Protein AF-A0A9W7B785-F1 (afdb_monomer_lite)

Secondary structure (DSSP, 8-state):
--THHHHHHHHHHHHHHTS---S-SHHHHHHHHHHHHHHHH-SS-S-SSS-EEEEEEEE-SS-SHHHHHHHHHHHHHHT-TTEEEEEEEEPPSSTTPPP--HHHHH-HHHHHHHHSSEEE-TT----S-BSEEEEESS--PPPSS-BS-EEEE---TTSS--GGG--STT--S-TT--S-EEEESSHHHHHHHHHTT--GGGEEE-PPPPPTTSSPPPHHHHHHHHHHHT-TTSEEEEEES---GGG-HHHHHHHHHHHHTT-TTEEEEEE--HHHH-HHHHHHTSTTHHHHHHHHHTTSEEEE-S---HHHHHHHHHH-SEEEE--S--S--HHHHHHHHTT--EEEESSSGGGGT--TTTEEEEPPPTHHHHTTGGGGGSPP--S---S----PPPS--SS----GGGTTTSPPPP-S-EEEEEEEEEEETTEEEEEEEE--SSSPPEEEEEEE--TT--HHHHHHHHHHHHHHHHHHHHHHHTT-TTT-TTBPPEEEEEEETTEEEEEEE--TT-EETT-TTGGGTS-HHHHHHHHHHHHHHHHTTTEE-S---GGGEEEETTTTEEEE---TT-EE--S-SSSS---PPPSS-------GGG--S-SS--TTS-TTHHHHHHHHHHHHHHHTT-TT-HHHHHHHHHHHHHTTT-HHHHHHHHTTSSS--HHHHHHHHT--HHHHHHHHHHT-SSGGGSPPHHHHHHHHHHHHSS---S----TTSSSSSSSS--------GGGGGG-SS---TT----EEEEE-TTS-EEEEEE-TTSS-SSS----TTEEEEEETTEE--SHHHHHHHHHH-TTS---EEEEES------------------------------EEEEEE-TTSSS---EEEEEEEE-SS-EEEEEEEE-EESSTHHHHHHHHHHHHHHHHHHTSS---HHHHHHHHHHHHHHHHHHHHHSSS--B---TTTS---B---TTTTT-EE-EEEEEEETTEEEEEEESS-EEEEE-TTS-EEEE-----TTSHHHHHHHHHTTPPPPEEPTTS-EEEEEE-SSSEEEES-SB-EES-HHHHHTT-B---EEEEEE---TT-EEEEE-HHHHTT--HHHHHHHHHHHHHH-SS-HHHHHHHHHHHHHHHT--S-EEEEEE--------------

Radius of gyration: 38.82 Å; chains: 1; bounding box: 73×105×116 Å

InterPro domains:
  IPR000719 Protein kinase domain [PF00069] (427-709)
  IPR000719 Protein kinase domain [PS50011] (423-715)
  IPR000719 Protein kinase domain [SM00220] (423-716)
  IPR001296 Glycosyl transferase, family 1 [PF00534] (226-369)
  IPR001478 PDZ domain [PF00595] (756-822)
  IPR001478 PDZ domain [PS50106] (750-821)
  IPR001478 PDZ domain [SM00228] (759-830)
  IPR001932 PPM-type phosphatase-like domain [PF00481] (861-1136)
  IPR001932 PPM-type phosphatase-like domain [PS51746] (859-1144)
  IPR001932 PPM-type phosphatase-like domain [SM00332] (852-1142)
  IPR001932 PPM-type phosphatase-like domain [cd00143] (860-1142)
  IPR008271 Serine/threonine-protein kinase, active site [PS00108] (551-563)
  IPR011009 Protein kinase-like domain superfamily [SSF56112] (427-709)
  IPR015655 Protein phosphatase 2C [PTHR47992] (834-1142)
  IPR017441 Protein kinase, ATP binding site [PS00107] (429-455)
  IPR036034 PDZ superfamily [G3DSA:2.30.42.10] (742-828)
  IPR036034 PDZ superfamily [SSF50156] (741-830)
  IPR036457 PPM-type phosphatase-like domain superfamily [G3DSA:3.60.40.10] (853-1145)
  IPR036457 PPM-type phosphatase-like domain superfamily [SSF81606] (857-1142)

Sequence (1156 aa):
MRPSFQATALLVIRLLLSLLPSPSSPLSSFLFLFQFLYLVSSSEPFCETRPLIVILETPLLTSNSYALVGGNLALALNRRSDVDLIIHKLDNYDSSWKDQPNELLWGAEDGSALEGIDRIYADDVITGTADLTIRVTIDFGPPLFPSHNLLILATTEHGYLSHLAITGPETPLSTSWVSKDLVAPSQWAADGFLQSGVPLSSLHVVPHGVSSSFFPLSPEARSSSRDQLGWSSSFVFLHVSSLTSNKNPEILIHAFSKLTSRFSNVKLIIKGNEDLYSSSSRLESSSVSSLYLSLLESNHLHYIGLQTSQAVIALYHQSSDCYLSPYSYEGFNLPVLESMSTGTPVITSSGGSTDDFVTSEYGYKIKTDESRTLKYSKVKSGGVNIPGYPEDEFYEEVEVRELLVDEDDLYEKMSLSSPTGVTLTSDILGSGSYGTVYRGLMGGERGDPREVAVKIIPQEMEGEKVIKARHYMKIERKVNEVLFREGRGGSSPHLVKYWGSIKDGQIEGLVFDVVPSAIPLTDPDILSHLDPPDLLKQLLSLLLPLHDSSLVHRDIKPSNILYSPSTKTLKVIDLGSAASTSISLNPFKPKPLKPHSSKVAISPTFCAPETFIDLRTSPQTFDIFSTSLLYLCIIFKLNSDPSSMSSFRAQLEANSFDLNMWLQEQLKSTVLKREIIEGLETMNSETWKLNCQMLNSSPSKRPTTEDCLLTLSKLTGSNFGGEEVDMLGRGFIRGAGKCRLPVNPKEYRKVVSHFDSSKPLGLVLEEDENGSVMVTKITSKSQADKTGRVKVGDELTRVGGRGVEGYDTAVEFIRECPSRILSLEFVREGGEGGGTTKEEEGGGGGGLGTGKFRSSNQLIGSHSTRGRRQYNEDTVVRKKVRTPSSDFVVGGVFDGHGGSAASQFCEAEFIKRLEEALMEDDKDPVKKLEGTWGDIVETYMETCEGEGCKAEYDSIFGIVKGYLTSSTMSSGTTATIGIFSNDKCHLLNCGDSRACLYSSNGDLKSRTIDHRPDSITEMERLTVGGFPPPVCTAGGNARINVPLKDGTWQYAISRSLEGAPECLKSGIISSPTIHTHVGVQKSDFLVVATDGIWDVFDNETAGLFVANMLSEKILTVDEICERLCGEAKRLGSQDNCSAVILLPDFSVRFNFVANF

Organism: NCBI:txid1606541

pLDDT: mean 71.23, std 23.43, range [22.28, 98.44]

Structure (mmCIF, N/CA/C/O backbone):
data_AF-A0A9W7B785-F1
#
_entry.id   AF-A0A9W7B785-F1
#
loop_
_atom_site.group_PDB
_atom_site.id
_atom_site.type_symbol
_atom_site.label_atom_id
_atom_site.label_alt_id
_atom_site.label_comp_id
_atom_site.label_asym_id
_atom_site.label_entity_id
_atom_site.label_seq_id
_atom_site.pdbx_PDB_ins_code
_atom_site.Cartn_x
_atom_site.Cartn_y
_atom_site.Cartn_z
_atom_site.occupancy
_atom_site.B_iso_or_equiv
_atom_site.auth_seq_id
_atom_site.auth_comp_id
_atom_site.auth_asym_id
_atom_site.auth_atom_id
_atom_site.pdbx_PDB_model_num
ATOM 1 N N . MET A 1 1 ? -3.409 1.363 -38.861 1.00 29.81 1 MET A N 1
ATOM 2 C CA . MET A 1 1 ? -3.587 2.739 -39.407 1.00 29.81 1 MET A CA 1
ATOM 3 C C . MET A 1 1 ? -3.607 2.683 -40.940 1.00 29.81 1 MET A C 1
ATOM 5 O O . MET A 1 1 ? -3.507 1.584 -41.469 1.00 29.81 1 MET A O 1
ATOM 9 N N . ARG A 1 2 ? -3.788 3.797 -41.674 1.00 24.09 2 ARG A N 1
ATOM 10 C CA . ARG A 1 2 ? -3.825 3.775 -43.158 1.00 24.09 2 ARG A CA 1
ATOM 11 C C . ARG A 1 2 ? -2.403 3.753 -43.770 1.00 24.09 2 ARG A C 1
ATOM 13 O O . ARG A 1 2 ? -1.582 4.552 -43.321 1.00 24.09 2 ARG A O 1
ATOM 20 N N . PRO A 1 3 ? -2.124 2.955 -44.826 1.00 32.19 3 PRO A N 1
ATOM 21 C CA . PRO A 1 3 ? -0.770 2.808 -45.393 1.00 32.19 3 PRO A CA 1
ATOM 22 C C . PRO A 1 3 ? -0.114 4.104 -45.896 1.00 32.19 3 PRO A C 1
ATOM 24 O O . PRO A 1 3 ? 1.103 4.257 -45.832 1.00 32.19 3 PRO A O 1
ATOM 27 N N . SER A 1 4 ? -0.908 5.078 -46.357 1.00 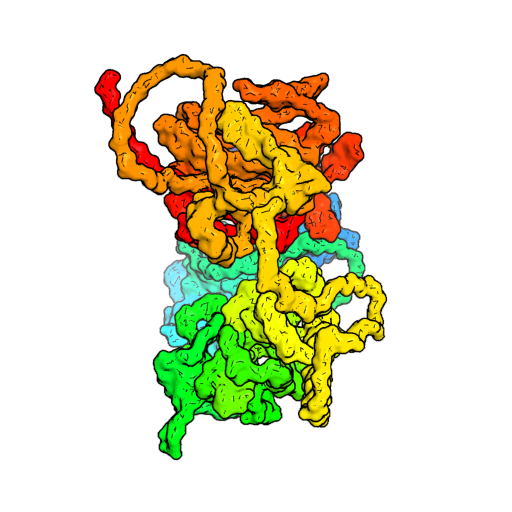32.25 4 SER A N 1
ATOM 28 C CA . SER A 1 4 ? -0.417 6.340 -46.937 1.00 32.25 4 SER A CA 1
ATOM 29 C C . SER A 1 4 ? 0.391 7.226 -45.974 1.00 32.25 4 SER A C 1
ATOM 31 O O . SER A 1 4 ? 1.033 8.179 -46.414 1.00 32.25 4 SER A O 1
ATOM 33 N N . PHE A 1 5 ? 0.366 6.940 -44.668 1.00 30.00 5 PHE A N 1
ATOM 34 C CA . PHE A 1 5 ? 1.146 7.680 -43.673 1.00 30.00 5 PHE A CA 1
ATOM 35 C C . PHE A 1 5 ? 2.593 7.164 -43.551 1.00 30.00 5 PHE A C 1
ATOM 37 O O . PHE A 1 5 ? 3.507 7.958 -43.339 1.00 30.00 5 PHE A O 1
ATOM 44 N N . GLN A 1 6 ? 2.824 5.858 -43.753 1.00 42.03 6 GLN A N 1
ATOM 45 C CA . GLN A 1 6 ? 4.142 5.230 -43.575 1.00 42.03 6 GLN A CA 1
ATOM 46 C C . GLN A 1 6 ? 5.150 5.692 -44.636 1.00 42.03 6 GLN A C 1
ATOM 48 O O . GLN A 1 6 ? 6.244 6.127 -44.287 1.00 42.03 6 GLN A O 1
ATOM 53 N N . ALA A 1 7 ? 4.769 5.684 -45.918 1.00 37.06 7 ALA A N 1
ATOM 54 C CA . ALA A 1 7 ? 5.654 6.105 -47.011 1.00 37.06 7 ALA A CA 1
ATOM 55 C C . ALA A 1 7 ? 6.128 7.567 -46.868 1.00 37.06 7 ALA A C 1
ATOM 57 O O . ALA A 1 7 ? 7.296 7.876 -47.099 1.00 37.06 7 ALA A O 1
ATOM 58 N N . THR A 1 8 ? 5.233 8.460 -46.431 1.00 34.88 8 THR A N 1
ATOM 59 C CA . THR A 1 8 ? 5.546 9.883 -46.226 1.00 34.88 8 THR A CA 1
ATOM 60 C C . THR A 1 8 ? 6.503 10.083 -45.046 1.00 34.88 8 THR A C 1
ATOM 62 O O . THR A 1 8 ? 7.466 10.839 -45.163 1.00 34.88 8 THR A O 1
ATOM 65 N N . ALA A 1 9 ? 6.289 9.368 -43.934 1.00 40.69 9 ALA A N 1
ATOM 66 C CA . ALA A 1 9 ? 7.191 9.401 -42.783 1.00 40.69 9 ALA A CA 1
ATOM 67 C C . ALA A 1 9 ? 8.593 8.871 -43.138 1.00 40.69 9 ALA A C 1
ATOM 69 O O . ALA A 1 9 ? 9.591 9.523 -42.840 1.00 40.69 9 ALA A O 1
ATOM 70 N N . LEU A 1 10 ? 8.675 7.739 -43.846 1.00 46.09 10 LEU A N 1
ATOM 71 C CA . LEU A 1 10 ? 9.944 7.137 -44.271 1.00 46.09 10 LEU A CA 1
ATOM 72 C C . LEU A 1 10 ? 10.777 8.065 -45.167 1.00 46.09 10 LEU A C 1
ATOM 74 O O . LEU A 1 10 ? 11.995 8.136 -45.003 1.00 46.09 10 LEU A O 1
ATOM 78 N N . LEU A 1 11 ? 10.139 8.813 -46.074 1.00 42.31 11 LEU A N 1
ATOM 79 C CA . LEU A 1 11 ? 10.840 9.760 -46.946 1.00 42.31 11 LEU A CA 1
ATOM 80 C C . LEU A 1 11 ? 11.429 10.946 -46.161 1.00 42.31 11 LEU A C 1
ATOM 82 O O . LEU A 1 11 ? 12.573 11.334 -46.398 1.00 42.31 11 LEU A O 1
ATOM 86 N N . VAL A 1 12 ? 10.679 11.489 -45.194 1.00 41.00 12 VAL A N 1
ATOM 87 C CA . VAL A 1 12 ? 11.154 12.560 -44.297 1.00 41.00 12 VAL A CA 1
ATOM 88 C C . VAL A 1 12 ? 12.301 12.066 -43.408 1.00 41.00 12 VAL A C 1
ATOM 90 O O . VAL A 1 12 ? 13.280 12.784 -43.209 1.00 41.00 12 VAL A O 1
ATOM 93 N N . ILE A 1 13 ? 12.230 10.825 -42.921 1.00 45.97 13 ILE A N 1
ATOM 94 C CA . ILE A 1 13 ? 13.248 10.247 -42.035 1.00 45.97 13 ILE A CA 1
ATOM 95 C C . ILE A 1 13 ? 14.543 9.909 -42.792 1.00 45.97 13 ILE A C 1
ATOM 97 O O . ILE A 1 13 ? 15.618 10.228 -42.286 1.00 45.97 13 ILE A O 1
ATOM 101 N N . ARG A 1 14 ? 14.477 9.381 -44.029 1.00 44.62 14 ARG A N 1
ATOM 102 C CA . ARG A 1 14 ? 15.668 9.229 -44.901 1.00 44.62 14 ARG A CA 1
ATOM 103 C C . ARG A 1 14 ? 16.373 10.578 -45.146 1.00 44.62 14 ARG A C 1
ATOM 105 O O . ARG A 1 14 ? 17.598 10.617 -45.208 1.00 44.62 14 ARG A O 1
ATOM 112 N N . LEU A 1 15 ? 15.623 11.682 -45.224 1.00 42.75 15 LEU A N 1
ATOM 113 C CA . LEU A 1 15 ? 16.167 13.044 -45.322 1.00 42.75 15 LEU A CA 1
ATOM 114 C C . LEU A 1 15 ? 16.857 13.498 -44.023 1.00 42.75 15 LEU A C 1
ATOM 116 O O . LEU A 1 15 ? 18.002 13.945 -44.072 1.00 42.75 15 LEU A O 1
ATOM 120 N N . LEU A 1 16 ? 16.209 13.340 -42.864 1.00 43.00 16 LEU A N 1
ATOM 121 C CA . LEU A 1 16 ? 16.767 13.730 -41.558 1.00 43.00 16 LEU A CA 1
ATOM 122 C C . LEU A 1 16 ? 18.037 12.941 -41.190 1.00 43.00 16 LEU A C 1
ATOM 124 O O . LEU A 1 16 ? 19.001 13.532 -40.705 1.00 43.00 16 LEU A O 1
ATOM 128 N N . LEU A 1 17 ? 18.074 11.638 -41.491 1.00 42.53 17 LEU A N 1
ATOM 129 C CA . LEU A 1 17 ? 19.247 10.771 -41.301 1.00 42.53 17 LEU A CA 1
ATOM 130 C C . LEU A 1 17 ? 20.491 11.243 -42.076 1.00 42.53 17 LEU A C 1
ATOM 132 O O . LEU A 1 17 ? 21.609 10.938 -41.675 1.00 42.53 17 LEU A O 1
ATOM 136 N N . SER A 1 18 ? 20.318 11.989 -43.173 1.00 43.16 18 SER A N 1
ATOM 137 C CA . SER A 1 18 ? 21.422 12.401 -44.054 1.00 43.16 18 SER A CA 1
ATOM 138 C C . SER A 1 18 ? 22.154 13.688 -43.634 1.00 43.16 18 SER A C 1
ATOM 140 O O . SER A 1 18 ? 23.103 14.089 -44.306 1.00 43.16 18 SER A O 1
ATOM 142 N N . LEU A 1 19 ? 21.723 14.355 -42.551 1.00 39.59 19 LEU A N 1
ATOM 143 C CA . LEU A 1 19 ? 22.080 15.756 -42.264 1.00 39.59 19 LEU A CA 1
ATOM 144 C C . LEU A 1 19 ? 22.797 16.018 -40.923 1.00 39.59 19 LEU A C 1
ATOM 146 O O . LEU A 1 19 ? 23.091 17.178 -40.632 1.00 39.59 19 LEU A O 1
ATOM 150 N N . LEU A 1 20 ? 23.085 15.000 -40.100 1.00 34.59 20 LEU A N 1
ATOM 151 C CA . LEU A 1 20 ? 23.550 15.194 -38.714 1.00 34.59 20 LEU A CA 1
ATOM 152 C C . LEU A 1 20 ? 24.882 14.478 -38.386 1.00 34.59 20 LEU A C 1
ATOM 154 O O . LEU A 1 20 ? 24.995 13.275 -38.617 1.00 34.59 20 LEU A O 1
ATOM 158 N N . PRO A 1 21 ? 25.879 15.181 -37.804 1.00 37.91 21 PRO A N 1
ATOM 159 C CA . PRO A 1 21 ? 27.121 14.585 -37.306 1.00 37.91 21 PRO A CA 1
ATOM 160 C C . PRO A 1 21 ? 27.155 14.391 -35.772 1.00 37.91 21 PRO A C 1
ATOM 162 O O . PRO A 1 21 ? 26.513 15.123 -35.023 1.00 37.91 21 PRO A O 1
ATOM 165 N N . SER A 1 22 ? 28.060 13.507 -35.327 1.00 37.81 22 SER A N 1
ATOM 166 C CA . SER A 1 22 ? 28.440 13.180 -33.932 1.00 37.81 22 SER A CA 1
ATOM 167 C C . SER A 1 22 ? 27.544 12.170 -33.172 1.00 37.81 22 SER A C 1
ATOM 169 O O . SER A 1 22 ? 26.323 12.310 -33.195 1.00 37.81 22 SER A O 1
ATOM 171 N N . PRO A 1 23 ? 28.109 11.176 -32.440 1.00 41.47 23 PRO A N 1
ATOM 172 C CA . PRO A 1 23 ? 27.319 10.123 -31.777 1.00 41.47 23 PRO A CA 1
ATOM 173 C C . PRO A 1 23 ? 26.703 10.517 -30.422 1.00 41.47 23 PRO A C 1
ATOM 175 O O . PRO A 1 23 ? 25.880 9.782 -29.885 1.00 41.47 23 PRO A O 1
ATOM 178 N N . SER A 1 24 ? 27.130 11.634 -29.828 1.00 39.78 24 SER A N 1
ATOM 179 C CA . SER A 1 24 ? 26.965 11.931 -28.396 1.00 39.78 24 SER A CA 1
ATOM 180 C C . SER A 1 24 ? 25.787 12.866 -28.074 1.00 39.78 24 SER A C 1
ATOM 182 O O . SER A 1 24 ? 25.961 13.851 -27.355 1.00 39.78 24 SER A O 1
ATOM 184 N N . SER A 1 25 ? 24.604 12.621 -28.642 1.00 43.78 25 SER A N 1
ATOM 185 C CA . SER A 1 25 ? 23.401 13.434 -28.386 1.00 43.78 25 SER A CA 1
ATOM 186 C C . SER A 1 25 ? 22.159 12.553 -28.211 1.00 43.78 25 SER A C 1
ATOM 188 O O . SER A 1 25 ? 22.123 11.486 -28.812 1.00 43.78 25 SER A O 1
ATOM 190 N N . PRO A 1 26 ? 21.106 12.983 -27.486 1.00 44.72 26 PRO A N 1
ATOM 191 C CA . PRO A 1 26 ? 19.881 12.186 -27.321 1.00 44.72 26 PRO A CA 1
ATOM 192 C C . PRO A 1 26 ? 19.182 11.786 -28.634 1.00 44.72 26 PRO A C 1
ATOM 194 O O . PRO A 1 26 ? 18.391 10.845 -28.652 1.00 44.72 26 PRO A O 1
ATOM 197 N N . LEU A 1 27 ? 19.487 12.462 -29.751 1.00 45.66 27 LEU A N 1
ATOM 198 C CA . LEU A 1 27 ? 19.012 12.051 -31.072 1.00 45.66 27 LEU A CA 1
ATOM 199 C C . LEU A 1 27 ? 19.604 10.708 -31.527 1.00 45.66 27 LEU A C 1
ATOM 201 O O . LEU A 1 27 ? 18.927 10.017 -32.281 1.00 45.66 27 LEU A O 1
ATOM 205 N N . SER A 1 28 ? 20.820 10.320 -31.119 1.00 52.06 28 SER A N 1
ATOM 206 C CA . SER A 1 28 ? 21.437 9.075 -31.605 1.00 52.06 28 SER A CA 1
ATOM 207 C C . SER A 1 28 ? 20.698 7.840 -31.091 1.00 52.06 28 SER A C 1
ATOM 209 O O . SER A 1 28 ? 20.307 7.015 -31.911 1.00 52.06 28 SER A O 1
ATOM 211 N N . SER A 1 29 ? 20.386 7.766 -29.794 1.00 52.41 29 SER A N 1
ATOM 212 C CA . SER A 1 29 ? 19.544 6.706 -29.214 1.00 52.41 29 SER A CA 1
ATOM 213 C C . SER A 1 29 ? 18.134 6.667 -29.816 1.00 52.41 29 SER A C 1
ATOM 215 O O . SER A 1 29 ? 17.633 5.592 -30.136 1.00 52.41 29 SER A O 1
ATOM 217 N N . PHE A 1 30 ? 17.498 7.820 -30.062 1.00 54.62 30 PHE A N 1
ATOM 218 C CA . PHE A 1 30 ? 16.180 7.864 -30.718 1.00 54.62 30 PHE A CA 1
ATOM 219 C C . PHE A 1 30 ? 16.231 7.381 -32.181 1.00 54.62 30 PHE A C 1
ATOM 221 O O . PHE A 1 30 ? 15.358 6.637 -32.634 1.00 54.62 30 PHE A O 1
ATOM 228 N N . LEU A 1 31 ? 17.271 7.767 -32.927 1.00 56.22 31 LEU A N 1
ATOM 229 C CA . LEU A 1 31 ? 17.509 7.288 -34.290 1.00 56.22 31 LEU A CA 1
ATOM 230 C C . LEU A 1 31 ? 17.837 5.788 -34.304 1.00 56.22 31 LEU A C 1
ATOM 232 O O . LEU A 1 31 ? 17.342 5.082 -35.176 1.00 56.22 31 LEU A O 1
ATOM 236 N N . PHE A 1 32 ? 18.606 5.290 -33.337 1.00 60.19 32 PHE A N 1
ATOM 237 C CA . PHE A 1 32 ? 18.962 3.877 -33.198 1.00 60.19 32 PHE A CA 1
ATOM 238 C C . PHE A 1 32 ? 17.748 3.003 -32.848 1.00 60.19 32 PHE A C 1
ATOM 240 O O . PHE A 1 32 ? 17.526 1.980 -33.497 1.00 60.19 32 PHE A O 1
ATOM 247 N N . LEU A 1 33 ? 16.882 3.457 -31.933 1.00 62.56 33 LEU A N 1
ATOM 248 C CA . LEU A 1 33 ? 15.581 2.832 -31.684 1.00 62.56 33 LEU A CA 1
ATOM 249 C C . LEU A 1 33 ? 14.750 2.756 -32.973 1.00 62.56 33 LEU A C 1
ATOM 251 O O . LEU A 1 33 ? 14.185 1.709 -33.286 1.00 62.56 33 LEU A O 1
ATOM 255 N N . PHE A 1 34 ? 14.700 3.841 -33.754 1.00 64.38 34 PHE A N 1
ATOM 256 C CA . PHE A 1 34 ? 13.980 3.847 -35.027 1.00 64.38 34 PHE A CA 1
ATOM 257 C C . PHE A 1 34 ? 14.591 2.877 -36.056 1.00 64.38 34 PHE A C 1
ATOM 259 O O . PHE A 1 34 ? 13.850 2.222 -36.789 1.00 64.38 34 PHE A O 1
ATOM 266 N N . GLN A 1 35 ? 15.920 2.740 -36.101 1.00 64.38 35 GLN A N 1
ATOM 267 C CA . GLN A 1 35 ? 16.604 1.755 -36.948 1.00 64.38 35 GLN A CA 1
ATOM 268 C C . GLN A 1 35 ? 16.230 0.322 -36.548 1.00 64.38 35 GLN A C 1
ATOM 270 O O . GLN A 1 35 ? 15.837 -0.457 -37.414 1.00 64.38 35 GLN A O 1
ATOM 275 N N . PHE A 1 36 ? 16.261 -0.009 -35.253 1.00 69.06 36 PHE A N 1
ATOM 276 C CA . PHE A 1 36 ? 15.811 -1.311 -34.750 1.00 69.06 36 PHE A CA 1
ATOM 277 C C . PHE A 1 36 ? 14.342 -1.582 -35.101 1.00 69.06 36 PHE A C 1
ATOM 279 O O . PHE A 1 36 ? 14.036 -2.611 -35.702 1.00 69.06 36 PHE A O 1
ATOM 286 N N . LEU A 1 37 ? 13.442 -0.635 -34.810 1.00 67.12 37 LEU A N 1
ATOM 287 C CA . LEU A 1 37 ? 12.017 -0.744 -35.135 1.00 67.12 37 LEU A CA 1
ATOM 288 C C . LEU A 1 37 ? 11.783 -0.953 -36.637 1.00 67.12 37 LEU A C 1
ATOM 290 O O . LEU A 1 37 ? 10.944 -1.770 -37.012 1.00 67.12 37 LEU A O 1
ATOM 294 N N . TYR A 1 38 ? 12.528 -0.268 -37.508 1.00 69.69 38 TYR A N 1
ATOM 295 C CA . TYR A 1 38 ? 12.451 -0.479 -38.954 1.00 69.69 38 TYR A CA 1
ATOM 296 C C . TYR A 1 38 ? 12.929 -1.881 -39.356 1.00 69.69 38 TYR A C 1
ATOM 298 O O . TYR A 1 38 ? 12.230 -2.561 -40.109 1.00 69.69 38 TYR A O 1
ATOM 306 N N . LEU A 1 39 ? 14.071 -2.338 -38.829 1.00 70.19 39 LEU A N 1
ATOM 307 C CA . LEU A 1 39 ? 14.634 -3.659 -39.130 1.00 70.19 39 LEU A CA 1
ATOM 308 C C . LEU A 1 39 ? 13.669 -4.799 -38.773 1.00 70.19 39 LEU A C 1
ATOM 310 O O . LEU A 1 39 ? 13.554 -5.749 -39.547 1.00 70.19 39 LEU A O 1
ATOM 314 N N . VAL A 1 40 ? 12.933 -4.690 -37.660 1.00 66.31 40 VAL A N 1
ATOM 315 C CA . VAL A 1 40 ? 11.991 -5.737 -37.214 1.00 66.31 40 VAL A CA 1
ATOM 316 C C . VAL A 1 40 ? 10.560 -5.602 -37.756 1.00 66.31 40 VAL A C 1
ATOM 318 O O . VAL A 1 40 ? 9.778 -6.533 -37.589 1.00 66.31 40 VAL A O 1
ATOM 321 N N . SER A 1 41 ? 10.185 -4.482 -38.397 1.00 61.47 41 SER A N 1
ATOM 322 C CA . SER A 1 41 ? 8.791 -4.238 -38.838 1.00 61.47 41 SER A CA 1
ATOM 323 C C . SER A 1 41 ? 8.590 -3.878 -40.317 1.00 61.47 41 SER A C 1
ATOM 325 O O . SER A 1 41 ? 7.447 -3.826 -40.776 1.00 61.47 41 SER A O 1
ATOM 327 N N . SER A 1 42 ? 9.659 -3.637 -41.081 1.00 65.81 42 SER A N 1
ATOM 328 C CA . SER A 1 42 ? 9.590 -3.192 -42.480 1.00 65.81 42 SER A CA 1
ATOM 329 C C . SER A 1 42 ? 10.126 -4.246 -43.454 1.00 65.81 42 SER A C 1
ATOM 331 O O . SER A 1 42 ? 11.248 -4.712 -43.283 1.00 65.81 42 SER A O 1
ATOM 333 N N . SER A 1 43 ? 9.385 -4.560 -44.524 1.00 65.88 43 SER A N 1
ATOM 334 C CA . SER A 1 43 ? 9.904 -5.321 -45.683 1.00 65.88 43 SER A CA 1
ATOM 335 C C . SER A 1 43 ? 10.858 -4.499 -46.569 1.00 65.88 43 SER A C 1
ATOM 337 O O . SER A 1 43 ? 11.659 -5.059 -47.306 1.00 65.88 43 SER A O 1
ATOM 339 N N . GLU A 1 44 ? 10.782 -3.173 -46.437 1.00 70.38 44 GLU A N 1
ATOM 340 C CA . GLU A 1 44 ? 11.808 -2.169 -46.741 1.00 70.38 44 GLU A CA 1
ATOM 341 C C . GLU A 1 44 ? 13.284 -2.587 -46.568 1.00 70.38 44 GLU A C 1
ATOM 343 O O . GLU A 1 44 ? 13.686 -2.670 -45.402 1.00 70.38 44 GLU A O 1
ATOM 348 N N . PRO A 1 45 ? 14.134 -2.779 -47.600 1.00 64.69 45 PRO A N 1
ATOM 349 C CA . PRO A 1 45 ? 15.582 -2.757 -47.394 1.00 64.69 45 PRO A CA 1
ATOM 350 C C . PRO A 1 45 ? 16.058 -1.437 -46.760 1.00 64.69 45 PRO A C 1
ATOM 352 O O . PRO A 1 45 ? 15.699 -0.332 -47.184 1.00 64.69 45 PRO A O 1
ATOM 355 N N . PHE A 1 46 ? 16.903 -1.566 -45.740 1.00 63.47 46 PHE A N 1
ATOM 356 C CA . PHE A 1 46 ? 17.501 -0.478 -44.975 1.00 63.47 46 PHE A CA 1
ATOM 357 C C . PHE A 1 46 ? 18.671 0.171 -45.723 1.00 63.47 46 PHE A C 1
ATOM 359 O O . PHE A 1 46 ? 18.786 1.397 -45.745 1.00 63.47 46 PHE A O 1
ATOM 366 N N . CYS A 1 47 ? 19.512 -0.641 -46.372 1.00 59.88 47 CYS A N 1
ATOM 367 C CA . CYS A 1 47 ? 20.652 -0.187 -47.164 1.00 59.88 47 CYS A CA 1
ATOM 368 C C . CYS A 1 47 ? 20.698 -0.894 -48.525 1.00 59.88 47 CYS A C 1
ATOM 370 O O . CYS A 1 47 ? 20.573 -2.109 -48.611 1.00 59.88 47 CYS A O 1
ATOM 372 N N . GLU A 1 48 ? 20.919 -0.127 -49.594 1.00 56.44 48 GLU A N 1
ATOM 373 C CA . GLU A 1 48 ? 20.971 -0.637 -50.976 1.00 56.44 48 GLU A CA 1
ATOM 374 C C . GLU A 1 48 ? 22.405 -0.994 -51.435 1.00 56.44 48 GLU A C 1
ATOM 376 O O . GLU A 1 48 ? 22.592 -1.453 -52.558 1.00 56.44 48 GLU A O 1
ATOM 381 N N . THR A 1 49 ? 23.435 -0.766 -50.601 1.00 66.38 49 THR A N 1
ATOM 382 C CA . THR A 1 49 ? 24.856 -0.892 -51.010 1.00 66.38 49 THR A CA 1
ATOM 383 C C . THR A 1 49 ? 25.587 -2.116 -50.454 1.00 66.38 49 THR A C 1
ATOM 385 O O . THR A 1 49 ? 26.498 -2.618 -51.112 1.00 66.38 49 THR A O 1
ATOM 388 N N . ARG A 1 50 ? 25.196 -2.608 -49.272 1.00 80.56 50 ARG A N 1
ATOM 389 C CA . ARG A 1 50 ? 25.593 -3.904 -48.694 1.00 80.56 50 ARG A CA 1
ATOM 390 C C . ARG A 1 50 ? 24.590 -4.328 -47.609 1.00 80.56 50 ARG A C 1
ATOM 392 O O . ARG A 1 50 ? 23.967 -3.433 -47.030 1.00 80.56 50 ARG A O 1
ATOM 399 N N . PRO A 1 51 ? 24.467 -5.629 -47.293 1.00 80.62 51 PRO A N 1
ATOM 400 C CA . PRO A 1 51 ? 23.766 -6.078 -46.093 1.00 80.62 51 PRO A CA 1
ATOM 401 C C . PRO A 1 51 ? 24.430 -5.564 -44.803 1.00 80.62 51 PRO A C 1
ATOM 403 O O . PRO A 1 51 ? 25.618 -5.214 -44.783 1.00 80.62 51 PRO A O 1
ATOM 406 N N . LEU A 1 52 ? 23.642 -5.510 -43.728 1.00 84.56 52 LEU A N 1
ATOM 407 C CA . LEU A 1 52 ? 24.087 -5.245 -42.358 1.00 84.56 52 LEU A CA 1
ATOM 408 C C . LEU A 1 52 ? 24.510 -6.545 -41.673 1.00 84.56 52 LEU A C 1
ATOM 410 O O . LEU A 1 52 ? 23.736 -7.498 -41.657 1.00 84.56 52 LEU A O 1
ATOM 414 N N . ILE A 1 53 ? 25.680 -6.562 -41.039 1.00 87.25 53 ILE A N 1
ATOM 415 C CA . ILE A 1 53 ? 26.142 -7.704 -40.244 1.00 87.25 53 ILE A CA 1
ATOM 416 C C . ILE A 1 53 ? 25.537 -7.587 -38.844 1.00 87.25 53 ILE A C 1
ATOM 418 O O . ILE A 1 53 ? 25.902 -6.681 -38.084 1.00 87.25 53 ILE A O 1
ATOM 422 N N . VAL A 1 54 ? 24.621 -8.495 -38.503 1.00 88.38 54 VAL A N 1
ATOM 423 C CA . VAL A 1 54 ? 23.899 -8.502 -37.222 1.00 88.38 54 VAL A CA 1
ATOM 424 C C . VAL A 1 54 ? 24.240 -9.761 -36.434 1.00 88.38 54 VAL A C 1
ATOM 426 O O . VAL A 1 54 ? 23.953 -10.870 -36.876 1.00 88.38 54 VAL A O 1
ATOM 429 N N . ILE A 1 55 ? 24.802 -9.592 -35.235 1.00 89.62 55 ILE A N 1
ATOM 430 C CA . ILE A 1 55 ? 24.982 -10.689 -34.275 1.00 89.62 55 ILE A CA 1
ATOM 431 C C . ILE A 1 55 ? 23.779 -10.726 -33.330 1.00 89.62 55 ILE A C 1
ATOM 433 O O . ILE A 1 55 ? 23.450 -9.719 -32.706 1.00 89.62 55 ILE A O 1
ATOM 437 N N . LEU A 1 56 ? 23.150 -11.889 -33.180 1.00 91.06 56 LEU A N 1
ATOM 438 C CA . LEU A 1 56 ? 22.090 -12.131 -32.203 1.00 91.06 56 LEU A CA 1
ATOM 439 C C . LEU A 1 56 ? 22.615 -13.019 -31.065 1.00 91.06 56 LEU A C 1
ATOM 441 O O . LEU A 1 56 ? 22.829 -14.214 -31.254 1.00 91.06 56 LEU A O 1
ATOM 445 N N . GLU A 1 57 ? 22.821 -12.427 -29.887 1.00 89.19 57 GLU A N 1
ATOM 446 C CA . GLU A 1 57 ? 23.227 -13.105 -28.649 1.00 89.19 57 GLU A CA 1
ATOM 447 C C . GLU A 1 57 ? 21.975 -13.520 -27.856 1.00 89.19 57 GLU A C 1
ATOM 449 O O . GLU A 1 57 ? 21.337 -12.693 -27.198 1.00 89.19 57 GLU A O 1
ATOM 454 N N . THR A 1 58 ? 21.580 -14.794 -27.919 1.00 88.62 58 THR A N 1
ATOM 455 C CA . THR A 1 58 ? 20.361 -15.277 -27.242 1.00 88.62 58 THR A CA 1
ATOM 456 C C . THR A 1 58 ? 20.434 -16.766 -26.875 1.00 88.62 58 THR A C 1
ATOM 458 O O . THR A 1 58 ? 21.075 -17.539 -27.595 1.00 88.62 58 THR A O 1
ATOM 461 N N . PRO A 1 59 ? 19.797 -17.215 -25.775 1.00 86.00 59 PRO A N 1
ATOM 462 C CA . PRO A 1 59 ? 19.554 -18.635 -25.546 1.00 86.00 59 PRO A CA 1
ATOM 463 C C . PRO A 1 59 ? 18.693 -19.213 -26.676 1.00 86.00 59 PRO A C 1
ATOM 465 O O . PRO A 1 59 ? 17.779 -18.560 -27.167 1.00 86.00 59 PRO A O 1
ATOM 468 N N . LEU A 1 60 ? 18.947 -20.455 -27.077 1.00 84.00 60 LEU A N 1
ATOM 469 C CA . LEU A 1 60 ? 18.164 -21.163 -28.097 1.00 84.00 60 LEU A CA 1
ATOM 470 C C . LEU A 1 60 ? 17.981 -22.627 -27.706 1.00 84.00 60 LEU A C 1
ATOM 472 O O . LEU A 1 60 ? 18.558 -23.089 -26.726 1.00 84.00 60 LEU A O 1
ATOM 476 N N . LEU A 1 61 ? 17.196 -23.360 -28.498 1.00 84.06 61 LEU A N 1
ATOM 477 C CA . LEU A 1 61 ? 16.905 -24.787 -28.308 1.00 84.06 61 LEU A CA 1
ATOM 478 C C . LEU A 1 61 ? 16.151 -25.108 -27.002 1.00 84.06 61 LEU A C 1
ATOM 480 O O . LEU A 1 61 ? 15.917 -26.271 -26.702 1.00 84.06 61 LEU A O 1
ATOM 484 N N . THR A 1 62 ? 15.694 -24.108 -26.248 1.00 83.94 62 THR A N 1
ATOM 485 C CA . THR A 1 62 ? 14.816 -24.288 -25.085 1.00 83.94 62 THR A CA 1
ATOM 486 C C . THR A 1 62 ? 13.557 -23.434 -25.213 1.00 83.94 62 THR A C 1
ATOM 488 O O . THR A 1 62 ? 13.494 -22.475 -25.977 1.00 83.94 62 THR A O 1
ATOM 491 N N . SER A 1 63 ? 12.514 -23.800 -24.474 1.00 80.38 63 SER A N 1
ATOM 492 C CA . SER A 1 63 ? 11.182 -23.183 -24.506 1.00 80.38 63 SER A CA 1
ATOM 493 C C . SER A 1 63 ? 10.986 -22.076 -23.459 1.00 80.38 63 SER A C 1
ATOM 495 O O . SER A 1 63 ? 9.864 -21.846 -23.007 1.00 80.38 6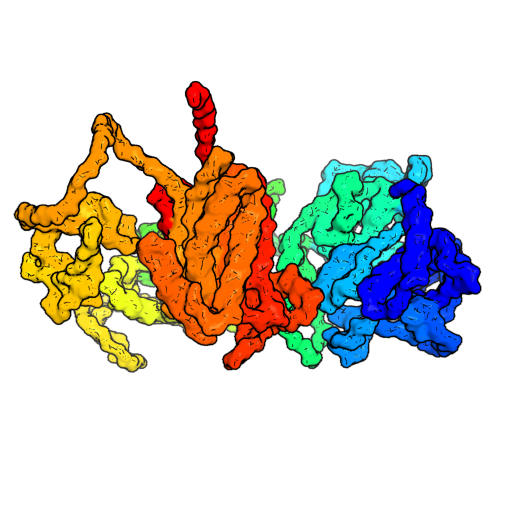3 SER A O 1
ATOM 497 N N . ASN A 1 64 ? 12.070 -21.432 -23.015 1.00 84.81 64 ASN A N 1
ATOM 498 C CA . ASN A 1 64 ? 12.007 -20.314 -22.070 1.00 84.81 64 ASN A CA 1
ATOM 499 C C . ASN A 1 64 ? 11.670 -18.993 -22.797 1.00 84.81 64 ASN A C 1
ATOM 501 O O . ASN A 1 64 ? 11.828 -18.888 -24.013 1.00 84.81 64 ASN A O 1
ATOM 505 N N . SER A 1 65 ? 11.221 -17.974 -22.061 1.00 84.06 65 SER A N 1
ATOM 506 C CA . SER A 1 65 ? 10.778 -16.687 -22.624 1.00 84.06 65 SER A CA 1
ATOM 507 C C . SER A 1 65 ? 11.841 -15.987 -23.480 1.00 84.06 65 SER A C 1
ATOM 509 O O . SER A 1 65 ? 11.531 -15.563 -24.593 1.00 84.06 65 SER A O 1
ATOM 511 N N . TYR A 1 66 ? 13.094 -15.917 -23.020 1.00 86.94 66 TYR A N 1
ATOM 512 C CA . TYR A 1 66 ? 14.193 -15.309 -23.779 1.00 86.94 66 TYR A CA 1
ATOM 513 C C . TYR A 1 66 ? 14.481 -16.072 -25.077 1.00 86.94 66 TYR A C 1
ATOM 515 O O . TYR A 1 66 ? 14.636 -15.444 -26.121 1.00 86.94 66 TYR A O 1
ATOM 523 N N . ALA A 1 67 ? 14.474 -17.408 -25.040 1.00 87.69 67 ALA A N 1
ATOM 524 C CA . ALA A 1 67 ? 14.701 -18.235 -26.227 1.00 87.69 67 ALA A CA 1
ATOM 525 C C . ALA A 1 67 ? 13.557 -18.158 -27.253 1.00 87.69 67 ALA A C 1
ATOM 527 O O . ALA A 1 67 ? 13.800 -18.207 -28.460 1.00 87.69 67 ALA A O 1
ATOM 528 N N . LEU A 1 68 ? 12.312 -17.983 -26.799 1.00 87.44 68 LEU A N 1
ATOM 529 C CA . LEU A 1 68 ? 11.171 -17.759 -27.689 1.00 87.44 68 LEU A CA 1
ATOM 530 C C . LEU A 1 68 ? 11.196 -16.359 -28.321 1.00 87.44 68 LEU A C 1
ATOM 532 O O . LEU A 1 68 ? 10.910 -16.232 -29.511 1.00 87.44 68 LEU A O 1
ATOM 536 N N . VAL A 1 69 ? 11.584 -15.315 -27.581 1.00 88.56 69 VAL A N 1
ATOM 537 C CA . VAL A 1 69 ? 11.787 -13.968 -28.149 1.00 88.56 69 VAL A CA 1
ATOM 538 C C . VAL A 1 69 ? 12.966 -13.970 -29.131 1.00 88.56 69 VAL A C 1
ATOM 540 O O . VAL A 1 69 ? 12.828 -13.486 -30.254 1.00 88.56 69 VAL A O 1
ATOM 543 N N . GLY A 1 70 ? 14.093 -14.578 -28.750 1.00 90.25 70 GLY A N 1
ATOM 544 C CA . GLY A 1 70 ? 15.292 -14.709 -29.578 1.00 90.25 70 GLY A CA 1
ATOM 545 C C . GLY A 1 70 ? 15.049 -15.479 -30.875 1.00 90.25 70 GLY A C 1
ATOM 546 O O . GLY A 1 70 ? 15.405 -14.995 -31.945 1.00 90.25 70 GLY A O 1
ATOM 547 N N . GLY A 1 71 ? 14.381 -16.634 -30.816 1.00 90.50 71 GLY A N 1
ATOM 548 C CA . GLY A 1 71 ? 14.061 -17.430 -32.004 1.00 90.50 71 GLY A CA 1
ATOM 549 C C . GLY A 1 71 ? 13.079 -16.742 -32.959 1.00 90.50 71 GLY A C 1
ATOM 550 O O . GLY A 1 71 ? 13.303 -16.756 -34.167 1.00 90.50 71 GLY A O 1
ATOM 551 N N . ASN A 1 72 ? 12.047 -16.054 -32.450 1.00 88.75 72 ASN A N 1
ATOM 552 C CA . ASN A 1 72 ? 11.160 -15.249 -33.303 1.00 88.75 72 ASN A CA 1
ATOM 553 C C . ASN A 1 72 ? 11.911 -14.074 -33.958 1.00 88.75 72 ASN A C 1
ATOM 555 O O . ASN A 1 72 ? 11.696 -13.790 -35.136 1.00 88.75 72 ASN A O 1
ATOM 559 N N . LEU A 1 73 ? 12.822 -13.417 -33.231 1.00 89.31 73 LEU A N 1
ATOM 560 C CA . LEU A 1 73 ? 13.661 -12.347 -33.777 1.00 89.31 73 LEU A CA 1
ATOM 561 C C . LEU A 1 73 ? 14.643 -12.872 -34.839 1.00 89.31 73 LEU A C 1
ATOM 563 O O . LEU A 1 73 ? 14.790 -12.250 -35.889 1.00 89.31 73 LEU A O 1
ATOM 567 N N . ALA A 1 74 ? 15.256 -14.037 -34.614 1.00 91.38 74 ALA A N 1
ATOM 568 C CA . ALA A 1 74 ? 16.100 -14.716 -35.593 1.00 91.38 74 ALA A CA 1
ATOM 569 C C . ALA A 1 74 ? 15.327 -15.042 -36.881 1.00 91.38 74 ALA A C 1
ATOM 571 O O . ALA A 1 74 ? 15.797 -14.739 -37.974 1.00 91.38 74 ALA A O 1
ATOM 572 N N . LEU A 1 75 ? 14.113 -15.591 -36.762 1.00 89.19 75 LEU A N 1
ATOM 573 C CA . LEU A 1 75 ? 13.232 -15.874 -37.899 1.00 89.19 75 LEU A CA 1
ATOM 574 C C . LEU A 1 75 ? 12.810 -14.606 -38.651 1.00 89.19 75 LEU A C 1
ATOM 576 O O . LEU A 1 75 ? 12.746 -14.625 -39.879 1.00 89.19 75 LEU A O 1
ATOM 580 N N . ALA A 1 76 ? 12.542 -13.505 -37.946 1.00 86.69 76 ALA A N 1
ATOM 581 C CA . ALA A 1 76 ? 12.204 -12.225 -38.564 1.00 86.69 76 ALA A CA 1
ATOM 582 C C . ALA A 1 76 ? 13.394 -11.617 -39.328 1.00 86.69 76 ALA A C 1
ATOM 584 O O . ALA A 1 76 ? 13.226 -11.156 -40.457 1.00 86.69 76 ALA A O 1
ATOM 585 N N . LEU A 1 77 ? 14.597 -11.654 -38.746 1.00 88.19 77 LEU A N 1
ATOM 586 C CA . LEU A 1 77 ? 15.818 -11.125 -39.361 1.00 88.19 77 LEU A CA 1
ATOM 587 C C . LEU A 1 77 ? 16.307 -11.997 -40.531 1.00 88.19 77 LEU A C 1
ATOM 589 O O . LEU A 1 77 ? 16.641 -11.453 -41.575 1.00 88.19 77 LEU A O 1
ATOM 593 N N . ASN A 1 78 ? 16.261 -13.328 -40.419 1.00 89.88 78 ASN A N 1
ATOM 594 C CA . ASN A 1 78 ? 16.668 -14.261 -41.484 1.00 89.88 78 ASN A CA 1
ATOM 595 C C . ASN A 1 78 ? 15.765 -14.202 -42.737 1.00 89.88 78 ASN A C 1
ATOM 597 O O . ASN A 1 78 ? 16.135 -14.662 -43.813 1.00 89.88 78 ASN A O 1
ATOM 601 N N . ARG A 1 79 ? 14.562 -13.623 -42.624 1.00 86.62 79 ARG A N 1
ATOM 602 C CA . ARG A 1 79 ? 13.663 -13.371 -43.766 1.00 86.62 79 ARG A CA 1
ATOM 603 C C . ARG A 1 79 ? 14.034 -12.100 -44.552 1.00 86.62 79 ARG A C 1
ATOM 605 O O . ARG A 1 79 ? 13.362 -11.788 -45.536 1.00 86.62 79 ARG A O 1
ATOM 612 N N . ARG A 1 80 ? 15.078 -11.364 -44.146 1.00 85.00 80 ARG A N 1
ATOM 613 C CA . ARG A 1 80 ? 15.560 -10.137 -44.798 1.00 85.00 80 ARG A CA 1
ATOM 614 C C . ARG A 1 80 ? 16.742 -10.409 -45.728 1.00 85.00 80 ARG A C 1
ATOM 616 O O . ARG A 1 80 ? 17.723 -11.015 -45.326 1.00 85.00 80 ARG A O 1
ATOM 623 N N . SER A 1 81 ? 16.705 -9.870 -46.947 1.00 82.81 81 SER A N 1
ATOM 624 C CA . SER A 1 81 ? 17.821 -9.963 -47.907 1.00 82.81 81 SER A CA 1
ATOM 625 C C . SER A 1 81 ? 18.902 -8.882 -47.737 1.00 82.81 81 SER A C 1
ATOM 627 O O . SER A 1 81 ? 19.817 -8.803 -48.552 1.00 82.81 81 SER A O 1
ATOM 629 N N . ASP A 1 82 ? 18.766 -8.002 -46.743 1.00 82.56 82 ASP A N 1
ATOM 630 C CA . ASP A 1 82 ? 19.689 -6.905 -46.422 1.00 82.56 82 ASP A CA 1
ATOM 631 C C . ASP A 1 82 ? 20.323 -7.042 -45.023 1.00 82.56 82 ASP A C 1
ATOM 633 O O . ASP A 1 82 ? 20.908 -6.085 -44.511 1.00 82.56 82 ASP A O 1
ATOM 637 N N . VAL A 1 83 ? 20.221 -8.224 -44.408 1.00 86.94 83 VAL A N 1
ATOM 638 C CA . VAL A 1 83 ? 20.829 -8.555 -43.113 1.00 86.94 83 VAL A CA 1
ATOM 639 C C . VAL A 1 83 ? 21.583 -9.878 -43.226 1.00 86.94 83 VAL A C 1
ATOM 641 O O . VAL A 1 83 ? 20.978 -10.920 -43.458 1.00 86.94 83 VAL A O 1
ATOM 644 N N . ASP A 1 84 ? 22.891 -9.831 -42.990 1.00 88.44 84 ASP A N 1
ATOM 645 C CA . ASP A 1 84 ? 23.724 -11.008 -42.761 1.00 88.44 84 ASP A CA 1
ATOM 646 C C . ASP A 1 84 ? 23.627 -11.345 -41.262 1.00 88.44 84 ASP A C 1
ATOM 648 O O . ASP A 1 84 ? 24.290 -10.727 -40.420 1.00 88.44 84 ASP A O 1
ATOM 652 N N . LEU A 1 85 ? 22.726 -12.268 -40.914 1.00 90.94 85 LEU A N 1
ATOM 653 C CA . LEU A 1 85 ? 22.456 -12.668 -39.531 1.00 90.94 85 LEU A CA 1
ATOM 654 C C . LEU A 1 85 ? 23.413 -13.774 -39.071 1.00 90.94 85 LEU A C 1
ATOM 656 O O . LEU A 1 85 ? 23.485 -14.834 -39.688 1.00 90.94 85 LEU A O 1
ATOM 660 N N . ILE A 1 86 ? 24.057 -13.564 -37.923 1.00 90.19 86 ILE A N 1
ATOM 661 C CA . ILE A 1 86 ? 24.884 -14.560 -37.236 1.00 90.19 86 ILE A CA 1
ATOM 662 C C . ILE A 1 86 ? 24.327 -14.774 -35.823 1.00 90.19 86 ILE A C 1
ATOM 664 O O . ILE A 1 86 ? 24.062 -13.815 -35.096 1.00 90.19 86 ILE A O 1
ATOM 668 N N . ILE A 1 87 ? 24.157 -16.027 -35.406 1.00 90.50 87 ILE A N 1
ATOM 669 C CA . ILE A 1 87 ? 23.626 -16.383 -34.084 1.00 90.50 87 ILE A CA 1
ATOM 670 C C . ILE A 1 87 ? 24.755 -16.795 -33.139 1.00 90.50 87 ILE A C 1
ATOM 672 O O . ILE A 1 87 ? 25.437 -17.793 -33.369 1.00 90.50 87 ILE A O 1
ATOM 676 N N . HIS A 1 88 ? 24.874 -16.091 -32.014 1.00 87.50 88 HIS A N 1
ATOM 677 C CA . HIS A 1 88 ? 25.601 -16.576 -30.847 1.00 87.50 88 HIS A CA 1
ATOM 678 C C . HIS A 1 88 ? 24.603 -17.239 -29.890 1.00 87.50 88 HIS A C 1
ATOM 680 O O . HIS A 1 88 ? 23.814 -16.552 -29.232 1.00 87.50 88 HIS A O 1
ATOM 686 N N . LYS A 1 89 ? 24.621 -18.579 -29.813 1.00 86.38 89 LYS A N 1
ATOM 687 C CA . LYS A 1 89 ? 23.829 -19.296 -28.803 1.00 86.38 89 LYS A CA 1
ATOM 688 C C . LYS A 1 89 ? 24.465 -19.064 -27.437 1.00 86.38 89 LYS A C 1
ATOM 690 O O . LYS A 1 89 ? 25.564 -19.547 -27.187 1.00 86.38 89 LYS A O 1
ATOM 695 N N . LEU A 1 90 ? 23.744 -18.376 -26.560 1.00 82.81 90 LEU A N 1
ATOM 696 C CA . LEU A 1 90 ? 24.104 -18.280 -25.148 1.00 82.81 90 LEU A CA 1
ATOM 697 C C . LEU A 1 90 ? 23.724 -19.572 -24.409 1.00 82.81 90 LEU A C 1
ATOM 699 O O . LEU A 1 90 ? 22.789 -20.279 -24.806 1.00 82.81 90 LEU A O 1
ATOM 703 N N . ASP A 1 91 ? 24.435 -19.858 -23.321 1.00 79.00 91 ASP A N 1
ATOM 704 C CA . ASP A 1 91 ? 24.122 -20.978 -22.434 1.00 79.00 91 ASP A CA 1
ATOM 705 C C . ASP A 1 91 ? 22.741 -20.833 -21.773 1.00 79.00 91 ASP A C 1
ATOM 707 O O . ASP A 1 91 ? 22.204 -19.734 -21.599 1.00 79.00 91 ASP A O 1
ATOM 711 N N . ASN A 1 92 ? 22.149 -21.970 -21.397 1.00 74.31 92 ASN A N 1
ATOM 712 C CA . ASN A 1 92 ? 20.885 -21.983 -20.665 1.00 74.31 92 ASN A CA 1
ATOM 713 C C . ASN A 1 92 ? 21.109 -21.487 -19.226 1.00 74.31 92 ASN A C 1
ATOM 715 O O . ASN A 1 92 ? 22.039 -21.925 -18.554 1.00 74.31 92 ASN A O 1
ATOM 719 N N . TYR A 1 93 ? 20.221 -20.608 -18.746 1.00 69.50 93 TYR A N 1
ATOM 720 C CA . TYR A 1 93 ? 20.308 -19.988 -17.413 1.00 69.50 93 TYR A CA 1
ATOM 721 C C . TYR A 1 93 ? 20.371 -21.009 -16.262 1.00 69.50 93 TYR A C 1
ATOM 723 O O . TYR A 1 93 ? 21.065 -20.790 -15.273 1.00 69.50 93 TYR A O 1
ATOM 731 N N . ASP A 1 94 ? 19.672 -22.137 -16.406 1.00 69.62 94 ASP A N 1
ATOM 732 C CA . ASP A 1 94 ? 19.765 -23.283 -15.504 1.00 69.62 94 ASP A CA 1
ATOM 733 C C . ASP A 1 94 ? 20.431 -24.459 -16.238 1.00 69.62 94 ASP A C 1
ATOM 735 O O . ASP A 1 94 ? 19.961 -24.905 -17.285 1.00 69.62 94 ASP A O 1
ATOM 739 N N . SER A 1 95 ? 21.517 -24.989 -15.667 1.00 73.62 95 SER A N 1
ATOM 740 C CA . SER A 1 95 ? 22.273 -26.129 -16.215 1.00 73.62 95 SER A CA 1
ATOM 741 C C . SER A 1 95 ? 21.475 -27.440 -16.341 1.00 73.62 95 SER A C 1
ATOM 743 O O . SER A 1 95 ? 21.913 -28.368 -17.023 1.00 73.62 95 SER A O 1
ATOM 745 N N . SER A 1 96 ? 20.311 -27.542 -15.692 1.00 75.06 96 SER A N 1
ATOM 746 C CA . SER A 1 96 ? 19.388 -28.671 -15.838 1.00 75.06 96 SER A CA 1
ATOM 747 C C . SER A 1 96 ? 18.543 -28.603 -17.116 1.00 75.06 96 SER A C 1
ATOM 749 O O . SER A 1 96 ? 18.057 -29.645 -17.571 1.00 75.06 96 SER A O 1
ATOM 751 N N . TRP A 1 97 ? 18.399 -27.418 -17.723 1.00 81.25 97 TRP A N 1
ATOM 752 C CA . TRP A 1 97 ? 17.624 -27.201 -18.944 1.00 81.25 97 TRP A CA 1
ATOM 753 C C . TRP A 1 97 ? 18.357 -27.755 -20.166 1.00 81.25 97 TRP A C 1
ATOM 755 O O . TRP A 1 97 ? 19.450 -27.313 -20.527 1.00 81.25 97 TRP A O 1
ATOM 765 N N . LYS A 1 98 ? 17.727 -28.725 -20.830 1.00 80.00 98 LYS A N 1
ATOM 766 C CA . LYS A 1 98 ? 18.311 -29.446 -21.965 1.00 80.00 98 LYS A CA 1
ATOM 767 C C . LYS A 1 98 ? 17.807 -28.898 -23.288 1.00 80.00 98 LYS A C 1
ATOM 769 O O . LYS A 1 98 ? 16.597 -28.817 -23.501 1.00 80.00 98 LYS A O 1
ATOM 774 N N . ASP A 1 99 ? 18.751 -28.625 -24.181 1.00 84.50 99 ASP A N 1
ATOM 775 C CA . ASP A 1 99 ? 18.490 -28.299 -25.580 1.00 84.50 99 ASP A CA 1
ATOM 776 C C . ASP A 1 99 ? 17.600 -29.366 -26.250 1.00 84.50 99 ASP A C 1
ATOM 778 O O . ASP A 1 99 ? 17.797 -30.572 -26.082 1.00 84.50 99 ASP A O 1
ATOM 782 N N . GLN A 1 100 ? 16.626 -28.898 -27.027 1.00 81.56 100 GLN A N 1
ATOM 783 C CA . GLN A 1 100 ? 15.649 -29.667 -27.792 1.00 81.56 100 GLN A CA 1
ATOM 784 C C . GLN A 1 100 ? 15.855 -29.445 -29.300 1.00 81.56 100 GLN A C 1
ATOM 786 O O . GLN A 1 100 ? 16.340 -28.384 -29.701 1.00 81.56 100 GLN A O 1
ATOM 791 N N . PRO A 1 101 ? 15.449 -30.393 -30.167 1.00 84.19 101 PRO A N 1
ATOM 792 C CA . PRO A 1 101 ? 15.460 -30.187 -31.614 1.00 84.19 101 PRO A CA 1
ATOM 793 C C . PRO A 1 101 ? 14.622 -28.968 -32.019 1.00 84.19 101 PRO A C 1
ATOM 795 O O . PRO A 1 101 ? 13.510 -28.783 -31.517 1.00 84.19 101 PRO A O 1
ATOM 798 N N . ASN A 1 102 ? 15.110 -28.168 -32.971 1.00 83.44 102 ASN A N 1
ATOM 799 C CA . ASN A 1 102 ? 14.394 -26.975 -33.433 1.00 83.44 102 ASN A CA 1
ATOM 800 C C . ASN A 1 102 ? 13.010 -27.327 -34.011 1.00 83.44 102 ASN A C 1
ATOM 802 O O . ASN A 1 102 ? 12.042 -26.616 -33.747 1.00 83.44 102 ASN A O 1
ATOM 806 N N . GLU A 1 103 ? 12.886 -28.459 -34.712 1.00 82.31 103 GLU A N 1
ATOM 807 C CA . GLU A 1 103 ? 11.608 -28.978 -35.224 1.00 82.31 103 GLU A CA 1
ATOM 808 C C . GLU A 1 103 ? 10.540 -29.167 -34.123 1.00 82.31 103 GLU A C 1
ATOM 810 O O . GLU A 1 103 ? 9.360 -28.908 -34.361 1.00 82.31 103 GLU A O 1
ATOM 815 N N . LEU A 1 104 ? 10.928 -29.545 -32.897 1.00 82.88 104 LEU A N 1
ATOM 816 C CA . LEU A 1 104 ? 9.989 -29.756 -31.786 1.00 82.88 104 LEU A CA 1
ATOM 817 C C . LEU A 1 104 ? 9.413 -28.436 -31.240 1.00 82.88 104 LEU A C 1
ATOM 819 O O . LEU A 1 104 ? 8.273 -28.399 -30.777 1.00 82.88 104 LEU A O 1
ATOM 823 N N . LEU A 1 105 ? 10.194 -27.354 -31.297 1.00 82.81 105 LEU A N 1
ATOM 824 C CA . LEU A 1 105 ? 9.813 -26.029 -30.796 1.00 82.81 105 LEU A CA 1
ATOM 825 C C . LEU A 1 105 ? 9.110 -25.184 -31.870 1.00 82.81 105 LEU A C 1
ATOM 827 O O . LEU A 1 105 ? 8.096 -24.540 -31.595 1.00 82.81 105 LEU A O 1
ATOM 831 N N . TRP A 1 106 ? 9.619 -25.220 -33.101 1.00 84.31 106 TRP A N 1
ATOM 832 C CA . TRP A 1 106 ? 9.246 -24.310 -34.190 1.00 84.31 106 TRP A CA 1
ATOM 833 C C . TRP A 1 106 ? 8.467 -24.994 -35.324 1.00 84.31 106 TRP A C 1
ATOM 835 O O . TRP A 1 106 ? 7.865 -24.316 -36.150 1.00 84.31 106 TRP A O 1
ATOM 845 N N . GLY A 1 107 ? 8.416 -26.330 -35.353 1.00 85.00 107 GLY A N 1
ATOM 846 C CA . GLY A 1 107 ? 7.953 -27.091 -36.516 1.00 85.00 107 GLY A CA 1
ATOM 847 C C . GLY A 1 107 ? 9.034 -27.207 -37.596 1.00 85.00 107 GLY A C 1
ATOM 848 O O . GLY A 1 107 ? 10.090 -26.586 -37.505 1.00 85.00 107 GLY A O 1
ATOM 849 N N . ALA A 1 108 ? 8.786 -28.021 -38.624 1.00 83.75 108 ALA A N 1
ATOM 850 C CA . ALA A 1 108 ? 9.809 -28.372 -39.615 1.00 83.75 108 ALA A CA 1
ATOM 851 C C . ALA A 1 108 ? 10.322 -27.179 -40.451 1.00 83.75 108 ALA A C 1
ATOM 853 O O . ALA A 1 108 ? 11.512 -27.114 -40.745 1.00 83.75 108 ALA A O 1
ATOM 854 N N . GLU A 1 109 ? 9.453 -26.230 -40.819 1.00 86.50 109 GLU A N 1
ATOM 855 C CA . GLU A 1 109 ? 9.813 -25.091 -41.683 1.00 86.50 109 GLU A CA 1
ATOM 856 C C . GLU A 1 109 ? 10.686 -24.063 -40.945 1.00 86.50 109 GLU A C 1
ATOM 858 O O . GLU A 1 109 ? 11.869 -23.920 -41.255 1.00 86.50 109 GLU A O 1
ATOM 863 N N . ASP A 1 110 ? 10.141 -23.405 -39.916 1.00 88.50 110 ASP A N 1
ATOM 864 C CA . ASP A 1 110 ? 10.890 -22.440 -39.101 1.00 88.50 110 ASP A CA 1
ATOM 865 C C . ASP A 1 110 ? 12.045 -23.107 -38.327 1.00 88.50 110 ASP A C 1
ATOM 867 O O . ASP A 1 110 ? 13.098 -22.501 -38.127 1.00 88.50 110 ASP A O 1
ATOM 871 N N . GLY A 1 111 ? 11.906 -24.383 -37.949 1.00 88.50 111 GLY A N 1
ATOM 872 C CA . GLY A 1 111 ? 12.980 -25.150 -37.322 1.00 88.50 111 GLY A CA 1
ATOM 873 C C . GLY A 1 111 ? 14.174 -25.363 -38.254 1.00 88.50 111 GLY A C 1
ATOM 874 O O . GLY A 1 111 ? 15.308 -25.086 -37.858 1.00 88.50 111 GLY A O 1
ATOM 875 N N . SER A 1 112 ? 13.929 -25.762 -39.509 1.00 88.88 112 SER A N 1
ATOM 876 C CA . SER A 1 112 ? 14.977 -25.860 -40.532 1.00 88.88 112 SER A CA 1
ATOM 877 C C . SER A 1 112 ? 15.555 -24.490 -40.893 1.00 88.88 112 SER A C 1
ATOM 879 O O . SER A 1 112 ? 16.754 -24.397 -41.153 1.00 88.88 112 SER A O 1
ATOM 881 N N . ALA A 1 113 ? 14.748 -23.424 -40.884 1.00 89.69 113 ALA A N 1
ATOM 882 C CA . ALA A 1 113 ? 15.235 -22.064 -41.106 1.00 89.69 113 ALA A CA 1
ATOM 883 C C . ALA A 1 113 ? 16.203 -21.617 -39.996 1.00 89.69 113 ALA A C 1
ATOM 885 O O . ALA A 1 113 ? 17.235 -21.027 -40.297 1.00 89.69 113 ALA A O 1
ATOM 886 N N . LEU A 1 114 ? 15.923 -21.950 -38.730 1.00 89.19 114 LEU A N 1
ATOM 887 C CA . LEU A 1 114 ? 16.812 -21.681 -37.591 1.00 89.19 114 LEU A CA 1
ATOM 888 C C . LEU A 1 114 ? 18.065 -22.571 -37.555 1.00 89.19 114 LEU A C 1
ATOM 890 O O . LEU A 1 114 ? 19.046 -22.218 -36.898 1.00 89.19 114 LEU A O 1
ATOM 894 N N . GLU A 1 115 ? 18.053 -23.733 -38.208 1.00 87.50 115 GLU A N 1
ATOM 895 C CA . GLU A 1 115 ? 19.240 -24.587 -38.393 1.00 87.50 115 GLU A CA 1
ATOM 896 C C . GLU A 1 115 ? 20.133 -24.127 -39.556 1.00 87.50 115 GLU A C 1
ATOM 898 O O . GLU A 1 115 ? 21.330 -24.397 -39.530 1.00 87.50 115 GLU A O 1
ATOM 903 N N . GLY A 1 116 ? 19.582 -23.391 -40.528 1.00 86.12 116 GLY A N 1
ATOM 904 C CA . GLY A 1 116 ? 20.310 -22.846 -41.679 1.00 86.12 116 GLY A CA 1
ATOM 905 C C . GLY A 1 116 ? 20.978 -21.478 -41.476 1.00 86.12 116 GLY A C 1
ATOM 906 O O . GLY A 1 116 ? 21.572 -20.975 -42.424 1.00 86.12 116 GLY A O 1
ATOM 907 N N . ILE A 1 117 ? 20.873 -20.867 -40.290 1.00 89.12 117 ILE A N 1
ATOM 908 C CA . ILE A 1 117 ? 21.545 -19.597 -39.951 1.00 89.12 117 ILE A CA 1
ATOM 909 C C . ILE A 1 117 ? 22.943 -19.893 -39.400 1.00 89.12 117 ILE A C 1
ATOM 911 O O . ILE A 1 117 ? 23.086 -20.775 -38.549 1.00 89.12 117 ILE A O 1
ATOM 915 N N . ASP A 1 118 ? 23.950 -19.129 -39.834 1.00 83.44 118 ASP A N 1
ATOM 916 C CA . ASP A 1 118 ? 25.329 -19.259 -39.355 1.00 83.44 118 ASP A CA 1
ATOM 917 C C . ASP A 1 118 ? 25.427 -19.061 -37.834 1.00 83.44 118 ASP A C 1
ATOM 919 O O . ASP A 1 118 ? 24.817 -18.158 -37.249 1.00 83.44 118 ASP A O 1
ATOM 923 N N . ARG A 1 119 ? 26.214 -19.923 -37.179 1.00 80.62 119 ARG A N 1
ATOM 924 C CA . ARG A 1 119 ? 26.375 -19.945 -35.720 1.00 80.62 119 ARG A CA 1
ATOM 925 C C . ARG A 1 119 ? 27.825 -19.776 -35.309 1.00 80.62 119 ARG A C 1
ATOM 927 O O . ARG A 1 119 ? 28.726 -20.311 -35.948 1.00 80.62 119 ARG A O 1
ATOM 934 N N . ILE A 1 120 ? 27.997 -19.080 -34.195 1.00 74.06 120 ILE A N 1
ATOM 935 C CA . ILE A 1 120 ? 29.265 -18.829 -33.512 1.00 74.06 120 ILE A CA 1
ATOM 936 C C . ILE A 1 120 ? 29.132 -19.266 -32.052 1.00 74.06 120 ILE A C 1
ATOM 938 O O . ILE A 1 120 ? 28.073 -19.103 -31.438 1.00 74.06 120 ILE A O 1
ATOM 942 N N . TYR A 1 121 ? 30.199 -19.839 -31.513 1.00 68.81 121 TYR A N 1
ATOM 943 C CA . TYR A 1 121 ? 30.323 -20.306 -30.136 1.00 68.81 121 TYR A CA 1
ATOM 944 C C . TYR A 1 121 ? 31.372 -19.467 -29.390 1.00 68.81 121 TYR A C 1
ATOM 946 O O . TYR A 1 121 ? 32.168 -18.759 -30.004 1.00 68.81 121 TYR A O 1
ATOM 954 N N . ALA A 1 122 ? 31.395 -19.546 -28.057 1.00 58.75 122 ALA A N 1
ATOM 955 C CA . ALA A 1 122 ? 32.239 -18.687 -27.218 1.00 58.75 122 ALA A CA 1
ATOM 956 C C . ALA A 1 122 ? 33.761 -18.798 -27.485 1.00 58.75 122 ALA A C 1
ATOM 958 O O . ALA A 1 122 ? 34.496 -17.858 -27.190 1.00 58.75 122 ALA A O 1
ATOM 959 N N . ASP A 1 123 ? 34.226 -19.914 -28.060 1.00 60.06 123 ASP A N 1
ATOM 960 C CA . ASP A 1 123 ? 35.633 -20.149 -28.424 1.00 60.06 123 ASP A CA 1
ATOM 961 C C . ASP A 1 123 ? 36.001 -19.683 -29.859 1.00 60.06 123 ASP A C 1
ATOM 963 O O . ASP A 1 123 ? 37.173 -19.745 -30.245 1.00 60.06 123 ASP A O 1
ATOM 967 N N . ASP A 1 124 ? 35.038 -19.229 -30.676 1.00 63.56 124 ASP A N 1
ATOM 968 C CA . ASP A 1 124 ? 35.270 -18.905 -32.092 1.00 63.56 124 ASP A CA 1
ATOM 969 C C . ASP A 1 124 ? 35.951 -17.538 -32.298 1.00 63.56 124 ASP A C 1
ATOM 971 O O . ASP A 1 124 ? 35.464 -16.480 -31.894 1.00 63.56 124 ASP A O 1
ATOM 975 N N . VAL A 1 125 ? 37.081 -17.533 -33.013 1.00 58.41 125 VAL A N 1
ATOM 976 C CA . VAL A 1 125 ? 37.871 -16.316 -33.276 1.00 58.41 125 VAL A CA 1
ATOM 977 C C . VAL A 1 125 ? 37.330 -15.559 -34.495 1.00 58.41 125 VAL A C 1
ATOM 979 O O . VAL A 1 125 ? 37.778 -15.757 -35.626 1.00 58.41 125 VAL A O 1
ATOM 982 N N . ILE A 1 126 ? 36.381 -14.650 -34.264 1.00 60.97 126 ILE A N 1
ATOM 983 C CA . ILE A 1 126 ? 35.772 -13.825 -35.320 1.00 60.97 126 ILE A CA 1
ATOM 984 C C . ILE A 1 126 ? 36.699 -12.678 -35.744 1.00 60.97 126 ILE A C 1
ATOM 986 O O . ILE A 1 126 ? 37.025 -11.786 -34.961 1.00 60.97 126 ILE A O 1
ATOM 990 N N . THR A 1 127 ? 37.074 -12.649 -37.025 1.00 56.75 127 THR A N 1
ATOM 991 C CA . THR A 1 127 ? 37.861 -11.561 -37.626 1.00 56.75 127 THR A CA 1
ATOM 992 C C . THR A 1 127 ? 36.961 -10.532 -38.318 1.00 56.75 127 THR A C 1
ATOM 994 O O . THR A 1 127 ? 36.835 -10.532 -39.543 1.00 56.75 127 THR A O 1
ATOM 997 N N . GLY A 1 128 ? 36.336 -9.645 -37.545 1.00 67.12 128 GLY A N 1
ATOM 998 C CA . GLY A 1 128 ? 35.480 -8.576 -38.067 1.00 67.12 128 GLY A CA 1
ATOM 999 C C . GLY A 1 128 ? 34.906 -7.680 -36.968 1.00 67.12 128 GLY A C 1
ATOM 1000 O O . GLY A 1 128 ? 35.242 -7.841 -35.797 1.00 67.12 128 GLY A O 1
ATOM 1001 N N . THR A 1 129 ? 34.025 -6.759 -37.362 1.00 79.19 129 THR A N 1
ATOM 1002 C CA . THR A 1 129 ? 33.197 -5.954 -36.452 1.00 79.19 129 THR A CA 1
ATOM 1003 C C . THR A 1 129 ? 31.771 -5.957 -36.990 1.00 79.19 129 THR A C 1
ATOM 1005 O O . THR A 1 129 ? 31.570 -5.628 -38.158 1.00 79.19 129 THR A O 1
ATOM 1008 N N . ALA A 1 130 ? 30.792 -6.333 -36.167 1.00 83.12 130 ALA A N 1
ATOM 1009 C CA . ALA A 1 130 ? 29.382 -6.291 -36.552 1.00 83.12 130 ALA A CA 1
ATOM 1010 C C . ALA A 1 130 ? 28.855 -4.845 -36.608 1.00 83.12 130 ALA A C 1
ATOM 1012 O O . ALA A 1 130 ? 29.310 -3.975 -35.860 1.00 83.12 130 ALA A O 1
ATOM 1013 N N . ASP A 1 131 ? 27.867 -4.585 -37.466 1.00 82.25 131 ASP A N 1
ATOM 1014 C CA . ASP A 1 131 ? 27.164 -3.296 -37.496 1.00 82.25 131 ASP A CA 1
ATOM 1015 C C . ASP A 1 131 ? 26.265 -3.135 -36.260 1.00 82.25 131 ASP A C 1
ATOM 1017 O O . ASP A 1 131 ? 26.112 -2.035 -35.720 1.00 82.25 131 ASP A O 1
ATOM 1021 N N . LEU A 1 132 ? 25.697 -4.250 -35.796 1.00 84.00 132 LEU A N 1
ATOM 1022 C CA . LEU A 1 132 ? 24.803 -4.327 -34.651 1.00 84.00 132 LEU A CA 1
ATOM 1023 C C . LEU A 1 132 ? 24.949 -5.679 -33.942 1.00 84.00 132 LEU A C 1
ATOM 1025 O O . LEU A 1 132 ? 24.962 -6.730 -34.579 1.00 84.00 132 LEU A O 1
ATOM 1029 N N . THR A 1 133 ? 24.966 -5.658 -32.613 1.00 86.12 133 THR A N 1
ATOM 1030 C CA . THR A 1 133 ? 24.623 -6.820 -31.787 1.00 86.12 133 THR A CA 1
ATOM 1031 C C . THR A 1 133 ? 23.260 -6.589 -31.146 1.00 86.12 133 THR A C 1
ATOM 1033 O O . THR A 1 133 ? 23.011 -5.519 -30.594 1.00 86.12 133 THR A O 1
ATOM 1036 N N . ILE A 1 134 ? 22.380 -7.584 -31.185 1.00 88.00 134 ILE A N 1
ATOM 1037 C CA . ILE A 1 134 ? 21.149 -7.608 -30.394 1.00 88.00 134 ILE A CA 1
ATOM 1038 C C . ILE A 1 134 ? 21.292 -8.728 -29.371 1.00 88.00 134 ILE A C 1
ATOM 1040 O O . ILE A 1 134 ? 21.621 -9.856 -29.730 1.00 88.00 134 ILE A O 1
ATOM 1044 N N . ARG A 1 135 ? 21.047 -8.423 -28.101 1.00 87.88 135 ARG A N 1
ATOM 1045 C CA . ARG A 1 135 ? 21.148 -9.370 -26.995 1.00 87.88 135 ARG A CA 1
ATOM 1046 C C . ARG A 1 135 ? 19.783 -9.587 -26.355 1.00 87.88 135 ARG A C 1
ATOM 1048 O O . ARG A 1 135 ? 19.074 -8.623 -26.086 1.00 87.88 135 ARG A O 1
ATOM 1055 N N . VAL A 1 136 ? 19.426 -10.843 -26.099 1.00 88.25 136 VAL A N 1
ATOM 1056 C CA . VAL A 1 136 ? 18.144 -11.250 -25.500 1.00 88.25 136 VAL A CA 1
ATOM 1057 C C . VAL A 1 136 ? 18.430 -12.218 -24.347 1.00 88.25 136 VAL A C 1
ATOM 1059 O O . VAL A 1 136 ? 18.368 -13.435 -24.513 1.00 88.25 136 VAL A O 1
ATOM 1062 N N . THR A 1 137 ? 18.827 -11.678 -23.192 1.00 74.44 137 THR A N 1
ATOM 1063 C CA . THR A 1 137 ? 19.163 -12.430 -21.965 1.00 74.44 137 THR A CA 1
ATOM 1064 C C . THR A 1 137 ? 19.151 -11.498 -20.739 1.00 74.44 137 THR A C 1
ATOM 1066 O O . THR A 1 137 ? 18.838 -10.314 -20.854 1.00 74.44 137 THR A O 1
ATOM 1069 N N . ILE A 1 138 ? 19.486 -12.035 -19.565 1.00 66.25 138 ILE A N 1
ATOM 1070 C CA . ILE A 1 138 ? 19.649 -11.315 -18.295 1.00 66.25 138 ILE A CA 1
ATOM 1071 C C . ILE A 1 138 ? 21.088 -10.798 -18.060 1.00 66.25 138 ILE A C 1
ATOM 1073 O O . ILE A 1 138 ? 21.306 -10.017 -17.141 1.00 66.25 138 ILE A O 1
ATOM 1077 N N . ASP A 1 139 ? 22.068 -11.198 -18.883 1.00 69.31 139 ASP A N 1
ATOM 1078 C CA . ASP A 1 139 ? 23.429 -10.639 -18.843 1.00 69.31 139 ASP A CA 1
ATOM 1079 C C . ASP A 1 139 ? 23.507 -9.288 -19.576 1.00 69.31 139 ASP A C 1
ATOM 1081 O O . ASP A 1 139 ? 23.456 -9.220 -20.806 1.00 69.31 139 ASP A O 1
ATOM 1085 N N . PHE A 1 140 ? 23.704 -8.209 -18.819 1.00 71.62 140 PHE A N 1
ATOM 1086 C CA . PHE A 1 140 ? 23.856 -6.849 -19.346 1.00 71.62 140 PHE A CA 1
ATOM 1087 C C . PHE A 1 140 ? 25.258 -6.523 -19.887 1.00 71.62 140 PHE A C 1
ATOM 1089 O O . PHE A 1 140 ? 25.482 -5.399 -20.327 1.00 71.62 140 PHE A O 1
ATOM 1096 N N . GLY A 1 141 ? 26.197 -7.474 -19.845 1.00 67.44 141 GLY A N 1
ATOM 1097 C CA . GLY A 1 141 ? 27.600 -7.320 -20.223 1.00 67.44 141 GLY A CA 1
ATOM 1098 C C . GLY A 1 141 ? 27.886 -6.691 -21.600 1.00 67.44 141 GLY A C 1
ATOM 1099 O O . GLY A 1 141 ? 27.018 -6.599 -22.474 1.00 67.44 141 GLY A O 1
ATOM 1100 N N . PRO A 1 142 ? 29.145 -6.271 -21.838 1.00 68.44 142 PRO A N 1
ATOM 1101 C CA . PRO A 1 142 ? 29.594 -5.912 -23.181 1.00 68.44 142 PRO A CA 1
ATOM 1102 C C . PRO A 1 142 ? 29.385 -7.086 -24.163 1.00 68.44 142 PRO A C 1
ATOM 1104 O O . PRO A 1 142 ? 29.377 -8.247 -23.741 1.00 68.44 142 PRO A O 1
ATOM 1107 N N . PRO A 1 143 ? 29.234 -6.809 -25.475 1.00 68.25 143 PRO A N 1
ATOM 1108 C CA . PRO A 1 143 ? 29.089 -7.867 -26.469 1.00 68.25 143 PRO A CA 1
ATOM 1109 C C . PRO A 1 143 ? 30.360 -8.719 -26.478 1.00 68.25 143 PRO A C 1
ATOM 1111 O O . PRO A 1 143 ? 31.465 -8.180 -26.361 1.00 68.25 143 PRO A O 1
ATOM 1114 N N . LEU A 1 144 ? 30.215 -10.037 -26.621 1.00 67.94 144 LEU A N 1
ATOM 1115 C CA . LEU A 1 144 ? 31.356 -10.957 -26.549 1.00 67.94 144 LEU A CA 1
ATOM 1116 C C . LEU A 1 144 ? 32.240 -10.882 -27.808 1.00 67.94 144 LEU A C 1
ATOM 1118 O O . LEU A 1 144 ? 33.404 -11.275 -27.777 1.00 67.94 144 LEU A O 1
ATOM 1122 N N . PHE A 1 145 ? 31.719 -10.277 -28.879 1.00 74.81 145 PHE A N 1
ATOM 1123 C CA . PHE A 1 145 ? 32.419 -10.022 -30.136 1.00 74.81 145 PHE A CA 1
ATOM 1124 C C . PHE A 1 145 ? 32.458 -8.521 -30.480 1.00 74.81 145 PHE A C 1
ATOM 1126 O O . PHE A 1 145 ? 31.589 -7.762 -30.034 1.00 74.81 145 PHE A O 1
ATOM 1133 N N . PRO A 1 146 ? 33.432 -8.054 -31.289 1.00 79.12 146 PRO A N 1
ATOM 1134 C CA . PRO A 1 146 ? 33.507 -6.654 -31.694 1.00 79.12 146 PRO A CA 1
ATOM 1135 C C . PRO A 1 146 ? 32.256 -6.225 -32.468 1.00 79.12 146 PRO A C 1
ATOM 1137 O O . PRO A 1 146 ? 31.899 -6.814 -33.488 1.00 79.12 146 PRO A O 1
ATOM 1140 N N . SER A 1 147 ? 31.604 -5.163 -32.004 1.00 79.25 147 SER A N 1
ATOM 1141 C CA . SER A 1 147 ? 30.390 -4.634 -32.622 1.00 79.25 147 SER A CA 1
ATOM 1142 C C . SER A 1 147 ? 30.297 -3.126 -32.445 1.00 79.25 147 SER A C 1
ATOM 1144 O O . SER A 1 147 ? 30.625 -2.598 -31.376 1.00 79.25 147 SER A O 1
ATOM 1146 N N . HIS A 1 148 ? 29.856 -2.431 -33.493 1.00 76.88 148 HIS A N 1
ATOM 1147 C CA . HIS A 1 148 ? 29.677 -0.983 -33.488 1.00 76.88 148 HIS A CA 1
ATOM 1148 C C . HIS A 1 148 ? 28.571 -0.540 -32.522 1.00 76.88 148 HIS A C 1
ATOM 1150 O O . HIS A 1 148 ? 28.724 0.485 -31.861 1.00 76.88 148 HIS A O 1
ATOM 1156 N N . ASN A 1 149 ? 27.502 -1.331 -32.389 1.00 76.12 149 ASN A N 1
ATOM 1157 C CA . ASN A 1 149 ? 26.356 -1.038 -31.528 1.00 76.12 149 ASN A CA 1
ATOM 1158 C C . ASN A 1 149 ? 25.920 -2.293 -30.754 1.00 76.12 149 ASN A C 1
ATOM 1160 O O . ASN A 1 149 ? 26.098 -3.412 -31.226 1.00 76.12 149 ASN A O 1
ATOM 1164 N N . LEU A 1 150 ? 25.305 -2.122 -29.585 1.00 79.62 150 LEU A N 1
ATOM 1165 C CA . LEU A 1 150 ? 24.605 -3.198 -28.871 1.00 79.62 150 LEU A CA 1
ATOM 1166 C C . LEU A 1 150 ? 23.224 -2.685 -28.464 1.00 79.62 150 LEU A C 1
ATOM 1168 O O . LEU A 1 150 ? 23.099 -1.548 -28.014 1.00 79.62 150 LEU A O 1
ATOM 1172 N N . LEU A 1 151 ? 22.223 -3.544 -28.604 1.00 82.31 151 LEU A N 1
ATOM 1173 C CA . LEU A 1 151 ? 20.862 -3.356 -28.124 1.00 82.31 151 LEU A CA 1
ATOM 1174 C C . LEU A 1 151 ? 20.528 -4.517 -27.181 1.00 82.31 151 LEU A C 1
ATOM 1176 O O . LEU A 1 151 ? 20.709 -5.671 -27.572 1.00 82.31 151 LEU A O 1
ATOM 1180 N N . ILE A 1 152 ? 20.052 -4.248 -25.964 1.00 84.44 152 ILE A N 1
ATOM 1181 C CA . ILE A 1 152 ? 19.754 -5.298 -24.973 1.00 84.44 152 ILE A CA 1
ATOM 1182 C C . ILE A 1 152 ? 18.245 -5.366 -24.732 1.00 84.44 152 ILE A C 1
ATOM 1184 O O . ILE A 1 152 ? 17.683 -4.496 -24.076 1.00 84.44 152 ILE A O 1
ATOM 1188 N N . LEU A 1 153 ? 17.583 -6.407 -25.238 1.00 86.94 153 LEU A N 1
ATOM 1189 C CA . LEU A 1 153 ? 16.185 -6.712 -24.930 1.00 86.94 153 LEU A CA 1
ATOM 1190 C C . LEU A 1 153 ? 16.136 -7.456 -23.595 1.00 86.94 153 LEU A C 1
ATOM 1192 O O . LEU A 1 153 ? 16.556 -8.612 -23.501 1.00 86.94 153 LEU A O 1
ATOM 1196 N N . ALA A 1 154 ? 15.608 -6.797 -22.569 1.00 82.19 154 ALA A N 1
ATOM 1197 C CA . ALA A 1 154 ? 15.565 -7.326 -21.213 1.00 82.19 154 ALA A CA 1
ATOM 1198 C C . ALA A 1 154 ? 14.294 -6.885 -20.478 1.00 82.19 154 ALA A C 1
ATOM 1200 O O . ALA A 1 154 ? 13.563 -6.002 -20.916 1.00 82.19 154 ALA A O 1
ATOM 1201 N N . THR A 1 155 ? 14.007 -7.518 -19.342 1.00 85.56 155 THR A N 1
ATOM 1202 C CA . THR A 1 155 ? 12.768 -7.293 -18.593 1.00 85.56 155 THR A CA 1
ATOM 1203 C C . THR A 1 155 ? 12.993 -7.388 -17.088 1.00 85.56 155 THR A C 1
ATOM 1205 O O . THR A 1 155 ? 13.826 -8.167 -16.630 1.00 85.56 155 THR A O 1
ATOM 1208 N N . THR A 1 156 ? 12.208 -6.640 -16.311 1.00 80.94 156 THR A N 1
ATOM 1209 C CA . THR A 1 156 ? 12.135 -6.769 -14.852 1.00 80.94 156 THR A CA 1
ATOM 1210 C C . THR A 1 156 ? 10.795 -7.403 -14.463 1.00 80.94 156 THR A C 1
ATOM 1212 O O . THR A 1 156 ? 9.811 -6.714 -14.215 1.00 80.94 156 THR A O 1
ATOM 1215 N N . GLU A 1 157 ? 10.713 -8.743 -14.424 1.00 75.50 157 GLU A N 1
ATOM 1216 C CA . GLU A 1 157 ? 9.430 -9.431 -14.153 1.00 75.50 157 GLU A CA 1
ATOM 1217 C C . GLU A 1 157 ? 8.761 -8.956 -12.854 1.00 75.50 157 GLU A C 1
ATOM 1219 O O . GLU A 1 157 ? 7.546 -8.788 -12.815 1.00 75.50 157 GLU A O 1
ATOM 1224 N N . HIS A 1 158 ? 9.560 -8.684 -11.820 1.00 70.62 158 HIS A N 1
ATOM 1225 C CA . HIS A 1 158 ? 9.111 -8.242 -10.498 1.00 70.62 158 HIS A CA 1
ATOM 1226 C C . HIS A 1 158 ? 8.873 -6.723 -10.380 1.00 70.62 158 HIS A C 1
ATOM 1228 O O . HIS A 1 158 ? 8.534 -6.257 -9.295 1.00 70.62 158 HIS A O 1
ATOM 1234 N N . GLY A 1 159 ? 9.098 -5.938 -11.441 1.00 68.69 159 GLY A N 1
ATOM 1235 C CA . GLY A 1 159 ? 9.151 -4.473 -11.354 1.00 68.69 159 GLY A CA 1
ATOM 1236 C C . GLY A 1 159 ? 10.433 -3.937 -10.696 1.00 68.69 159 GLY A C 1
ATOM 1237 O O . GLY A 1 159 ? 10.452 -2.801 -10.236 1.00 68.69 159 GLY A O 1
ATOM 1238 N N . TYR A 1 160 ? 11.497 -4.748 -10.628 1.00 68.19 160 TYR A N 1
ATOM 1239 C CA . TYR A 1 160 ? 12.871 -4.356 -10.274 1.00 68.19 160 TYR A CA 1
ATOM 1240 C C . TYR A 1 160 ? 13.886 -5.412 -10.765 1.00 68.19 160 TYR A C 1
ATOM 1242 O O . TYR A 1 160 ? 13.508 -6.542 -11.091 1.00 68.19 160 TYR A O 1
ATOM 1250 N N . LEU A 1 161 ? 15.177 -5.063 -10.817 1.00 65.75 161 LEU A N 1
ATOM 1251 C CA . LEU A 1 161 ? 16.279 -5.994 -11.091 1.00 65.75 161 LEU A CA 1
ATOM 1252 C C . LEU A 1 161 ? 16.650 -6.794 -9.837 1.00 65.75 161 LEU A C 1
ATOM 1254 O O . LEU A 1 161 ? 17.032 -6.229 -8.813 1.00 65.75 161 LEU A O 1
ATOM 1258 N N . SER A 1 162 ? 16.591 -8.125 -9.923 1.00 50.56 162 SER A N 1
ATOM 1259 C CA . SER A 1 162 ? 17.121 -8.993 -8.864 1.00 50.56 162 SER A CA 1
ATOM 1260 C C . SER A 1 162 ? 18.656 -9.024 -8.888 1.00 50.56 162 SER A C 1
ATOM 1262 O O . SER A 1 162 ? 19.269 -8.871 -9.941 1.00 50.56 162 SER A O 1
ATOM 1264 N N . HIS A 1 163 ? 19.299 -9.283 -7.745 1.00 41.72 163 HIS A N 1
ATOM 1265 C CA . HIS A 1 163 ? 20.769 -9.325 -7.659 1.00 41.72 163 HIS A CA 1
ATOM 1266 C C . HIS A 1 163 ? 21.396 -10.472 -8.492 1.00 41.72 163 HIS A C 1
ATOM 1268 O O . HIS A 1 163 ? 22.560 -10.392 -8.881 1.00 41.72 163 HIS A O 1
ATOM 1274 N N . LEU A 1 164 ? 20.611 -11.503 -8.832 1.00 38.34 164 LEU A N 1
ATOM 1275 C CA . LEU A 1 164 ? 20.981 -12.581 -9.763 1.00 38.34 164 LEU A CA 1
ATOM 1276 C C . LEU A 1 164 ? 21.122 -12.112 -11.223 1.00 38.34 164 LEU A C 1
ATOM 1278 O O . LEU A 1 164 ? 21.640 -12.854 -12.048 1.00 38.34 164 LEU A O 1
ATOM 1282 N N . ALA A 1 165 ? 20.689 -10.891 -11.543 1.00 43.56 165 ALA A N 1
ATOM 1283 C CA . ALA A 1 165 ? 20.880 -10.258 -12.847 1.00 43.56 165 ALA A CA 1
ATOM 1284 C C . ALA A 1 165 ? 22.228 -9.511 -12.973 1.00 43.56 165 ALA A C 1
ATOM 1286 O O . ALA A 1 165 ? 22.476 -8.841 -13.971 1.00 43.56 165 ALA A O 1
ATOM 1287 N N . ILE A 1 166 ? 23.086 -9.582 -11.947 1.00 43.28 166 ILE A N 1
ATOM 1288 C CA . ILE A 1 166 ? 24.375 -8.874 -11.866 1.00 43.28 166 ILE A CA 1
ATOM 1289 C C . ILE A 1 166 ? 25.524 -9.894 -11.766 1.00 43.28 166 ILE A C 1
ATOM 1291 O O . ILE A 1 166 ? 26.408 -9.796 -10.918 1.00 43.28 166 ILE A O 1
ATOM 1295 N N . THR A 1 167 ? 25.513 -10.915 -12.627 1.00 35.47 167 THR A N 1
ATOM 1296 C CA . THR A 1 167 ? 26.561 -11.951 -12.706 1.00 35.47 167 THR A CA 1
ATOM 1297 C C . THR A 1 167 ? 27.696 -11.554 -13.657 1.00 35.47 167 THR A C 1
ATOM 1299 O O . THR A 1 167 ? 28.077 -12.315 -14.543 1.00 35.47 167 THR A O 1
ATOM 1302 N N . GLY A 1 168 ? 28.239 -10.349 -13.464 1.00 34.34 168 GLY A N 1
ATOM 1303 C CA . GLY A 1 168 ? 29.499 -9.891 -14.059 1.00 34.34 168 GLY A CA 1
ATOM 1304 C C . GLY A 1 168 ? 30.599 -9.794 -12.986 1.00 34.34 168 GLY A C 1
ATOM 1305 O O . GLY A 1 168 ? 30.273 -9.522 -11.828 1.00 34.34 168 GLY A O 1
ATOM 1306 N N . PRO A 1 169 ? 31.893 -10.006 -13.304 1.00 27.72 169 PRO A N 1
ATOM 1307 C CA . PRO A 1 169 ? 32.947 -10.012 -12.286 1.00 27.72 169 PRO A CA 1
ATOM 1308 C C . PRO A 1 169 ? 33.131 -8.656 -11.585 1.00 27.72 169 PRO A C 1
ATOM 1310 O O . PRO A 1 169 ? 33.392 -7.644 -12.232 1.00 27.72 169 PRO A O 1
ATOM 1313 N N . GLU A 1 170 ? 33.030 -8.666 -10.251 1.00 30.31 170 GLU A N 1
ATOM 1314 C CA . GLU A 1 170 ? 33.452 -7.613 -9.306 1.00 30.31 170 GLU A CA 1
ATOM 1315 C C . GLU A 1 170 ? 33.290 -6.150 -9.769 1.00 30.31 170 GLU A C 1
ATOM 1317 O O . GLU A 1 170 ? 34.178 -5.315 -9.595 1.00 30.31 170 GLU A O 1
ATOM 1322 N N . THR A 1 171 ? 32.118 -5.796 -10.299 1.00 31.98 171 THR A N 1
ATOM 1323 C CA . THR A 1 171 ? 31.724 -4.389 -10.453 1.00 31.98 171 THR A CA 1
ATOM 1324 C C . THR A 1 171 ? 30.369 -4.139 -9.792 1.00 31.98 171 THR A C 1
ATOM 1326 O O . THR A 1 171 ? 29.393 -4.802 -10.138 1.00 31.98 171 THR A O 1
ATOM 1329 N N . PRO A 1 172 ? 30.257 -3.168 -8.863 1.00 35.28 172 PRO A N 1
ATOM 1330 C CA . PRO A 1 172 ? 28.961 -2.626 -8.466 1.00 35.28 172 PRO A CA 1
ATOM 1331 C C . PRO A 1 172 ? 28.225 -2.016 -9.669 1.00 35.28 172 PRO A C 1
ATOM 1333 O O . PRO A 1 172 ? 28.828 -1.791 -10.725 1.00 35.28 172 PRO A O 1
ATOM 1336 N N . LEU A 1 173 ? 26.959 -1.627 -9.466 1.00 41.59 173 LEU A N 1
ATOM 1337 C CA . LEU A 1 173 ? 26.254 -0.661 -10.323 1.00 41.59 173 LEU A CA 1
ATOM 1338 C C . LEU A 1 173 ? 26.991 0.689 -10.276 1.00 41.59 173 LEU A C 1
ATOM 13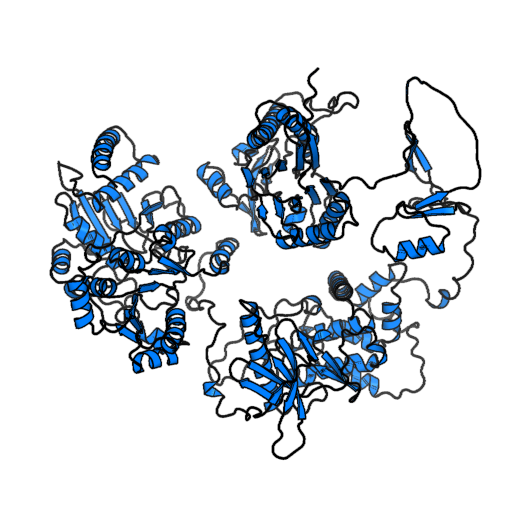40 O O . LEU A 1 173 ? 26.677 1.590 -9.502 1.00 41.59 173 LEU A O 1
ATOM 1344 N N . SER A 1 174 ? 28.056 0.767 -11.065 1.00 35.53 174 SER A N 1
ATOM 1345 C CA . SER A 1 174 ? 29.034 1.843 -11.107 1.00 35.53 174 SER A CA 1
ATOM 1346 C C . SER A 1 174 ? 28.898 2.616 -12.412 1.00 35.53 174 SER A C 1
ATOM 1348 O O . SER A 1 174 ? 28.369 2.125 -13.408 1.00 35.53 174 SER A O 1
ATOM 1350 N N . THR A 1 175 ? 29.385 3.852 -12.417 1.00 35.03 175 THR A N 1
ATOM 1351 C CA . THR A 1 175 ? 29.213 4.823 -13.508 1.00 35.03 175 THR A CA 1
ATOM 1352 C C . THR A 1 175 ? 30.040 4.518 -14.771 1.00 35.03 175 THR A C 1
ATOM 1354 O O . THR A 1 175 ? 30.283 5.407 -15.581 1.00 35.03 175 THR A O 1
ATOM 1357 N N . SER A 1 176 ? 30.469 3.266 -14.958 1.00 39.97 176 SER A N 1
ATOM 1358 C CA . SER A 1 176 ? 31.139 2.749 -16.158 1.00 39.97 176 SER A CA 1
ATOM 1359 C C . SER A 1 176 ? 30.167 2.301 -17.260 1.00 39.97 176 SER A C 1
ATOM 1361 O O . SER A 1 176 ? 30.587 2.166 -18.409 1.00 39.97 176 SER A O 1
ATOM 1363 N N . TRP A 1 177 ? 28.874 2.135 -16.951 1.00 43.84 177 TRP A N 1
ATOM 1364 C CA . TRP A 1 177 ? 27.796 1.809 -17.901 1.00 43.84 177 TRP A CA 1
ATOM 1365 C C . TRP A 1 177 ? 27.419 2.991 -18.820 1.00 43.84 177 TRP A C 1
ATOM 1367 O O . TRP A 1 177 ? 26.266 3.408 -18.902 1.00 43.84 177 TRP A O 1
ATOM 1377 N N . VAL A 1 178 ? 28.406 3.547 -19.528 1.00 39.97 178 VAL A N 1
ATOM 1378 C CA . VAL A 1 178 ? 28.257 4.676 -20.464 1.00 39.97 178 VAL A CA 1
ATOM 1379 C C . VAL A 1 178 ? 28.401 4.194 -21.911 1.00 39.97 178 VAL A C 1
ATOM 1381 O O . VAL A 1 178 ? 29.262 4.639 -22.664 1.00 39.97 178 VAL A O 1
ATOM 1384 N N . SER A 1 179 ? 27.563 3.233 -22.297 1.00 43.75 179 SER A N 1
ATOM 1385 C CA . SER A 1 179 ? 27.029 3.093 -23.661 1.00 43.75 179 SER A CA 1
ATOM 1386 C C . SER A 1 179 ? 25.992 1.970 -23.722 1.00 43.75 179 SER A C 1
ATOM 1388 O O . SER A 1 179 ? 26.126 0.989 -22.993 1.00 43.75 179 SER A O 1
ATOM 1390 N N . LYS A 1 180 ? 25.073 2.101 -24.692 1.00 60.69 180 LYS A N 1
ATOM 1391 C CA . LYS A 1 180 ? 24.143 1.092 -25.238 1.00 60.69 180 LYS A CA 1
ATOM 1392 C C . LYS A 1 180 ? 22.742 1.051 -24.632 1.00 60.69 180 LYS A C 1
ATOM 1394 O O . LYS A 1 180 ? 22.526 1.294 -23.449 1.00 60.69 180 LYS A O 1
ATOM 1399 N N . ASP A 1 181 ? 21.802 0.791 -25.531 1.00 72.81 181 ASP A N 1
ATOM 1400 C CA . ASP A 1 181 ? 20.377 1.033 -25.364 1.00 72.81 181 ASP A CA 1
ATOM 1401 C C . ASP A 1 181 ? 19.657 -0.247 -24.922 1.00 72.81 181 ASP A C 1
ATOM 1403 O O . ASP A 1 181 ? 19.759 -1.304 -25.556 1.00 72.81 181 ASP A O 1
ATOM 1407 N N . LEU A 1 182 ? 18.919 -0.146 -23.819 1.00 81.00 182 LEU A N 1
ATOM 1408 C CA . LEU A 1 182 ? 18.124 -1.219 -23.239 1.00 81.00 182 LEU A CA 1
ATOM 1409 C C . LEU A 1 182 ? 16.674 -1.090 -23.714 1.00 81.00 182 LEU A C 1
ATOM 1411 O O . LEU A 1 182 ? 16.066 -0.023 -23.629 1.00 81.00 182 LEU A O 1
ATOM 1415 N N . VAL A 1 183 ? 16.114 -2.193 -24.199 1.00 85.12 183 VAL A N 1
ATOM 1416 C CA . VAL A 1 183 ? 14.736 -2.296 -24.677 1.00 85.12 183 VAL A CA 1
ATOM 1417 C C . VAL A 1 183 ? 13.916 -3.105 -23.680 1.00 85.12 183 VAL A C 1
ATOM 1419 O O . VAL A 1 183 ? 14.103 -4.315 -23.542 1.00 85.12 183 VAL A O 1
ATOM 1422 N N . ALA A 1 184 ? 12.995 -2.427 -23.001 1.00 88.31 184 ALA A N 1
ATOM 1423 C CA . ALA A 1 184 ? 12.009 -3.030 -22.117 1.00 88.31 184 ALA A CA 1
ATOM 1424 C C . ALA A 1 184 ? 10.719 -3.354 -22.898 1.00 88.31 184 ALA A C 1
ATOM 1426 O O . ALA A 1 184 ? 10.260 -2.522 -23.687 1.00 88.31 184 ALA A O 1
ATOM 1427 N N . PRO A 1 185 ? 10.090 -4.524 -22.684 1.00 89.25 185 PRO A N 1
ATOM 1428 C CA . PRO A 1 185 ? 8.901 -4.918 -23.438 1.00 89.25 185 PRO A CA 1
ATOM 1429 C C . PRO A 1 185 ? 7.603 -4.251 -22.960 1.00 89.25 185 PRO A C 1
ATOM 1431 O O . PRO A 1 185 ? 6.608 -4.288 -23.671 1.00 89.25 185 PRO A O 1
ATOM 1434 N N . SER A 1 186 ? 7.581 -3.655 -21.768 1.00 89.38 186 SER A N 1
ATOM 1435 C CA . SER A 1 186 ? 6.414 -2.962 -21.208 1.00 89.38 186 SER A CA 1
ATOM 1436 C C . SER A 1 186 ? 6.841 -1.750 -20.386 1.00 89.38 186 SER A C 1
ATOM 1438 O O . SER A 1 186 ? 7.990 -1.678 -19.936 1.00 89.38 186 SER A O 1
ATOM 1440 N N . GLN A 1 187 ? 5.910 -0.829 -20.134 1.00 86.75 187 GLN A N 1
ATOM 1441 C CA . GLN A 1 187 ? 6.110 0.276 -19.201 1.00 86.75 187 GLN A CA 1
ATOM 1442 C C . GLN A 1 187 ? 6.424 -0.257 -17.797 1.00 86.75 187 GLN A C 1
ATOM 1444 O O . GLN A 1 187 ? 7.372 0.205 -17.180 1.00 86.75 187 GLN A O 1
ATOM 1449 N N . TRP A 1 188 ? 5.738 -1.313 -17.345 1.00 86.69 188 TRP A N 1
ATOM 1450 C CA . TRP A 1 188 ? 6.055 -2.015 -16.090 1.00 86.69 188 TRP A CA 1
ATOM 1451 C C . TRP A 1 188 ? 7.520 -2.480 -16.017 1.00 86.69 188 TRP A C 1
ATOM 1453 O O . TRP A 1 188 ? 8.202 -2.262 -15.014 1.00 86.69 188 TRP A O 1
ATOM 1463 N N . ALA A 1 189 ? 8.027 -3.104 -17.087 1.00 85.44 189 ALA A N 1
ATOM 1464 C CA . ALA A 1 189 ? 9.415 -3.552 -17.139 1.00 85.44 189 ALA A CA 1
ATOM 1465 C C . ALA A 1 189 ? 10.401 -2.368 -17.168 1.00 85.44 189 ALA A C 1
ATOM 1467 O O . ALA A 1 189 ? 11.469 -2.452 -16.558 1.00 85.44 189 ALA A O 1
ATOM 1468 N N . ALA A 1 190 ? 10.045 -1.268 -17.839 1.00 83.31 190 ALA A N 1
ATOM 1469 C CA . ALA A 1 190 ? 10.834 -0.039 -17.885 1.00 83.31 190 ALA A CA 1
ATOM 1470 C C . ALA A 1 190 ? 10.881 0.666 -16.520 1.00 83.31 190 ALA A C 1
ATOM 1472 O O . ALA A 1 190 ? 11.965 0.966 -16.024 1.00 83.31 190 ALA A O 1
ATOM 1473 N N . ASP A 1 191 ? 9.736 0.835 -15.861 1.00 80.69 191 ASP A N 1
ATOM 1474 C CA . ASP A 1 191 ? 9.617 1.397 -14.514 1.00 80.69 191 ASP A CA 1
ATOM 1475 C C . ASP A 1 191 ? 10.476 0.617 -13.513 1.00 80.69 191 ASP A C 1
ATOM 1477 O O . ASP A 1 191 ? 11.077 1.205 -12.613 1.00 80.69 191 ASP A O 1
ATOM 1481 N N . GLY A 1 192 ? 10.587 -0.706 -13.670 1.00 77.12 192 GLY A N 1
ATOM 1482 C CA . GLY A 1 192 ? 11.478 -1.524 -12.853 1.00 77.12 192 GLY A CA 1
ATOM 1483 C C . GLY A 1 192 ? 12.968 -1.342 -13.156 1.00 77.12 192 GLY A C 1
ATOM 1484 O O . GLY A 1 192 ? 13.782 -1.392 -12.232 1.00 77.12 192 GLY A O 1
ATOM 1485 N N . PHE A 1 193 ? 13.354 -1.059 -14.403 1.00 76.19 193 PHE A N 1
ATOM 1486 C CA . PHE A 1 193 ? 14.728 -0.657 -14.734 1.00 76.19 193 PHE A CA 1
ATOM 1487 C C . PHE A 1 193 ? 15.068 0.728 -14.161 1.00 76.19 193 PHE A C 1
ATOM 1489 O O . PHE A 1 193 ? 16.125 0.883 -13.545 1.00 76.19 193 PHE A O 1
ATOM 1496 N N . LEU A 1 194 ? 14.153 1.700 -14.262 1.00 71.25 194 LEU A N 1
ATOM 1497 C CA . LEU A 1 194 ? 14.296 3.037 -13.666 1.00 71.25 194 LEU A CA 1
ATOM 1498 C C . LEU A 1 194 ? 14.424 2.966 -12.136 1.00 71.25 194 LEU A C 1
ATOM 1500 O O . LEU A 1 194 ? 15.336 3.555 -11.556 1.00 71.25 194 LEU A O 1
ATOM 1504 N N . GLN A 1 195 ? 13.568 2.182 -11.471 1.00 64.44 195 GLN A N 1
ATOM 1505 C CA . GLN A 1 195 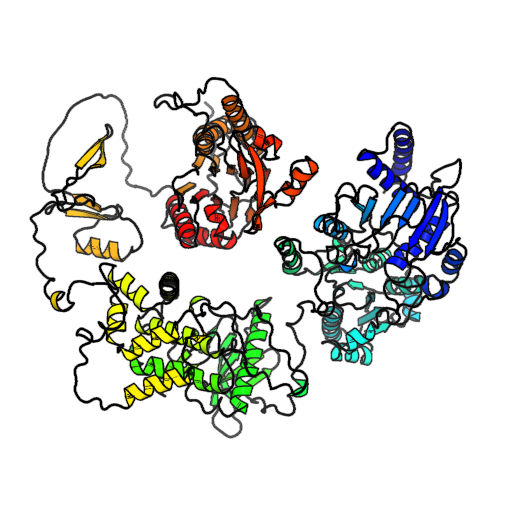? 13.656 1.930 -10.025 1.00 64.44 195 GLN A CA 1
ATOM 1506 C C . GLN A 1 195 ? 14.984 1.284 -9.605 1.00 64.44 195 GLN A C 1
ATOM 1508 O O . GLN A 1 195 ? 15.436 1.509 -8.482 1.00 64.44 195 GLN A O 1
ATOM 1513 N N . SER A 1 196 ? 15.615 0.530 -10.509 1.00 65.44 196 SER A N 1
ATOM 1514 C CA . SER A 1 196 ? 16.905 -0.143 -10.302 1.00 65.44 196 SER A CA 1
ATOM 1515 C C . SER A 1 196 ? 18.124 0.716 -10.675 1.00 65.44 196 SER A C 1
ATOM 1517 O O . SER A 1 196 ? 19.253 0.241 -10.571 1.00 65.44 196 SER A O 1
ATOM 1519 N N . GLY A 1 197 ? 17.922 1.971 -11.095 1.00 62.16 197 GLY A N 1
ATOM 1520 C CA . GLY A 1 197 ? 18.998 2.920 -11.396 1.00 62.16 197 GLY A CA 1
ATOM 1521 C C . GLY A 1 197 ? 19.499 2.926 -12.845 1.00 62.16 197 GLY A C 1
ATOM 1522 O O . GLY A 1 197 ? 20.532 3.540 -13.111 1.00 62.16 197 GLY A O 1
ATOM 1523 N N . VAL A 1 198 ? 18.797 2.289 -13.790 1.00 67.19 198 VAL A N 1
ATOM 1524 C CA . VAL A 1 198 ? 19.101 2.444 -15.225 1.00 67.19 198 VAL A CA 1
ATOM 1525 C C . VAL A 1 198 ? 18.701 3.858 -15.680 1.00 67.19 198 VAL A C 1
ATOM 1527 O O . VAL A 1 198 ? 17.565 4.264 -15.425 1.00 67.19 198 VAL A O 1
ATOM 1530 N N . PRO A 1 199 ? 19.575 4.625 -16.363 1.00 64.00 199 PRO A N 1
ATOM 1531 C CA . PRO A 1 199 ? 19.222 5.951 -16.867 1.00 64.00 199 PRO A CA 1
ATOM 1532 C C . PRO A 1 199 ? 18.112 5.905 -17.923 1.00 64.00 199 PRO A C 1
ATOM 1534 O O . PRO A 1 199 ? 18.205 5.148 -18.889 1.00 64.00 199 PRO A O 1
ATOM 1537 N N . LEU A 1 200 ? 17.117 6.792 -17.805 1.00 69.38 200 LEU A N 1
ATOM 1538 C CA . LEU A 1 200 ? 16.027 6.941 -18.783 1.00 69.38 200 LEU A CA 1
ATOM 1539 C C . LEU A 1 200 ? 16.541 7.211 -20.211 1.00 69.38 200 LEU A C 1
ATOM 1541 O O . LEU A 1 200 ? 15.951 6.751 -21.179 1.00 69.38 200 LEU A O 1
ATOM 1545 N N . SER A 1 201 ? 17.678 7.900 -20.348 1.00 68.31 201 SER A N 1
ATOM 1546 C CA . SER A 1 201 ? 18.338 8.160 -21.637 1.00 68.31 201 SER A CA 1
ATOM 1547 C C . SER A 1 201 ? 18.807 6.905 -22.380 1.00 68.31 201 SER A C 1
ATOM 1549 O O . SER A 1 201 ? 19.096 6.990 -23.569 1.00 68.31 201 SER A O 1
ATOM 1551 N N . SER A 1 202 ? 18.921 5.775 -21.679 1.00 72.00 202 SER A N 1
ATOM 1552 C CA . SER A 1 202 ? 19.388 4.490 -22.206 1.00 72.00 202 SER A CA 1
ATOM 1553 C C . SER A 1 202 ? 18.272 3.438 -22.229 1.00 72.00 202 SER A C 1
ATOM 1555 O O . SER A 1 202 ? 18.567 2.257 -22.390 1.00 72.00 202 SER A O 1
ATOM 1557 N N . LEU A 1 203 ? 17.012 3.836 -22.019 1.00 79.06 203 LEU A N 1
ATOM 1558 C CA . LEU A 1 203 ? 15.883 2.933 -21.806 1.00 79.06 203 LEU A CA 1
ATOM 1559 C C . LEU A 1 203 ? 14.732 3.242 -22.768 1.00 79.06 203 LEU A C 1
ATOM 1561 O O . LEU A 1 203 ? 14.200 4.350 -22.791 1.00 79.06 203 LEU A O 1
ATOM 1565 N N . HIS A 1 204 ? 14.307 2.231 -23.521 1.00 82.50 204 HIS A N 1
ATOM 1566 C CA . HIS A 1 204 ? 13.283 2.348 -24.559 1.00 82.50 204 HIS A CA 1
ATOM 1567 C C . HIS A 1 204 ? 12.178 1.316 -24.343 1.00 82.50 204 HIS A C 1
ATOM 1569 O O . HIS A 1 204 ? 12.467 0.151 -24.076 1.00 82.50 204 HIS A O 1
ATOM 1575 N N . VAL A 1 205 ? 10.914 1.715 -24.498 1.00 84.44 205 VAL A N 1
ATOM 1576 C CA . VAL A 1 205 ? 9.769 0.793 -24.400 1.00 84.44 205 VAL A CA 1
ATOM 1577 C C . VAL A 1 205 ? 9.379 0.312 -25.797 1.00 84.44 205 VAL A C 1
ATOM 1579 O O . VAL A 1 205 ? 8.954 1.112 -26.631 1.00 84.44 205 VAL A O 1
ATOM 1582 N N . VAL A 1 206 ? 9.510 -0.991 -26.061 1.00 85.12 206 VAL A N 1
ATOM 1583 C CA . VAL A 1 206 ? 9.079 -1.625 -27.320 1.00 85.12 206 VAL A CA 1
ATOM 1584 C C . VAL A 1 206 ? 8.306 -2.909 -27.012 1.00 85.12 206 VAL A C 1
ATOM 1586 O O . VAL A 1 206 ? 8.929 -3.938 -26.740 1.00 85.12 206 VAL A O 1
ATOM 1589 N N . PRO A 1 207 ? 6.962 -2.885 -27.092 1.00 84.69 207 PRO A N 1
ATOM 1590 C CA . PRO A 1 207 ? 6.133 -4.077 -26.955 1.00 84.69 207 PRO A CA 1
ATOM 1591 C C . PRO A 1 207 ? 6.564 -5.216 -27.879 1.00 84.69 207 PRO A C 1
ATOM 1593 O O . PRO A 1 207 ? 6.891 -4.995 -29.048 1.00 84.69 207 PRO A O 1
ATOM 1596 N N . HIS A 1 208 ? 6.528 -6.451 -27.372 1.00 85.56 208 HIS A N 1
ATOM 1597 C CA . HIS A 1 208 ? 6.754 -7.622 -28.214 1.00 85.56 208 HIS A CA 1
ATOM 1598 C C . HIS A 1 208 ? 5.656 -7.743 -29.280 1.00 85.56 208 HIS A C 1
ATOM 1600 O O . HIS A 1 208 ? 4.473 -7.525 -29.012 1.00 85.56 208 HIS A O 1
ATOM 1606 N N . GLY A 1 209 ? 6.054 -8.131 -30.493 1.00 82.75 209 GLY A N 1
ATOM 1607 C CA . GLY A 1 209 ? 5.121 -8.565 -31.529 1.00 82.75 209 GLY A CA 1
ATOM 1608 C C . GLY A 1 209 ? 4.606 -9.983 -31.274 1.00 82.75 209 GLY A C 1
ATOM 1609 O O . GLY A 1 209 ? 5.191 -10.745 -30.507 1.00 82.75 209 GLY A O 1
ATOM 1610 N N . VAL A 1 210 ? 3.526 -10.346 -31.965 1.00 85.00 210 VAL A N 1
ATOM 1611 C CA . VAL A 1 210 ? 2.983 -11.711 -31.985 1.00 85.00 210 VAL A CA 1
ATOM 1612 C C . VAL A 1 210 ? 3.410 -12.433 -33.268 1.00 85.00 210 VAL A C 1
ATOM 1614 O O . VAL A 1 210 ? 3.507 -11.812 -34.329 1.00 85.00 210 VAL A O 1
ATOM 1617 N N . SER A 1 211 ? 3.650 -13.745 -33.197 1.00 82.44 211 SER A N 1
ATOM 1618 C CA . SER A 1 211 ? 3.901 -14.560 -34.393 1.00 82.44 211 SER A CA 1
ATOM 1619 C C . SER A 1 211 ? 2.633 -14.701 -35.243 1.00 82.44 211 SER A C 1
ATOM 1621 O O . SER A 1 211 ? 1.529 -14.853 -34.716 1.00 82.44 211 SER A O 1
ATOM 1623 N N . SER A 1 212 ? 2.783 -14.721 -36.572 1.00 80.75 212 SER A N 1
ATOM 1624 C CA . SER A 1 212 ? 1.663 -14.846 -37.517 1.00 80.75 212 SER A CA 1
ATOM 1625 C C . SER A 1 212 ? 0.911 -16.181 -37.440 1.00 80.75 212 SER A C 1
ATOM 1627 O O . SER A 1 212 ? -0.139 -16.321 -38.063 1.00 80.75 212 SER A O 1
ATOM 1629 N N . SER A 1 213 ? 1.403 -17.149 -36.665 1.00 84.75 213 SER A N 1
ATOM 1630 C CA . SER A 1 213 ? 0.650 -18.356 -36.303 1.00 84.75 213 SER A CA 1
ATOM 1631 C C . SER A 1 213 ? -0.577 -18.051 -35.431 1.00 84.75 213 SER A C 1
ATOM 1633 O O . SER A 1 213 ? -1.555 -18.791 -35.485 1.00 84.75 213 SER A O 1
ATOM 1635 N N . PHE A 1 214 ? -0.565 -16.960 -34.657 1.00 89.94 214 PHE A N 1
ATOM 1636 C CA . PHE A 1 214 ? -1.588 -16.620 -33.658 1.00 89.94 214 PHE A CA 1
ATOM 1637 C C . PHE A 1 214 ? -2.663 -15.652 -34.186 1.00 89.94 214 PHE A C 1
ATOM 1639 O O . PHE A 1 214 ? -3.066 -14.720 -33.497 1.00 89.94 214 PHE A O 1
ATOM 1646 N N . PHE A 1 215 ? -3.158 -15.876 -35.404 1.00 91.19 215 PHE A N 1
ATOM 1647 C CA . PHE A 1 215 ? -4.352 -15.192 -35.927 1.00 91.19 215 PHE A CA 1
ATOM 1648 C C . PHE A 1 215 ? -5.617 -16.064 -35.800 1.00 91.19 215 PHE A C 1
ATOM 1650 O O . PHE A 1 215 ? -5.498 -17.267 -35.556 1.00 91.19 215 PHE A O 1
ATOM 1657 N N . PRO A 1 216 ? -6.838 -15.505 -35.935 1.00 92.44 216 PRO A N 1
ATOM 1658 C CA . PRO A 1 216 ? -8.073 -16.277 -35.811 1.00 92.44 216 PRO A CA 1
ATOM 1659 C C . PRO A 1 216 ? -8.232 -17.303 -36.944 1.00 92.44 216 PRO A C 1
ATOM 1661 O O . PRO A 1 216 ? -8.006 -16.992 -38.115 1.00 92.44 216 PRO A O 1
ATOM 1664 N N . LEU A 1 217 ? -8.686 -18.512 -36.607 1.00 93.12 217 LEU A N 1
ATOM 1665 C CA . LEU A 1 217 ? -9.113 -19.512 -37.593 1.00 93.12 217 LEU A CA 1
ATOM 1666 C C . LEU A 1 217 ? -10.471 -19.143 -38.213 1.00 93.12 217 LEU A C 1
ATOM 1668 O O . LEU A 1 217 ? -11.270 -18.426 -37.607 1.00 93.12 217 LEU A O 1
ATOM 1672 N N . SER A 1 218 ? -10.782 -19.699 -39.392 1.00 94.38 218 SER A N 1
ATOM 1673 C CA . SER A 1 218 ? -12.161 -19.665 -39.902 1.00 94.38 218 SER A CA 1
ATOM 1674 C C . SER A 1 218 ? -13.101 -20.458 -38.974 1.00 94.38 218 SER A C 1
ATOM 1676 O O . SER A 1 218 ? -12.633 -21.354 -38.261 1.00 94.38 218 SER A O 1
ATOM 1678 N N . PRO A 1 219 ? -14.421 -20.192 -38.971 1.00 93.62 219 PRO A N 1
ATOM 1679 C CA . PRO A 1 219 ? -15.371 -20.931 -38.134 1.00 93.62 219 PRO A CA 1
ATOM 1680 C C . PRO A 1 219 ? -15.327 -22.450 -38.357 1.00 93.62 219 PRO A C 1
ATOM 1682 O O . PRO A 1 219 ? -15.412 -23.225 -37.405 1.00 93.62 219 PRO A O 1
ATOM 1685 N N . GLU A 1 220 ? -15.137 -22.879 -39.604 1.00 95.50 220 GLU A N 1
ATOM 1686 C CA . GLU A 1 220 ? -15.046 -24.284 -40.010 1.00 95.50 220 GLU A CA 1
ATOM 1687 C C . GLU A 1 220 ? -13.742 -24.917 -39.513 1.00 95.50 220 GLU A C 1
ATOM 1689 O O . GLU A 1 220 ? -13.756 -26.023 -38.972 1.00 95.50 220 GLU A O 1
ATOM 1694 N N . ALA A 1 221 ? -12.623 -24.195 -39.646 1.00 94.44 221 ALA A N 1
ATOM 1695 C CA . ALA A 1 221 ? -11.329 -24.627 -39.137 1.00 94.44 221 ALA A CA 1
ATOM 1696 C C . ALA A 1 221 ? -11.346 -24.731 -37.603 1.00 94.44 221 ALA A C 1
ATOM 1698 O O . ALA A 1 221 ? -11.019 -25.790 -37.078 1.00 94.44 221 ALA A O 1
ATOM 1699 N N . ARG A 1 222 ? -11.838 -23.707 -36.885 1.00 95.00 222 ARG A N 1
ATOM 1700 C CA . ARG A 1 222 ? -12.007 -23.745 -35.418 1.00 95.00 222 ARG A CA 1
ATOM 1701 C C . ARG A 1 222 ? -12.918 -24.892 -34.974 1.00 95.00 222 ARG A C 1
ATOM 1703 O O . ARG A 1 222 ? -12.614 -25.531 -33.970 1.00 95.00 222 ARG A O 1
ATOM 1710 N N . SER A 1 223 ? -14.005 -25.176 -35.699 1.00 94.50 223 SER A N 1
ATOM 1711 C CA . SER A 1 223 ? -14.853 -26.340 -35.404 1.00 94.50 223 SER A CA 1
ATOM 1712 C C . SER A 1 223 ? -14.063 -27.639 -35.548 1.00 94.50 223 SER A C 1
ATOM 1714 O O . SER A 1 223 ? -14.007 -28.414 -34.601 1.00 94.50 223 SER A O 1
ATOM 1716 N N . SER A 1 224 ? -13.377 -27.841 -36.678 1.00 95.12 224 SER A N 1
ATOM 1717 C CA . SER A 1 224 ? -12.591 -29.056 -36.918 1.00 95.12 224 SER A CA 1
ATOM 1718 C C . SER A 1 224 ? -11.463 -29.244 -35.897 1.00 95.12 224 SER A C 1
ATOM 1720 O O . SER A 1 224 ? -11.244 -30.360 -35.429 1.00 95.12 224 SER A O 1
ATOM 1722 N N . SER A 1 225 ? -10.782 -28.167 -35.497 1.00 93.69 225 SER A N 1
ATOM 1723 C CA . SER A 1 225 ? -9.770 -28.189 -34.436 1.00 93.69 225 SER A CA 1
ATOM 1724 C C . SER A 1 225 ? -10.376 -28.571 -33.085 1.00 93.69 225 SER A C 1
ATOM 1726 O O . SER A 1 225 ? -9.830 -29.424 -32.389 1.00 93.69 225 SER A O 1
ATOM 1728 N N . ARG A 1 226 ? -11.539 -28.015 -32.724 1.00 95.50 226 ARG A N 1
ATOM 1729 C CA . ARG A 1 226 ? -12.253 -28.376 -31.489 1.00 95.50 226 ARG A CA 1
ATOM 1730 C C . ARG A 1 226 ? -12.792 -29.807 -31.514 1.00 95.50 226 ARG A C 1
ATOM 1732 O O . ARG A 1 226 ? -12.779 -30.451 -30.468 1.00 95.50 226 ARG A O 1
ATOM 1739 N N . ASP A 1 227 ? -13.188 -30.328 -32.674 1.00 93.94 227 ASP A N 1
ATOM 1740 C CA . ASP A 1 227 ? -13.594 -31.729 -32.830 1.00 93.94 227 ASP A CA 1
ATOM 1741 C C . ASP A 1 227 ? -12.394 -32.668 -32.621 1.00 93.94 227 ASP A C 1
ATOM 1743 O O . ASP A 1 227 ? -12.489 -33.633 -31.864 1.00 93.94 227 ASP A O 1
ATOM 1747 N N . GLN A 1 228 ? -11.237 -32.343 -33.211 1.00 92.56 228 GLN A N 1
ATOM 1748 C CA . GLN A 1 228 ? -9.983 -33.093 -33.045 1.00 92.56 228 GLN A CA 1
ATOM 1749 C C . GLN A 1 228 ? -9.444 -33.053 -31.604 1.00 92.56 228 GLN A C 1
ATOM 1751 O O . GLN A 1 228 ? -8.914 -34.051 -31.121 1.00 92.56 228 GLN A O 1
ATOM 1756 N N . LEU A 1 229 ? -9.607 -31.926 -30.903 1.00 91.38 229 LEU A N 1
ATOM 1757 C CA . LEU A 1 229 ? -9.197 -31.750 -29.504 1.00 91.38 229 LEU A CA 1
ATOM 1758 C C . LEU A 1 229 ? -10.220 -32.302 -28.486 1.00 91.38 229 LEU A C 1
ATOM 1760 O O . LEU A 1 229 ? -9.930 -32.351 -27.291 1.00 91.38 229 LEU A O 1
ATOM 1764 N N . GLY A 1 230 ? -11.417 -32.717 -28.921 1.00 91.38 230 GLY A N 1
ATOM 1765 C CA . GLY A 1 230 ? -12.492 -33.177 -28.030 1.00 91.38 230 GLY A CA 1
ATOM 1766 C C . GLY A 1 230 ? -13.137 -32.055 -27.201 1.00 91.38 230 GLY A C 1
ATOM 1767 O O . GLY A 1 230 ? -13.588 -32.280 -26.077 1.00 91.38 230 GLY A O 1
ATOM 1768 N N . TRP A 1 231 ? -13.138 -30.829 -27.728 1.00 94.56 231 TRP A N 1
ATOM 1769 C CA . TRP A 1 231 ? -13.548 -29.592 -27.051 1.00 94.56 231 TRP A CA 1
ATOM 1770 C C . TRP A 1 231 ? -14.936 -29.085 -27.475 1.00 94.56 231 TRP A C 1
ATOM 1772 O O . TRP A 1 231 ? -15.523 -28.260 -26.777 1.00 94.56 231 TRP A O 1
ATOM 1782 N N . SER A 1 232 ? -15.495 -29.571 -28.587 1.00 90.12 232 SER A N 1
ATOM 1783 C CA . SER A 1 232 ? -16.696 -29.005 -29.229 1.00 90.12 232 SER A CA 1
ATOM 1784 C C . SER A 1 232 ? -17.931 -28.868 -28.330 1.00 90.12 232 SER A C 1
ATOM 1786 O O . SER A 1 232 ? -18.689 -27.916 -28.496 1.00 90.12 232 SER A O 1
ATOM 1788 N N . SER A 1 233 ? -18.122 -29.758 -27.350 1.00 88.12 233 SER A N 1
ATOM 1789 C CA . SER A 1 233 ? -19.266 -29.746 -26.420 1.00 88.12 233 SER A CA 1
ATOM 1790 C C . SER A 1 233 ? -19.050 -28.947 -25.124 1.00 88.12 233 SER A C 1
ATOM 1792 O O . SER A 1 233 ? -19.901 -29.003 -24.232 1.00 88.12 233 SER A O 1
ATOM 1794 N N . SER A 1 234 ? -17.926 -28.242 -24.976 1.00 94.19 234 SER A N 1
ATOM 1795 C CA . SER A 1 234 ? -17.552 -27.534 -23.744 1.00 94.19 234 SER A CA 1
ATOM 1796 C C . SER A 1 234 ? -17.164 -26.079 -24.006 1.00 94.19 234 SER A C 1
ATOM 1798 O O . SER A 1 234 ? -16.579 -25.762 -25.037 1.00 94.19 234 SER A O 1
ATOM 1800 N N . PHE A 1 235 ? -17.435 -25.198 -23.044 1.00 97.31 235 PHE A N 1
ATOM 1801 C CA . PHE A 1 235 ? -16.784 -23.893 -22.977 1.00 97.31 235 PHE A CA 1
ATOM 1802 C C . PHE A 1 235 ? -15.372 -24.087 -22.410 1.00 97.31 235 PHE A C 1
ATOM 1804 O O . PHE A 1 235 ? -15.212 -24.631 -21.313 1.00 97.31 235 PHE A O 1
ATOM 1811 N N . VAL A 1 236 ? -14.355 -23.684 -23.164 1.00 97.88 236 VAL A N 1
ATOM 1812 C CA . VAL A 1 236 ? -12.950 -23.982 -22.881 1.00 97.88 236 VAL A CA 1
ATOM 1813 C C . VAL A 1 236 ? -12.215 -22.742 -22.395 1.00 97.88 236 VAL A C 1
ATOM 1815 O O . VAL A 1 236 ? -11.993 -21.800 -23.153 1.00 97.88 236 VAL A O 1
ATOM 1818 N N . PHE A 1 237 ? -11.768 -22.786 -21.146 1.00 98.25 237 PHE A N 1
ATOM 1819 C CA . PHE A 1 237 ? -10.786 -21.860 -20.603 1.00 98.25 237 PHE A CA 1
ATOM 1820 C C . PHE A 1 237 ? -9.371 -22.387 -20.861 1.00 98.25 237 PHE A C 1
ATOM 1822 O O . PHE A 1 237 ? -9.122 -23.582 -20.702 1.00 98.25 237 PHE A O 1
ATOM 1829 N N . LEU A 1 238 ? -8.439 -21.507 -21.218 1.00 98.25 238 LEU A N 1
ATOM 1830 C CA . LEU A 1 238 ? -7.027 -21.828 -21.436 1.00 98.25 238 LEU A CA 1
ATOM 1831 C C . LEU A 1 238 ? -6.131 -21.032 -20.477 1.00 98.25 238 LEU A C 1
ATOM 1833 O O . LEU A 1 238 ? -6.388 -19.862 -20.205 1.00 98.25 238 LEU A O 1
ATOM 1837 N N . HIS A 1 239 ? -5.057 -21.661 -20.005 1.00 97.19 239 HIS A N 1
ATOM 1838 C CA . HIS A 1 239 ? -3.940 -21.023 -19.313 1.00 97.19 239 HIS A CA 1
ATOM 1839 C C . HIS A 1 239 ? -2.617 -21.616 -19.820 1.00 97.19 239 HIS A C 1
ATOM 1841 O O . HIS A 1 239 ? -2.486 -22.838 -19.917 1.00 97.19 239 HIS A O 1
ATOM 1847 N N . VAL A 1 240 ? -1.636 -20.766 -20.131 1.00 94.56 240 VAL A N 1
ATOM 1848 C CA . VAL A 1 240 ? -0.302 -21.163 -20.607 1.00 94.56 240 VAL A CA 1
ATOM 1849 C C . VAL A 1 240 ? 0.748 -20.490 -19.725 1.00 94.56 240 VAL A C 1
ATOM 1851 O O . VAL A 1 240 ? 0.916 -19.273 -19.776 1.00 94.56 240 VAL A O 1
ATOM 1854 N N . SER A 1 241 ? 1.448 -21.260 -18.888 1.00 90.38 241 SER A N 1
ATOM 1855 C CA . SER A 1 241 ? 2.561 -20.742 -18.079 1.00 90.38 241 SER A CA 1
ATOM 1856 C C . SER A 1 241 ? 3.447 -21.855 -17.508 1.00 90.38 241 SER A C 1
ATOM 1858 O O . SER A 1 241 ? 3.094 -23.027 -17.530 1.00 90.38 241 SER A O 1
ATOM 1860 N N . SER A 1 242 ? 4.588 -21.492 -16.923 1.00 84.81 242 SER A N 1
ATOM 1861 C CA . SER A 1 242 ? 5.469 -22.395 -16.162 1.00 84.81 242 SER A CA 1
ATOM 1862 C C . SER A 1 242 ? 4.882 -22.885 -14.823 1.00 84.81 242 SER A C 1
ATOM 1864 O O . SER A 1 242 ? 5.537 -23.655 -14.116 1.00 84.81 242 SER A O 1
ATOM 1866 N N . LEU A 1 243 ? 3.673 -22.447 -14.443 1.00 85.94 243 LEU A N 1
ATOM 1867 C CA . LEU A 1 243 ? 3.046 -22.685 -13.132 1.00 85.94 243 LEU A CA 1
ATOM 1868 C C . LEU A 1 243 ? 3.928 -22.260 -11.937 1.00 85.94 243 LEU A C 1
ATOM 1870 O O . LEU A 1 243 ? 3.837 -22.814 -10.842 1.00 85.94 243 LEU A O 1
ATOM 1874 N N . THR A 1 244 ? 4.776 -21.247 -12.129 1.00 81.50 244 THR A N 1
ATOM 1875 C CA . THR A 1 244 ? 5.483 -20.565 -11.037 1.00 81.50 244 THR A CA 1
ATOM 1876 C C . THR A 1 244 ? 4.517 -19.718 -10.201 1.00 81.50 244 THR A C 1
ATOM 1878 O O . THR A 1 244 ? 3.456 -19.299 -10.670 1.00 81.50 244 THR A O 1
ATOM 1881 N N . SER A 1 245 ? 4.876 -19.438 -8.944 1.00 74.38 245 SER A N 1
ATOM 1882 C CA . SER A 1 245 ? 4.008 -18.726 -7.990 1.00 74.38 245 SER A CA 1
ATOM 1883 C C . SER A 1 245 ? 3.559 -17.347 -8.489 1.00 74.38 245 SER A C 1
ATOM 1885 O O . SER A 1 245 ? 2.420 -16.953 -8.250 1.00 74.38 245 SER A O 1
ATOM 1887 N N . ASN A 1 246 ? 4.384 -16.640 -9.273 1.00 78.94 246 ASN A N 1
ATOM 1888 C CA . ASN A 1 246 ? 4.005 -15.360 -9.877 1.00 78.94 246 ASN A CA 1
ATOM 1889 C C . ASN A 1 246 ? 2.884 -15.450 -10.924 1.00 78.94 246 ASN A C 1
ATOM 1891 O O . ASN A 1 246 ? 2.312 -14.421 -11.268 1.00 78.94 246 ASN A O 1
ATOM 1895 N N . LYS A 1 247 ? 2.519 -16.646 -11.395 1.00 86.19 247 LYS A N 1
ATOM 1896 C CA . LYS A 1 247 ? 1.391 -16.879 -12.312 1.00 86.19 247 LYS A CA 1
ATOM 1897 C C . LYS A 1 247 ? 0.084 -17.225 -11.563 1.00 86.19 247 LYS A C 1
ATOM 1899 O O . LYS A 1 247 ? -0.962 -17.350 -12.189 1.00 86.19 247 LYS A O 1
ATOM 1904 N N . ASN A 1 248 ? 0.149 -17.363 -10.229 1.00 87.44 248 ASN A N 1
ATOM 1905 C CA . ASN A 1 248 ? -0.919 -17.779 -9.300 1.00 87.44 248 ASN A CA 1
ATOM 1906 C C . ASN A 1 248 ? -1.783 -18.975 -9.776 1.00 87.44 248 ASN A C 1
ATOM 1908 O O . ASN A 1 248 ? -3.017 -18.882 -9.768 1.00 87.44 248 ASN A O 1
ATOM 1912 N N . PRO A 1 249 ? -1.185 -20.123 -10.150 1.00 85.75 249 PRO A N 1
ATOM 1913 C CA . PRO A 1 249 ? -1.949 -21.277 -10.627 1.00 85.75 249 PRO A CA 1
ATOM 1914 C C . PRO A 1 249 ? -2.905 -21.843 -9.557 1.00 85.75 249 PRO A C 1
ATOM 1916 O O . PRO A 1 249 ? -3.965 -22.359 -9.892 1.00 85.75 249 PRO A O 1
ATOM 1919 N N . GLU A 1 250 ? -2.614 -21.672 -8.265 1.00 86.69 250 GLU A N 1
ATOM 1920 C CA . GLU A 1 250 ? -3.513 -22.091 -7.178 1.00 86.69 250 GLU A CA 1
ATOM 1921 C C . GLU A 1 250 ? -4.838 -21.300 -7.171 1.00 86.69 250 GLU A C 1
ATOM 1923 O O . GLU A 1 250 ? -5.914 -21.877 -7.000 1.00 86.69 250 GLU A O 1
ATOM 1928 N N . ILE A 1 251 ? -4.793 -19.993 -7.467 1.00 87.38 251 ILE A N 1
ATOM 1929 C CA . ILE A 1 251 ? -5.995 -19.149 -7.597 1.00 87.38 251 ILE A CA 1
ATOM 1930 C C . ILE A 1 251 ? -6.844 -19.612 -8.790 1.00 87.38 251 ILE A C 1
ATOM 1932 O O . ILE A 1 251 ? -8.071 -19.658 -8.689 1.00 87.38 251 ILE A O 1
ATOM 1936 N N . LEU A 1 252 ? -6.201 -20.007 -9.894 1.00 90.56 252 LEU A N 1
ATOM 1937 C CA . LEU A 1 252 ? -6.861 -20.546 -11.084 1.00 90.56 252 LEU A CA 1
ATOM 1938 C C . LEU A 1 252 ? -7.647 -21.834 -10.764 1.00 90.56 252 LEU A C 1
ATOM 1940 O O . LEU A 1 252 ? -8.835 -21.920 -11.078 1.00 90.56 252 LEU A O 1
ATOM 1944 N N . ILE A 1 253 ? -7.025 -22.800 -10.077 1.00 92.12 253 ILE A N 1
ATOM 1945 C CA . ILE A 1 253 ? -7.673 -24.056 -9.649 1.00 92.12 253 ILE A CA 1
ATOM 1946 C C . ILE A 1 253 ? -8.822 -23.791 -8.658 1.00 92.12 253 ILE A C 1
ATOM 1948 O O . ILE A 1 253 ? -9.922 -24.336 -8.807 1.00 92.12 253 ILE A O 1
ATOM 1952 N N . HIS A 1 254 ? -8.619 -22.919 -7.666 1.00 89.25 254 HIS A N 1
ATOM 1953 C CA . HIS A 1 254 ? -9.668 -22.537 -6.714 1.00 89.25 254 HIS A CA 1
ATOM 1954 C C . HIS A 1 254 ? -10.861 -21.831 -7.376 1.00 89.25 254 HIS A C 1
ATOM 1956 O O . HIS A 1 254 ? -12.007 -22.061 -6.984 1.00 89.25 254 HIS A O 1
ATOM 1962 N N . ALA A 1 255 ? -10.624 -20.964 -8.361 1.00 90.19 255 ALA A N 1
ATOM 1963 C CA . ALA A 1 255 ? -11.692 -20.301 -9.102 1.00 90.19 255 ALA A CA 1
ATOM 1964 C C . ALA A 1 255 ? -12.450 -21.295 -9.996 1.00 90.19 255 ALA A C 1
ATOM 1966 O O . ALA A 1 255 ? -13.682 -21.294 -10.019 1.00 90.19 255 ALA A O 1
ATOM 1967 N N . PHE A 1 256 ? -11.729 -22.181 -10.687 1.00 93.56 256 PHE A N 1
ATOM 1968 C CA . PHE A 1 256 ? -12.330 -23.116 -11.631 1.00 93.56 256 PHE A CA 1
ATOM 1969 C C . PHE A 1 256 ? -13.101 -24.259 -10.952 1.00 93.56 256 PHE A C 1
ATOM 1971 O O . PHE A 1 256 ? -14.199 -24.592 -11.393 1.00 93.56 256 PHE A O 1
ATOM 1978 N N . SER A 1 257 ? -12.621 -24.790 -9.822 1.00 90.56 257 SER A N 1
ATOM 1979 C CA . SER A 1 257 ? -13.386 -25.763 -9.015 1.00 90.56 257 SER A CA 1
ATOM 1980 C C . SER A 1 257 ? -14.769 -25.222 -8.622 1.00 90.56 257 SER A C 1
ATOM 1982 O O . SER A 1 257 ? -15.782 -25.892 -8.830 1.00 90.56 257 SER A O 1
ATOM 1984 N N . LYS A 1 258 ? -14.852 -23.958 -8.185 1.00 91.38 258 LYS A N 1
ATOM 1985 C CA . LYS A 1 258 ? -16.130 -23.270 -7.914 1.00 91.38 258 LYS A CA 1
ATOM 1986 C C . LYS A 1 258 ? -16.992 -23.058 -9.164 1.00 91.38 258 LYS A C 1
ATOM 1988 O O . LYS A 1 258 ? -18.209 -22.969 -9.039 1.00 91.38 258 LYS A O 1
ATOM 1993 N N . LEU A 1 259 ? -16.399 -22.966 -10.355 1.00 91.75 259 LEU A N 1
ATOM 1994 C CA . LEU A 1 259 ? -17.146 -22.850 -11.610 1.00 91.75 259 LEU A CA 1
ATOM 1995 C C . LEU A 1 259 ? -17.797 -24.186 -12.003 1.00 91.75 259 LEU A C 1
ATOM 1997 O O . LEU A 1 259 ? -18.969 -24.203 -12.381 1.00 91.75 259 LEU A O 1
ATOM 2001 N N . THR A 1 260 ? -17.075 -25.304 -11.861 1.00 91.62 260 THR A N 1
ATOM 2002 C CA . THR A 1 260 ? -17.586 -26.648 -12.205 1.00 91.62 260 THR A CA 1
ATOM 2003 C C . THR A 1 260 ? -18.800 -27.066 -11.375 1.00 91.62 260 THR A C 1
ATOM 2005 O O . THR A 1 260 ? -19.717 -27.684 -11.909 1.00 91.62 260 THR A O 1
ATOM 2008 N N . SER A 1 261 ? -18.900 -26.632 -10.110 1.00 85.19 261 SER A N 1
ATOM 2009 C CA . SER A 1 261 ? -20.086 -26.892 -9.274 1.00 85.19 261 SER A CA 1
ATOM 2010 C C . SER A 1 261 ? -21.369 -26.208 -9.775 1.00 85.19 261 SER A C 1
ATOM 2012 O O . SER A 1 261 ? -22.464 -26.560 -9.337 1.00 85.19 261 SER A O 1
ATOM 2014 N N . ARG A 1 262 ? -21.249 -25.242 -10.700 1.00 90.69 262 ARG A N 1
ATOM 2015 C CA . ARG A 1 262 ? -22.365 -24.489 -11.292 1.00 90.69 262 ARG A CA 1
ATOM 2016 C C . ARG A 1 262 ? -22.599 -24.801 -12.775 1.00 90.69 262 ARG A C 1
ATOM 2018 O O . ARG A 1 262 ? -23.706 -24.577 -13.260 1.00 90.69 262 ARG A O 1
ATOM 2025 N N . PHE A 1 263 ? -21.594 -25.311 -13.489 1.00 90.44 263 PHE A N 1
ATOM 2026 C CA . PHE A 1 263 ? -21.666 -25.600 -14.923 1.00 90.44 263 PHE A CA 1
ATOM 2027 C C . PHE A 1 263 ? -20.963 -26.923 -15.263 1.00 90.44 263 PHE A C 1
ATOM 2029 O O . PHE A 1 263 ? -19.752 -27.042 -15.117 1.00 90.44 263 PHE A O 1
ATOM 2036 N N . SER A 1 264 ? -21.702 -27.899 -15.800 1.00 86.94 264 SER A N 1
ATOM 2037 C CA . SER A 1 264 ? -21.152 -29.207 -16.202 1.00 86.94 264 SER A CA 1
ATOM 2038 C C . SER A 1 264 ? -20.351 -29.179 -17.508 1.00 86.94 264 SER A C 1
ATOM 2040 O O . SER A 1 264 ? -19.529 -30.055 -17.751 1.00 86.94 264 SER A O 1
ATOM 2042 N N . ASN A 1 265 ? -20.586 -28.187 -18.371 1.00 92.44 265 ASN A N 1
ATOM 2043 C CA . ASN A 1 265 ? -20.030 -28.149 -19.727 1.00 92.44 265 ASN A CA 1
ATOM 2044 C C . ASN A 1 265 ? -18.866 -27.149 -19.841 1.00 92.44 265 ASN A C 1
ATOM 2046 O O . ASN A 1 265 ? -18.738 -26.464 -20.854 1.00 92.44 265 ASN A O 1
ATOM 2050 N N . VAL A 1 266 ? -18.024 -27.049 -18.808 1.00 96.50 266 VAL A N 1
ATOM 2051 C CA . VAL A 1 266 ? -16.798 -26.230 -18.817 1.00 96.50 266 VAL A CA 1
ATOM 2052 C C . VAL A 1 266 ? -15.550 -27.105 -18.724 1.00 96.50 266 VAL A C 1
ATOM 2054 O O . VAL A 1 266 ? -15.547 -28.121 -18.022 1.00 96.50 266 VAL A O 1
ATOM 2057 N N . LYS A 1 267 ? -14.485 -26.687 -19.411 1.00 96.69 267 LYS A N 1
ATOM 2058 C CA . LYS A 1 267 ? -13.146 -27.280 -19.339 1.00 96.69 267 LYS A CA 1
ATOM 2059 C C . LYS A 1 267 ? -12.089 -26.213 -19.064 1.00 96.69 267 LYS A C 1
ATOM 2061 O O . LYS A 1 267 ? -12.204 -25.104 -19.579 1.00 96.69 267 LYS A O 1
ATOM 2066 N N . LEU A 1 268 ? -11.059 -26.566 -18.300 1.00 97.50 268 LEU A N 1
ATOM 2067 C CA . LEU A 1 268 ? -9.840 -25.777 -18.127 1.00 97.50 268 LEU A CA 1
ATOM 2068 C C . LEU A 1 268 ? -8.654 -26.547 -18.712 1.00 97.50 268 LEU A C 1
ATOM 2070 O O . LEU A 1 268 ? -8.346 -27.653 -18.275 1.00 97.50 268 LEU A O 1
ATOM 2074 N N . ILE A 1 269 ? -7.989 -25.954 -19.693 1.00 97.12 269 ILE A N 1
ATOM 2075 C CA . ILE A 1 269 ? -6.782 -26.485 -20.319 1.00 97.12 269 ILE A CA 1
ATOM 2076 C C . ILE A 1 269 ? -5.593 -25.731 -19.736 1.00 97.12 269 ILE A C 1
ATOM 2078 O O . ILE A 1 269 ? -5.533 -24.505 -19.826 1.00 97.12 269 ILE A O 1
ATOM 2082 N N . ILE A 1 270 ? -4.648 -26.455 -19.145 1.00 96.12 270 ILE A N 1
ATOM 2083 C CA . ILE A 1 270 ? -3.414 -25.881 -18.608 1.00 96.12 270 ILE A CA 1
ATOM 2084 C C . ILE A 1 270 ? -2.234 -26.425 -19.411 1.00 96.12 270 ILE A C 1
ATOM 2086 O O . ILE A 1 270 ? -1.890 -27.601 -19.294 1.00 96.12 270 ILE A O 1
ATOM 2090 N N . LYS A 1 271 ? -1.584 -25.566 -20.201 1.00 93.94 271 LYS A N 1
ATOM 2091 C CA . LYS A 1 271 ? -0.265 -25.849 -20.777 1.00 93.94 271 LYS A CA 1
ATOM 2092 C C . LYS A 1 271 ? 0.795 -25.447 -19.753 1.00 93.94 271 LYS A C 1
ATOM 2094 O O . LYS A 1 271 ? 1.011 -24.258 -19.530 1.00 93.94 271 LYS A O 1
ATOM 2099 N N . GLY A 1 272 ? 1.435 -26.444 -19.147 1.00 90.19 272 GLY A N 1
ATOM 2100 C CA . GLY A 1 272 ? 2.623 -26.252 -18.315 1.00 90.19 272 GLY A CA 1
ATOM 2101 C C . GLY A 1 272 ? 3.919 -26.489 -19.091 1.00 90.19 272 GLY A C 1
ATOM 2102 O O . GLY A 1 272 ? 3.913 -26.532 -20.325 1.00 90.19 272 GLY A O 1
ATOM 2103 N N . ASN A 1 273 ? 5.030 -26.679 -18.381 1.00 83.12 273 ASN A N 1
ATOM 2104 C CA . ASN A 1 273 ? 6.306 -27.084 -18.964 1.00 83.12 273 ASN A CA 1
ATOM 2105 C C . ASN A 1 273 ? 7.075 -28.001 -17.992 1.00 83.12 273 ASN A C 1
ATOM 2107 O O . ASN A 1 273 ? 7.701 -27.529 -17.040 1.00 83.12 273 ASN A O 1
ATOM 2111 N N . GLU A 1 274 ? 7.018 -29.318 -18.214 1.00 82.06 274 GLU A N 1
ATOM 2112 C CA . GLU A 1 274 ? 7.779 -30.262 -17.380 1.00 82.06 274 GLU A CA 1
ATOM 2113 C C . GLU A 1 274 ? 9.285 -30.144 -17.607 1.00 82.06 274 GLU A C 1
ATOM 2115 O O . GLU A 1 274 ? 10.042 -30.105 -16.641 1.00 82.06 274 GLU A O 1
ATOM 2120 N N . ASP A 1 275 ? 9.702 -30.038 -18.870 1.00 72.31 275 ASP A N 1
ATOM 2121 C CA . ASP A 1 275 ? 11.100 -30.168 -19.292 1.00 72.31 275 ASP A CA 1
ATOM 2122 C C . ASP A 1 275 ? 12.025 -29.055 -18.752 1.00 72.31 275 ASP A C 1
ATOM 2124 O O . ASP A 1 275 ? 13.236 -29.263 -18.658 1.00 72.31 275 ASP A O 1
ATOM 2128 N N . LEU A 1 276 ? 11.467 -27.896 -18.367 1.00 71.56 276 LEU A N 1
ATOM 2129 C CA . LEU A 1 276 ? 12.192 -26.776 -17.746 1.00 71.56 276 LEU A CA 1
ATOM 2130 C C . LEU A 1 276 ? 11.795 -26.480 -16.285 1.00 71.56 276 LEU A C 1
ATOM 2132 O O . LEU A 1 276 ? 12.607 -25.931 -15.540 1.00 71.56 276 LEU A O 1
ATOM 2136 N N . TYR A 1 277 ? 10.556 -26.768 -15.864 1.00 72.81 277 TYR A N 1
ATOM 2137 C CA . TYR A 1 277 ? 10.023 -26.267 -14.583 1.00 72.81 277 TYR A CA 1
ATOM 2138 C C . TYR A 1 277 ? 9.330 -27.312 -13.698 1.00 72.81 277 TYR A C 1
ATOM 2140 O O . TYR A 1 277 ? 8.905 -26.941 -12.594 1.00 72.81 277 TYR A O 1
ATOM 2148 N N . SER A 1 278 ? 9.207 -28.571 -14.142 1.00 77.44 278 SER A N 1
ATOM 2149 C CA . SER A 1 278 ? 8.427 -29.633 -13.476 1.00 77.44 278 SER A CA 1
ATOM 2150 C C . SER A 1 278 ? 7.010 -29.169 -13.102 1.00 77.44 278 SER A C 1
ATOM 2152 O O . SER A 1 278 ? 6.563 -29.324 -11.961 1.00 77.44 278 SER A O 1
ATOM 2154 N N . SER A 1 279 ? 6.346 -28.460 -14.019 1.00 79.81 279 SER A N 1
ATOM 2155 C CA . SER A 1 279 ? 5.156 -27.655 -13.729 1.00 79.81 279 SER A CA 1
ATOM 2156 C C . SER A 1 279 ? 4.008 -28.416 -13.039 1.00 79.81 279 SER A C 1
ATOM 2158 O O . SER A 1 279 ? 3.385 -27.828 -12.153 1.00 79.81 279 SER A O 1
ATOM 2160 N N . SER A 1 280 ? 3.730 -29.688 -13.361 1.00 77.88 280 SER A N 1
ATOM 2161 C CA . SER A 1 280 ? 2.628 -30.441 -12.727 1.00 77.88 280 SER A CA 1
ATOM 2162 C C . SER A 1 280 ? 2.885 -30.694 -11.244 1.00 77.88 280 SER A C 1
ATOM 2164 O O . SER A 1 280 ? 1.997 -30.476 -10.417 1.00 77.88 280 SER A O 1
ATOM 2166 N N . SER A 1 281 ? 4.131 -31.036 -10.897 1.00 80.06 281 SER A N 1
ATOM 2167 C CA . SER A 1 281 ? 4.544 -31.337 -9.523 1.00 80.06 281 SER A CA 1
ATOM 2168 C C . SER A 1 281 ? 4.254 -30.182 -8.561 1.00 80.06 281 SER A C 1
ATOM 2170 O O . SER A 1 281 ? 3.919 -30.416 -7.404 1.00 80.06 281 SER A O 1
ATOM 2172 N N . ARG A 1 282 ? 4.290 -28.935 -9.060 1.00 81.00 282 ARG A N 1
ATOM 2173 C CA . ARG A 1 282 ? 3.971 -27.722 -8.293 1.00 81.00 282 ARG A CA 1
ATOM 2174 C C . ARG A 1 282 ? 2.509 -27.684 -7.865 1.00 81.00 282 ARG A C 1
ATOM 2176 O O . ARG A 1 282 ? 2.240 -27.280 -6.743 1.00 81.00 282 ARG A O 1
ATOM 2183 N N . LEU A 1 283 ? 1.580 -28.112 -8.725 1.00 82.50 283 LEU A N 1
ATOM 2184 C CA . LEU A 1 283 ? 0.162 -28.248 -8.371 1.00 82.50 283 LEU A CA 1
ATOM 2185 C C . LEU A 1 283 ? -0.086 -29.500 -7.521 1.00 82.50 283 LEU A C 1
ATOM 2187 O O . LEU A 1 283 ? -0.829 -29.432 -6.544 1.00 82.50 283 LEU A O 1
ATOM 2191 N N . GLU A 1 284 ? 0.577 -30.613 -7.824 1.00 82.25 284 GLU A N 1
ATOM 2192 C CA . GLU A 1 284 ? 0.471 -31.863 -7.058 1.00 82.25 284 GLU A CA 1
ATOM 2193 C C . GLU A 1 284 ? 0.987 -31.723 -5.613 1.00 82.25 284 GLU A C 1
ATOM 2195 O O . GLU A 1 284 ? 0.473 -32.393 -4.717 1.00 82.25 284 GLU A O 1
ATOM 2200 N N . SER A 1 285 ? 1.936 -30.814 -5.357 1.00 76.00 285 SER A N 1
ATOM 2201 C CA . SER A 1 285 ? 2.431 -30.467 -4.016 1.00 76.00 285 SER A CA 1
ATOM 2202 C C . SER A 1 285 ? 1.818 -29.191 -3.414 1.00 76.00 285 SER A C 1
ATOM 2204 O O . SER A 1 285 ? 2.305 -28.722 -2.386 1.00 76.00 285 SER A O 1
ATOM 2206 N N . SER A 1 286 ? 0.816 -28.584 -4.059 1.00 77.94 286 SER A N 1
ATOM 2207 C CA . SER A 1 286 ? 0.218 -27.305 -3.634 1.00 77.94 286 SER A CA 1
ATOM 2208 C C . SER A 1 286 ? -0.916 -27.459 -2.614 1.00 77.94 286 SER A C 1
ATOM 2210 O O . SER A 1 286 ? -1.430 -28.559 -2.395 1.00 77.94 286 SER A O 1
ATOM 2212 N N . SER A 1 287 ? -1.391 -26.331 -2.068 1.00 77.38 287 SER A N 1
ATOM 2213 C CA . SER A 1 287 ? -2.604 -26.294 -1.234 1.00 77.38 287 SER A CA 1
ATOM 2214 C C . SER A 1 287 ? -3.851 -26.805 -1.970 1.00 77.38 287 SER A C 1
ATOM 2216 O O . SER A 1 287 ? -4.757 -27.363 -1.354 1.00 77.38 287 SER A O 1
ATOM 2218 N N . VAL A 1 288 ? -3.876 -26.678 -3.302 1.00 81.81 288 VAL A N 1
ATOM 2219 C CA . VAL A 1 288 ? -5.005 -27.061 -4.160 1.00 81.81 288 VAL A CA 1
ATOM 2220 C C . VAL A 1 288 ? -4.876 -28.456 -4.774 1.00 81.81 288 VAL A C 1
ATOM 2222 O O . VAL A 1 288 ? -5.689 -28.802 -5.630 1.00 81.81 288 VAL A O 1
ATOM 2225 N N . SER A 1 289 ? -3.895 -29.268 -4.363 1.00 88.12 289 SER A N 1
ATOM 2226 C CA . SER A 1 289 ? -3.620 -30.590 -4.953 1.00 88.12 289 SER A CA 1
ATOM 2227 C C . SER A 1 289 ? -4.864 -31.491 -5.027 1.00 88.12 289 SER A C 1
ATOM 2229 O O . SER A 1 289 ? -5.177 -32.038 -6.084 1.00 88.12 289 SER A O 1
ATOM 2231 N N . SER A 1 290 ? -5.665 -31.547 -3.957 1.00 88.06 290 SER A N 1
ATOM 2232 C CA . SER A 1 290 ? -6.930 -32.300 -3.917 1.00 88.06 290 SER A CA 1
ATOM 2233 C C . SER A 1 290 ? -7.966 -31.808 -4.940 1.00 88.06 290 SER A C 1
ATOM 2235 O O . SER A 1 290 ? -8.630 -32.616 -5.591 1.00 88.06 290 SER A O 1
ATOM 2237 N N . LEU A 1 291 ? -8.077 -30.490 -5.139 1.00 90.50 291 LEU A N 1
ATOM 2238 C CA . LEU A 1 291 ? -8.964 -29.883 -6.138 1.00 90.50 291 LEU A CA 1
ATOM 2239 C C . LEU A 1 291 ? -8.443 -30.099 -7.564 1.00 90.50 291 LEU A C 1
ATOM 2241 O O . LEU A 1 291 ? -9.233 -30.368 -8.464 1.00 90.50 291 LEU A O 1
ATOM 2245 N N . TYR A 1 292 ? -7.130 -30.004 -7.774 1.00 90.81 292 TYR A N 1
ATOM 2246 C CA . TYR A 1 292 ? -6.474 -30.257 -9.056 1.00 90.81 292 TYR A CA 1
ATOM 2247 C C . TYR A 1 292 ? -6.674 -31.711 -9.510 1.00 90.81 292 TYR A C 1
ATOM 2249 O O . TYR A 1 292 ? -7.144 -31.944 -10.624 1.00 90.81 292 TYR A O 1
ATOM 2257 N N . LEU A 1 293 ? -6.422 -32.678 -8.622 1.00 91.00 293 LEU A N 1
ATOM 2258 C CA . LEU A 1 293 ? -6.659 -34.100 -8.878 1.00 91.00 293 LEU A CA 1
ATOM 2259 C C . LEU A 1 293 ? -8.147 -34.389 -9.118 1.00 91.00 293 LEU A C 1
ATOM 2261 O O . LEU A 1 293 ? -8.490 -35.023 -10.112 1.00 91.00 293 LEU A O 1
ATOM 2265 N N . SER A 1 294 ? -9.049 -33.843 -8.295 1.00 92.50 294 SER A N 1
ATOM 2266 C CA . SER A 1 294 ? -10.495 -34.013 -8.494 1.00 92.50 294 SER A CA 1
ATOM 2267 C C . SER A 1 294 ? -10.987 -33.430 -9.830 1.00 92.50 294 SER A C 1
ATOM 2269 O O . SER A 1 294 ? -11.852 -34.016 -10.486 1.00 92.50 294 SER A O 1
ATOM 2271 N N . LEU A 1 295 ? -10.414 -32.313 -10.292 1.00 93.75 295 LEU A N 1
ATOM 2272 C CA . LEU A 1 295 ? -10.721 -31.724 -11.600 1.00 93.75 295 LEU A CA 1
ATOM 2273 C C . LEU A 1 295 ? -10.167 -32.544 -12.780 1.00 93.75 295 LEU A C 1
ATOM 2275 O O . LEU A 1 295 ? -10.811 -32.585 -13.832 1.00 93.75 295 LEU A O 1
ATOM 2279 N N . LEU A 1 296 ? -9.019 -33.211 -12.617 1.00 92.19 296 LEU A N 1
ATOM 2280 C CA . LEU A 1 296 ? -8.492 -34.180 -13.587 1.00 92.19 296 LEU A CA 1
ATOM 2281 C C . LEU A 1 296 ? -9.397 -35.421 -13.673 1.00 92.19 296 LEU A C 1
ATOM 2283 O O . LEU A 1 296 ? -9.848 -35.781 -14.760 1.00 92.19 296 LEU A O 1
ATOM 2287 N N . GLU A 1 297 ? -9.713 -36.044 -12.532 1.00 92.50 297 GLU A N 1
ATOM 2288 C CA . GLU A 1 297 ? -10.559 -37.247 -12.440 1.00 92.50 297 GLU A CA 1
ATOM 2289 C C . GLU A 1 297 ? -11.965 -37.022 -13.011 1.00 92.50 297 GLU A C 1
ATOM 2291 O O . GLU A 1 297 ? -12.501 -37.870 -13.726 1.00 92.50 297 GLU A O 1
ATOM 2296 N N . SER A 1 298 ? -12.550 -35.850 -12.750 1.00 89.44 298 SER A N 1
ATOM 2297 C CA . SER A 1 298 ? -13.856 -35.448 -13.288 1.00 89.44 298 SER A CA 1
ATOM 2298 C C . SER A 1 298 ? -13.821 -34.979 -14.750 1.00 89.44 298 SER A C 1
ATOM 2300 O O . SER A 1 298 ? -14.857 -34.581 -15.281 1.00 89.44 298 SER A O 1
ATOM 2302 N N . ASN A 1 299 ? -12.666 -35.045 -15.434 1.00 90.44 299 ASN A N 1
ATOM 2303 C CA . ASN A 1 299 ? -12.485 -34.629 -16.834 1.00 90.44 299 ASN A CA 1
ATOM 2304 C C . ASN A 1 299 ? -12.828 -33.136 -17.074 1.00 90.44 299 ASN A C 1
ATOM 2306 O O . ASN A 1 299 ? -13.095 -32.717 -18.205 1.00 90.44 299 ASN A O 1
ATOM 2310 N N . HIS A 1 300 ? -12.804 -32.314 -16.023 1.00 93.88 300 HIS A N 1
ATOM 2311 C CA . HIS A 1 300 ? -13.023 -30.869 -16.089 1.00 93.88 300 HIS A CA 1
ATOM 2312 C C . HIS A 1 300 ? -11.729 -30.085 -16.337 1.00 93.88 300 HIS A C 1
ATOM 2314 O O . HIS A 1 300 ? -11.776 -29.016 -16.942 1.00 93.88 300 HIS A O 1
ATOM 2320 N N . LEU A 1 301 ? -10.577 -30.609 -15.924 1.00 95.62 301 LEU A N 1
ATOM 2321 C CA . LEU A 1 301 ? -9.261 -30.040 -16.207 1.00 95.62 301 LEU A CA 1
ATOM 2322 C C . LEU A 1 301 ? -8.456 -30.998 -17.085 1.00 95.62 301 LEU A C 1
ATOM 2324 O O . LEU A 1 301 ? -8.438 -32.202 -16.842 1.00 95.62 301 LEU A O 1
ATOM 2328 N N . HIS A 1 302 ? -7.773 -30.462 -18.095 1.00 93.94 302 HIS A N 1
ATOM 2329 C CA . HIS A 1 302 ? -6.766 -31.177 -18.881 1.00 93.94 302 HIS A CA 1
ATOM 2330 C C . HIS A 1 302 ? -5.413 -30.493 -18.714 1.00 93.94 302 HIS A C 1
ATOM 2332 O O . HIS A 1 302 ? -5.272 -29.303 -18.999 1.00 93.94 302 HIS A O 1
ATOM 2338 N N . TYR A 1 303 ? -4.417 -31.253 -18.265 1.00 93.44 303 TYR A N 1
ATOM 2339 C CA . TYR A 1 303 ? -3.049 -30.773 -18.118 1.00 93.44 303 TYR A CA 1
ATOM 2340 C C . TYR A 1 303 ? -2.168 -31.246 -19.283 1.00 93.44 303 TYR A C 1
ATOM 2342 O O . TYR A 1 303 ? -2.173 -32.424 -19.636 1.00 93.44 303 TYR A O 1
ATOM 2350 N N . ILE A 1 304 ? -1.408 -30.325 -19.877 1.00 91.38 304 ILE A N 1
ATOM 2351 C CA . ILE A 1 304 ? -0.548 -30.555 -21.044 1.00 91.38 304 ILE A CA 1
ATOM 2352 C C . ILE A 1 304 ? 0.880 -30.119 -20.686 1.00 91.38 304 ILE A C 1
ATOM 2354 O O . ILE A 1 304 ? 1.322 -29.019 -21.023 1.00 91.38 304 ILE A O 1
ATOM 2358 N N . GLY A 1 305 ? 1.604 -30.978 -19.966 1.00 85.19 305 GLY A N 1
ATOM 2359 C CA . GLY A 1 305 ? 2.974 -30.701 -19.508 1.00 85.19 305 GLY A CA 1
ATOM 2360 C C . GLY A 1 305 ? 4.052 -30.827 -20.590 1.00 85.19 305 GLY A C 1
ATOM 2361 O O . GLY A 1 305 ? 4.965 -30.005 -20.628 1.00 85.19 305 GLY A O 1
ATOM 2362 N N . LEU A 1 306 ? 3.903 -31.801 -21.499 1.00 83.12 306 LEU A N 1
ATOM 2363 C CA . LEU A 1 306 ? 4.852 -32.113 -22.582 1.00 83.12 306 LEU A CA 1
ATOM 2364 C C . LEU A 1 306 ? 5.167 -30.898 -23.466 1.00 83.12 306 LEU A C 1
ATOM 2366 O O . LEU A 1 306 ? 4.271 -30.096 -23.750 1.00 83.12 306 LEU A O 1
ATOM 2370 N N . GLN A 1 307 ? 6.401 -30.789 -23.960 1.00 80.44 307 GLN A N 1
ATOM 2371 C CA . GLN A 1 307 ? 6.755 -29.770 -24.946 1.00 80.44 307 GLN A CA 1
ATOM 2372 C C . GLN A 1 307 ? 5.923 -29.896 -26.238 1.00 80.44 307 GLN A C 1
ATOM 2374 O O . GLN A 1 307 ? 5.659 -30.989 -26.738 1.00 80.44 307 GLN A O 1
ATOM 2379 N N . THR A 1 308 ? 5.505 -28.752 -26.783 1.00 85.31 308 THR A N 1
ATOM 2380 C CA . THR A 1 308 ? 4.723 -28.635 -28.026 1.00 85.31 308 THR A CA 1
ATOM 2381 C C . THR A 1 308 ? 5.279 -27.509 -28.890 1.00 85.31 308 THR A C 1
ATOM 2383 O O . THR A 1 308 ? 5.810 -26.537 -28.350 1.00 85.31 308 THR A O 1
ATOM 2386 N N . SER A 1 309 ? 5.114 -27.595 -30.210 1.00 86.50 309 SER A N 1
ATOM 2387 C CA . SER A 1 309 ? 5.547 -26.529 -31.117 1.00 86.50 309 SER A CA 1
ATOM 2388 C C . SER A 1 309 ? 4.648 -25.290 -31.035 1.00 86.50 309 SER A C 1
ATOM 2390 O O . SER A 1 309 ? 3.484 -25.369 -30.631 1.00 86.50 309 SER A O 1
ATOM 2392 N N . GLN A 1 310 ? 5.171 -24.142 -31.469 1.00 86.25 310 GLN A N 1
ATOM 2393 C CA . GLN A 1 310 ? 4.443 -22.866 -31.513 1.00 86.25 310 GLN A CA 1
ATOM 2394 C C . GLN A 1 310 ? 3.099 -22.954 -32.257 1.00 86.25 310 GLN A C 1
ATOM 2396 O O . GLN A 1 310 ? 2.098 -22.419 -31.787 1.00 86.25 310 GLN A O 1
ATOM 2401 N N . ALA A 1 311 ? 3.031 -23.705 -33.361 1.00 86.69 311 ALA A N 1
ATOM 2402 C CA . ALA A 1 311 ? 1.785 -23.923 -34.101 1.00 86.69 311 ALA A CA 1
ATOM 2403 C C . ALA A 1 311 ? 0.712 -24.674 -33.282 1.00 86.69 311 ALA A C 1
ATOM 2405 O O . ALA A 1 311 ? -0.476 -24.383 -33.404 1.00 86.69 311 ALA A O 1
ATOM 2406 N N . VAL A 1 312 ? 1.114 -25.612 -32.416 1.00 89.69 312 VAL A N 1
ATOM 2407 C CA . VAL A 1 312 ? 0.196 -26.343 -31.522 1.00 89.69 312 VAL A CA 1
ATOM 2408 C C . VAL A 1 312 ? -0.258 -25.463 -30.353 1.00 89.69 312 VAL A C 1
ATOM 2410 O O . VAL A 1 312 ? -1.414 -25.544 -29.946 1.00 89.69 312 VAL A O 1
ATOM 2413 N N . ILE A 1 313 ? 0.609 -24.579 -29.849 1.00 92.56 313 ILE A N 1
ATOM 2414 C CA . ILE A 1 313 ? 0.227 -23.580 -28.840 1.00 92.56 313 ILE A CA 1
ATOM 2415 C C . ILE A 1 313 ? -0.813 -22.624 -29.441 1.00 92.56 313 ILE A C 1
ATOM 2417 O O . ILE A 1 313 ? -1.907 -22.499 -28.889 1.00 92.56 313 ILE A O 1
ATOM 2421 N N . ALA A 1 314 ? -0.545 -22.050 -30.619 1.00 93.56 314 ALA A N 1
ATOM 2422 C CA . ALA A 1 314 ? -1.498 -21.209 -31.344 1.00 93.56 314 ALA A CA 1
ATOM 2423 C C . ALA A 1 314 ? -2.850 -21.911 -31.568 1.00 93.56 314 ALA A C 1
ATOM 2425 O O . ALA A 1 314 ? -3.893 -21.310 -31.313 1.00 93.56 314 ALA A O 1
ATOM 2426 N N . LEU A 1 315 ? -2.843 -23.201 -31.932 1.00 94.31 315 LEU A N 1
ATOM 2427 C CA . LEU A 1 315 ? -4.052 -24.014 -32.090 1.00 94.31 315 LEU A CA 1
ATOM 2428 C C . LEU A 1 315 ? -4.896 -24.095 -30.805 1.00 94.31 315 LEU A C 1
ATOM 2430 O O . LEU A 1 315 ? -6.128 -24.066 -30.884 1.00 94.31 315 LEU A O 1
ATOM 2434 N N . TYR A 1 316 ? -4.270 -24.162 -29.624 1.00 96.50 316 TYR A N 1
ATOM 2435 C CA . TYR A 1 316 ? -4.986 -24.119 -28.346 1.00 96.50 316 TYR A CA 1
ATOM 2436 C C . TYR A 1 316 ? -5.651 -22.755 -28.118 1.00 96.50 316 TYR A C 1
ATOM 2438 O O . TYR A 1 316 ? -6.846 -22.718 -27.820 1.00 96.50 316 TYR A O 1
ATOM 2446 N N . HIS A 1 317 ? -4.935 -21.642 -28.324 1.00 96.94 317 HIS A N 1
ATOM 2447 C CA . HIS A 1 317 ? -5.510 -20.291 -28.205 1.00 96.94 317 HIS A CA 1
ATOM 2448 C C . HIS A 1 317 ? -6.677 -20.096 -29.191 1.00 96.94 317 HIS A C 1
ATOM 2450 O O . HIS A 1 317 ? -7.780 -19.743 -28.766 1.00 96.94 317 HIS A O 1
ATOM 2456 N N . GLN A 1 318 ? -6.482 -20.465 -30.463 1.00 96.44 318 GLN A N 1
ATOM 2457 C CA . GLN A 1 318 ? -7.480 -20.442 -31.544 1.00 96.44 318 GLN A CA 1
ATOM 2458 C C . GLN A 1 318 ? -8.709 -21.331 -31.307 1.00 96.44 318 GLN A C 1
ATOM 2460 O O . GLN A 1 318 ? -9.753 -21.090 -31.917 1.00 96.44 318 GLN A O 1
ATOM 2465 N N . SER A 1 319 ? -8.600 -22.363 -30.465 1.00 96.44 319 SER A N 1
ATOM 2466 C CA . SER A 1 319 ? -9.683 -23.319 -30.181 1.00 96.44 319 SER A CA 1
ATOM 2467 C C . SER A 1 319 ? -10.374 -23.076 -28.832 1.00 96.44 319 SER A C 1
ATOM 2469 O O . SER A 1 319 ? -11.494 -23.552 -28.631 1.00 96.44 319 SER A O 1
ATOM 2471 N N . SER A 1 320 ? -9.742 -22.325 -27.925 1.00 97.06 320 SER A N 1
ATOM 2472 C CA . SER A 1 320 ? -10.279 -21.940 -26.610 1.00 97.06 320 SER A CA 1
ATOM 2473 C C . SER A 1 320 ? -11.317 -20.813 -26.691 1.00 97.06 320 SER A C 1
ATOM 2475 O O . SER A 1 320 ? -11.309 -20.014 -27.625 1.00 97.06 320 SER A O 1
ATOM 2477 N N . ASP A 1 321 ? -12.251 -20.754 -25.741 1.00 96.56 321 ASP A N 1
ATOM 2478 C CA . ASP A 1 321 ? -13.329 -19.751 -25.680 1.00 96.56 321 ASP A CA 1
ATOM 2479 C C . ASP A 1 321 ? -13.002 -18.569 -24.746 1.00 96.56 321 ASP A C 1
ATOM 2481 O O . ASP A 1 321 ? -13.627 -17.515 -24.852 1.00 96.56 321 ASP A O 1
ATOM 2485 N N . CYS A 1 322 ? -12.025 -18.723 -23.845 1.00 96.44 322 CYS A N 1
ATOM 2486 C CA . CYS A 1 322 ? -11.505 -17.656 -22.989 1.00 96.44 322 CYS A CA 1
ATOM 2487 C C . CYS A 1 322 ? -10.087 -17.982 -22.484 1.00 96.44 322 CYS A C 1
ATOM 2489 O O . CYS A 1 322 ? -9.809 -19.126 -22.121 1.00 96.44 322 CYS A O 1
ATOM 2491 N N . TYR A 1 323 ? -9.202 -16.987 -22.399 1.00 97.81 323 TYR A N 1
ATOM 2492 C CA . TYR A 1 323 ? -7.889 -17.121 -21.758 1.00 97.81 323 TYR A CA 1
ATOM 2493 C C . TYR A 1 323 ? -7.896 -16.584 -20.322 1.00 97.81 323 TYR A C 1
ATOM 2495 O O . TYR A 1 323 ? -8.505 -15.549 -20.052 1.00 97.81 323 TYR A O 1
ATOM 2503 N N . LEU A 1 324 ? -7.190 -17.251 -19.406 1.00 96.94 324 LEU A N 1
ATOM 2504 C CA . LEU A 1 324 ? -7.095 -16.889 -17.990 1.00 96.94 324 LEU A CA 1
ATOM 2505 C C . LEU A 1 324 ? -5.638 -16.611 -17.588 1.00 96.94 324 LEU A C 1
ATOM 2507 O O . LEU A 1 324 ? -4.770 -17.469 -17.740 1.00 96.94 324 LEU A O 1
ATOM 2511 N N . SER A 1 325 ? -5.374 -15.434 -17.017 1.00 94.88 325 SER A N 1
ATOM 2512 C CA . SER A 1 325 ? -4.032 -14.982 -16.625 1.00 94.88 325 SER A CA 1
ATOM 2513 C C . SER A 1 325 ? -4.026 -14.220 -15.285 1.00 94.88 325 SER A C 1
ATOM 2515 O O . SER A 1 325 ? -3.833 -13.004 -15.251 1.00 94.88 325 SER A O 1
ATOM 2517 N N . PRO A 1 326 ? -4.262 -14.900 -14.147 1.00 91.81 326 PRO A N 1
ATOM 2518 C CA . PRO A 1 326 ? -4.398 -14.259 -12.837 1.00 91.81 326 PRO A CA 1
ATOM 2519 C C . PRO A 1 326 ? -3.035 -13.913 -12.202 1.00 91.81 326 PRO A C 1
ATOM 2521 O O . PRO A 1 326 ? -2.816 -14.200 -11.029 1.00 91.81 326 PRO A O 1
ATOM 2524 N N . TYR A 1 327 ? -2.084 -13.349 -12.952 1.00 89.00 327 TYR A N 1
ATOM 2525 C CA . TYR A 1 327 ? -0.687 -13.187 -12.519 1.00 89.00 327 TYR A CA 1
ATOM 2526 C C . TYR A 1 327 ? -0.488 -12.200 -11.346 1.00 89.00 327 TYR A C 1
ATOM 2528 O O . TYR A 1 327 ? -1.340 -11.365 -11.038 1.00 89.00 327 TYR A O 1
ATOM 2536 N N . SER A 1 328 ? 0.656 -12.305 -10.664 1.00 80.19 328 SER A N 1
ATOM 2537 C CA . SER A 1 328 ? 1.105 -11.393 -9.600 1.00 80.19 328 SER A CA 1
ATOM 2538 C C . SER A 1 328 ? 2.009 -10.282 -10.113 1.00 80.19 328 SER A C 1
ATOM 2540 O O . SER A 1 328 ? 1.843 -9.140 -9.699 1.00 80.19 328 SER A O 1
ATOM 2542 N N . TYR A 1 329 ? 2.958 -10.631 -10.980 1.00 80.94 329 TYR A N 1
ATOM 2543 C CA . TYR A 1 329 ? 3.876 -9.724 -11.666 1.00 80.94 329 TYR A CA 1
ATOM 2544 C C . TYR A 1 329 ? 4.477 -10.463 -12.875 1.00 80.94 329 TYR A C 1
ATOM 2546 O O . TYR A 1 329 ? 4.656 -11.686 -12.838 1.00 80.94 329 TYR A O 1
ATOM 2554 N N . GLU A 1 330 ? 4.711 -9.731 -13.961 1.00 84.50 330 GLU A N 1
ATOM 2555 C CA . GLU A 1 330 ? 5.037 -10.251 -15.293 1.00 84.50 330 GLU A CA 1
ATOM 2556 C C . GLU A 1 330 ? 5.892 -9.246 -16.060 1.00 84.50 330 GLU A C 1
ATOM 2558 O O . GLU A 1 330 ? 5.626 -8.048 -15.994 1.00 84.50 330 GLU A O 1
ATOM 2563 N N . GLY A 1 331 ? 6.842 -9.713 -16.871 1.00 81.06 331 GLY A N 1
ATOM 2564 C CA . GLY A 1 331 ? 7.623 -8.826 -17.744 1.00 81.06 331 GLY A CA 1
ATOM 2565 C C . GLY A 1 331 ? 6.823 -8.249 -18.919 1.00 81.06 331 GLY A C 1
ATOM 2566 O O . GLY A 1 331 ? 6.952 -7.074 -19.260 1.00 81.06 331 GLY A O 1
ATOM 2567 N N . PHE A 1 332 ? 5.966 -9.083 -19.513 1.00 90.19 332 PHE A N 1
ATOM 2568 C CA . PHE A 1 332 ? 5.087 -8.723 -20.637 1.00 90.19 332 PHE A CA 1
ATOM 2569 C C . PHE A 1 332 ? 3.845 -9.622 -20.747 1.00 90.19 332 PHE A C 1
ATOM 2571 O O . PHE A 1 332 ? 2.786 -9.167 -21.163 1.00 90.19 332 PHE A O 1
ATOM 2578 N N . ASN A 1 333 ? 3.969 -10.901 -20.364 1.00 91.75 333 ASN A N 1
ATOM 2579 C CA . ASN A 1 333 ? 2.922 -11.921 -20.494 1.00 91.75 333 ASN A CA 1
ATOM 2580 C C . ASN A 1 333 ? 2.433 -12.126 -21.946 1.00 91.75 333 ASN A C 1
ATOM 2582 O O . ASN A 1 333 ? 1.261 -11.929 -22.275 1.00 91.75 333 ASN A O 1
ATOM 2586 N N . LEU A 1 334 ? 3.356 -12.554 -22.817 1.00 91.62 334 LEU A N 1
ATOM 2587 C CA . LEU A 1 334 ? 3.095 -12.814 -24.240 1.00 91.62 334 LEU A CA 1
ATOM 2588 C C . LEU A 1 334 ? 1.856 -13.710 -24.508 1.00 91.62 334 LEU A C 1
ATOM 2590 O O . LEU A 1 334 ? 1.093 -13.348 -25.404 1.00 91.62 334 LEU A O 1
ATOM 2594 N N . PRO A 1 335 ? 1.541 -14.756 -23.707 1.00 94.12 335 PRO A N 1
ATOM 2595 C CA . PRO A 1 335 ? 0.313 -15.548 -23.867 1.00 94.12 335 PRO A CA 1
ATOM 2596 C C . PRO A 1 335 ? -1.009 -14.764 -23.810 1.00 94.12 335 PRO A C 1
ATOM 2598 O O . PRO A 1 335 ? -2.019 -15.204 -24.369 1.00 94.12 335 PRO A O 1
ATOM 2601 N N . VAL A 1 336 ? -1.044 -13.591 -23.165 1.00 94.88 336 VAL A N 1
ATOM 2602 C CA . VAL A 1 336 ? -2.223 -12.706 -23.187 1.00 94.88 336 VAL A CA 1
ATOM 2603 C C . VAL A 1 336 ? -2.347 -12.008 -24.547 1.00 94.88 336 VAL A C 1
ATOM 2605 O O . VAL A 1 336 ? -3.442 -11.975 -25.109 1.00 94.88 336 VAL A O 1
ATOM 2608 N N . LEU A 1 337 ? -1.237 -11.526 -25.118 1.00 93.25 337 LEU A N 1
ATOM 2609 C CA . LEU A 1 337 ? -1.217 -10.927 -26.458 1.00 93.25 337 LEU A CA 1
ATOM 2610 C C . LEU A 1 337 ? -1.512 -11.969 -27.551 1.00 93.25 337 LEU A C 1
ATOM 2612 O O . LEU A 1 337 ? -2.293 -11.699 -28.463 1.00 93.25 337 LEU A O 1
ATOM 2616 N N . GLU A 1 338 ? -0.946 -13.170 -27.433 1.00 94.44 338 GLU A N 1
ATOM 2617 C CA . GLU A 1 338 ? -1.232 -14.333 -28.287 1.00 94.44 338 GLU A CA 1
ATOM 2618 C C . GLU A 1 338 ? -2.732 -14.665 -28.291 1.00 94.44 338 GLU A C 1
ATOM 2620 O O . GLU A 1 338 ? -3.348 -14.779 -29.352 1.00 94.44 338 GLU A O 1
ATOM 2625 N N . SER A 1 339 ? -3.360 -14.713 -27.111 1.00 95.44 339 SER A N 1
ATOM 2626 C CA . SER A 1 339 ? -4.808 -14.929 -26.975 1.00 95.44 339 SER A CA 1
ATOM 2627 C C . SER A 1 339 ? -5.629 -13.859 -27.691 1.00 95.44 339 SER A C 1
ATOM 2629 O O . SER A 1 339 ? -6.461 -14.195 -28.537 1.00 95.44 339 SER A O 1
ATOM 2631 N N . MET A 1 340 ? -5.356 -12.579 -27.414 1.00 94.00 340 MET A N 1
ATOM 2632 C CA . MET A 1 340 ? -6.050 -11.455 -28.053 1.00 94.00 340 MET A CA 1
ATOM 2633 C C . MET A 1 340 ? -5.896 -11.479 -29.579 1.00 94.00 340 MET A C 1
ATOM 2635 O O . MET A 1 340 ? -6.858 -11.221 -30.299 1.00 94.00 340 MET A O 1
ATOM 2639 N N . SER A 1 341 ? -4.714 -11.850 -30.076 1.00 92.88 341 SER A N 1
ATOM 2640 C CA . SER A 1 341 ? -4.411 -11.920 -31.512 1.00 92.88 341 SER A CA 1
ATOM 2641 C C . SER A 1 341 ? -5.198 -13.026 -32.225 1.00 92.88 341 SER A C 1
ATOM 2643 O O . SER A 1 341 ? -5.662 -12.826 -33.348 1.00 92.88 341 SER A O 1
ATOM 2645 N N . THR A 1 342 ? -5.462 -14.148 -31.543 1.00 94.12 342 THR A N 1
ATOM 2646 C CA . THR A 1 342 ? -6.365 -15.206 -32.042 1.00 94.12 342 THR A CA 1
ATOM 2647 C C . THR A 1 342 ? -7.856 -14.850 -31.952 1.00 94.12 342 THR A C 1
ATOM 2649 O O . THR A 1 342 ? -8.693 -15.621 -32.420 1.00 94.12 342 THR A O 1
ATOM 2652 N N . GLY A 1 343 ? -8.205 -13.687 -31.387 1.00 91.19 343 GLY A N 1
ATOM 2653 C CA . GLY A 1 343 ? -9.585 -13.254 -31.148 1.00 91.19 343 GLY A CA 1
ATOM 2654 C C . GLY A 1 343 ? -10.223 -13.844 -29.883 1.00 91.19 343 GLY A C 1
ATOM 2655 O O . GLY A 1 343 ? -11.429 -13.698 -29.688 1.00 91.19 343 GLY A O 1
ATOM 2656 N N . THR A 1 344 ? -9.440 -14.505 -29.027 1.00 93.88 344 THR A N 1
ATOM 2657 C CA . THR A 1 344 ? -9.914 -15.141 -27.791 1.00 93.88 344 THR A CA 1
ATOM 2658 C C . THR A 1 344 ? -9.968 -14.116 -26.646 1.00 93.88 344 THR A C 1
ATOM 2660 O O . THR A 1 344 ? -8.927 -13.549 -26.302 1.00 93.88 344 THR A O 1
ATOM 2663 N N . PRO A 1 345 ? -11.139 -13.880 -26.013 1.00 93.69 345 PRO A N 1
ATOM 2664 C CA . PRO A 1 345 ? -11.272 -12.940 -24.897 1.00 93.69 345 PRO A CA 1
ATOM 2665 C C . PRO A 1 345 ? -10.401 -13.321 -23.698 1.00 93.69 345 PRO A C 1
ATOM 2667 O O . PRO A 1 345 ? -10.327 -14.496 -23.324 1.00 93.69 345 PRO A O 1
ATOM 2670 N N . VAL A 1 346 ? -9.790 -12.327 -23.051 1.00 96.19 346 VAL A N 1
ATOM 2671 C CA . VAL A 1 346 ? -8.853 -12.549 -21.936 1.00 96.19 346 VAL A CA 1
ATOM 2672 C C . VAL A 1 346 ? -9.429 -12.106 -20.590 1.00 96.19 346 VAL A C 1
ATOM 2674 O O . VAL A 1 346 ? -10.092 -11.076 -20.484 1.00 96.19 346 VAL A O 1
ATOM 2677 N N . ILE A 1 347 ? -9.141 -12.857 -19.530 1.00 95.69 347 ILE A N 1
ATOM 2678 C CA . ILE A 1 347 ? -9.339 -12.439 -18.139 1.00 95.69 347 ILE A CA 1
ATOM 2679 C C . ILE A 1 347 ? -7.960 -12.395 -17.483 1.00 95.69 347 ILE A C 1
ATOM 2681 O O . ILE A 1 347 ? -7.287 -13.419 -17.377 1.00 95.69 347 ILE A O 1
ATOM 2685 N N . THR A 1 348 ? -7.524 -11.209 -17.067 1.00 94.06 348 THR A N 1
ATOM 2686 C CA . THR A 1 348 ? -6.142 -10.932 -16.635 1.00 94.06 348 THR A CA 1
ATOM 2687 C C . THR A 1 348 ? -6.113 -10.107 -15.347 1.00 94.06 348 THR A C 1
ATOM 2689 O O . THR A 1 348 ? -7.132 -9.540 -14.955 1.00 94.06 348 THR A O 1
ATOM 2692 N N . SER A 1 349 ? -4.968 -10.015 -14.676 1.00 90.69 349 SER A N 1
ATOM 2693 C CA . SER A 1 349 ? -4.769 -9.093 -13.547 1.00 90.69 349 SER A CA 1
ATOM 2694 C C . SER A 1 349 ? -4.647 -7.633 -14.005 1.00 90.69 349 SER A C 1
ATOM 2696 O O . SER A 1 349 ? -4.053 -7.359 -15.044 1.00 90.69 349 SER A O 1
ATOM 2698 N N . SER A 1 350 ? -5.154 -6.686 -13.208 1.00 87.88 350 SER A N 1
ATOM 2699 C CA . SER A 1 350 ? -4.767 -5.267 -13.294 1.00 87.88 350 SER A CA 1
ATOM 2700 C C . SER A 1 350 ? -3.438 -4.991 -12.581 1.00 87.88 350 SER A C 1
ATOM 2702 O O . SER A 1 350 ? -3.023 -5.766 -11.717 1.00 87.88 350 SER A O 1
ATOM 2704 N N . GLY A 1 351 ? -2.839 -3.828 -12.824 1.00 82.62 351 GLY A N 1
ATOM 2705 C CA . GLY A 1 351 ? -1.682 -3.320 -12.085 1.00 82.62 351 GLY A CA 1
ATOM 2706 C C . GLY A 1 351 ? -0.373 -3.997 -12.486 1.00 82.62 351 GLY A C 1
ATOM 2707 O O . GLY A 1 351 ? 0.385 -4.407 -11.612 1.00 82.62 351 GLY A O 1
ATOM 2708 N N . GLY A 1 352 ? -0.125 -4.163 -13.787 1.00 86.19 352 GLY A N 1
ATOM 2709 C CA . GLY A 1 352 ? 1.114 -4.753 -14.302 1.00 86.19 352 GLY A CA 1
ATOM 2710 C C . GLY A 1 352 ? 1.204 -4.740 -15.828 1.00 86.19 352 GLY A C 1
ATOM 2711 O O . GLY A 1 352 ? 0.309 -4.240 -16.494 1.00 86.19 352 GLY A O 1
ATOM 2712 N N . SER A 1 353 ? 2.251 -5.347 -16.389 1.00 89.12 353 SER A N 1
ATOM 2713 C CA . SER A 1 353 ? 2.637 -5.246 -17.814 1.00 89.12 353 SER A CA 1
ATOM 2714 C C . SER A 1 353 ? 1.573 -5.531 -18.888 1.00 89.12 353 SER A C 1
ATOM 2716 O O . SER A 1 353 ? 1.741 -5.079 -20.016 1.00 89.12 353 SER A O 1
ATOM 2718 N N . THR A 1 354 ? 0.471 -6.231 -18.585 1.00 92.50 354 THR A N 1
ATOM 2719 C CA . THR A 1 354 ? -0.643 -6.376 -19.550 1.00 92.50 354 THR A CA 1
ATOM 2720 C C . THR A 1 354 ? -1.542 -5.140 -19.645 1.00 92.50 354 THR A C 1
ATOM 2722 O O . THR A 1 354 ? -2.376 -5.056 -20.548 1.00 92.50 354 THR A O 1
ATOM 2725 N N . ASP A 1 355 ? -1.382 -4.152 -18.759 1.00 89.81 355 ASP A N 1
ATOM 2726 C CA . ASP A 1 355 ? -2.149 -2.909 -18.808 1.00 89.81 355 ASP A CA 1
ATOM 2727 C C . ASP A 1 355 ? -1.859 -2.074 -20.061 1.00 89.81 355 ASP A C 1
ATOM 2729 O O . ASP A 1 355 ? -2.788 -1.451 -20.577 1.00 89.81 355 ASP A O 1
ATOM 2733 N N . ASP A 1 356 ? -0.630 -2.149 -20.582 1.00 88.56 356 ASP A N 1
ATOM 2734 C CA . ASP A 1 356 ? -0.140 -1.478 -21.792 1.00 88.56 356 ASP A CA 1
ATOM 2735 C C . ASP A 1 356 ? -0.972 -1.791 -23.052 1.00 88.56 356 ASP A C 1
ATOM 2737 O O . ASP A 1 356 ? -1.077 -0.951 -23.948 1.00 88.56 356 ASP A O 1
ATOM 2741 N N . PHE A 1 357 ? -1.547 -2.999 -23.147 1.00 89.88 357 PHE A N 1
ATOM 2742 C CA . PHE A 1 357 ? -2.211 -3.486 -24.366 1.00 89.88 357 PHE A CA 1
ATOM 2743 C C . PHE A 1 357 ? -3.600 -4.111 -24.161 1.00 89.88 357 PHE A C 1
ATOM 2745 O O . PHE A 1 357 ? -4.392 -4.138 -25.106 1.00 89.88 357 PHE A O 1
ATOM 2752 N N . VAL A 1 358 ? -3.957 -4.578 -22.959 1.00 89.88 358 VAL A N 1
ATOM 2753 C CA . VAL A 1 358 ? -5.308 -5.101 -22.688 1.00 89.88 358 VAL A CA 1
ATOM 2754 C C . VAL A 1 358 ? -6.273 -3.940 -22.441 1.00 89.88 358 VAL A C 1
ATOM 2756 O O . VAL A 1 358 ? -6.214 -3.277 -21.405 1.00 89.88 358 VAL A O 1
ATOM 2759 N N . THR A 1 359 ? -7.214 -3.716 -23.358 1.00 85.00 359 THR A N 1
ATOM 2760 C CA . THR A 1 359 ? -8.315 -2.755 -23.173 1.00 85.00 359 THR A CA 1
ATOM 2761 C C . THR A 1 359 ? -9.575 -3.440 -22.638 1.00 85.00 359 THR A C 1
ATOM 2763 O O . THR A 1 359 ? -9.762 -4.646 -22.797 1.00 85.00 359 THR A O 1
ATOM 2766 N N . SER A 1 360 ? -10.484 -2.662 -22.044 1.00 80.50 360 SER A N 1
ATOM 2767 C CA . SER A 1 360 ? -11.780 -3.141 -21.532 1.00 80.50 360 SER A CA 1
ATOM 2768 C C . SER A 1 360 ? -12.757 -3.638 -22.610 1.00 80.50 360 SER A C 1
ATOM 2770 O O . SER A 1 360 ? -13.805 -4.180 -22.270 1.00 80.50 360 SER A O 1
ATOM 2772 N N . GLU A 1 361 ? -12.430 -3.465 -23.895 1.00 79.19 361 GLU A N 1
ATOM 2773 C CA . GLU A 1 361 ? -13.186 -4.004 -25.033 1.00 79.19 361 GLU A CA 1
ATOM 2774 C C . GLU A 1 361 ? -12.829 -5.478 -25.314 1.00 79.19 361 GLU A C 1
ATOM 2776 O O . GLU A 1 361 ? -13.702 -6.254 -25.694 1.00 79.19 361 GLU A O 1
ATOM 2781 N N . TYR A 1 362 ? -11.570 -5.879 -25.074 1.00 75.25 362 TYR A N 1
ATOM 2782 C CA . TYR A 1 362 ? -11.044 -7.216 -25.406 1.00 75.25 362 TYR A CA 1
ATOM 2783 C C . TYR A 1 362 ? -10.660 -8.065 -24.183 1.00 75.25 362 TYR A C 1
ATOM 2785 O O . TYR A 1 362 ? -10.450 -9.274 -24.321 1.00 75.25 362 TYR A O 1
ATOM 2793 N N . GLY A 1 363 ? -10.584 -7.474 -22.985 1.00 86.62 363 GLY A N 1
ATOM 2794 C CA . GLY A 1 363 ? -10.241 -8.205 -21.769 1.00 86.62 363 GLY A CA 1
ATOM 2795 C C . GLY A 1 363 ? -10.872 -7.674 -20.483 1.00 86.62 363 GLY A C 1
ATOM 2796 O O . GLY A 1 363 ? -11.013 -6.470 -20.272 1.00 86.62 363 GLY A O 1
ATOM 2797 N N . TYR A 1 364 ? -11.211 -8.599 -19.584 1.00 92.50 364 TYR A N 1
ATOM 2798 C CA . TYR A 1 364 ? -11.671 -8.295 -18.231 1.00 92.50 364 TYR A CA 1
ATOM 2799 C C . TYR A 1 364 ? -10.481 -8.266 -17.266 1.00 92.50 364 TYR A C 1
ATOM 2801 O O . TYR A 1 364 ? -9.807 -9.280 -17.066 1.00 92.50 364 TYR A O 1
ATOM 2809 N N . LYS A 1 365 ? -10.238 -7.115 -16.635 1.00 90.19 365 LYS A N 1
ATOM 2810 C CA . LYS A 1 365 ? -9.174 -6.954 -15.637 1.00 90.19 365 LYS A CA 1
ATOM 2811 C C . LYS A 1 365 ? -9.711 -7.225 -14.230 1.00 90.19 365 LYS A C 1
ATOM 2813 O O . LYS A 1 365 ? -10.578 -6.508 -13.736 1.00 90.19 365 LYS A O 1
ATOM 2818 N N . ILE A 1 366 ? -9.191 -8.261 -13.578 1.00 87.44 366 ILE A N 1
ATOM 2819 C CA . ILE A 1 366 ? -9.440 -8.564 -12.167 1.00 87.44 366 ILE A CA 1
ATOM 2820 C C . ILE A 1 366 ? -8.667 -7.545 -11.328 1.00 87.44 366 ILE A C 1
ATOM 2822 O O . ILE A 1 366 ? -7.444 -7.452 -11.461 1.00 87.44 366 ILE A O 1
ATOM 2826 N N . LYS A 1 367 ? -9.361 -6.806 -10.449 1.00 75.75 367 LYS A N 1
ATOM 2827 C CA . LYS A 1 367 ? -8.701 -5.836 -9.569 1.00 75.75 367 LYS A CA 1
ATOM 2828 C C . LYS A 1 367 ? -7.759 -6.555 -8.597 1.00 75.75 367 LYS A C 1
ATOM 2830 O O . LYS A 1 367 ? -8.191 -7.388 -7.802 1.00 75.75 367 LYS A O 1
ATOM 2835 N N . THR A 1 368 ? -6.482 -6.208 -8.668 1.00 63.09 368 THR A N 1
ATOM 2836 C CA . THR A 1 368 ? -5.430 -6.628 -7.738 1.00 63.09 368 THR A CA 1
ATOM 2837 C C . THR A 1 368 ? -5.413 -5.757 -6.479 1.00 63.09 368 THR A C 1
ATOM 2839 O O . THR A 1 368 ? -5.919 -4.635 -6.470 1.00 63.09 368 THR A O 1
ATOM 2842 N N . ASP A 1 369 ? -4.854 -6.290 -5.391 1.00 50.88 369 ASP A N 1
ATOM 2843 C CA . ASP A 1 369 ? -4.663 -5.538 -4.149 1.00 50.88 369 ASP A CA 1
ATOM 2844 C C . ASP A 1 369 ? -3.516 -4.521 -4.298 1.00 50.88 369 ASP A C 1
ATOM 2846 O O . ASP A 1 369 ? -2.376 -4.884 -4.600 1.00 50.88 369 ASP A O 1
ATOM 2850 N N . GLU A 1 370 ? -3.830 -3.250 -4.043 1.00 37.41 370 GLU A N 1
ATOM 2851 C CA . GLU A 1 370 ? -2.919 -2.099 -4.095 1.00 37.41 370 GLU A CA 1
ATOM 2852 C C . GLU A 1 370 ? -1.745 -2.230 -3.101 1.00 37.41 370 GLU A C 1
ATOM 2854 O O . GLU A 1 370 ? -0.688 -1.623 -3.300 1.00 37.41 370 GLU A O 1
ATOM 2859 N N . SER A 1 371 ? -1.866 -3.098 -2.085 1.00 38.75 371 SER A N 1
ATOM 2860 C CA . SER A 1 371 ? -0.762 -3.454 -1.184 1.00 38.75 371 SER A CA 1
ATOM 2861 C C . SER A 1 371 ? 0.454 -4.055 -1.906 1.00 38.75 371 SER A C 1
ATOM 2863 O O . SER A 1 371 ? 1.573 -3.947 -1.399 1.00 38.75 371 SER A O 1
ATOM 2865 N N . ARG A 1 372 ? 0.276 -4.641 -3.103 1.00 38.66 372 ARG A N 1
ATOM 2866 C CA . ARG A 1 372 ? 1.377 -5.173 -3.927 1.00 38.66 372 ARG A CA 1
ATOM 2867 C C . ARG A 1 372 ? 2.291 -4.061 -4.435 1.00 38.66 372 ARG A C 1
ATOM 2869 O O . ARG A 1 372 ? 3.498 -4.130 -4.215 1.00 38.66 372 ARG A O 1
ATOM 2876 N N . THR A 1 373 ? 1.725 -3.015 -5.032 1.00 33.72 373 THR A N 1
ATOM 2877 C CA . THR A 1 373 ? 2.478 -1.857 -5.544 1.00 33.72 373 THR A CA 1
ATOM 2878 C C . THR A 1 373 ? 3.120 -1.062 -4.400 1.00 33.72 373 THR A C 1
ATOM 2880 O O . THR A 1 373 ? 4.252 -0.598 -4.506 1.00 33.72 373 THR A O 1
ATOM 2883 N N . LEU A 1 374 ? 2.432 -0.967 -3.256 1.00 29.25 374 LEU A N 1
ATOM 2884 C CA . LEU A 1 374 ? 2.909 -0.269 -2.056 1.00 29.25 374 LEU A CA 1
ATOM 2885 C C . LEU A 1 374 ? 3.977 -1.023 -1.242 1.00 29.25 374 LEU A C 1
ATOM 2887 O O . LEU A 1 374 ? 4.605 -0.416 -0.371 1.00 29.25 374 LEU A O 1
ATOM 2891 N N . LYS A 1 375 ? 4.214 -2.320 -1.488 1.00 33.22 375 LYS A N 1
ATOM 2892 C CA . LYS A 1 375 ? 5.201 -3.107 -0.722 1.00 33.22 375 LYS A CA 1
ATOM 2893 C C . LYS A 1 375 ? 6.660 -2.752 -1.040 1.00 33.22 375 LYS A C 1
ATOM 2895 O O . LYS A 1 375 ? 7.501 -2.892 -0.156 1.00 33.22 375 LYS A O 1
ATOM 2900 N N . TYR A 1 376 ? 6.962 -2.275 -2.252 1.00 38.59 376 TYR A N 1
ATOM 2901 C CA . TYR A 1 376 ? 8.347 -2.163 -2.742 1.00 38.59 376 TYR A CA 1
ATOM 2902 C C . TYR A 1 376 ? 8.943 -0.750 -2.724 1.00 38.59 376 TYR A C 1
ATOM 2904 O O . TYR A 1 376 ? 10.161 -0.615 -2.612 1.00 38.59 376 TYR A O 1
ATOM 2912 N N . SER A 1 377 ? 8.126 0.308 -2.676 1.00 29.44 377 SER A N 1
ATOM 2913 C CA . SER A 1 377 ? 8.619 1.684 -2.469 1.00 29.44 377 SER A CA 1
ATOM 2914 C C . SER A 1 377 ? 9.412 1.849 -1.161 1.00 29.44 377 SER A C 1
ATOM 2916 O O . SER A 1 377 ? 10.303 2.692 -1.073 1.00 29.44 377 SER A O 1
ATOM 2918 N N . LYS A 1 378 ? 9.157 0.988 -0.165 1.00 27.36 378 LYS A N 1
ATOM 2919 C CA . LYS A 1 378 ? 9.878 0.946 1.118 1.00 27.36 378 LYS A CA 1
ATOM 2920 C C . LYS A 1 378 ? 11.256 0.276 1.077 1.00 27.36 378 LYS A C 1
ATOM 2922 O O . LYS A 1 378 ? 11.968 0.347 2.071 1.00 27.36 378 LYS A O 1
ATOM 2927 N N . VAL A 1 379 ? 11.675 -0.337 -0.033 1.00 32.75 379 VAL A N 1
ATOM 2928 C CA . VAL A 1 379 ? 13.012 -0.963 -0.125 1.00 32.75 379 VAL A CA 1
ATOM 2929 C C . VAL A 1 379 ? 14.130 0.092 -0.217 1.00 32.75 379 VAL A C 1
ATOM 2931 O O . VAL A 1 379 ? 15.245 -0.156 0.236 1.00 32.75 379 VAL A O 1
ATOM 2934 N N . LYS A 1 380 ? 13.830 1.313 -0.694 1.00 31.08 380 LYS A N 1
ATOM 2935 C CA . LYS A 1 380 ? 14.807 2.416 -0.816 1.00 31.08 380 LYS A CA 1
ATOM 2936 C C . LYS A 1 380 ? 15.370 2.955 0.514 1.00 31.08 380 LYS A C 1
ATOM 2938 O O . LYS A 1 380 ? 16.330 3.716 0.474 1.00 31.08 380 LYS A O 1
ATOM 2943 N N . SER A 1 381 ? 14.835 2.577 1.681 1.00 24.98 381 SER A N 1
ATOM 2944 C CA . SER A 1 381 ? 15.340 3.058 2.982 1.00 24.98 381 SER A CA 1
ATOM 2945 C C . SER A 1 381 ? 16.521 2.250 3.553 1.00 24.98 381 SER A C 1
ATOM 2947 O O . SER A 1 381 ? 16.949 2.515 4.675 1.00 24.98 381 SER A O 1
ATOM 2949 N N . GLY A 1 382 ? 17.031 1.246 2.830 1.00 24.81 382 GLY A N 1
ATOM 2950 C CA . GLY A 1 382 ? 18.216 0.467 3.208 1.00 24.81 382 GLY A CA 1
ATOM 2951 C C . GLY A 1 382 ? 19.477 0.942 2.482 1.00 24.81 382 GLY A C 1
ATOM 2952 O O . GLY A 1 382 ? 19.527 0.924 1.256 1.00 24.81 382 GLY A O 1
ATOM 2953 N N . GLY A 1 383 ? 20.507 1.352 3.228 1.00 25.50 383 GLY A N 1
ATOM 2954 C CA . GLY A 1 383 ? 21.791 1.773 2.655 1.00 25.50 383 GLY A CA 1
ATOM 2955 C C . GLY A 1 383 ? 22.593 0.625 2.024 1.00 25.50 383 GLY A C 1
ATOM 2956 O O . GLY A 1 383 ? 22.474 -0.530 2.432 1.00 25.50 383 GLY A O 1
ATOM 2957 N N . VAL A 1 384 ? 23.442 0.965 1.046 1.00 27.62 384 VAL A N 1
ATOM 2958 C CA . VAL A 1 384 ? 24.328 0.027 0.329 1.00 27.62 384 VAL A CA 1
ATOM 2959 C C . VAL A 1 384 ? 25.232 -0.744 1.293 1.00 27.62 384 VAL A C 1
ATOM 2961 O O . VAL A 1 384 ? 25.834 -0.153 2.189 1.00 27.62 384 VAL A O 1
ATOM 2964 N N . ASN A 1 385 ? 25.403 -2.047 1.052 1.00 24.75 385 ASN A N 1
ATOM 2965 C CA . ASN A 1 385 ? 26.439 -2.849 1.697 1.00 24.75 385 ASN A CA 1
ATOM 2966 C C . ASN A 1 385 ? 27.000 -3.899 0.719 1.00 24.75 385 ASN A C 1
ATOM 2968 O O . ASN A 1 385 ? 26.257 -4.451 -0.088 1.00 24.75 385 ASN A O 1
ATOM 2972 N N . ILE A 1 386 ? 28.309 -4.153 0.782 1.00 25.23 386 ILE A N 1
ATOM 2973 C CA . ILE A 1 386 ? 29.072 -5.034 -0.125 1.00 25.23 386 ILE A CA 1
ATOM 2974 C C . ILE A 1 386 ? 30.127 -5.786 0.714 1.00 25.23 386 ILE A C 1
ATOM 2976 O O . ILE A 1 386 ? 30.574 -5.243 1.724 1.00 25.23 386 ILE A O 1
ATOM 2980 N N . PRO A 1 387 ? 30.666 -6.922 0.245 1.00 27.92 387 PRO A N 1
ATOM 2981 C CA . PRO A 1 387 ? 30.018 -8.215 0.036 1.00 27.92 387 PRO A CA 1
ATOM 2982 C C . PRO A 1 387 ? 30.244 -9.175 1.232 1.00 27.92 387 PRO A C 1
ATOM 2984 O O . PRO A 1 387 ? 31.106 -8.940 2.076 1.00 27.92 387 PRO A O 1
ATOM 2987 N N . GLY A 1 388 ? 29.539 -10.316 1.252 1.00 27.36 388 GLY A N 1
ATOM 2988 C CA . GLY A 1 388 ? 29.914 -11.483 2.072 1.00 27.36 388 GLY A CA 1
ATOM 2989 C C . GLY A 1 388 ? 28.937 -11.878 3.185 1.00 27.36 388 GLY A C 1
ATOM 2990 O O . GLY A 1 388 ? 29.235 -11.695 4.362 1.00 27.36 388 GLY A O 1
ATOM 2991 N N . TYR A 1 389 ? 27.813 -12.501 2.815 1.00 23.67 389 TYR A N 1
ATOM 2992 C CA . TYR A 1 389 ? 26.956 -13.308 3.702 1.00 23.67 389 TYR A CA 1
ATOM 2993 C C . TYR A 1 389 ? 26.509 -14.598 2.964 1.00 23.67 389 TYR A C 1
ATOM 2995 O O . TYR A 1 389 ? 26.571 -14.608 1.735 1.00 23.67 389 TYR A O 1
ATOM 3003 N N . PRO A 1 390 ? 26.126 -15.692 3.664 1.00 25.38 390 PRO A N 1
ATOM 3004 C CA . PRO A 1 390 ? 25.994 -17.027 3.056 1.00 25.38 390 PRO A CA 1
ATOM 3005 C C . PRO A 1 390 ? 24.748 -17.236 2.177 1.00 25.38 390 PRO A C 1
ATOM 3007 O O . PRO A 1 390 ? 23.736 -16.559 2.336 1.00 25.38 390 PRO A O 1
ATOM 3010 N N . GLU A 1 391 ? 24.815 -18.234 1.294 1.00 26.31 391 GLU A N 1
ATOM 3011 C CA . GLU A 1 391 ? 24.009 -18.339 0.062 1.00 26.31 391 GLU A CA 1
ATOM 3012 C C . GLU A 1 391 ? 22.643 -19.072 0.197 1.00 26.31 391 GLU A C 1
ATOM 3014 O O . GLU A 1 391 ? 21.968 -19.290 -0.804 1.00 26.31 391 GLU A O 1
ATOM 3019 N N . ASP A 1 392 ? 22.199 -19.435 1.412 1.00 26.39 392 ASP A N 1
ATOM 3020 C CA . ASP A 1 392 ? 21.164 -20.477 1.638 1.00 26.39 392 ASP A CA 1
ATOM 3021 C C . ASP A 1 392 ? 19.738 -20.021 2.087 1.00 26.39 392 ASP A C 1
ATOM 3023 O O . ASP A 1 392 ? 18.876 -20.876 2.299 1.00 26.39 392 ASP A O 1
ATOM 3027 N N . GLU A 1 393 ? 19.417 -18.724 2.249 1.00 28.48 393 GLU A N 1
ATOM 3028 C CA . GLU A 1 393 ? 18.049 -18.264 2.637 1.00 28.48 393 GLU A CA 1
ATOM 3029 C C . GLU A 1 393 ? 17.385 -17.296 1.620 1.00 28.48 393 GLU A C 1
ATOM 3031 O O . GLU A 1 393 ? 16.943 -16.212 1.992 1.00 28.48 393 GLU A O 1
ATOM 3036 N N . PHE A 1 394 ? 17.244 -17.693 0.343 1.00 24.34 394 PHE A N 1
ATOM 3037 C CA . PHE A 1 394 ? 16.420 -16.962 -0.652 1.00 24.34 394 PHE A CA 1
ATOM 3038 C C . PHE A 1 394 ? 15.324 -17.800 -1.348 1.00 24.34 394 PHE A C 1
ATOM 3040 O O . PHE A 1 394 ? 15.058 -17.674 -2.540 1.00 24.34 394 PHE A O 1
ATOM 3047 N N . TYR A 1 395 ? 14.614 -18.603 -0.550 1.00 25.31 395 TYR A N 1
ATOM 3048 C CA . TYR A 1 395 ? 13.287 -19.148 -0.876 1.00 25.31 395 TYR A CA 1
ATOM 3049 C C . TYR A 1 395 ? 12.318 -18.917 0.303 1.00 25.31 395 TYR A C 1
ATOM 3051 O O . TYR A 1 395 ? 11.884 -19.864 0.958 1.00 25.31 395 TYR A O 1
ATOM 3059 N N . GLU A 1 396 ? 11.980 -17.656 0.597 1.00 24.55 396 GLU A N 1
ATOM 3060 C CA . GLU A 1 396 ? 10.795 -17.333 1.410 1.00 24.55 396 GLU A CA 1
ATOM 3061 C C . GLU A 1 396 ? 9.638 -16.921 0.482 1.00 24.55 396 GLU A C 1
ATOM 3063 O O . GLU A 1 396 ? 9.810 -16.170 -0.478 1.00 24.55 396 GLU A O 1
ATOM 3068 N N . GLU A 1 397 ? 8.473 -17.527 0.709 1.00 24.77 397 GLU A N 1
ATOM 3069 C CA . GLU A 1 397 ? 7.360 -17.550 -0.243 1.00 24.77 397 GLU A CA 1
ATOM 3070 C C . GLU A 1 397 ? 6.572 -16.232 -0.309 1.00 24.77 397 GLU A C 1
ATOM 3072 O O . GLU A 1 397 ? 6.550 -15.426 0.621 1.00 24.77 397 GLU A O 1
ATOM 3077 N N . VAL A 1 398 ? 5.829 -16.055 -1.407 1.00 24.03 398 VAL A N 1
ATOM 3078 C CA . VAL A 1 398 ? 4.810 -15.005 -1.523 1.00 24.03 398 VAL A CA 1
ATOM 3079 C C . VAL A 1 398 ? 3.763 -15.184 -0.417 1.00 24.03 398 VAL A C 1
ATOM 3081 O O . VAL A 1 398 ? 3.194 -16.265 -0.275 1.00 24.03 398 VAL A O 1
ATOM 3084 N N . GLU A 1 399 ? 3.435 -14.112 0.311 1.00 25.58 399 GLU A N 1
ATOM 3085 C CA . GLU A 1 399 ? 2.309 -14.082 1.259 1.00 25.58 399 GLU A CA 1
ATOM 3086 C C . GLU A 1 399 ? 0.945 -14.187 0.538 1.00 25.58 399 GLU A C 1
ATOM 3088 O O . GLU A 1 399 ? 0.192 -13.221 0.426 1.00 25.58 399 GLU A O 1
ATOM 3093 N N . VAL A 1 400 ? 0.604 -15.393 0.080 1.00 24.03 400 VAL A N 1
ATOM 3094 C CA . VAL A 1 400 ? -0.776 -15.874 -0.115 1.00 24.03 400 VAL A CA 1
ATOM 3095 C C . VAL A 1 400 ? -0.993 -17.068 0.828 1.00 24.03 400 VAL A C 1
ATOM 3097 O O . VAL A 1 400 ? -1.469 -18.130 0.447 1.00 24.03 400 VAL A O 1
ATOM 3100 N N . ARG A 1 401 ? -0.609 -16.899 2.101 1.00 27.55 401 ARG A N 1
ATOM 3101 C CA . ARG A 1 401 ? -0.748 -17.902 3.172 1.00 27.55 401 ARG A CA 1
ATOM 3102 C C . ARG A 1 401 ? -1.805 -17.517 4.212 1.00 27.55 401 ARG A C 1
ATOM 3104 O O . ARG A 1 401 ? -1.575 -17.642 5.409 1.00 27.55 401 ARG A O 1
ATOM 3111 N N . GLU A 1 402 ? -2.987 -17.081 3.770 1.00 26.23 402 GLU A N 1
ATOM 3112 C CA . GLU A 1 402 ? -4.122 -16.910 4.696 1.00 26.23 402 GLU A CA 1
ATOM 3113 C C . GLU A 1 402 ? -5.506 -17.279 4.133 1.00 26.23 402 GLU A C 1
ATOM 3115 O O . GLU A 1 402 ? -6.530 -16.746 4.551 1.00 26.23 402 GLU A O 1
ATOM 3120 N N . LEU A 1 403 ? -5.569 -18.265 3.231 1.00 26.25 403 LEU A N 1
ATOM 3121 C CA . LEU A 1 403 ? -6.809 -18.995 2.942 1.00 26.25 403 LEU A CA 1
ATOM 3122 C C . LEU A 1 403 ? -6.510 -20.465 2.596 1.00 26.25 403 LEU A C 1
ATOM 3124 O O . LEU A 1 403 ? -6.140 -20.776 1.476 1.00 26.25 403 LEU A O 1
ATOM 3128 N N . LEU A 1 404 ? -6.758 -21.355 3.566 1.00 26.17 404 LEU A N 1
ATOM 3129 C CA . LEU A 1 404 ? -6.989 -22.801 3.376 1.00 26.17 404 LEU A CA 1
ATOM 3130 C C . LEU A 1 404 ? -5.829 -23.644 2.796 1.00 26.17 404 LEU A C 1
ATOM 3132 O O . LEU A 1 404 ? -5.955 -24.242 1.735 1.00 26.17 404 LEU A O 1
ATOM 3136 N N . VAL A 1 405 ? -4.772 -23.833 3.594 1.00 25.75 405 VAL A N 1
ATOM 3137 C CA . VAL A 1 405 ? -4.127 -25.160 3.679 1.00 25.75 405 VAL A CA 1
ATOM 3138 C C . VAL A 1 405 ? -4.851 -25.952 4.770 1.00 25.75 405 VAL A C 1
ATOM 3140 O O . VAL A 1 405 ? -5.091 -25.407 5.855 1.00 25.75 405 VAL A O 1
ATOM 3143 N N . ASP A 1 406 ? -5.200 -27.210 4.502 1.00 32.06 406 ASP A N 1
ATOM 3144 C CA . ASP A 1 406 ? -5.784 -28.103 5.504 1.00 32.06 406 ASP A CA 1
ATOM 3145 C C . ASP A 1 406 ? -4.709 -28.674 6.443 1.00 32.06 406 ASP A C 1
ATOM 3147 O O . ASP A 1 406 ? -3.811 -29.400 6.027 1.00 32.06 406 ASP A O 1
ATOM 3151 N N . GLU A 1 407 ? -4.847 -28.390 7.741 1.00 29.75 407 GLU A N 1
ATOM 3152 C CA . GLU A 1 407 ? -4.235 -29.195 8.814 1.00 29.75 407 GLU A CA 1
ATOM 3153 C C . GLU A 1 407 ? -5.232 -30.220 9.401 1.00 29.75 407 GLU A C 1
ATOM 3155 O O . GLU A 1 407 ? -4.860 -31.014 10.267 1.00 29.75 407 GLU A O 1
ATOM 3160 N N . ASP A 1 408 ? -6.495 -30.222 8.948 1.00 32.72 408 ASP A N 1
ATOM 3161 C CA . ASP A 1 408 ? -7.560 -31.063 9.517 1.00 32.72 408 ASP A CA 1
ATOM 3162 C C . ASP A 1 408 ? -7.356 -32.573 9.196 1.00 32.72 408 ASP A C 1
ATOM 3164 O O . ASP A 1 408 ? -7.642 -33.413 10.052 1.00 32.72 408 ASP A O 1
ATOM 3168 N N . ASP A 1 409 ? -6.752 -32.948 8.055 1.00 31.81 409 ASP A N 1
ATOM 3169 C CA . ASP A 1 409 ? -6.564 -34.360 7.618 1.00 31.81 409 ASP A CA 1
ATOM 3170 C C . ASP A 1 409 ? -5.588 -35.183 8.503 1.00 31.81 409 ASP A C 1
ATOM 3172 O O . ASP A 1 409 ? -5.589 -36.419 8.514 1.00 31.81 409 ASP A O 1
ATOM 3176 N N . LEU A 1 410 ? -4.781 -34.509 9.333 1.00 26.61 410 LEU A N 1
ATOM 3177 C CA . LEU A 1 410 ? -3.940 -35.150 10.357 1.00 26.61 410 LEU A CA 1
ATOM 3178 C C . LEU A 1 410 ? -4.567 -35.143 11.764 1.00 26.61 410 LEU A C 1
ATOM 3180 O O . LEU A 1 410 ? -4.046 -35.812 12.659 1.00 26.61 410 LEU A O 1
ATOM 3184 N N . TYR A 1 411 ? -5.695 -34.449 11.959 1.00 29.84 411 TYR A N 1
ATOM 3185 C CA . TYR A 1 411 ? -6.377 -34.304 13.251 1.00 29.84 411 TYR A CA 1
ATOM 3186 C C . TYR A 1 411 ? -7.781 -34.927 13.325 1.00 29.84 411 TYR A C 1
ATOM 3188 O O . TYR A 1 411 ? -8.183 -35.305 14.427 1.00 29.84 411 TYR A O 1
ATOM 3196 N N . GLU A 1 412 ? -8.489 -35.162 12.209 1.00 34.31 412 GLU A N 1
ATOM 3197 C CA . GLU A 1 412 ? -9.825 -35.804 12.220 1.00 34.31 412 GLU A CA 1
ATOM 3198 C C . GLU A 1 412 ? -9.850 -37.193 12.891 1.00 34.31 412 GLU A C 1
ATOM 3200 O O . GLU A 1 412 ? -10.884 -37.632 13.392 1.00 34.31 412 GLU A O 1
ATOM 3205 N N . LYS A 1 413 ? -8.703 -37.877 13.002 1.00 32.84 413 LYS A N 1
ATOM 3206 C CA . LYS A 1 413 ? -8.578 -39.149 13.742 1.00 32.84 413 LYS A CA 1
ATOM 3207 C C . LYS A 1 413 ? -8.592 -39.003 15.274 1.00 32.84 413 LYS A C 1
ATOM 3209 O O . LYS A 1 413 ? -8.536 -40.018 15.966 1.00 32.84 413 LYS A O 1
ATOM 3214 N N . MET A 1 414 ? -8.655 -37.782 15.814 1.00 32.28 414 MET A N 1
ATOM 3215 C CA . MET A 1 414 ? -8.718 -37.504 17.259 1.00 32.28 414 MET A CA 1
ATOM 3216 C C . MET A 1 414 ? -9.732 -36.413 17.655 1.00 32.28 414 MET A C 1
ATOM 3218 O O . MET A 1 414 ? -9.767 -36.013 18.821 1.00 32.28 414 MET A O 1
ATOM 3222 N N . SER A 1 415 ? -10.561 -35.931 16.728 1.00 30.81 415 SER A N 1
ATOM 3223 C CA . SER A 1 415 ? -11.554 -34.889 17.006 1.00 30.81 415 SER A CA 1
ATOM 3224 C C . SER A 1 415 ? -12.658 -35.359 17.957 1.00 30.81 415 SER A C 1
ATOM 3226 O O . SER A 1 415 ? -13.186 -36.466 17.846 1.00 30.81 415 SER A O 1
ATOM 3228 N N . LEU A 1 416 ? -13.056 -34.475 18.876 1.00 37.91 416 LEU A N 1
ATOM 3229 C CA . LEU A 1 416 ? -14.305 -34.615 19.626 1.00 37.91 416 LEU A CA 1
ATOM 3230 C C . LEU A 1 416 ? -15.489 -34.623 18.650 1.00 37.91 416 LEU A C 1
ATOM 3232 O O . LEU A 1 416 ? -15.486 -33.890 17.662 1.00 37.91 416 LEU A O 1
ATOM 3236 N N . SER A 1 417 ? -16.526 -35.404 18.955 1.00 43.19 417 SER A N 1
ATOM 3237 C CA . SER A 1 417 ? -17.790 -35.350 18.218 1.00 43.19 417 SER A CA 1
ATOM 3238 C C . SER A 1 417 ? -18.343 -33.922 18.236 1.00 43.19 417 SER A C 1
ATOM 3240 O O . SER A 1 417 ? -18.649 -33.412 19.318 1.00 43.19 417 SER A O 1
ATOM 3242 N N . SER A 1 418 ? -18.492 -33.294 17.063 1.00 47.81 418 SER A N 1
ATOM 3243 C CA . SER A 1 418 ? -19.169 -31.995 16.948 1.00 47.81 418 SER A CA 1
ATOM 3244 C C . SER A 1 418 ? -20.557 -32.080 17.608 1.00 47.81 418 SER A C 1
ATOM 3246 O O . SER A 1 418 ? -21.225 -33.111 17.463 1.00 47.81 418 SER A O 1
ATOM 3248 N N . PRO A 1 419 ? -20.992 -31.055 18.368 1.00 55.44 419 PRO A N 1
ATOM 3249 C CA . PRO A 1 419 ? -22.260 -31.087 19.089 1.00 55.44 419 PRO A CA 1
ATOM 3250 C C . PRO A 1 419 ? -23.456 -31.062 18.124 1.00 55.44 419 PRO A C 1
ATOM 3252 O O . PRO A 1 419 ? -24.002 -30.014 17.784 1.00 55.44 419 PRO A O 1
ATOM 3255 N N . THR A 1 420 ? -23.889 -32.247 17.695 1.00 54.62 420 THR A N 1
ATOM 3256 C CA . THR A 1 420 ? -25.079 -32.445 16.863 1.00 54.62 420 THR A CA 1
ATOM 3257 C C . THR A 1 420 ? -26.331 -31.949 17.589 1.00 54.62 420 THR A C 1
ATOM 3259 O O . THR A 1 420 ? -26.644 -32.434 18.679 1.00 54.62 420 THR A O 1
ATOM 3262 N N . GLY A 1 421 ? -27.073 -31.027 16.970 1.00 66.00 421 GLY A N 1
ATOM 3263 C CA . GLY A 1 421 ? -28.312 -30.483 17.535 1.00 66.00 421 GLY A CA 1
ATOM 3264 C C . GLY A 1 421 ? -28.113 -29.268 18.448 1.00 66.00 421 GLY A C 1
ATOM 3265 O O . GLY A 1 421 ? -28.668 -29.234 19.547 1.00 66.00 421 GLY A O 1
ATOM 3266 N N . VAL A 1 422 ? -27.344 -28.271 17.994 1.00 75.19 422 VAL A N 1
ATOM 3267 C CA . VAL A 1 422 ? -27.393 -26.899 18.529 1.00 75.19 422 VAL A CA 1
ATOM 3268 C C . VAL A 1 422 ? -28.426 -26.094 17.735 1.00 75.19 422 VAL A C 1
ATOM 3270 O O . VAL A 1 422 ? -28.318 -25.982 16.518 1.00 75.19 422 VAL A O 1
ATOM 3273 N N . THR A 1 423 ? -29.416 -25.517 18.415 1.00 79.06 423 THR A N 1
ATOM 3274 C CA . THR A 1 423 ? -30.416 -24.602 17.837 1.00 79.06 423 THR A CA 1
ATOM 3275 C C . THR A 1 423 ? -30.142 -23.182 18.319 1.00 79.06 423 THR A C 1
ATOM 3277 O O . THR A 1 423 ? -30.044 -22.961 19.523 1.00 79.06 423 THR A O 1
ATOM 3280 N N . LEU A 1 424 ? -30.023 -22.216 17.409 1.00 79.19 424 LEU A N 1
ATOM 3281 C CA . LEU A 1 424 ? -29.816 -20.802 17.750 1.00 79.19 424 LEU A CA 1
ATOM 3282 C C . LEU A 1 424 ? -31.141 -20.119 18.119 1.00 79.19 424 LEU A C 1
ATOM 3284 O O . LEU A 1 424 ? -32.180 -20.433 17.536 1.00 79.19 424 LEU A O 1
ATOM 3288 N N . THR A 1 425 ? -31.100 -19.156 19.040 1.00 78.75 425 THR A N 1
ATOM 3289 C CA . THR A 1 425 ? -32.192 -18.192 19.247 1.00 78.75 425 THR A CA 1
ATOM 3290 C C . THR A 1 425 ? -31.844 -16.849 18.596 1.00 78.75 425 THR A C 1
ATOM 3292 O O . THR A 1 425 ? -30.729 -16.630 18.122 1.00 78.75 425 THR A O 1
ATOM 3295 N N . SER A 1 426 ? -32.804 -15.924 18.566 1.00 73.69 426 SER A N 1
ATOM 3296 C CA . SER A 1 426 ? -32.598 -14.545 18.104 1.00 73.69 426 SER A CA 1
ATOM 3297 C C . SER A 1 426 ? -31.794 -13.668 19.075 1.00 73.69 426 SER A C 1
ATOM 3299 O O . SER A 1 426 ? -31.528 -12.508 18.763 1.00 73.69 426 SER A O 1
ATOM 3301 N N . ASP A 1 427 ? -31.447 -14.172 20.261 1.00 79.94 427 ASP A N 1
ATOM 3302 C CA . ASP A 1 427 ? -30.956 -13.340 21.359 1.00 79.94 427 ASP A CA 1
ATOM 3303 C C . ASP A 1 427 ? -29.435 -13.173 21.276 1.00 79.94 427 ASP A C 1
ATOM 3305 O O . ASP A 1 427 ? -28.671 -14.121 21.481 1.00 79.94 427 ASP A O 1
ATOM 3309 N N . ILE A 1 428 ? -28.986 -11.950 20.999 1.00 84.69 428 ILE A N 1
ATOM 3310 C CA . ILE A 1 428 ? -27.564 -11.596 20.997 1.00 84.69 428 ILE A CA 1
ATOM 3311 C C . ILE A 1 428 ? -27.095 -11.425 22.448 1.00 84.69 428 ILE A C 1
ATOM 3313 O O . ILE A 1 428 ? -27.613 -10.593 23.190 1.00 84.69 428 ILE A O 1
ATOM 3317 N N . LEU A 1 429 ? -26.093 -12.211 22.842 1.00 82.56 429 LEU A N 1
ATOM 3318 C CA . LEU A 1 429 ? -25.406 -12.133 24.135 1.00 82.56 429 LEU A CA 1
ATOM 3319 C C . LEU A 1 429 ? -24.227 -11.143 24.111 1.00 82.56 429 LEU A C 1
ATOM 3321 O O . LEU A 1 429 ? -23.798 -10.681 25.164 1.00 82.56 429 LEU A O 1
ATOM 3325 N N . GLY A 1 430 ? -23.699 -10.819 22.928 1.00 78.94 430 GLY A N 1
ATOM 3326 C CA . GLY A 1 430 ? -22.645 -9.820 22.741 1.00 78.94 430 GLY A CA 1
ATOM 3327 C C . GLY A 1 430 ? -22.131 -9.757 21.301 1.00 78.94 430 GLY A C 1
ATOM 3328 O O . GLY A 1 430 ? -22.445 -10.616 20.480 1.00 78.94 430 GLY A O 1
ATOM 3329 N N . SER A 1 431 ? -21.319 -8.750 20.986 1.00 72.69 431 SER A N 1
ATOM 3330 C CA . SER A 1 431 ? -20.728 -8.554 19.655 1.00 72.69 431 SER A CA 1
ATOM 3331 C C . SER A 1 431 ? -19.324 -7.964 19.758 1.00 72.69 431 SER A C 1
ATOM 3333 O O . SER A 1 431 ? -19.125 -6.984 20.475 1.00 72.69 431 SER A O 1
ATOM 3335 N N . GLY A 1 432 ? -18.371 -8.520 19.012 1.00 68.75 432 GLY A N 1
ATOM 3336 C CA . GLY A 1 432 ? -17.004 -8.013 18.883 1.00 68.75 432 GLY A CA 1
ATOM 3337 C C . GLY A 1 432 ? -16.596 -7.837 17.419 1.00 68.75 432 GLY A C 1
ATOM 3338 O O . GLY A 1 432 ? -17.319 -8.229 16.506 1.00 68.75 432 GLY A O 1
ATOM 3339 N N . SER A 1 433 ? -15.404 -7.281 17.184 1.00 64.56 433 SER A N 1
ATOM 3340 C CA . SER A 1 433 ? -14.908 -6.882 15.850 1.00 64.56 433 SER A CA 1
ATOM 3341 C C . SER A 1 433 ? -14.887 -7.990 14.785 1.00 64.56 433 SER A C 1
ATOM 3343 O O . SER A 1 433 ? -14.801 -7.688 13.597 1.00 64.56 433 SER A O 1
ATOM 3345 N N . TYR A 1 434 ? -14.941 -9.255 15.212 1.00 70.31 434 TYR A N 1
ATOM 3346 C CA . TYR A 1 434 ? -14.772 -10.449 14.381 1.00 70.31 434 TYR A CA 1
ATOM 3347 C C . TYR A 1 434 ? -15.870 -11.511 14.591 1.00 70.31 434 TYR A C 1
ATOM 3349 O O . TYR A 1 434 ? -15.749 -12.620 14.077 1.00 70.31 434 TYR A O 1
ATOM 3357 N N . GLY A 1 435 ? -16.935 -11.213 15.345 1.00 78.94 435 GLY A N 1
ATOM 3358 C CA . GLY A 1 435 ? -17.993 -12.190 15.613 1.00 78.94 435 GLY A CA 1
ATOM 3359 C C . GLY A 1 435 ? -19.109 -11.682 16.526 1.00 78.94 435 GLY A C 1
ATOM 3360 O O . GLY A 1 435 ? -18.872 -10.870 17.422 1.00 78.94 435 GLY A O 1
ATOM 3361 N N . THR A 1 436 ? -20.314 -12.213 16.331 1.00 84.81 436 THR A N 1
ATOM 3362 C CA . THR A 1 436 ? -21.482 -11.986 17.195 1.00 84.81 436 THR A CA 1
ATOM 3363 C C . THR A 1 436 ? -21.773 -13.257 17.987 1.00 84.81 436 THR A C 1
ATOM 3365 O O . THR A 1 436 ? -21.734 -14.359 17.442 1.00 84.81 436 THR A O 1
ATOM 3368 N N . VAL A 1 437 ? -22.041 -13.116 19.283 1.00 88.06 437 VAL A N 1
ATOM 3369 C CA . VAL A 1 437 ? -22.365 -14.220 20.189 1.00 88.06 437 VAL A CA 1
ATOM 3370 C C . VAL A 1 437 ? -23.875 -14.284 20.371 1.00 88.06 437 VAL A C 1
ATOM 3372 O O . VAL A 1 437 ? -24.480 -13.349 20.893 1.00 88.06 437 VAL A O 1
ATOM 3375 N N . TYR A 1 438 ? -24.476 -15.398 19.972 1.00 87.19 438 TYR A N 1
ATOM 3376 C CA . TYR A 1 438 ? -25.902 -15.683 20.114 1.00 87.19 438 TYR A CA 1
ATOM 3377 C C . TYR A 1 438 ? -26.151 -16.659 21.267 1.00 87.19 438 TYR A C 1
ATOM 3379 O O . TYR A 1 438 ? -25.280 -17.457 21.622 1.00 87.19 438 TYR A O 1
ATOM 3387 N N . ARG A 1 439 ? -27.352 -16.626 21.840 1.00 88.38 439 ARG A N 1
ATOM 3388 C CA . ARG A 1 439 ? -27.875 -17.687 22.707 1.00 88.38 439 ARG A CA 1
ATOM 3389 C C . ARG A 1 439 ? -28.310 -18.879 21.846 1.00 88.38 439 ARG A C 1
ATOM 3391 O O . ARG A 1 439 ? -28.776 -18.721 20.718 1.00 88.38 439 ARG A O 1
ATOM 3398 N N . GLY A 1 440 ? -28.163 -20.086 22.377 1.00 87.88 440 GLY A N 1
ATOM 3399 C CA . GLY A 1 440 ? -28.602 -21.316 21.727 1.00 87.88 440 GLY A CA 1
ATOM 3400 C C . GLY A 1 440 ? -28.907 -22.433 22.720 1.00 87.88 440 GLY A C 1
ATOM 3401 O O . GLY A 1 440 ? -28.644 -22.318 23.916 1.00 87.88 440 GLY A O 1
ATOM 3402 N N . LEU A 1 441 ? -29.467 -23.524 22.208 1.00 85.56 441 LEU A N 1
ATOM 3403 C CA . LEU A 1 441 ? -29.871 -24.715 22.952 1.00 85.56 441 LEU A CA 1
ATOM 3404 C C . LEU A 1 441 ? -29.205 -25.954 22.345 1.00 85.56 441 LEU A C 1
ATOM 3406 O O . LEU A 1 441 ? -29.329 -26.185 21.145 1.00 85.56 441 LEU A O 1
ATOM 3410 N N . MET A 1 442 ? -28.510 -26.748 23.158 1.00 83.75 442 MET A N 1
ATOM 3411 C CA . MET A 1 442 ? -27.733 -27.915 22.735 1.00 83.75 442 MET A CA 1
ATOM 3412 C C . MET A 1 442 ? -28.308 -29.219 23.306 1.00 83.75 442 MET A C 1
ATOM 3414 O O . MET A 1 442 ? -28.340 -29.410 24.526 1.00 83.75 442 MET A O 1
ATOM 3418 N N . GLY A 1 443 ? -28.680 -30.137 22.407 1.00 70.94 443 GLY A N 1
ATOM 3419 C CA . GLY A 1 443 ? -29.233 -31.461 22.720 1.00 70.94 443 GLY A CA 1
ATOM 3420 C C . GLY A 1 443 ? -30.719 -31.436 23.109 1.00 70.94 443 GLY A C 1
ATOM 3421 O O . GLY A 1 443 ? -31.212 -30.440 23.627 1.00 70.94 443 GLY A O 1
ATOM 3422 N N . GLY A 1 444 ? -31.448 -32.534 22.858 1.00 52.31 444 GLY A N 1
ATOM 3423 C CA . GLY A 1 444 ? -32.886 -32.584 23.181 1.00 52.31 444 GLY A CA 1
ATOM 3424 C C . GLY A 1 444 ? -33.632 -33.920 23.039 1.00 52.31 444 GLY A C 1
ATOM 3425 O O . GLY A 1 444 ? -34.782 -34.000 23.454 1.00 52.31 444 GLY A O 1
ATOM 3426 N N . GLU A 1 445 ? -33.038 -34.994 22.500 1.00 49.59 445 GLU A N 1
ATOM 3427 C CA . GLU A 1 445 ? -33.805 -36.235 22.247 1.00 49.59 445 GLU A CA 1
ATOM 3428 C C . GLU A 1 445 ? -34.066 -37.115 23.488 1.00 49.59 445 GLU A C 1
ATOM 3430 O O . GLU A 1 445 ? -34.938 -37.985 23.443 1.00 49.59 445 GLU A O 1
ATOM 3435 N N . ARG A 1 446 ? -33.314 -36.944 24.591 1.00 52.34 446 ARG A N 1
ATOM 3436 C CA . ARG A 1 446 ? -33.440 -37.766 25.822 1.00 52.34 446 ARG A CA 1
ATOM 3437 C C . ARG A 1 446 ? -33.189 -37.020 27.145 1.00 52.34 446 ARG A C 1
ATOM 3439 O O . ARG A 1 446 ? -32.927 -37.661 28.161 1.00 52.34 446 ARG A O 1
ATOM 3446 N N . GLY A 1 447 ? -33.254 -35.692 27.156 1.00 57.97 447 GLY A N 1
ATOM 3447 C CA . GLY A 1 447 ? -33.052 -34.875 28.357 1.00 57.97 447 GLY A CA 1
ATOM 3448 C C . GLY A 1 447 ? -33.269 -33.389 28.083 1.00 57.97 447 GLY A C 1
ATOM 3449 O O . GLY A 1 447 ? -33.399 -33.001 26.923 1.00 57.97 447 GLY A O 1
ATOM 3450 N N . ASP A 1 448 ? -33.310 -32.582 29.144 1.00 69.44 448 ASP A N 1
ATOM 3451 C CA . ASP A 1 448 ? -33.554 -31.140 29.040 1.00 69.44 448 ASP A CA 1
ATOM 3452 C C . ASP A 1 448 ? -32.450 -30.428 28.225 1.00 69.44 448 ASP A C 1
ATOM 3454 O O . ASP A 1 448 ? -31.263 -30.726 28.413 1.00 69.44 448 ASP A O 1
ATOM 3458 N N . PRO A 1 449 ? -32.808 -29.487 27.329 1.00 75.19 449 PRO A N 1
ATOM 3459 C CA . PRO A 1 449 ? -31.849 -28.807 26.464 1.00 75.19 449 PRO A CA 1
ATOM 3460 C C . PRO A 1 449 ? -30.919 -27.881 27.256 1.00 75.19 449 PRO A C 1
ATOM 3462 O O . PRO A 1 449 ? -31.364 -27.095 28.096 1.00 75.19 449 PRO A O 1
ATOM 3465 N N . ARG A 1 450 ? -29.613 -27.931 26.965 1.00 85.12 450 ARG A N 1
ATOM 3466 C CA . ARG A 1 450 ? -28.613 -27.067 27.615 1.00 85.12 450 ARG A CA 1
ATOM 3467 C C . ARG A 1 450 ? -28.518 -25.717 26.914 1.00 85.12 450 ARG A C 1
ATOM 3469 O O . ARG A 1 450 ? -28.231 -25.669 25.724 1.00 85.12 450 ARG A O 1
ATOM 3476 N N . GLU A 1 451 ? -28.637 -24.635 27.670 1.00 89.12 451 GLU A N 1
ATOM 3477 C CA . GLU A 1 451 ? -28.334 -23.286 27.189 1.00 89.12 451 GLU A CA 1
ATOM 3478 C C . GLU A 1 451 ? -26.822 -23.086 26.945 1.00 89.12 451 GLU A C 1
ATOM 3480 O O . GLU A 1 451 ? -25.995 -23.357 27.819 1.00 89.12 451 GLU A O 1
ATOM 3485 N N . VAL A 1 452 ? -26.468 -22.621 25.743 1.00 90.31 452 VAL A N 1
ATOM 3486 C CA . VAL A 1 452 ? -25.096 -22.396 25.255 1.00 90.31 452 VAL A CA 1
ATOM 3487 C C . VAL A 1 452 ? -24.955 -21.020 24.592 1.00 90.31 452 VAL A C 1
ATOM 3489 O O . VAL A 1 452 ? -25.921 -20.456 24.081 1.00 90.31 452 VAL A O 1
ATOM 3492 N N . ALA A 1 453 ? -23.739 -20.477 24.603 1.00 90.56 453 ALA A N 1
ATOM 3493 C CA . ALA A 1 453 ? -23.349 -19.297 23.839 1.00 90.56 453 ALA A CA 1
ATOM 3494 C C . ALA A 1 453 ? -22.669 -19.742 22.537 1.00 90.56 453 ALA A C 1
ATOM 3496 O O . ALA A 1 453 ? -21.821 -20.635 22.561 1.00 90.56 453 ALA A O 1
ATOM 3497 N N . VAL A 1 454 ? -23.018 -19.128 21.407 1.00 88.69 454 VAL A N 1
ATOM 3498 C CA . VAL A 1 454 ? -22.489 -19.497 20.086 1.00 88.69 454 VAL A CA 1
ATOM 3499 C C . VAL A 1 454 ? -21.913 -18.270 19.384 1.00 88.69 454 VAL A C 1
ATOM 3501 O O . VAL A 1 454 ? -22.650 -17.368 18.991 1.00 88.69 454 VAL A O 1
ATOM 3504 N N . LYS A 1 455 ? -20.586 -18.229 19.239 1.00 90.25 455 LYS A N 1
ATOM 3505 C CA . LYS A 1 455 ? -19.831 -17.150 18.582 1.00 90.25 455 LYS A CA 1
ATOM 3506 C C . LYS A 1 455 ? -19.768 -17.432 17.080 1.00 90.25 455 LYS A C 1
ATOM 3508 O O . LYS A 1 455 ? -19.157 -18.419 16.682 1.00 90.25 455 LYS A O 1
ATOM 3513 N N . ILE A 1 456 ? -20.408 -16.596 16.266 1.00 87.00 456 ILE A N 1
ATOM 3514 C CA . ILE A 1 456 ? -20.615 -16.790 14.820 1.00 87.00 456 ILE A CA 1
ATOM 3515 C C . ILE A 1 456 ? -20.045 -15.592 14.053 1.00 87.00 456 ILE A C 1
ATOM 3517 O O . ILE A 1 456 ? -20.147 -14.451 14.509 1.00 87.00 456 ILE A O 1
ATOM 3521 N N . ILE A 1 457 ? -19.467 -15.834 12.874 1.00 80.56 457 ILE A N 1
ATOM 3522 C CA . ILE A 1 457 ? -19.050 -14.763 11.956 1.00 80.56 457 ILE A CA 1
ATOM 3523 C C . ILE A 1 457 ? -20.295 -14.242 11.203 1.00 80.56 457 ILE A C 1
ATOM 3525 O O . ILE A 1 457 ? -20.957 -15.043 10.540 1.00 80.56 457 ILE A O 1
ATOM 3529 N N . PRO A 1 458 ? -20.646 -12.941 11.279 1.00 72.81 458 PRO A N 1
ATOM 3530 C CA . PRO A 1 458 ? -21.838 -12.403 10.618 1.00 72.81 458 PRO A CA 1
ATOM 3531 C C . PRO A 1 458 ? -21.827 -12.623 9.100 1.00 72.81 458 PRO A C 1
ATOM 3533 O O . PRO A 1 458 ? -20.821 -12.358 8.444 1.00 72.81 458 PRO A O 1
ATOM 3536 N N . GLN A 1 459 ? -22.962 -13.043 8.531 1.00 66.38 459 GLN A N 1
ATOM 3537 C CA . GLN A 1 459 ? -23.096 -13.280 7.083 1.00 66.38 459 GLN A CA 1
ATOM 3538 C C . GLN A 1 459 ? -22.933 -12.001 6.243 1.00 66.38 459 GLN A C 1
ATOM 3540 O O . GLN A 1 459 ? -22.504 -12.074 5.099 1.00 66.38 459 GLN A O 1
ATOM 3545 N N . GLU A 1 460 ? -23.219 -10.837 6.831 1.00 61.97 460 GLU A N 1
ATOM 3546 C CA . GLU A 1 460 ? -23.042 -9.505 6.231 1.00 61.97 460 GLU A CA 1
ATOM 3547 C C . GLU A 1 460 ? -21.573 -9.025 6.228 1.00 61.97 460 GLU A C 1
ATOM 3549 O O . GLU A 1 460 ? -21.273 -7.919 5.781 1.00 61.97 460 GLU A O 1
ATOM 3554 N N . MET A 1 461 ? -20.633 -9.817 6.761 1.00 66.12 461 MET A N 1
ATOM 3555 C CA . MET A 1 461 ? -19.219 -9.448 6.812 1.00 66.12 461 MET A CA 1
ATOM 3556 C C . MET A 1 461 ? -18.507 -9.826 5.505 1.00 66.12 461 MET A C 1
ATOM 3558 O O . MET A 1 461 ? -18.340 -11.002 5.189 1.00 66.12 461 MET A O 1
ATOM 3562 N N . GLU A 1 462 ? -18.025 -8.819 4.776 1.00 58.00 462 GLU A N 1
ATOM 3563 C CA . GLU A 1 462 ? -17.332 -8.989 3.492 1.00 58.00 462 GLU A CA 1
ATOM 3564 C C . GLU A 1 462 ? -15.856 -8.536 3.525 1.00 58.00 462 GLU A C 1
ATOM 3566 O O . GLU A 1 462 ? -15.355 -7.975 4.508 1.00 58.00 462 GLU A O 1
ATOM 3571 N N . GLY A 1 463 ? -15.139 -8.804 2.427 1.00 61.16 463 GLY A N 1
ATOM 3572 C CA . GLY A 1 463 ? -13.772 -8.337 2.183 1.00 61.16 463 GLY A CA 1
ATOM 3573 C C . GLY A 1 463 ? -12.735 -8.832 3.197 1.00 61.16 463 GLY A C 1
ATOM 3574 O O . GLY A 1 463 ? -12.759 -9.974 3.653 1.00 61.16 463 GLY A O 1
ATOM 3575 N N . GLU A 1 464 ? -11.795 -7.959 3.559 1.00 47.88 464 GLU A N 1
ATOM 3576 C CA . GLU A 1 464 ? -10.690 -8.291 4.469 1.00 47.88 464 GLU A CA 1
ATOM 3577 C C . GLU A 1 464 ? -11.174 -8.662 5.890 1.00 47.88 464 GLU A C 1
ATOM 3579 O O . GLU A 1 464 ? -10.555 -9.482 6.574 1.00 47.88 464 GLU A O 1
ATOM 3584 N N . LYS A 1 465 ? -12.313 -8.106 6.337 1.00 56.53 465 LYS A N 1
ATOM 3585 C CA . LYS A 1 465 ? -12.844 -8.329 7.693 1.00 56.53 465 LYS A CA 1
ATOM 3586 C C . LYS A 1 465 ? -13.244 -9.786 7.927 1.00 56.53 465 LYS A C 1
ATOM 3588 O O . LYS A 1 465 ? -12.899 -10.335 8.970 1.00 56.53 465 LYS A O 1
ATOM 3593 N N . VAL A 1 466 ? -13.897 -10.433 6.957 1.00 69.81 466 VAL A N 1
ATOM 3594 C CA . VAL A 1 466 ? -14.305 -11.848 7.081 1.00 69.81 466 VAL A CA 1
ATOM 3595 C C . VAL A 1 466 ? -13.123 -12.817 6.977 1.00 69.81 466 VAL A C 1
ATOM 3597 O O . VAL A 1 466 ? -13.149 -13.879 7.597 1.00 69.81 466 VAL A O 1
ATOM 3600 N N . ILE A 1 467 ? -12.053 -12.445 6.266 1.00 60.62 467 ILE A N 1
ATOM 3601 C CA . ILE A 1 467 ? -10.799 -13.218 6.241 1.00 60.62 467 ILE A CA 1
ATOM 3602 C C . ILE A 1 467 ? -10.155 -13.184 7.634 1.00 60.62 467 ILE A C 1
ATOM 3604 O O . ILE A 1 467 ? -9.940 -14.239 8.234 1.00 60.62 467 ILE A O 1
ATOM 3608 N N . LYS A 1 468 ? -9.973 -11.985 8.207 1.00 60.56 468 LYS A N 1
ATOM 3609 C CA . LYS A 1 468 ? -9.465 -11.801 9.578 1.00 60.56 468 LYS A CA 1
ATOM 3610 C C . LYS A 1 468 ? -10.338 -12.503 10.623 1.00 60.56 468 LYS A C 1
ATOM 3612 O O . LYS A 1 468 ? -9.808 -13.172 11.506 1.00 60.56 468 LYS A O 1
ATOM 3617 N N . ALA A 1 469 ? -11.664 -12.431 10.503 1.00 68.56 469 ALA A N 1
ATOM 3618 C CA . ALA A 1 469 ? -12.575 -13.129 11.410 1.00 68.56 469 ALA A CA 1
ATOM 3619 C C . ALA A 1 469 ? -12.401 -14.657 11.371 1.00 68.56 469 ALA A C 1
ATOM 3621 O O . ALA A 1 469 ? -12.304 -15.294 12.422 1.00 68.56 469 ALA A O 1
ATOM 3622 N N . ARG A 1 470 ? -12.274 -15.247 10.173 1.00 73.44 470 ARG A N 1
ATOM 3623 C CA . ARG A 1 470 ? -11.979 -16.682 10.009 1.00 73.44 470 ARG A CA 1
ATOM 3624 C C . ARG A 1 470 ? -10.602 -17.063 10.551 1.00 73.44 470 ARG A C 1
ATOM 3626 O O . ARG A 1 470 ? -10.473 -18.138 11.133 1.00 73.44 470 ARG A O 1
ATOM 3633 N N . HIS A 1 471 ? -9.590 -16.207 10.404 1.00 67.50 471 HIS A N 1
ATOM 3634 C CA . HIS A 1 471 ? -8.268 -16.425 11.002 1.00 67.50 471 HIS A CA 1
ATOM 3635 C C . HIS A 1 471 ? -8.355 -16.493 12.537 1.00 67.50 471 HIS A C 1
ATOM 3637 O O . HIS A 1 471 ? -7.966 -17.502 13.130 1.00 67.50 471 HIS A O 1
ATOM 3643 N N . TYR A 1 472 ? -8.926 -15.473 13.190 1.00 72.56 472 TYR A N 1
ATOM 3644 C CA . TYR A 1 472 ? -9.007 -15.431 14.656 1.00 72.56 472 TYR A CA 1
ATOM 3645 C C . TYR A 1 472 ? -9.892 -16.545 15.233 1.00 72.56 472 TYR A C 1
ATOM 3647 O O . TYR A 1 472 ? -9.509 -17.167 16.223 1.00 72.56 472 TYR A O 1
ATOM 3655 N N . MET A 1 473 ? -11.007 -16.890 14.577 1.00 78.88 473 MET A N 1
ATOM 3656 C CA . MET A 1 473 ? -11.846 -18.024 14.992 1.00 78.88 473 MET A CA 1
ATOM 3657 C C . MET A 1 473 ? -11.109 -19.374 14.890 1.00 78.88 473 MET A C 1
ATOM 3659 O O . MET A 1 473 ? -11.308 -20.250 15.733 1.00 78.88 473 MET A O 1
ATOM 3663 N N . LYS A 1 474 ? -10.210 -19.551 13.908 1.00 73.00 474 LYS A N 1
ATOM 3664 C CA . LYS A 1 474 ? -9.365 -20.754 13.797 1.00 73.00 474 LYS A CA 1
ATOM 3665 C C . LYS A 1 474 ? -8.295 -20.838 14.888 1.00 73.00 474 LYS A C 1
ATOM 3667 O O . LYS A 1 474 ? -8.052 -21.938 15.387 1.00 73.00 474 LYS A O 1
ATOM 3672 N N . ILE A 1 475 ? -7.683 -19.717 15.280 1.00 72.12 475 ILE A N 1
ATOM 3673 C CA . ILE A 1 475 ? -6.776 -19.678 16.442 1.00 72.12 475 ILE A CA 1
ATOM 3674 C C . ILE A 1 475 ? -7.552 -20.036 17.710 1.00 72.12 475 ILE A C 1
ATOM 3676 O O . ILE A 1 475 ? -7.162 -20.955 18.429 1.00 72.12 475 ILE A O 1
ATOM 3680 N N . GLU A 1 476 ? -8.684 -19.373 17.946 1.00 83.69 476 GLU A N 1
ATOM 3681 C CA . GLU A 1 476 ? -9.516 -19.585 19.129 1.00 83.69 476 GLU A CA 1
ATOM 3682 C C . GLU A 1 476 ? -9.981 -21.042 19.259 1.00 83.69 476 GLU A C 1
ATOM 3684 O O . GLU A 1 476 ? -9.888 -21.618 20.346 1.00 83.69 476 GLU A O 1
ATOM 3689 N N . ARG A 1 477 ? -10.395 -21.675 18.150 1.00 81.75 477 ARG A N 1
ATOM 3690 C CA . ARG A 1 477 ? -10.702 -23.113 18.087 1.00 81.75 477 ARG A CA 1
ATOM 3691 C C . ARG A 1 477 ? -9.515 -23.961 18.553 1.00 81.75 477 ARG A C 1
ATOM 3693 O O . ARG A 1 477 ? -9.661 -24.722 19.508 1.00 81.75 477 ARG A O 1
ATOM 3700 N N . LYS A 1 478 ? -8.342 -23.811 17.925 1.00 77.81 478 LYS A N 1
ATOM 3701 C CA . LYS A 1 478 ? -7.148 -24.624 18.235 1.00 77.81 478 LYS A CA 1
ATOM 3702 C C . LYS A 1 478 ? -6.677 -24.445 19.680 1.00 77.81 478 LYS A C 1
ATOM 3704 O O . LYS A 1 478 ? -6.319 -25.421 20.335 1.00 77.81 478 LYS A O 1
ATOM 3709 N N . VAL A 1 479 ? -6.713 -23.220 20.204 1.00 79.88 479 VAL A N 1
ATOM 3710 C CA . VAL A 1 479 ? -6.321 -22.914 21.590 1.00 79.88 479 VAL A CA 1
ATOM 3711 C C . VAL A 1 479 ? -7.277 -23.572 22.592 1.00 79.88 479 VAL A C 1
ATOM 3713 O O . VAL A 1 479 ? -6.821 -24.202 23.547 1.00 79.88 479 VAL A O 1
ATOM 3716 N N . ASN A 1 480 ? -8.591 -23.514 22.353 1.00 82.75 480 ASN A N 1
ATOM 3717 C CA . ASN A 1 480 ? -9.572 -24.209 23.190 1.00 82.75 480 ASN A CA 1
ATOM 3718 C C . ASN A 1 480 ? -9.451 -25.744 23.097 1.00 82.75 480 ASN A C 1
ATOM 3720 O O . ASN A 1 480 ? -9.597 -26.428 24.110 1.00 82.75 480 ASN A O 1
ATOM 3724 N N . GLU A 1 481 ? -9.137 -26.295 21.921 1.00 79.69 481 GLU A N 1
ATOM 3725 C CA . GLU A 1 481 ? -8.901 -27.735 21.724 1.00 79.69 481 GLU A CA 1
ATOM 3726 C C . GLU A 1 481 ? -7.648 -28.231 22.478 1.00 79.69 481 GLU A C 1
ATOM 3728 O O . GLU A 1 481 ? -7.704 -29.281 23.123 1.00 79.69 481 GLU A O 1
ATOM 3733 N N . VAL A 1 482 ? -6.554 -27.456 22.496 1.00 78.44 482 VAL A N 1
ATOM 3734 C CA . VAL A 1 482 ? -5.357 -27.739 23.320 1.00 78.44 482 VAL A CA 1
ATOM 3735 C C . VAL A 1 482 ? -5.697 -27.717 24.812 1.00 78.44 482 VAL A C 1
ATOM 3737 O O . VAL A 1 482 ? -5.436 -28.692 25.519 1.00 78.44 482 VAL A O 1
ATOM 3740 N N . LEU A 1 483 ? -6.350 -26.652 25.289 1.00 76.75 483 LEU A N 1
ATOM 3741 C CA . LEU A 1 483 ? -6.752 -26.524 26.693 1.00 76.75 483 LEU A CA 1
ATOM 3742 C C . LEU A 1 483 ? -7.692 -27.657 27.124 1.00 76.75 483 LEU A C 1
ATOM 3744 O O . LEU A 1 483 ? -7.585 -28.155 28.246 1.00 76.75 483 LEU A O 1
ATOM 3748 N N . PHE A 1 484 ? -8.607 -28.093 26.254 1.00 77.88 484 PHE A N 1
ATOM 3749 C CA . PHE A 1 484 ? -9.471 -29.242 26.518 1.00 77.88 484 PHE A CA 1
ATOM 3750 C C . PHE A 1 484 ? -8.668 -30.548 26.606 1.00 77.88 484 PHE A C 1
ATOM 3752 O O . PHE A 1 484 ? -8.863 -31.314 27.551 1.00 77.88 484 PHE A O 1
ATOM 3759 N N . ARG A 1 485 ? -7.746 -30.797 25.664 1.00 74.00 485 ARG A N 1
ATOM 3760 C CA . ARG A 1 485 ? -6.903 -32.007 25.621 1.00 74.00 485 ARG A CA 1
ATOM 3761 C C . ARG A 1 485 ? -6.054 -32.181 26.882 1.00 74.00 485 ARG A C 1
ATOM 3763 O O . ARG A 1 485 ? -5.868 -33.307 27.334 1.00 74.00 485 ARG A O 1
ATOM 3770 N N . GLU A 1 486 ? -5.580 -31.086 27.466 1.00 73.50 486 GLU A N 1
ATOM 3771 C CA . GLU A 1 486 ? -4.837 -31.082 28.735 1.00 73.50 486 GLU A CA 1
ATOM 3772 C C . GLU A 1 486 ? -5.741 -31.104 29.986 1.00 73.50 486 GLU A C 1
ATOM 3774 O O . GLU A 1 486 ? -5.261 -30.985 31.111 1.00 73.50 486 GLU A O 1
ATOM 3779 N N . GLY A 1 487 ? -7.061 -31.245 29.821 1.00 71.00 487 GLY A N 1
ATOM 3780 C CA . GLY A 1 487 ? -8.034 -31.298 30.917 1.00 71.00 487 GLY A CA 1
ATOM 3781 C C . GLY A 1 487 ? -8.342 -29.945 31.572 1.00 71.00 487 GLY A C 1
ATOM 3782 O O . GLY A 1 487 ? -9.113 -29.891 32.530 1.00 71.00 487 GLY A O 1
ATOM 3783 N N . ARG A 1 488 ? -7.784 -28.841 31.063 1.00 69.50 488 ARG A N 1
ATOM 3784 C CA . ARG A 1 488 ? -7.876 -27.487 31.641 1.00 69.50 488 ARG A CA 1
ATOM 3785 C C . ARG A 1 488 ? -9.133 -26.738 31.194 1.00 69.50 488 ARG A C 1
ATOM 3787 O O . ARG A 1 488 ? -9.816 -26.135 32.023 1.00 69.50 488 ARG A O 1
ATOM 3794 N N . GLY A 1 489 ? -9.485 -26.845 29.910 1.00 59.28 489 GLY A N 1
ATOM 3795 C CA . GLY A 1 489 ? -10.570 -26.111 29.235 1.00 59.28 489 GLY A CA 1
ATOM 3796 C C . GLY A 1 489 ? -11.998 -26.438 29.698 1.00 59.28 489 GLY A C 1
ATOM 3797 O O . GLY A 1 489 ? -12.946 -25.783 29.275 1.00 59.28 489 GLY A O 1
ATOM 3798 N N . GLY A 1 490 ? -12.166 -27.432 30.577 1.00 60.84 490 GLY A N 1
ATOM 3799 C CA . GLY A 1 490 ? -13.430 -27.729 31.262 1.00 60.84 490 GLY A CA 1
ATOM 3800 C C . GLY A 1 490 ? -13.342 -27.752 32.793 1.00 60.84 490 GLY A C 1
ATOM 3801 O O . GLY A 1 490 ? -14.362 -27.991 33.434 1.00 60.84 490 GLY A O 1
ATOM 3802 N N . SER A 1 491 ? -12.154 -27.519 33.366 1.00 65.06 491 SER A N 1
ATOM 3803 C CA . SER A 1 491 ? -11.880 -27.670 34.808 1.00 65.06 491 SER A CA 1
ATOM 3804 C C . SER A 1 491 ? -11.494 -26.358 35.496 1.00 65.06 491 SER A C 1
ATOM 3806 O O . SER A 1 491 ? -11.648 -26.236 36.709 1.00 65.06 491 SER A O 1
ATOM 3808 N N . SER A 1 492 ? -10.996 -25.367 34.748 1.00 81.44 492 SER A N 1
ATOM 3809 C CA . SER A 1 492 ? -10.662 -24.055 35.306 1.00 81.44 492 SER A CA 1
ATOM 3810 C C . SER A 1 492 ? -11.926 -23.242 35.632 1.00 81.44 492 SER A C 1
ATOM 3812 O O . SER A 1 492 ? -12.760 -23.037 34.745 1.00 81.44 492 SER A O 1
ATOM 3814 N N . PRO A 1 493 ? -12.066 -22.673 36.847 1.00 84.38 493 PRO A N 1
ATOM 3815 C CA . PRO A 1 493 ? -13.143 -21.728 37.147 1.00 84.38 493 PRO A CA 1
ATOM 3816 C C . PRO A 1 493 ? -12.991 -20.397 36.386 1.00 84.38 493 PRO A C 1
ATOM 3818 O O . PRO A 1 493 ? -13.951 -19.626 36.323 1.00 84.38 493 PRO A O 1
ATOM 3821 N N . HIS A 1 494 ? -11.827 -20.155 35.773 1.00 89.00 494 HIS A N 1
ATOM 3822 C CA . HIS A 1 494 ? -11.428 -18.905 35.122 1.00 89.00 494 HIS A CA 1
ATOM 3823 C C . HIS A 1 494 ? -11.477 -18.920 33.587 1.00 89.00 494 HIS A C 1
ATOM 3825 O O . HIS A 1 494 ? -11.237 -17.895 32.950 1.00 89.00 494 HIS A O 1
ATOM 3831 N N . LEU A 1 495 ? -11.847 -20.048 32.982 1.00 87.31 495 LEU A N 1
ATOM 3832 C CA . LEU A 1 495 ? -12.194 -20.124 31.562 1.00 87.31 495 LEU A CA 1
ATOM 3833 C C . LEU A 1 495 ? -13.713 -20.285 31.408 1.00 87.31 495 LEU A C 1
ATOM 3835 O O . LEU A 1 495 ? -14.394 -20.798 32.308 1.00 87.31 495 LEU A O 1
ATOM 3839 N N . VAL A 1 496 ? -14.268 -19.852 30.277 1.00 88.12 496 VAL A N 1
ATOM 3840 C CA . VAL A 1 496 ? -15.559 -20.375 29.813 1.00 88.12 496 VAL A CA 1
ATOM 3841 C C . VAL A 1 496 ? -15.318 -21.740 29.177 1.00 88.12 496 VAL A C 1
ATOM 3843 O O . VAL A 1 496 ? -14.335 -21.940 28.469 1.00 88.12 496 VAL A O 1
ATOM 3846 N N . LYS A 1 497 ? -16.202 -22.700 29.453 1.00 86.50 497 LYS A N 1
ATOM 3847 C CA . LYS A 1 497 ? -16.073 -24.048 28.911 1.00 86.50 497 LYS A CA 1
ATOM 3848 C C . LYS A 1 497 ? -16.423 -24.066 27.425 1.00 86.50 497 LYS A C 1
ATOM 3850 O O . LYS A 1 497 ? -17.531 -23.687 27.054 1.00 86.50 497 LYS A O 1
ATOM 3855 N N . TYR A 1 498 ? -15.507 -24.575 26.610 1.00 87.25 498 TYR A N 1
ATOM 3856 C CA . TYR A 1 498 ? -15.726 -24.882 25.196 1.00 87.25 498 TYR A CA 1
ATOM 3857 C C . TYR A 1 498 ? -16.406 -26.251 25.025 1.00 87.25 498 TYR A C 1
ATOM 3859 O O . TYR A 1 498 ? -16.064 -27.216 25.717 1.00 87.25 498 TYR A O 1
ATOM 3867 N N . TRP A 1 499 ? -17.365 -26.337 24.100 1.00 84.06 499 TRP A N 1
ATOM 3868 C CA . TRP A 1 499 ? -18.097 -27.566 23.756 1.00 84.06 499 TRP A CA 1
ATOM 3869 C C . TRP A 1 499 ? -17.789 -28.099 22.353 1.00 84.06 499 TRP A C 1
ATOM 3871 O O . TRP A 1 499 ? -18.100 -29.254 22.071 1.00 84.06 499 TRP A O 1
ATOM 3881 N N . GLY A 1 500 ? -17.183 -27.289 21.483 1.00 83.12 500 GLY A N 1
ATOM 3882 C CA . GLY A 1 500 ? -16.870 -27.650 20.101 1.00 83.12 500 GLY A CA 1
ATOM 3883 C C . GLY A 1 500 ? -17.213 -26.535 19.116 1.00 83.12 500 GLY A C 1
ATOM 3884 O O . GLY A 1 500 ? -17.607 -25.435 19.503 1.00 83.12 500 GLY A O 1
ATOM 3885 N N . SER A 1 501 ? -17.084 -26.836 17.827 1.00 83.50 501 SER A N 1
ATOM 3886 C CA . SER A 1 501 ? -17.476 -25.944 16.734 1.00 83.50 501 SER A CA 1
ATOM 3887 C C . SER A 1 501 ? -18.681 -26.493 15.968 1.00 83.50 501 SER A C 1
ATOM 3889 O O . SER A 1 501 ? -18.900 -27.709 15.902 1.00 83.50 501 SER A O 1
ATOM 3891 N N . ILE A 1 502 ? -19.462 -25.575 15.397 1.00 79.69 502 ILE A N 1
ATOM 3892 C CA . ILE A 1 502 ? -20.537 -25.851 14.442 1.00 79.69 502 ILE A CA 1
ATOM 3893 C C . ILE A 1 502 ? -20.119 -25.386 13.045 1.00 79.69 502 ILE A C 1
ATOM 3895 O O . ILE A 1 502 ? -19.457 -24.357 12.886 1.00 79.69 502 ILE A O 1
ATOM 3899 N N . LYS A 1 503 ? -20.505 -26.170 12.038 1.00 71.06 503 LYS A N 1
ATOM 3900 C CA . LYS A 1 503 ? -20.215 -25.933 10.621 1.00 71.06 503 LYS A CA 1
ATOM 3901 C C . LYS A 1 503 ? -21.365 -26.514 9.798 1.00 71.06 503 LYS A C 1
ATOM 3903 O O . LYS A 1 503 ? -21.280 -27.645 9.329 1.00 71.06 503 LYS A O 1
ATOM 3908 N N . ASP A 1 504 ? -22.460 -25.765 9.700 1.00 60.91 504 ASP A N 1
ATOM 3909 C CA . ASP A 1 504 ? -23.684 -26.179 9.001 1.00 60.91 504 ASP A CA 1
ATOM 3910 C C . ASP A 1 504 ? -24.048 -25.163 7.910 1.00 60.91 504 ASP A C 1
ATOM 3912 O O . ASP A 1 504 ? -24.225 -23.972 8.176 1.00 60.91 504 ASP A O 1
ATOM 3916 N N . GLY A 1 505 ? -24.111 -25.626 6.659 1.00 62.88 505 GLY A N 1
ATOM 3917 C CA . GLY A 1 505 ? -24.363 -24.799 5.478 1.00 62.88 505 GLY A CA 1
ATOM 3918 C C . GLY A 1 505 ? -23.413 -23.600 5.354 1.00 62.88 505 GLY A C 1
ATOM 3919 O O . GLY A 1 505 ? -22.277 -23.734 4.903 1.00 62.88 505 GLY A O 1
ATOM 3920 N N . GLN A 1 506 ? -23.909 -22.413 5.717 1.00 53.78 506 GLN A N 1
ATOM 3921 C CA . GLN A 1 506 ? -23.172 -21.140 5.694 1.00 53.78 506 GLN A CA 1
ATOM 3922 C C . GLN A 1 506 ? -22.803 -20.611 7.095 1.00 53.78 506 GLN A C 1
ATOM 3924 O O . GLN A 1 506 ? -22.276 -19.505 7.204 1.00 53.78 506 GLN A O 1
ATOM 3929 N N . ILE A 1 507 ? -23.093 -21.356 8.165 1.00 63.53 507 ILE A N 1
ATOM 3930 C CA . ILE A 1 507 ? -22.852 -20.949 9.553 1.00 63.53 507 ILE A CA 1
ATOM 3931 C C . ILE A 1 507 ? -21.628 -21.695 10.096 1.00 63.53 507 ILE A C 1
ATOM 3933 O O . ILE A 1 507 ? -21.654 -22.910 10.291 1.00 63.53 507 ILE A O 1
ATOM 3937 N N . GLU A 1 508 ? -20.563 -20.938 10.357 1.00 78.38 508 GLU A N 1
ATOM 3938 C CA . GLU A 1 508 ? -19.334 -21.373 11.028 1.00 78.38 508 GLU A CA 1
ATOM 3939 C C . GLU A 1 508 ? -19.243 -20.647 12.382 1.00 78.38 508 GLU A C 1
ATOM 3941 O O . GLU A 1 508 ? -19.410 -19.423 12.446 1.00 78.38 508 GLU A O 1
ATOM 3946 N N . GLY A 1 509 ? -19.036 -21.391 13.472 1.00 84.06 509 GLY A N 1
ATOM 3947 C CA . GLY A 1 509 ? -19.034 -20.813 14.817 1.00 84.06 509 GLY A CA 1
ATOM 3948 C C . GLY A 1 509 ? -18.536 -21.732 15.933 1.00 84.06 509 GLY A C 1
ATOM 3949 O O . GLY A 1 509 ? -18.391 -22.943 15.758 1.00 84.06 509 GLY A O 1
ATOM 3950 N N . LEU A 1 510 ? -18.283 -21.144 17.104 1.00 88.62 510 LEU A N 1
ATOM 3951 C CA . LEU A 1 510 ? -17.750 -21.811 18.301 1.00 88.62 510 LEU A CA 1
ATOM 3952 C C . LEU A 1 510 ? -18.793 -21.841 19.426 1.00 88.62 510 LEU A C 1
ATOM 3954 O O . LEU A 1 510 ? -19.454 -20.833 19.676 1.00 88.62 510 LEU A O 1
ATOM 3958 N N . VAL A 1 511 ? -18.924 -22.980 20.111 1.00 88.25 511 VAL A N 1
ATOM 3959 C CA . VAL A 1 511 ? -19.946 -23.235 21.141 1.00 88.25 511 VAL A CA 1
ATOM 3960 C C . VAL A 1 511 ? -19.318 -23.272 22.536 1.00 88.25 511 VAL A C 1
ATOM 3962 O O . VAL A 1 511 ? -18.353 -23.998 22.784 1.00 88.25 511 VAL A O 1
ATOM 3965 N N . PHE A 1 512 ? -19.914 -22.529 23.466 1.00 90.25 512 PHE A N 1
ATOM 3966 C CA . PHE A 1 512 ? -19.440 -22.315 24.833 1.00 90.25 512 PHE A CA 1
ATOM 3967 C C . PHE A 1 512 ? -20.588 -22.440 25.860 1.00 90.25 512 PHE A C 1
ATOM 3969 O O . PHE A 1 512 ? -21.755 -22.278 25.509 1.00 90.25 512 PHE A O 1
ATOM 3976 N N . ASP A 1 513 ? -20.296 -22.717 27.137 1.00 88.94 513 ASP A N 1
ATOM 3977 C CA . ASP A 1 513 ? -21.291 -22.538 28.217 1.00 88.94 513 ASP A CA 1
ATOM 3978 C C . ASP A 1 513 ? -21.673 -21.043 28.336 1.00 88.94 513 ASP A C 1
ATOM 3980 O O . ASP A 1 513 ? -20.800 -20.173 28.316 1.00 88.94 513 ASP A O 1
ATOM 3984 N N . VAL A 1 514 ? -22.962 -20.722 28.517 1.00 88.81 514 VAL A N 1
ATOM 3985 C CA . VAL A 1 514 ? -23.373 -19.353 28.894 1.00 88.81 514 VAL A CA 1
ATOM 3986 C C . VAL A 1 514 ? -22.873 -19.044 30.306 1.00 88.81 514 VAL A C 1
ATOM 3988 O O . VAL A 1 514 ? -22.979 -19.877 31.204 1.00 88.81 514 VAL A O 1
ATOM 3991 N N . VAL A 1 515 ? -22.377 -17.823 30.527 1.00 88.50 515 VAL A N 1
ATOM 3992 C CA . VAL A 1 515 ? -22.091 -17.296 31.870 1.00 88.50 515 VAL A CA 1
ATOM 3993 C C . VAL A 1 515 ? -23.343 -16.561 32.379 1.00 88.50 515 VAL A C 1
ATOM 3995 O O . VAL A 1 515 ? -23.662 -15.496 31.846 1.00 88.50 515 VAL A O 1
ATOM 3998 N N . PRO A 1 516 ? -24.088 -17.084 33.374 1.00 81.44 516 PRO A N 1
ATOM 3999 C CA . PRO A 1 516 ? -25.337 -16.463 33.809 1.00 81.44 516 PRO A CA 1
ATOM 4000 C C . PRO A 1 516 ? -25.091 -15.133 34.525 1.00 81.44 516 PRO A C 1
ATOM 4002 O O . PRO A 1 516 ? -24.168 -15.023 35.336 1.00 81.44 516 PRO A O 1
ATOM 4005 N N . SER A 1 517 ? -25.936 -14.139 34.233 1.00 84.31 517 SER A N 1
ATOM 4006 C CA . SER A 1 517 ? -25.880 -12.782 34.806 1.00 84.31 517 SER A CA 1
ATOM 4007 C C . SER A 1 517 ? -24.483 -12.145 34.759 1.00 84.31 517 SER A C 1
ATOM 4009 O O . SER A 1 517 ? -24.071 -11.478 35.706 1.00 84.31 517 SER A O 1
ATOM 4011 N N . ALA A 1 518 ? -23.729 -12.407 33.689 1.00 86.44 518 ALA A N 1
ATOM 4012 C CA . ALA A 1 518 ? -22.354 -11.951 33.555 1.00 86.44 518 ALA A CA 1
ATOM 4013 C C . ALA A 1 518 ? -22.251 -10.421 33.473 1.00 86.44 518 ALA A C 1
ATOM 4015 O O . ALA A 1 518 ? -23.049 -9.779 32.793 1.00 86.44 518 ALA A O 1
ATOM 4016 N N . ILE A 1 519 ? -21.232 -9.860 34.124 1.00 90.25 519 ILE A N 1
ATOM 4017 C CA . ILE A 1 519 ? -20.958 -8.418 34.148 1.00 90.25 519 ILE A CA 1
ATOM 4018 C C . ILE A 1 519 ? -19.598 -8.189 33.470 1.00 90.25 519 ILE A C 1
ATOM 4020 O O . ILE A 1 519 ? -18.612 -8.799 33.898 1.00 90.25 519 ILE A O 1
ATOM 4024 N N . PRO A 1 520 ? -19.505 -7.384 32.397 1.00 89.50 520 PRO A N 1
ATOM 4025 C CA . PRO A 1 520 ? -18.247 -7.163 31.689 1.00 89.50 520 PRO A CA 1
ATOM 4026 C C . PRO A 1 520 ? -17.308 -6.262 32.491 1.00 89.50 520 PRO A C 1
ATOM 4028 O O . PRO A 1 520 ? -17.752 -5.363 33.200 1.00 89.50 520 PRO A O 1
ATOM 4031 N N . LEU A 1 521 ? -15.991 -6.432 32.347 1.00 90.06 521 LEU A N 1
ATOM 4032 C CA . LEU A 1 521 ? -15.023 -5.600 33.081 1.00 90.06 521 LEU A CA 1
ATOM 4033 C C . LEU A 1 521 ? -14.908 -4.159 32.547 1.00 90.06 521 LEU A C 1
ATOM 4035 O O . LEU A 1 521 ? -14.172 -3.352 33.112 1.00 90.06 521 LEU A O 1
ATOM 4039 N N . THR A 1 522 ? -15.661 -3.810 31.502 1.00 87.50 522 THR A N 1
ATOM 4040 C CA . THR A 1 522 ? -15.922 -2.425 31.067 1.00 87.50 522 THR A CA 1
ATOM 4041 C C . THR A 1 522 ? -16.975 -1.703 31.917 1.00 87.50 522 THR A C 1
ATOM 4043 O O . THR A 1 522 ? -17.170 -0.504 31.741 1.00 87.50 522 THR A O 1
ATOM 4046 N N . ASP A 1 523 ? -17.690 -2.408 32.800 1.00 87.75 523 ASP A N 1
ATOM 4047 C CA . ASP A 1 523 ? -18.720 -1.821 33.661 1.00 87.75 523 ASP A CA 1
ATOM 4048 C C . ASP A 1 523 ? -18.085 -0.876 34.712 1.00 87.75 523 ASP A C 1
ATOM 4050 O O . ASP A 1 523 ? -17.164 -1.294 35.425 1.00 87.75 523 ASP A O 1
ATOM 4054 N N . PRO A 1 524 ? -18.517 0.398 34.822 1.00 82.62 524 PRO A N 1
ATOM 4055 C CA . PRO A 1 524 ? -17.950 1.351 35.782 1.00 82.62 524 PRO A CA 1
ATOM 4056 C C . PRO A 1 524 ? -18.155 0.935 37.247 1.00 82.62 524 PRO A C 1
ATOM 4058 O O . PRO A 1 524 ? -17.318 1.252 38.093 1.00 82.62 524 PRO A O 1
ATOM 4061 N N . ASP A 1 525 ? -19.228 0.202 37.551 1.00 86.06 525 ASP A N 1
ATOM 4062 C CA . ASP A 1 525 ? -19.605 -0.209 38.903 1.00 86.06 525 ASP A CA 1
ATOM 4063 C C . ASP A 1 525 ? -19.119 -1.632 39.244 1.00 86.06 525 ASP A C 1
ATOM 4065 O O . ASP A 1 525 ? -19.468 -2.175 40.295 1.00 86.06 525 ASP A O 1
ATOM 4069 N N . ILE A 1 526 ? -18.241 -2.232 38.425 1.00 88.19 526 ILE A N 1
ATOM 4070 C CA . ILE A 1 526 ? -17.688 -3.586 38.630 1.00 88.19 526 ILE A CA 1
ATOM 4071 C C . ILE A 1 526 ? -17.028 -3.782 40.013 1.00 88.19 526 ILE A C 1
ATOM 4073 O O . ILE A 1 526 ? -17.095 -4.869 40.593 1.00 88.19 526 ILE A O 1
ATOM 4077 N N . LEU A 1 527 ? -16.451 -2.722 40.595 1.00 86.56 527 LEU A N 1
ATOM 4078 C CA . LEU A 1 527 ? -15.878 -2.730 41.950 1.00 86.56 527 LEU A CA 1
ATOM 4079 C C . LEU A 1 527 ? -16.925 -2.814 43.079 1.00 86.56 527 LEU A C 1
ATOM 4081 O O . LEU A 1 527 ? -16.563 -3.072 44.221 1.00 86.56 527 LEU A O 1
ATOM 4085 N N . SER A 1 528 ? -18.219 -2.654 42.792 1.00 86.62 528 SER A N 1
ATOM 4086 C CA . SER A 1 528 ? -19.294 -2.979 43.745 1.00 86.62 528 SER A CA 1
ATOM 4087 C C . SER A 1 528 ? -19.529 -4.493 43.887 1.00 86.62 528 SER A C 1
ATOM 4089 O O . SER A 1 528 ? -20.219 -4.940 44.807 1.00 86.62 528 SER A O 1
ATOM 4091 N N . HIS A 1 529 ? -18.943 -5.293 42.989 1.00 83.81 529 HIS A N 1
ATOM 4092 C CA . HIS A 1 529 ? -19.115 -6.745 42.905 1.00 83.81 529 HIS A CA 1
ATOM 4093 C C . HIS A 1 529 ? -17.821 -7.542 43.148 1.00 83.81 529 HIS A C 1
ATOM 4095 O O . HIS A 1 529 ? -17.881 -8.754 43.370 1.00 83.81 529 HIS A O 1
ATOM 4101 N N . LEU A 1 530 ? -16.660 -6.880 43.137 1.00 84.31 530 LEU A N 1
ATOM 4102 C CA . LEU A 1 530 ? -15.332 -7.480 43.284 1.00 84.31 530 LEU A CA 1
ATOM 4103 C C . LEU A 1 530 ? -14.555 -6.848 44.442 1.00 84.31 530 LEU A C 1
ATOM 4105 O O . LEU A 1 530 ? -14.551 -5.633 44.603 1.00 84.31 530 LEU A O 1
ATOM 4109 N N . ASP A 1 531 ? -13.855 -7.681 45.213 1.00 81.25 531 ASP A N 1
ATOM 4110 C CA . ASP A 1 531 ? -12.970 -7.233 46.292 1.00 81.25 531 ASP A CA 1
ATOM 4111 C C . ASP A 1 531 ? -11.586 -6.849 45.719 1.00 81.25 531 ASP A C 1
ATOM 4113 O O . ASP A 1 531 ? -10.930 -7.713 45.126 1.00 81.25 531 ASP A O 1
ATOM 4117 N N . PRO A 1 532 ? -11.114 -5.591 45.854 1.00 74.56 532 PRO A N 1
ATOM 4118 C CA . PRO A 1 532 ? -9.870 -5.120 45.233 1.00 74.56 532 PRO A CA 1
ATOM 4119 C C . PRO A 1 532 ? -8.616 -5.988 45.467 1.00 74.56 532 PRO A C 1
ATOM 4121 O O . PRO A 1 532 ? -7.881 -6.218 44.503 1.00 74.56 532 PRO A O 1
ATOM 4124 N N . PRO A 1 533 ? -8.344 -6.540 46.670 1.00 69.75 533 PRO A N 1
ATOM 4125 C CA . PRO A 1 533 ? -7.179 -7.401 46.884 1.00 69.75 533 PRO A CA 1
ATOM 4126 C C . PRO A 1 533 ? -7.296 -8.773 46.203 1.00 69.75 533 PRO A C 1
ATOM 4128 O O . PRO A 1 533 ? -6.279 -9.344 45.805 1.00 69.75 533 PRO A O 1
ATOM 4131 N N . ASP A 1 534 ? -8.514 -9.307 46.042 1.00 82.75 534 ASP A N 1
ATOM 4132 C CA . ASP A 1 534 ? -8.744 -10.565 45.320 1.00 82.75 534 ASP A CA 1
ATOM 4133 C C . ASP A 1 534 ? -8.813 -10.344 43.798 1.00 82.75 534 ASP A C 1
ATOM 4135 O O . ASP A 1 534 ? -8.429 -11.238 43.051 1.00 82.75 534 ASP A O 1
ATOM 4139 N N . LEU A 1 535 ? -9.182 -9.147 43.316 1.00 89.69 535 LEU A N 1
ATOM 4140 C CA . LEU A 1 535 ? -9.211 -8.796 41.886 1.00 89.69 535 LEU A CA 1
ATOM 4141 C C . LEU A 1 535 ? -7.882 -9.114 41.178 1.00 89.69 535 LEU A C 1
ATOM 4143 O O . LEU A 1 535 ? -7.890 -9.806 40.161 1.00 89.69 535 LEU A O 1
ATOM 4147 N N . LEU A 1 536 ? -6.737 -8.666 41.714 1.00 90.62 536 LEU A N 1
ATOM 4148 C CA . LEU A 1 536 ? -5.423 -8.953 41.111 1.00 90.62 536 LEU A CA 1
ATOM 4149 C C . LEU A 1 536 ? -5.126 -10.459 41.092 1.00 90.62 536 LEU A C 1
ATOM 4151 O O . LEU A 1 536 ? -4.621 -10.990 40.104 1.00 90.62 536 LEU A O 1
ATOM 4155 N N . LYS A 1 537 ? -5.475 -11.158 42.177 1.00 89.69 537 LYS A N 1
ATOM 4156 C CA . LYS A 1 537 ? -5.305 -12.607 42.314 1.00 89.69 537 LYS A CA 1
ATOM 4157 C C . LYS A 1 537 ? -6.180 -13.373 41.319 1.00 89.69 537 LYS A C 1
ATOM 4159 O O . LYS A 1 537 ? -5.694 -14.327 40.713 1.00 89.69 537 LYS A O 1
ATOM 4164 N N . GLN A 1 538 ? -7.424 -12.951 41.097 1.00 92.00 538 GLN A N 1
ATOM 4165 C CA . GLN A 1 538 ? -8.302 -13.538 40.086 1.00 92.00 538 GLN A CA 1
ATOM 4166 C C . GLN A 1 538 ? -7.803 -13.259 38.668 1.00 92.00 538 GLN A C 1
ATOM 4168 O O . GLN A 1 538 ? -7.756 -14.192 37.874 1.00 92.00 538 GLN A O 1
ATOM 4173 N N . LEU A 1 539 ? -7.369 -12.029 38.362 1.00 93.69 539 LEU A N 1
ATOM 4174 C CA . LEU A 1 539 ? -6.799 -11.672 37.057 1.00 93.69 539 LEU A CA 1
ATOM 4175 C C . LEU A 1 539 ? -5.557 -12.519 36.725 1.00 93.69 539 LEU A C 1
ATOM 4177 O O . LEU A 1 539 ? -5.467 -13.076 35.637 1.00 93.69 539 LEU A O 1
ATOM 4181 N N . LEU A 1 540 ? -4.645 -12.711 37.682 1.00 92.31 540 LEU A N 1
ATOM 4182 C CA . LEU A 1 540 ? -3.504 -13.627 37.536 1.00 92.31 540 LEU A CA 1
ATOM 4183 C C . LEU A 1 540 ? -3.935 -15.097 37.387 1.00 92.31 540 LEU A C 1
ATOM 4185 O O . LEU A 1 540 ? -3.333 -15.851 36.625 1.00 92.31 540 LEU A O 1
ATOM 4189 N N . SER A 1 541 ? -5.006 -15.505 38.071 1.00 91.06 541 SER A N 1
ATOM 4190 C CA . SER A 1 541 ? -5.566 -16.861 37.970 1.00 91.06 541 SER A CA 1
ATOM 4191 C C . SER A 1 541 ? -6.278 -17.131 36.632 1.00 91.06 541 SER A C 1
ATOM 4193 O O . SER A 1 541 ? -6.525 -18.293 36.310 1.00 91.06 541 SER A O 1
ATOM 4195 N N . LEU A 1 542 ? -6.555 -16.096 35.822 1.00 91.94 542 LEU A N 1
ATOM 4196 C CA . LEU A 1 542 ? -6.939 -16.249 34.410 1.00 91.94 542 LEU A CA 1
ATOM 4197 C C . LEU A 1 542 ? -5.773 -16.763 33.555 1.00 91.94 542 LEU A C 1
ATOM 4199 O O . LEU A 1 542 ? -5.989 -17.550 32.636 1.00 91.94 542 LEU A O 1
ATOM 4203 N N . LEU A 1 543 ? -4.547 -16.317 33.855 1.00 91.75 543 LEU A N 1
ATOM 4204 C CA . LEU A 1 543 ? -3.353 -16.629 33.066 1.00 91.75 543 LEU A CA 1
ATOM 4205 C C . LEU A 1 543 ? -2.840 -18.043 33.321 1.00 91.75 543 LEU A C 1
ATOM 4207 O O . LEU A 1 543 ? -2.444 -18.716 32.377 1.00 91.75 543 LEU A O 1
ATOM 4211 N N . LEU A 1 544 ? -2.877 -18.503 34.576 1.00 88.12 544 LEU A N 1
ATOM 4212 C CA . LEU A 1 544 ? -2.362 -19.811 34.999 1.00 88.12 544 LEU A CA 1
ATOM 4213 C C . LEU A 1 544 ? -2.781 -20.980 34.071 1.00 88.12 544 LEU A C 1
ATOM 4215 O O . LEU A 1 544 ? -1.900 -21.621 33.503 1.00 88.12 544 LEU A O 1
ATOM 4219 N N . PRO A 1 545 ? -4.080 -21.235 33.783 1.00 86.06 545 PRO A N 1
ATOM 4220 C CA . PRO A 1 545 ? -4.462 -22.344 32.905 1.00 86.06 545 PRO A CA 1
ATOM 4221 C C . PRO A 1 545 ? -3.874 -22.252 31.488 1.00 86.06 545 PRO A C 1
ATOM 4223 O O . PRO A 1 545 ? -3.712 -23.300 30.869 1.00 86.06 545 PRO A O 1
ATOM 4226 N N . LEU A 1 546 ? -3.547 -21.051 30.994 1.00 87.25 546 LEU A N 1
ATOM 4227 C CA . LEU A 1 546 ? -2.863 -20.830 29.716 1.00 87.25 546 LEU A CA 1
ATOM 4228 C C . LEU A 1 546 ? -1.343 -21.029 29.861 1.00 87.25 546 LEU A C 1
ATOM 4230 O O . LEU A 1 546 ? -0.723 -21.739 29.073 1.00 87.25 546 LEU A O 1
ATOM 4234 N N . HIS A 1 547 ? -0.733 -20.420 30.877 1.00 88.38 547 HIS A N 1
ATOM 4235 C CA . HIS A 1 547 ? 0.720 -20.287 31.000 1.00 88.38 547 HIS A CA 1
ATOM 4236 C C . HIS A 1 547 ? 1.427 -21.625 31.209 1.00 88.38 547 HIS A C 1
ATOM 4238 O O . HIS A 1 547 ? 2.400 -21.894 30.503 1.00 88.38 547 HIS A O 1
ATOM 4244 N N . ASP A 1 548 ? 0.909 -22.503 32.072 1.00 83.12 548 ASP A N 1
ATOM 4245 C CA . ASP A 1 548 ? 1.416 -23.877 32.222 1.00 83.12 548 ASP A CA 1
ATOM 4246 C C . ASP A 1 548 ? 0.818 -24.891 31.213 1.00 83.12 548 ASP A C 1
ATOM 4248 O O . ASP A 1 548 ? 1.178 -26.067 31.241 1.00 83.12 548 ASP A O 1
ATOM 4252 N N . SER A 1 549 ? 0.018 -24.425 30.239 1.00 78.69 549 SER A N 1
ATOM 4253 C CA . SER A 1 549 ? -0.154 -25.066 28.912 1.00 78.69 549 SER A CA 1
ATOM 4254 C C . SER A 1 549 ? 0.852 -24.558 27.867 1.00 78.69 549 SER A C 1
ATOM 4256 O O . SER A 1 549 ? 0.729 -24.862 26.681 1.00 78.69 549 SER A O 1
ATOM 4258 N N . SER A 1 550 ? 1.843 -23.747 28.260 1.00 77.88 550 SER A N 1
ATOM 4259 C CA . SER A 1 550 ? 2.738 -23.047 27.323 1.00 77.88 550 SER A CA 1
ATOM 4260 C C . SER A 1 550 ? 1.981 -22.186 26.296 1.00 77.88 550 SER A C 1
ATOM 4262 O O . SER A 1 550 ? 2.344 -22.149 25.120 1.00 77.88 550 SER A O 1
ATOM 4264 N N . LEU A 1 551 ? 0.911 -21.509 26.725 1.00 81.81 551 LEU A N 1
ATOM 4265 C CA . LEU A 1 551 ? 0.141 -20.537 25.945 1.00 81.81 551 LEU A CA 1
ATOM 4266 C C . LEU A 1 551 ? 0.287 -19.127 26.546 1.00 81.81 551 LEU A C 1
ATOM 4268 O O . LEU A 1 551 ? 0.451 -18.970 27.754 1.00 81.81 551 LEU A O 1
ATOM 4272 N N . VAL A 1 552 ? 0.188 -18.099 25.704 1.00 83.38 552 VAL A N 1
ATOM 4273 C CA . VAL A 1 552 ? 0.193 -16.668 26.072 1.00 83.38 552 VAL A CA 1
ATOM 4274 C C . VAL A 1 552 ? -0.979 -15.988 25.364 1.00 83.38 552 VAL A C 1
ATOM 4276 O O . VAL A 1 552 ? -1.211 -16.235 24.180 1.00 83.38 552 VAL A O 1
ATOM 4279 N N . HIS A 1 553 ? -1.740 -15.158 26.077 1.00 88.38 553 HIS A N 1
ATOM 4280 C CA . HIS A 1 553 ? -3.011 -14.595 25.607 1.00 88.38 553 HIS A CA 1
ATOM 4281 C C . HIS A 1 553 ? -2.822 -13.400 24.659 1.00 88.38 553 HIS A C 1
ATOM 4283 O O . HIS A 1 553 ? -3.583 -13.254 23.702 1.00 88.38 553 HIS A O 1
ATOM 4289 N N . ARG A 1 554 ? -1.824 -12.547 24.919 1.00 84.94 554 ARG A N 1
ATOM 4290 C CA . ARG A 1 554 ? -1.434 -11.351 24.143 1.00 84.94 554 ARG A CA 1
ATOM 4291 C C . ARG A 1 554 ? -2.481 -10.235 24.004 1.00 84.94 554 ARG A C 1
ATOM 4293 O O . ARG A 1 554 ? -2.165 -9.206 23.421 1.00 84.94 554 ARG A O 1
ATOM 4300 N N . ASP A 1 555 ? -3.695 -10.391 24.531 1.00 88.00 555 ASP A N 1
ATOM 4301 C CA . ASP A 1 555 ? -4.788 -9.411 24.397 1.00 88.00 555 ASP A CA 1
ATOM 4302 C C . ASP A 1 555 ? -5.657 -9.351 25.672 1.00 88.00 555 ASP A C 1
ATOM 4304 O O . ASP A 1 555 ? -6.885 -9.414 25.638 1.00 88.00 555 ASP A O 1
ATOM 4308 N N . ILE A 1 556 ? -4.999 -9.268 26.834 1.00 91.06 556 ILE A N 1
ATOM 4309 C CA . ILE A 1 556 ? -5.648 -9.096 28.143 1.00 91.06 556 ILE A CA 1
ATOM 4310 C C . ILE A 1 556 ? -6.192 -7.665 28.257 1.00 91.06 556 ILE A C 1
ATOM 4312 O O . ILE A 1 556 ? -5.421 -6.708 28.337 1.00 91.06 556 ILE A O 1
ATOM 4316 N N . LYS A 1 557 ? -7.522 -7.515 28.269 1.00 90.31 557 LYS A N 1
ATOM 4317 C CA . LYS A 1 557 ? -8.224 -6.220 28.331 1.00 90.31 557 LYS A CA 1
ATOM 4318 C C . LYS A 1 557 ? -9.663 -6.363 28.864 1.00 90.31 557 LYS A C 1
ATOM 4320 O O . LYS A 1 557 ? -10.185 -7.480 28.860 1.00 90.31 557 LYS A O 1
ATOM 4325 N N . PRO A 1 558 ? -10.344 -5.267 29.266 1.00 90.38 558 PRO A N 1
ATOM 4326 C CA . PRO A 1 558 ? -11.645 -5.336 29.940 1.00 90.38 558 PRO A CA 1
ATOM 4327 C C . PRO A 1 558 ? -12.763 -6.014 29.132 1.00 90.38 558 PRO A C 1
ATOM 4329 O O . PRO A 1 558 ? -13.632 -6.650 29.716 1.00 90.38 558 PRO A O 1
ATOM 4332 N N . SER A 1 559 ? -12.746 -5.908 27.797 1.00 87.00 559 SER A N 1
ATOM 4333 C CA . SER A 1 559 ? -13.777 -6.502 26.927 1.00 87.00 559 SER A CA 1
ATOM 4334 C C . SER A 1 559 ? -13.699 -8.025 26.810 1.00 87.00 559 SER A C 1
ATOM 4336 O O . SER A 1 559 ? -14.680 -8.651 26.425 1.00 87.00 559 SER A O 1
ATOM 4338 N N . ASN A 1 560 ? -12.540 -8.620 27.106 1.00 91.06 560 ASN A N 1
ATOM 4339 C CA . ASN A 1 560 ? -12.277 -10.046 26.882 1.00 91.06 560 ASN A CA 1
ATOM 4340 C C . ASN A 1 560 ? -12.496 -10.884 28.156 1.00 91.06 560 ASN A C 1
ATOM 4342 O O . ASN A 1 560 ? -12.215 -12.084 28.169 1.00 91.06 560 ASN A O 1
ATOM 4346 N N . ILE A 1 561 ? -12.966 -10.255 29.241 1.00 92.94 561 ILE A N 1
ATOM 4347 C CA . ILE A 1 561 ? -13.123 -10.863 30.564 1.00 92.94 561 ILE A CA 1
ATOM 4348 C C . ILE A 1 561 ? -14.483 -10.458 31.145 1.00 92.94 561 ILE A C 1
ATOM 4350 O O . ILE A 1 561 ? -14.827 -9.277 31.193 1.00 92.94 561 ILE A O 1
ATOM 4354 N N . LEU A 1 562 ? -15.238 -11.442 31.636 1.00 92.56 562 LEU A N 1
ATOM 4355 C CA . LEU A 1 562 ? -16.493 -11.235 32.359 1.00 92.56 562 LEU A CA 1
ATOM 4356 C C . LEU A 1 562 ? -16.348 -11.665 33.821 1.00 92.56 562 LEU A C 1
ATOM 4358 O O . LEU A 1 562 ? -15.677 -12.650 34.127 1.00 92.56 562 LEU A O 1
ATOM 4362 N N . TYR A 1 563 ? -17.043 -10.985 34.723 1.00 93.25 563 TYR A N 1
ATOM 4363 C CA . TYR A 1 563 ? -17.324 -11.479 36.066 1.00 93.25 563 TYR A CA 1
ATOM 4364 C C . TYR A 1 563 ? -18.609 -12.314 36.068 1.00 93.25 563 TYR A C 1
ATOM 4366 O O . TYR A 1 563 ? -19.606 -11.926 35.458 1.00 93.25 563 TYR A O 1
ATOM 4374 N N . SER A 1 564 ? -18.613 -13.441 36.784 1.00 91.69 564 SER A N 1
ATOM 4375 C CA . SER A 1 564 ? -19.819 -14.231 37.051 1.00 91.69 564 SER A CA 1
ATOM 4376 C C . SER A 1 564 ? -20.255 -14.070 38.514 1.00 91.69 564 SER A C 1
ATOM 4378 O O . SER A 1 564 ? -19.634 -14.669 39.398 1.00 91.69 564 SER A O 1
ATOM 4380 N N . PRO A 1 565 ? -21.348 -13.336 38.807 1.00 87.38 565 PRO A N 1
ATOM 4381 C CA . PRO A 1 565 ? -21.854 -13.176 40.173 1.00 87.38 565 PRO A CA 1
ATOM 4382 C C . PRO A 1 565 ? -22.255 -14.499 40.843 1.00 87.38 565 PRO A C 1
ATOM 4384 O O . PRO A 1 565 ? -22.173 -14.623 42.064 1.00 87.38 565 PRO A O 1
ATOM 4387 N N . SER A 1 566 ? -22.652 -15.508 40.055 1.00 85.38 566 SER A N 1
ATOM 4388 C CA . SER A 1 566 ? -23.039 -16.837 40.548 1.00 85.38 566 SER A CA 1
ATOM 4389 C C . SER A 1 566 ? -21.874 -17.671 41.088 1.00 85.38 566 SER A C 1
ATOM 4391 O O . SER A 1 566 ? -22.067 -18.414 42.047 1.00 85.38 566 SER A O 1
ATOM 4393 N N . THR A 1 567 ? -20.673 -17.561 40.507 1.00 85.25 567 THR A N 1
ATOM 4394 C CA . THR A 1 567 ? -19.465 -18.254 41.006 1.00 85.25 567 THR A CA 1
ATOM 4395 C C . THR A 1 567 ? -18.527 -17.334 41.783 1.00 85.25 567 THR A C 1
ATOM 4397 O O . THR A 1 567 ? -17.612 -17.820 42.441 1.00 85.25 567 THR A O 1
ATOM 4400 N N . LYS A 1 568 ? -18.750 -16.015 41.711 1.00 88.62 568 LYS A N 1
ATOM 4401 C CA . LYS A 1 568 ? -17.850 -14.948 42.170 1.00 88.62 568 LYS A CA 1
ATOM 4402 C C . LYS A 1 568 ? -16.453 -14.999 41.540 1.00 88.62 568 LYS A C 1
ATOM 4404 O O . LYS A 1 568 ? -15.481 -14.572 42.163 1.00 88.62 568 LYS A O 1
ATOM 4409 N N . THR A 1 569 ? -16.357 -15.494 40.303 1.00 90.31 569 THR A N 1
ATOM 4410 C CA . THR A 1 569 ? -15.088 -15.593 39.567 1.00 90.31 569 THR A CA 1
ATOM 4411 C C . THR A 1 569 ? -15.087 -14.783 38.275 1.00 90.31 569 THR A C 1
ATOM 4413 O O . THR A 1 569 ? -16.079 -14.746 37.544 1.00 90.31 569 THR A O 1
ATOM 4416 N N . LEU A 1 570 ? -13.939 -14.180 37.964 1.00 93.44 570 LEU A N 1
ATOM 4417 C CA . LEU A 1 570 ? -13.598 -13.721 36.619 1.00 93.44 570 LEU A CA 1
ATOM 4418 C C . LEU A 1 570 ? -13.450 -14.907 35.656 1.00 93.44 570 LEU A C 1
ATOM 4420 O O . LEU A 1 570 ? -12.976 -15.974 36.058 1.00 93.44 570 LEU A O 1
ATOM 4424 N N . LYS A 1 571 ? -13.808 -14.701 34.386 1.00 91.50 571 LYS A N 1
ATOM 4425 C CA . LYS A 1 571 ? -13.665 -15.652 33.278 1.00 91.50 571 LYS A CA 1
ATOM 4426 C C . LYS A 1 571 ? -13.188 -14.958 32.001 1.00 91.50 571 LYS A C 1
ATOM 4428 O O . LYS A 1 571 ? -13.777 -13.954 31.608 1.00 91.50 571 LYS A O 1
ATOM 4433 N N . VAL A 1 572 ? -12.185 -15.523 31.329 1.00 91.75 572 VAL A N 1
ATOM 4434 C CA . VAL A 1 572 ? -11.805 -15.130 29.955 1.00 91.75 572 VAL A CA 1
ATOM 4435 C C . VAL A 1 572 ? -12.857 -15.632 28.963 1.00 91.75 572 VAL A C 1
ATOM 4437 O O . VAL A 1 572 ? -13.325 -16.767 29.098 1.00 91.75 572 VAL A O 1
ATOM 4440 N N . ILE A 1 573 ? -13.216 -14.797 27.980 1.00 89.25 573 ILE A N 1
ATOM 4441 C CA . ILE A 1 573 ? -14.253 -15.080 26.969 1.00 89.25 573 ILE A CA 1
ATOM 4442 C C . ILE A 1 573 ? -13.798 -14.976 25.505 1.00 89.25 573 ILE A C 1
ATOM 4444 O O . ILE A 1 573 ? -14.577 -15.313 24.617 1.00 89.25 573 ILE A O 1
ATOM 4448 N N . ASP A 1 574 ? -12.571 -14.521 25.238 1.00 87.81 574 ASP A N 1
ATOM 4449 C CA . ASP A 1 574 ? -12.001 -14.477 23.887 1.00 87.81 574 ASP A CA 1
ATOM 4450 C C . ASP A 1 574 ? -10.544 -14.952 23.921 1.00 87.81 574 ASP A C 1
ATOM 4452 O O . ASP A 1 574 ? -9.747 -14.440 24.706 1.00 87.81 574 ASP A O 1
ATOM 4456 N N . LEU A 1 575 ? -10.201 -15.939 23.090 1.00 86.06 575 LEU A N 1
ATOM 4457 C CA . LEU A 1 575 ? -8.836 -16.471 22.958 1.00 86.06 575 LEU A CA 1
ATOM 4458 C C . LEU A 1 575 ? -8.283 -16.350 21.524 1.00 86.06 575 LEU A C 1
ATOM 4460 O O . LEU A 1 575 ? -7.263 -16.962 21.205 1.00 86.06 575 LEU A O 1
ATOM 4464 N N . GLY A 1 576 ? -8.912 -15.547 20.657 1.00 75.56 576 GLY A N 1
ATOM 4465 C CA . GLY A 1 576 ? -8.542 -15.403 19.243 1.00 75.56 576 GLY A CA 1
ATOM 4466 C C . GLY A 1 576 ? -7.136 -14.852 18.992 1.00 75.56 576 GLY A C 1
ATOM 4467 O O . GLY A 1 576 ? -6.531 -15.188 17.978 1.00 75.56 576 GLY A O 1
ATOM 4468 N N . SER A 1 577 ? -6.577 -14.074 19.924 1.00 77.50 577 SER A N 1
ATOM 4469 C CA . SER A 1 577 ? -5.206 -13.540 19.826 1.00 77.50 577 SER A CA 1
ATOM 4470 C C . SER A 1 577 ? -4.144 -14.370 20.562 1.00 77.50 577 SER A C 1
ATOM 4472 O O . SER A 1 577 ? -2.968 -13.995 20.545 1.00 77.50 577 SER A O 1
ATOM 4474 N N . ALA A 1 578 ? -4.488 -15.504 21.181 1.00 81.06 578 ALA A N 1
ATOM 4475 C CA . ALA A 1 578 ? -3.522 -16.320 21.923 1.00 81.06 578 ALA A CA 1
ATOM 4476 C C . ALA A 1 578 ? -2.489 -17.026 21.007 1.00 81.06 578 ALA A C 1
ATOM 4478 O O . ALA A 1 578 ? -2.663 -17.116 19.791 1.00 81.06 578 ALA A O 1
ATOM 4479 N N . ALA A 1 579 ? -1.376 -17.499 21.576 1.00 73.38 579 ALA A N 1
ATOM 4480 C CA . ALA A 1 579 ? -0.343 -18.276 20.876 1.00 73.38 579 ALA A CA 1
ATOM 4481 C C . ALA A 1 579 ? 0.360 -19.281 21.799 1.00 73.38 579 ALA A C 1
ATOM 4483 O O . ALA A 1 579 ? 0.401 -19.088 23.011 1.00 73.38 579 ALA A O 1
ATOM 4484 N N . SER A 1 580 ? 0.952 -20.326 21.210 1.00 67.94 580 SER A N 1
ATOM 4485 C CA . SER A 1 580 ? 1.793 -21.297 21.921 1.00 67.94 580 SER A CA 1
ATOM 4486 C C . SER A 1 580 ? 3.267 -20.885 21.948 1.00 67.94 580 SER A C 1
ATOM 4488 O O . SER A 1 580 ? 3.774 -20.239 21.031 1.00 67.94 580 SER A O 1
ATOM 4490 N N . THR A 1 581 ? 3.952 -21.291 23.013 1.00 61.12 581 THR A N 1
ATOM 4491 C CA . THR A 1 581 ? 5.365 -21.029 23.303 1.00 61.12 581 THR A CA 1
ATOM 4492 C C . THR A 1 581 ? 6.193 -22.318 23.371 1.00 61.12 581 THR A C 1
ATOM 4494 O O . THR A 1 581 ? 7.410 -22.259 23.524 1.00 61.12 581 THR A O 1
ATOM 4497 N N . SER A 1 582 ? 5.564 -23.497 23.279 1.00 48.19 582 SER A N 1
ATOM 4498 C CA . SER A 1 582 ? 6.258 -24.787 23.336 1.00 48.19 582 SER A CA 1
ATOM 4499 C C . SER A 1 582 ? 6.907 -25.131 21.993 1.00 48.19 582 SER A C 1
ATOM 4501 O O . SER A 1 582 ? 6.216 -25.347 21.000 1.00 48.19 582 SER A O 1
ATOM 4503 N N . ILE A 1 583 ? 8.234 -25.268 21.973 1.00 41.88 583 ILE A N 1
ATOM 4504 C CA . ILE A 1 583 ? 9.021 -25.579 20.762 1.00 41.88 583 ILE A CA 1
ATOM 4505 C C . ILE A 1 583 ? 8.820 -27.039 20.274 1.00 41.88 583 ILE A C 1
ATOM 4507 O O . ILE A 1 583 ? 9.233 -27.387 19.171 1.00 41.88 583 ILE A O 1
ATOM 4511 N N . SER A 1 584 ? 8.173 -27.911 21.061 1.00 30.39 584 SER A N 1
ATOM 4512 C CA . SER A 1 584 ? 8.208 -29.373 20.881 1.00 30.39 584 SER A CA 1
ATOM 4513 C C . SER A 1 584 ? 6.836 -30.065 20.789 1.00 30.39 584 SER A C 1
ATOM 4515 O O . SER A 1 584 ? 6.563 -30.994 21.548 1.00 30.39 584 SER A O 1
ATOM 4517 N N . LEU A 1 585 ? 5.989 -29.661 19.835 1.00 30.41 585 LEU A N 1
ATOM 4518 C CA . LEU A 1 585 ? 4.815 -30.453 19.405 1.00 30.41 585 LEU A CA 1
ATOM 4519 C C . LEU A 1 585 ? 4.829 -30.854 17.915 1.00 30.41 585 LEU A C 1
ATOM 4521 O O . LEU A 1 585 ? 3.839 -31.373 17.406 1.00 30.41 585 LEU A O 1
ATOM 4525 N N . ASN A 1 586 ? 5.972 -30.710 17.234 1.00 27.64 586 ASN A N 1
ATOM 4526 C CA . ASN A 1 586 ? 6.223 -31.328 15.930 1.00 27.64 586 ASN A CA 1
ATOM 4527 C C . ASN A 1 586 ? 7.466 -32.246 16.023 1.00 27.64 586 ASN A C 1
ATOM 4529 O O . ASN A 1 586 ? 8.547 -31.742 16.332 1.00 27.64 586 ASN A O 1
ATOM 4533 N N . PRO A 1 587 ? 7.356 -33.575 15.801 1.00 24.28 587 PRO A N 1
ATOM 4534 C CA . PRO A 1 587 ? 8.479 -34.504 15.985 1.00 24.28 587 PRO A CA 1
ATOM 4535 C C . PRO A 1 587 ? 9.645 -34.368 14.993 1.00 24.28 587 PRO A C 1
ATOM 4537 O O . PRO A 1 587 ? 10.681 -34.995 15.213 1.00 24.28 587 PRO A O 1
ATOM 4540 N N . PHE A 1 588 ? 9.512 -33.589 13.911 1.00 25.55 588 PHE A N 1
ATOM 4541 C CA . PHE A 1 588 ? 10.543 -33.479 12.873 1.00 25.55 588 PHE A CA 1
ATOM 4542 C C . PHE A 1 588 ? 10.934 -32.023 12.563 1.00 25.55 588 PHE A C 1
ATOM 4544 O O . PHE A 1 588 ? 10.121 -31.233 12.099 1.00 25.55 588 PHE A O 1
ATOM 4551 N N . LYS A 1 589 ? 12.235 -31.737 12.750 1.00 25.22 589 LYS A N 1
ATOM 4552 C CA . LYS A 1 589 ? 12.957 -30.454 12.581 1.00 25.22 589 LYS A CA 1
ATOM 4553 C C . LYS A 1 589 ? 12.571 -29.317 13.557 1.00 25.22 589 LYS A C 1
ATOM 4555 O O . LYS A 1 589 ? 11.541 -28.674 13.379 1.00 25.22 589 LYS A O 1
ATOM 4560 N N . PRO A 1 590 ? 13.454 -28.952 14.509 1.00 25.34 590 PRO A N 1
ATOM 4561 C CA . PRO A 1 590 ? 13.325 -27.703 15.252 1.00 25.34 590 PRO A CA 1
ATOM 4562 C C . PRO A 1 590 ? 13.856 -26.514 14.426 1.00 25.34 590 PRO A C 1
ATOM 4564 O O . PRO A 1 590 ? 15.041 -26.467 14.099 1.00 25.34 590 PRO A O 1
ATOM 4567 N N . LYS A 1 591 ? 13.013 -25.511 14.153 1.00 23.62 591 LYS A N 1
ATOM 4568 C CA . LYS A 1 591 ? 13.458 -24.122 13.916 1.00 23.62 591 LYS A CA 1
ATOM 4569 C C . LYS A 1 591 ? 12.946 -23.256 15.082 1.00 23.62 591 LYS A C 1
ATOM 4571 O O . LYS A 1 591 ? 11.777 -23.391 15.444 1.00 23.62 591 LYS A O 1
ATOM 4576 N N . PRO A 1 592 ? 13.768 -22.379 15.688 1.00 24.58 592 PRO A N 1
ATOM 4577 C CA . PRO A 1 592 ? 13.252 -21.352 16.587 1.00 24.58 592 PRO A CA 1
ATOM 4578 C C . PRO A 1 592 ? 12.408 -20.356 15.780 1.00 24.58 592 PRO A C 1
ATOM 4580 O O . PRO A 1 592 ? 12.734 -20.052 14.632 1.00 24.58 592 PRO A O 1
ATOM 4583 N N . LEU A 1 593 ? 11.340 -19.831 16.378 1.00 25.73 593 LEU A N 1
ATOM 4584 C CA . LEU A 1 593 ? 10.521 -18.799 15.741 1.00 25.73 593 LEU A CA 1
ATOM 4585 C C . LEU A 1 593 ? 11.359 -17.523 15.524 1.00 25.73 593 LEU A C 1
ATOM 4587 O O . LEU A 1 593 ? 11.943 -16.997 16.475 1.00 25.73 593 LEU A O 1
ATOM 4591 N N . LYS A 1 594 ? 11.453 -17.065 14.262 1.00 27.11 594 LYS A N 1
ATOM 4592 C CA . LYS A 1 594 ? 12.194 -15.849 13.874 1.00 27.11 594 LYS A CA 1
ATOM 4593 C C . LYS A 1 594 ? 11.619 -14.628 14.622 1.00 27.11 594 LYS A C 1
ATOM 4595 O O . LYS A 1 594 ? 10.396 -14.504 14.721 1.00 27.11 594 LYS A O 1
ATOM 4600 N N . PRO A 1 595 ? 12.467 -13.717 15.129 1.00 28.00 595 PRO A N 1
ATOM 4601 C CA . PRO A 1 595 ? 12.003 -12.432 15.627 1.00 28.00 595 PRO A CA 1
ATOM 4602 C C . PRO A 1 595 ? 11.303 -11.569 14.573 1.00 28.00 595 PRO A C 1
ATOM 4604 O O . PRO A 1 595 ? 11.720 -11.535 13.421 1.00 28.00 595 PRO A O 1
ATOM 4607 N N . HIS A 1 596 ? 10.314 -10.809 15.052 1.00 27.73 596 HIS A N 1
ATOM 4608 C CA . HIS A 1 596 ? 9.510 -9.787 14.361 1.00 27.73 596 HIS A CA 1
ATOM 4609 C C . HIS A 1 596 ? 8.335 -10.245 13.462 1.00 27.73 596 HIS A C 1
ATOM 4611 O O . HIS A 1 596 ? 8.458 -11.023 12.524 1.00 27.73 596 HIS A O 1
ATOM 4617 N N . SER A 1 597 ? 7.176 -9.637 13.754 1.00 28.83 597 SER A N 1
ATOM 4618 C CA . SER A 1 597 ? 6.046 -9.363 12.849 1.00 28.83 597 SER A CA 1
ATOM 4619 C C . SER A 1 597 ? 5.357 -10.512 12.091 1.00 28.83 597 SER A C 1
ATOM 4621 O O . SER A 1 597 ? 5.139 -10.410 10.888 1.00 28.83 597 SER A O 1
ATOM 4623 N N . SER A 1 598 ? 4.784 -11.474 12.822 1.00 30.84 598 SER A N 1
ATOM 4624 C CA . SER A 1 598 ? 3.396 -11.859 12.502 1.00 30.84 598 SER A CA 1
ATOM 4625 C C . SER A 1 598 ? 2.456 -10.790 13.085 1.00 30.84 598 SER A C 1
ATOM 4627 O O . SER A 1 598 ? 2.475 -10.534 14.291 1.00 30.84 598 SER A O 1
ATOM 4629 N N . LYS A 1 599 ? 1.679 -10.092 12.244 1.00 34.09 599 LYS A N 1
ATOM 4630 C CA . LYS A 1 599 ? 0.805 -8.981 12.678 1.00 34.09 599 LYS A CA 1
ATOM 4631 C C . LYS A 1 599 ? -0.481 -9.495 13.338 1.00 34.09 599 LYS A C 1
ATOM 4633 O O . LYS A 1 599 ? -1.522 -9.580 12.696 1.00 34.09 599 LYS A O 1
ATOM 4638 N N . VAL A 1 600 ? -0.417 -9.795 14.631 1.00 43.44 600 VAL A N 1
ATOM 4639 C CA . VAL A 1 600 ? -1.594 -10.184 15.426 1.00 43.44 600 VAL A CA 1
ATOM 4640 C C . VAL A 1 600 ? -2.312 -8.951 15.979 1.00 43.44 600 VAL A C 1
ATOM 4642 O O . VAL A 1 600 ? -1.669 -7.992 16.404 1.00 43.44 600 VAL A O 1
ATOM 4645 N N . ALA A 1 601 ? -3.649 -8.981 16.005 1.00 44.41 601 ALA A N 1
ATOM 4646 C CA . ALA A 1 601 ? -4.459 -7.962 16.666 1.00 44.41 601 ALA A CA 1
ATOM 4647 C C . ALA A 1 601 ? -4.257 -7.992 18.194 1.00 44.41 601 ALA A C 1
ATOM 4649 O O . ALA A 1 601 ? -4.848 -8.802 18.908 1.00 44.41 601 ALA A O 1
ATOM 4650 N N . ILE A 1 602 ? -3.425 -7.074 18.679 1.00 62.12 602 ILE A N 1
ATOM 4651 C CA . ILE A 1 602 ? -3.197 -6.767 20.094 1.00 62.12 602 ILE A CA 1
ATOM 4652 C C . ILE A 1 602 ? -3.784 -5.377 20.348 1.00 62.12 602 ILE A C 1
ATOM 4654 O O . ILE A 1 602 ? -3.476 -4.448 19.601 1.00 62.12 602 ILE A O 1
ATOM 4658 N N . SER A 1 603 ? -4.613 -5.193 21.380 1.00 65.56 603 SER A N 1
ATOM 4659 C CA . SER A 1 603 ? -5.105 -3.855 21.742 1.00 65.56 603 SER A CA 1
ATOM 4660 C C . SER A 1 603 ? -3.956 -2.949 22.228 1.00 65.56 603 SER A C 1
ATOM 4662 O O . SER A 1 603 ? -3.416 -3.205 23.308 1.00 65.56 603 SER A O 1
ATOM 4664 N N . PRO A 1 604 ? -3.606 -1.854 21.514 1.00 72.31 604 PRO A N 1
ATOM 4665 C CA . PRO A 1 604 ? -2.394 -1.076 21.806 1.00 72.31 604 PRO A CA 1
ATOM 4666 C C . PRO A 1 604 ? -2.348 -0.499 23.226 1.00 72.31 604 PRO A C 1
ATOM 4668 O O . PRO A 1 604 ? -1.293 -0.491 23.854 1.00 72.31 604 PRO A O 1
ATOM 4671 N N . THR A 1 605 ? -3.503 -0.099 23.769 1.00 81.25 605 THR A N 1
ATOM 4672 C CA . THR A 1 605 ? -3.653 0.429 25.135 1.00 81.25 605 THR A CA 1
ATOM 4673 C C . THR A 1 605 ? -3.158 -0.532 26.221 1.00 81.25 605 THR A C 1
ATOM 4675 O O . THR A 1 605 ? -2.680 -0.070 27.251 1.00 81.25 605 THR A O 1
ATOM 4678 N N . PHE A 1 606 ? -3.247 -1.850 26.003 1.00 86.81 606 PHE A N 1
ATOM 4679 C CA . PHE A 1 606 ? -2.842 -2.880 26.971 1.00 86.81 606 PHE A CA 1
ATOM 4680 C C . PHE A 1 606 ? -1.563 -3.629 26.575 1.00 86.81 606 PHE A C 1
ATOM 4682 O O . PHE A 1 606 ? -1.094 -4.484 27.326 1.00 86.81 606 PHE A O 1
ATOM 4689 N N . CYS A 1 607 ? -0.978 -3.299 25.422 1.00 82.25 607 CYS A N 1
ATOM 4690 C CA . CYS A 1 607 ? 0.263 -3.891 24.941 1.00 82.25 607 CYS A CA 1
ATOM 4691 C C . CYS A 1 607 ? 1.441 -3.545 25.867 1.00 82.25 607 CYS A C 1
ATOM 4693 O O . CYS A 1 607 ? 1.608 -2.390 26.280 1.00 82.25 607 CYS A O 1
ATOM 4695 N N . ALA A 1 608 ? 2.278 -4.545 26.148 1.00 84.12 608 ALA A N 1
ATOM 4696 C CA . ALA A 1 608 ? 3.572 -4.344 26.787 1.00 84.12 608 ALA A CA 1
ATOM 4697 C C . ALA A 1 608 ? 4.530 -3.558 25.859 1.00 84.12 608 ALA A C 1
ATOM 4699 O O . ALA A 1 608 ? 4.336 -3.565 24.640 1.00 84.12 608 ALA A O 1
ATOM 4700 N N . PRO A 1 609 ? 5.533 -2.839 26.400 1.00 80.19 609 PRO A N 1
ATOM 4701 C CA . PRO A 1 609 ? 6.399 -1.959 25.608 1.00 80.19 609 PRO A CA 1
ATOM 4702 C C . PRO A 1 609 ? 7.357 -2.694 24.658 1.00 80.19 609 PRO A C 1
ATOM 4704 O O . PRO A 1 609 ? 7.889 -2.081 23.734 1.00 80.19 609 PRO A O 1
ATOM 4707 N N . GLU A 1 610 ? 7.604 -3.989 24.856 1.00 73.81 610 GLU A N 1
ATOM 4708 C CA . GLU A 1 610 ? 8.406 -4.791 23.940 1.00 73.81 610 GLU A CA 1
ATOM 4709 C C . GLU A 1 610 ? 7.672 -5.058 22.614 1.00 73.81 610 GLU A C 1
ATOM 4711 O O . GLU A 1 610 ? 6.696 -5.800 22.536 1.00 73.81 610 GLU A O 1
ATOM 4716 N N . THR A 1 611 ? 8.197 -4.496 21.522 1.00 49.94 611 THR A N 1
ATOM 4717 C CA . THR A 1 611 ? 7.690 -4.704 20.152 1.00 49.94 611 THR A CA 1
ATOM 4718 C C . THR A 1 611 ? 7.980 -6.103 19.592 1.00 49.94 611 THR A C 1
ATOM 4720 O O . THR A 1 611 ? 7.586 -6.423 18.468 1.00 49.94 611 THR A O 1
ATOM 4723 N N . PHE A 1 612 ? 8.664 -6.953 20.361 1.00 51.81 612 PHE A N 1
ATOM 4724 C CA . PHE A 1 612 ? 8.874 -8.358 20.047 1.00 51.81 612 PHE A CA 1
ATOM 4725 C C . PHE A 1 612 ? 8.900 -9.225 21.314 1.00 51.81 612 PHE A C 1
ATOM 4727 O O . PHE A 1 612 ? 9.610 -8.923 22.272 1.00 51.81 612 PHE A O 1
ATOM 4734 N N . ILE A 1 613 ? 8.162 -10.338 21.275 1.00 58.75 613 ILE A N 1
ATOM 4735 C CA . ILE A 1 613 ? 8.115 -11.357 22.327 1.00 58.75 613 ILE A CA 1
ATOM 4736 C C . ILE A 1 613 ? 9.083 -12.489 21.951 1.00 58.75 613 ILE A C 1
ATOM 4738 O O . ILE A 1 613 ? 8.754 -13.334 21.117 1.00 58.75 613 ILE A O 1
ATOM 4742 N N . ASP A 1 614 ? 10.267 -12.540 22.568 1.00 53.75 614 ASP A N 1
ATOM 4743 C CA . ASP A 1 614 ? 11.193 -13.660 22.367 1.00 53.75 614 ASP A CA 1
ATOM 4744 C C . ASP A 1 614 ? 10.653 -14.928 23.036 1.00 53.75 614 ASP A C 1
ATOM 4746 O O . ASP A 1 614 ? 10.749 -15.119 24.246 1.00 53.75 614 ASP A O 1
ATOM 4750 N N . LEU A 1 615 ? 10.118 -15.840 22.224 1.00 50.56 615 LEU A N 1
ATOM 4751 C CA . LEU A 1 615 ? 9.498 -17.089 22.681 1.00 50.56 615 LEU A CA 1
ATOM 4752 C C . LEU A 1 615 ? 10.485 -18.068 23.357 1.00 50.56 615 LEU A C 1
ATOM 4754 O O . LEU A 1 615 ? 10.075 -19.127 23.823 1.00 50.56 615 LEU A O 1
ATOM 4758 N N . ARG A 1 616 ? 11.776 -17.713 23.440 1.00 48.12 616 ARG A N 1
ATOM 4759 C CA . ARG A 1 616 ? 12.819 -18.423 24.201 1.00 48.12 616 ARG A CA 1
ATOM 4760 C C . ARG A 1 616 ? 13.073 -17.829 25.594 1.00 48.12 616 ARG A C 1
ATOM 4762 O O . ARG A 1 616 ? 13.722 -18.493 26.399 1.00 48.12 616 ARG A O 1
ATOM 4769 N N . THR A 1 617 ? 12.596 -16.616 25.898 1.00 53.38 617 THR A N 1
ATOM 4770 C CA . THR A 1 617 ? 12.844 -15.923 27.176 1.00 53.38 617 THR A CA 1
ATOM 4771 C C . THR A 1 617 ? 11.552 -15.403 27.819 1.00 53.38 617 THR A C 1
ATOM 4773 O O . THR A 1 617 ? 11.176 -14.242 27.705 1.00 53.38 617 THR A O 1
ATOM 4776 N N . SER A 1 618 ? 10.882 -16.295 28.557 1.00 63.22 618 SER A N 1
ATOM 4777 C CA . SER A 1 618 ? 9.716 -16.002 29.414 1.00 63.22 618 SER A CA 1
ATOM 4778 C C . SER A 1 618 ? 8.588 -15.182 28.747 1.00 63.22 618 SER A C 1
ATOM 4780 O O . SER A 1 618 ? 8.159 -14.168 29.308 1.00 63.22 618 SER A O 1
ATOM 4782 N N . PRO A 1 619 ? 8.058 -15.603 27.580 1.00 71.38 619 PRO A N 1
ATOM 4783 C CA . PRO A 1 619 ? 7.009 -14.882 26.842 1.00 71.38 619 PRO A CA 1
ATOM 4784 C C . PRO A 1 619 ? 5.713 -14.627 27.640 1.00 71.38 619 PRO A C 1
ATOM 4786 O O . PRO A 1 619 ? 4.980 -13.685 27.347 1.00 71.38 619 PRO A O 1
ATOM 4789 N N . GLN A 1 620 ? 5.463 -15.406 28.696 1.00 82.44 620 GLN A N 1
ATOM 4790 C CA . GLN A 1 620 ? 4.408 -15.196 29.697 1.00 82.44 620 GLN A CA 1
ATOM 4791 C C . GLN A 1 620 ? 4.448 -13.797 30.340 1.00 82.44 620 GLN A C 1
ATOM 4793 O O . GLN A 1 620 ? 3.415 -13.270 30.756 1.00 82.44 620 GLN A O 1
ATOM 4798 N N . THR A 1 621 ? 5.628 -13.170 30.407 1.00 88.12 621 THR A N 1
ATOM 4799 C CA . THR A 1 621 ? 5.825 -11.837 31.001 1.00 88.12 621 THR A CA 1
ATOM 4800 C C . THR A 1 621 ? 5.149 -10.702 30.222 1.00 88.12 621 THR A C 1
ATOM 4802 O O . THR A 1 621 ? 4.995 -9.607 30.768 1.00 88.12 621 THR A O 1
ATOM 4805 N N . PHE A 1 622 ? 4.684 -10.950 28.992 1.00 87.56 622 PHE A N 1
ATOM 4806 C CA . PHE A 1 622 ? 3.843 -10.019 28.235 1.00 87.56 622 PHE A CA 1
ATOM 4807 C C . PHE A 1 622 ? 2.460 -9.861 28.895 1.00 87.56 622 PHE A C 1
ATOM 4809 O O . PHE A 1 622 ? 2.079 -8.759 29.289 1.00 87.56 622 PHE A O 1
ATOM 4816 N N . ASP A 1 623 ? 1.749 -10.973 29.128 1.00 91.88 623 ASP A N 1
ATOM 4817 C CA . ASP A 1 623 ? 0.421 -10.969 29.765 1.00 91.88 623 ASP A CA 1
ATOM 4818 C C . ASP A 1 623 ? 0.460 -10.417 31.202 1.00 91.88 623 ASP A C 1
ATOM 4820 O O . ASP A 1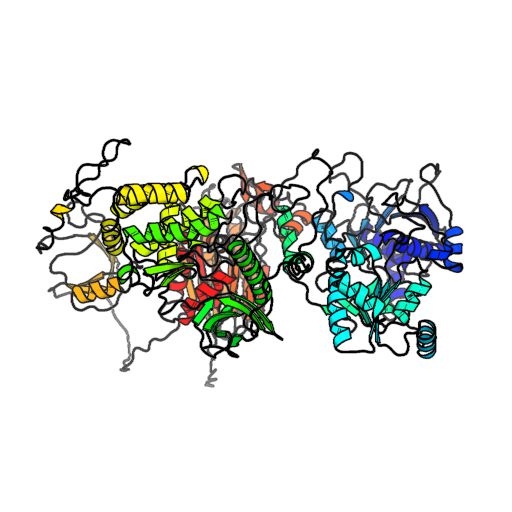 623 ? -0.513 -9.821 31.669 1.00 91.88 623 ASP A O 1
ATOM 4824 N N . ILE A 1 624 ? 1.589 -10.586 31.902 1.00 94.50 624 ILE A N 1
ATOM 4825 C CA . ILE A 1 624 ? 1.837 -10.032 33.243 1.00 94.50 624 ILE A CA 1
ATOM 4826 C C . ILE A 1 624 ? 1.768 -8.499 33.240 1.00 94.50 624 ILE A C 1
ATOM 4828 O O . ILE A 1 624 ? 1.135 -7.911 34.121 1.00 94.50 624 ILE A O 1
ATOM 4832 N N . PHE A 1 625 ? 2.366 -7.848 32.238 1.00 94.31 625 PHE A N 1
ATOM 4833 C CA . PHE A 1 625 ? 2.309 -6.393 32.093 1.00 94.31 625 PHE A CA 1
ATOM 4834 C C . PHE A 1 625 ? 0.873 -5.929 31.820 1.00 94.31 625 PHE A C 1
ATOM 4836 O O . PHE A 1 625 ? 0.348 -5.080 32.545 1.00 94.31 625 PHE A O 1
ATOM 4843 N N . SER A 1 626 ? 0.208 -6.535 30.829 1.00 94.00 626 SER A N 1
ATOM 4844 C CA . SER A 1 626 ? -1.179 -6.213 30.468 1.00 94.00 626 SER A CA 1
ATOM 4845 C C . SER A 1 626 ? -2.139 -6.409 31.646 1.00 94.00 626 SER A C 1
ATOM 4847 O O . SER A 1 626 ? -3.028 -5.589 31.865 1.00 94.00 626 SER A O 1
ATOM 4849 N N . THR A 1 627 ? -1.915 -7.446 32.458 1.00 95.00 627 THR A N 1
ATOM 4850 C CA . THR A 1 627 ? -2.688 -7.748 33.673 1.00 95.00 627 THR A CA 1
ATOM 4851 C C . THR A 1 627 ? -2.531 -6.680 34.755 1.00 95.00 627 THR A C 1
ATOM 4853 O O . THR A 1 627 ? -3.527 -6.264 35.345 1.00 95.00 627 THR A O 1
ATOM 4856 N N . SER A 1 628 ? -1.311 -6.198 35.007 1.00 94.88 628 SER A N 1
ATOM 4857 C CA . SER A 1 628 ? -1.081 -5.125 35.986 1.00 94.88 628 SER A CA 1
ATOM 4858 C C . SER A 1 628 ? -1.706 -3.803 35.538 1.00 94.88 628 SER A C 1
ATOM 4860 O O . SER A 1 628 ? -2.352 -3.118 36.331 1.00 94.88 628 SER A O 1
ATOM 4862 N N . LEU A 1 629 ? -1.596 -3.480 34.248 1.00 94.06 629 LEU A N 1
ATOM 4863 C CA . LEU A 1 629 ? -2.222 -2.292 33.679 1.00 94.06 629 LEU A CA 1
ATOM 4864 C C . LEU A 1 629 ? -3.758 -2.370 33.725 1.00 94.06 629 LEU A C 1
ATOM 4866 O O . LEU A 1 629 ? -4.403 -1.406 34.131 1.00 94.06 629 LEU A O 1
ATOM 4870 N N . LEU A 1 630 ? -4.343 -3.522 33.383 1.00 94.44 630 LEU A N 1
ATOM 4871 C CA . LEU A 1 630 ? -5.780 -3.789 33.509 1.00 94.44 630 LEU A CA 1
ATOM 4872 C C . LEU A 1 630 ? -6.267 -3.636 34.956 1.00 94.44 630 LEU A C 1
ATOM 4874 O O . LEU A 1 630 ? -7.262 -2.954 35.196 1.00 94.44 630 LEU A O 1
ATOM 4878 N N . TYR A 1 631 ? -5.551 -4.227 35.914 1.00 94.12 631 TYR A N 1
ATOM 4879 C CA . TYR A 1 631 ? -5.851 -4.093 37.337 1.00 94.12 631 TYR A CA 1
ATOM 4880 C C . TYR A 1 631 ? -5.876 -2.619 37.767 1.00 94.12 631 TYR A C 1
ATOM 4882 O O . TYR A 1 631 ? -6.877 -2.161 38.314 1.00 94.12 631 TYR A O 1
ATOM 4890 N N . LEU A 1 632 ? -4.833 -1.846 37.450 1.00 93.25 632 LEU A N 1
ATOM 4891 C CA . LEU A 1 632 ? -4.759 -0.422 37.796 1.00 93.25 632 LEU A CA 1
ATOM 4892 C C . LEU A 1 632 ? -5.851 0.415 37.104 1.00 93.25 632 LEU A C 1
ATOM 4894 O O . LEU A 1 632 ? -6.418 1.303 37.738 1.00 93.25 632 LEU A O 1
ATOM 4898 N N . CYS A 1 633 ? -6.209 0.111 35.850 1.00 92.81 633 CYS A N 1
ATOM 4899 C CA . CYS A 1 633 ? -7.329 0.761 35.162 1.00 92.81 633 CYS A CA 1
ATOM 4900 C C . CYS A 1 633 ? -8.674 0.535 35.870 1.00 92.81 633 CYS A C 1
ATOM 4902 O O . CYS A 1 633 ? -9.482 1.459 35.924 1.00 92.81 633 CYS A O 1
ATOM 4904 N N . ILE A 1 634 ? -8.922 -0.655 36.427 1.00 91.81 634 ILE A N 1
ATOM 4905 C CA . ILE A 1 634 ? -10.150 -0.945 37.188 1.00 91.81 634 ILE A CA 1
ATOM 4906 C C . ILE A 1 634 ? -10.097 -0.265 38.564 1.00 91.81 634 ILE A C 1
ATOM 4908 O O . ILE A 1 634 ? -11.038 0.423 38.946 1.00 91.81 634 ILE A O 1
ATOM 4912 N N . ILE A 1 635 ? -8.980 -0.389 39.288 1.00 91.19 635 ILE A N 1
ATOM 4913 C CA . ILE A 1 635 ? -8.792 0.193 40.630 1.00 91.19 635 ILE A CA 1
ATOM 4914 C C . ILE A 1 635 ? -8.920 1.723 40.628 1.00 91.19 635 ILE A C 1
ATOM 4916 O O . ILE A 1 635 ? -9.504 2.290 41.549 1.00 91.19 635 ILE A O 1
ATOM 4920 N N . PHE A 1 636 ? -8.434 2.396 39.583 1.00 90.38 636 PHE A N 1
ATOM 4921 C CA . PHE A 1 636 ? -8.587 3.844 39.397 1.00 90.38 636 PHE A CA 1
ATOM 4922 C C . PHE A 1 636 ? -9.876 4.244 38.650 1.00 90.38 636 PHE A C 1
ATOM 4924 O O . PHE A 1 636 ? -10.001 5.402 38.252 1.00 90.38 636 PHE A O 1
ATOM 4931 N N . LYS A 1 637 ? -10.833 3.318 38.463 1.00 88.31 637 LYS A N 1
ATOM 4932 C CA . LYS A 1 637 ? -12.152 3.538 37.829 1.00 88.31 637 LYS A CA 1
ATOM 4933 C C . LYS A 1 637 ? -12.076 4.156 36.423 1.00 88.31 637 LYS A C 1
ATOM 4935 O O . LYS A 1 637 ? -12.906 4.974 36.036 1.00 88.31 637 LYS A O 1
ATOM 4940 N N . LEU A 1 638 ? -11.054 3.774 35.658 1.00 86.44 638 LEU A N 1
ATOM 4941 C CA . LEU A 1 638 ? -10.807 4.225 34.282 1.00 86.44 638 LEU A CA 1
ATOM 4942 C C . LEU A 1 638 ? -11.407 3.269 33.238 1.00 86.44 638 LEU A C 1
ATOM 4944 O O . LEU A 1 638 ? -11.488 3.615 32.064 1.00 86.44 638 LEU A O 1
ATOM 4948 N N . ASN A 1 639 ? -11.801 2.061 33.651 1.00 82.12 639 ASN A N 1
ATOM 4949 C CA . ASN A 1 639 ? -12.175 0.929 32.796 1.00 82.12 639 ASN A CA 1
ATOM 4950 C C . ASN A 1 639 ? -13.416 1.150 31.905 1.00 82.12 639 ASN A C 1
ATOM 4952 O O . ASN A 1 639 ? -13.616 0.389 30.958 1.00 82.12 639 ASN A O 1
ATOM 4956 N N . SER A 1 640 ? -14.210 2.186 32.178 1.00 74.06 640 SER A N 1
ATOM 4957 C CA . SER A 1 640 ? -15.403 2.573 31.415 1.00 74.06 640 SER A CA 1
ATOM 4958 C C . SER A 1 640 ? -15.137 3.554 30.261 1.00 74.06 640 SER A C 1
ATOM 4960 O O . SER A 1 640 ? -15.988 3.684 29.383 1.00 74.06 640 SER A O 1
ATOM 4962 N N . ASP A 1 641 ? -13.971 4.214 30.212 1.00 78.69 641 ASP A N 1
ATOM 4963 C CA . ASP A 1 641 ? -13.605 5.169 29.154 1.00 78.69 641 ASP A CA 1
ATOM 4964 C C . ASP A 1 641 ? -12.262 4.797 28.481 1.00 78.69 641 ASP A C 1
ATOM 4966 O O . ASP A 1 641 ? -11.192 4.939 29.090 1.00 78.69 641 ASP A O 1
ATOM 4970 N N . PRO A 1 642 ? -12.273 4.377 27.198 1.00 78.12 642 PRO A N 1
ATOM 4971 C CA . PRO A 1 642 ? -11.061 4.116 26.416 1.00 78.12 642 PRO A CA 1
ATOM 4972 C C . PRO A 1 642 ? -10.071 5.287 26.361 1.00 78.12 642 PRO A C 1
ATOM 4974 O O . PRO A 1 642 ? -8.859 5.058 26.276 1.00 78.12 642 PRO A O 1
ATOM 4977 N N . SER A 1 643 ? -10.556 6.527 26.446 1.00 79.06 643 SER A N 1
ATOM 4978 C CA . SER A 1 643 ? -9.742 7.748 26.434 1.00 79.06 643 SER A CA 1
ATOM 4979 C C . SER A 1 643 ? -8.931 7.872 27.725 1.00 79.06 643 SER A C 1
ATOM 4981 O O . SER A 1 643 ? -7.719 8.090 27.686 1.00 79.06 643 SER A O 1
ATOM 4983 N N . SER A 1 644 ? -9.570 7.654 28.875 1.00 81.19 644 SER A N 1
ATOM 4984 C CA . SER A 1 644 ? -8.947 7.647 30.200 1.00 81.19 644 SER A CA 1
ATOM 4985 C C . SER A 1 644 ? -7.943 6.507 30.365 1.00 81.19 644 SER A C 1
ATOM 4987 O O . SER A 1 644 ? -6.837 6.751 30.851 1.00 81.19 644 SER A O 1
ATOM 4989 N N . MET A 1 645 ? -8.263 5.294 29.895 1.00 85.50 645 MET A N 1
ATOM 4990 C CA . MET A 1 645 ? -7.307 4.175 29.877 1.00 85.50 645 MET A CA 1
ATOM 4991 C C . MET A 1 645 ? -6.077 4.492 29.016 1.00 85.50 645 MET A C 1
ATOM 4993 O O . MET A 1 645 ? -4.942 4.283 29.447 1.00 85.50 645 MET A O 1
ATOM 4997 N N . SER A 1 646 ? -6.284 5.063 27.827 1.00 83.31 646 SER A N 1
ATOM 4998 C CA . SER A 1 646 ? -5.193 5.428 26.912 1.00 83.31 646 SER A CA 1
ATOM 4999 C C . SER A 1 646 ? -4.354 6.600 27.437 1.00 83.31 646 SER A C 1
ATOM 5001 O O . SER A 1 646 ? -3.130 6.583 27.312 1.00 83.31 646 SER A O 1
ATOM 5003 N N . SER A 1 647 ? -4.972 7.573 28.114 1.00 84.81 647 SER A N 1
ATOM 5004 C CA . SER A 1 647 ? -4.265 8.657 28.808 1.00 84.81 647 SER A CA 1
ATOM 5005 C C . SER A 1 647 ? -3.398 8.127 29.952 1.00 84.81 647 SER A C 1
ATOM 5007 O O . SER A 1 647 ? -2.230 8.495 30.054 1.00 84.81 647 SER A O 1
ATOM 5009 N N . PHE A 1 648 ? -3.911 7.212 30.780 1.00 89.44 648 PHE A N 1
ATOM 5010 C CA . PHE A 1 648 ? -3.130 6.587 31.852 1.00 89.44 648 PHE A CA 1
ATOM 5011 C C . PHE A 1 648 ? -1.956 5.754 31.305 1.00 89.44 648 PHE A C 1
ATOM 5013 O O . PHE A 1 648 ? -0.822 5.924 31.758 1.00 89.44 648 PHE A O 1
ATOM 5020 N N . ARG A 1 649 ? -2.178 4.953 30.251 1.00 90.94 649 ARG A N 1
ATOM 5021 C CA . ARG A 1 649 ? -1.119 4.219 29.529 1.00 90.94 649 ARG A CA 1
ATOM 5022 C C . ARG A 1 649 ? -0.034 5.147 28.958 1.00 90.94 649 ARG A C 1
ATOM 5024 O O . ARG A 1 649 ? 1.140 4.778 29.003 1.00 90.94 649 ARG A O 1
ATOM 5031 N N . ALA A 1 650 ? -0.389 6.333 28.461 1.00 86.25 650 ALA A N 1
ATOM 5032 C CA . ALA A 1 650 ? 0.570 7.331 27.973 1.00 86.25 650 ALA A CA 1
ATOM 5033 C C . ALA A 1 650 ? 1.320 8.051 29.115 1.00 86.25 650 ALA A C 1
ATOM 5035 O O . ALA A 1 650 ? 2.516 8.319 29.008 1.00 86.25 650 ALA A O 1
ATOM 5036 N N . GLN A 1 651 ? 0.654 8.321 30.243 1.00 87.38 651 GLN A N 1
ATOM 5037 C CA . GLN A 1 651 ? 1.295 8.898 31.432 1.00 87.38 651 GLN A CA 1
ATOM 5038 C C . GLN A 1 651 ? 2.320 7.946 32.066 1.00 87.38 651 GLN A C 1
ATOM 5040 O O . GLN A 1 651 ? 3.360 8.405 32.540 1.00 87.38 651 GLN A O 1
ATOM 5045 N N . LEU A 1 652 ? 2.053 6.636 32.069 1.00 87.94 652 LEU A N 1
ATOM 5046 C CA . LEU A 1 652 ? 3.025 5.627 32.501 1.00 87.94 652 LEU A CA 1
ATOM 5047 C C . LEU A 1 652 ? 4.232 5.571 31.555 1.00 87.94 652 LEU A C 1
ATOM 5049 O O . LEU A 1 652 ? 5.365 5.534 32.025 1.00 87.94 652 LEU A O 1
ATOM 5053 N N . GLU A 1 653 ? 4.016 5.637 30.241 1.00 88.81 653 GLU A N 1
ATOM 5054 C CA . GLU A 1 653 ? 5.087 5.628 29.231 1.00 88.81 653 GLU A CA 1
ATOM 5055 C C . GLU A 1 653 ? 6.008 6.849 29.332 1.00 88.81 653 GLU A C 1
ATOM 5057 O O . GLU A 1 653 ? 7.230 6.698 29.342 1.00 88.81 653 GLU A O 1
ATOM 5062 N N . ALA A 1 654 ? 5.445 8.042 29.553 1.00 83.19 654 ALA A N 1
ATOM 5063 C CA . ALA A 1 654 ? 6.212 9.253 29.861 1.00 83.19 654 ALA A CA 1
ATOM 5064 C C . ALA A 1 654 ? 7.070 9.127 31.143 1.00 83.19 654 ALA A C 1
ATOM 5066 O O . ALA A 1 654 ? 8.046 9.855 31.308 1.00 83.19 654 ALA A O 1
ATOM 5067 N N . ASN A 1 655 ? 6.737 8.180 32.028 1.00 82.56 655 ASN A N 1
ATOM 5068 C CA . ASN A 1 655 ? 7.488 7.821 33.233 1.00 82.56 655 ASN A CA 1
ATOM 5069 C C . ASN A 1 655 ? 8.277 6.499 33.077 1.00 82.56 655 ASN A C 1
ATOM 5071 O O . ASN A 1 655 ? 8.664 5.888 34.071 1.00 82.56 655 ASN A O 1
ATOM 5075 N N . SER A 1 656 ? 8.526 6.030 31.845 1.00 86.81 656 SER A N 1
ATOM 5076 C CA . SER A 1 656 ? 9.237 4.767 31.544 1.00 86.81 656 SER A CA 1
ATOM 5077 C C . SER A 1 656 ? 8.639 3.516 32.218 1.00 86.81 656 SER A C 1
ATOM 5079 O O . SER A 1 656 ? 9.345 2.536 32.471 1.00 86.81 656 SER A O 1
ATOM 5081 N N . PHE A 1 657 ? 7.332 3.560 32.492 1.00 90.25 657 PHE A N 1
ATOM 5082 C CA . PHE A 1 657 ? 6.532 2.592 33.251 1.00 90.25 657 PHE A CA 1
ATOM 5083 C C . PHE A 1 657 ? 6.897 2.448 34.742 1.00 90.25 657 PHE A C 1
ATOM 5085 O O . PHE A 1 657 ? 6.416 1.530 35.406 1.00 90.25 657 PHE A O 1
ATOM 5092 N N . ASP A 1 658 ? 7.666 3.382 35.320 1.00 86.12 658 ASP A N 1
ATOM 5093 C CA . ASP A 1 658 ? 7.824 3.463 36.777 1.00 86.12 658 ASP A CA 1
ATOM 5094 C C . ASP A 1 658 ? 6.582 4.110 37.415 1.00 86.12 658 ASP A C 1
ATOM 5096 O O . ASP A 1 658 ? 6.383 5.329 37.409 1.00 86.12 658 ASP A O 1
ATOM 5100 N N . LEU A 1 659 ? 5.744 3.257 38.003 1.00 86.44 659 LEU A N 1
ATOM 5101 C CA . LEU A 1 659 ? 4.509 3.630 38.693 1.00 86.44 659 LEU A CA 1
ATOM 5102 C C . LEU A 1 659 ? 4.746 4.575 39.896 1.00 86.44 659 LEU A C 1
ATOM 5104 O O . LEU A 1 659 ? 3.868 5.365 40.245 1.00 86.44 659 LEU A O 1
ATOM 5108 N N . ASN A 1 660 ? 5.938 4.559 40.508 1.00 84.38 660 ASN A N 1
ATOM 5109 C CA . ASN A 1 660 ? 6.303 5.468 41.600 1.00 84.38 660 ASN A CA 1
ATOM 5110 C C . ASN A 1 660 ? 6.696 6.851 41.074 1.00 84.38 660 ASN A C 1
ATOM 5112 O O . ASN A 1 660 ? 6.376 7.848 41.721 1.00 84.38 660 ASN A O 1
ATOM 5116 N N . MET A 1 661 ? 7.372 6.925 39.920 1.00 80.75 661 MET A N 1
ATOM 5117 C CA . MET A 1 661 ? 7.621 8.203 39.242 1.00 80.75 661 MET A CA 1
ATOM 5118 C C . MET A 1 661 ? 6.304 8.823 38.777 1.00 80.75 661 MET A C 1
ATOM 5120 O O . MET A 1 661 ? 6.036 9.975 39.110 1.00 80.75 661 MET A O 1
ATOM 5124 N N . TRP A 1 662 ? 5.428 8.034 38.143 1.00 90.06 662 TRP A N 1
ATOM 5125 C CA . TRP A 1 662 ? 4.088 8.486 37.765 1.00 90.06 662 TRP A CA 1
ATOM 5126 C C . TRP A 1 662 ? 3.322 9.076 38.957 1.00 90.06 662 TRP A C 1
ATOM 5128 O O . TRP A 1 662 ? 2.844 10.208 38.870 1.00 90.06 662 TRP A O 1
ATOM 5138 N N . LEU A 1 663 ? 3.263 8.367 40.093 1.00 81.25 663 LEU A N 1
ATOM 5139 C CA . LEU A 1 663 ? 2.586 8.860 41.297 1.00 81.25 663 LEU A CA 1
ATOM 5140 C C . LEU A 1 663 ? 3.241 10.138 41.856 1.00 81.25 663 LEU A C 1
ATOM 5142 O O . LEU A 1 663 ? 2.534 11.027 42.329 1.00 81.25 663 LEU A O 1
ATOM 5146 N N . GLN A 1 664 ? 4.569 10.273 41.774 1.00 75.94 664 GLN A N 1
ATOM 5147 C CA . GLN A 1 664 ? 5.263 11.509 42.155 1.00 75.94 664 GLN A CA 1
ATOM 5148 C C . GLN A 1 664 ? 4.922 12.688 41.237 1.00 75.94 664 GLN A C 1
ATOM 5150 O O . GLN A 1 664 ? 4.788 13.800 41.742 1.00 75.94 664 GLN A O 1
ATOM 5155 N N . GLU A 1 665 ? 4.734 12.481 39.930 1.00 74.75 665 GLU A N 1
ATOM 5156 C CA . GLU A 1 665 ? 4.241 13.537 39.035 1.00 74.75 665 GLU A CA 1
ATOM 5157 C C . GLU A 1 665 ? 2.777 13.898 39.337 1.00 74.75 665 GLU A C 1
ATOM 5159 O O . GLU A 1 665 ? 2.455 15.085 39.428 1.00 74.75 665 GLU A O 1
ATOM 5164 N N . GLN A 1 666 ? 1.901 12.917 39.608 1.00 71.62 666 GLN A N 1
ATOM 5165 C CA . GLN A 1 666 ? 0.520 13.207 40.031 1.00 71.62 666 GLN A CA 1
ATOM 5166 C C . GLN A 1 666 ? 0.484 14.035 41.328 1.00 71.62 666 GLN A C 1
ATOM 5168 O O . GLN A 1 666 ? -0.299 14.977 41.432 1.00 71.62 666 GLN A O 1
ATOM 5173 N N . LEU A 1 667 ? 1.370 13.745 42.288 1.00 61.16 667 LEU A N 1
ATOM 5174 C CA . LEU A 1 667 ? 1.513 14.485 43.551 1.00 61.16 667 LEU A CA 1
ATOM 5175 C C . LEU A 1 667 ? 2.076 15.912 43.397 1.00 61.16 667 LEU A C 1
ATOM 5177 O O . LEU A 1 667 ? 1.991 16.691 44.347 1.00 61.16 667 LEU A O 1
ATOM 5181 N N . LYS A 1 668 ? 2.645 16.279 42.238 1.00 62.53 668 LYS A N 1
ATOM 5182 C CA . LYS A 1 668 ? 3.007 17.677 41.923 1.00 62.53 668 LYS A CA 1
ATOM 5183 C C . LYS A 1 668 ? 1.826 18.473 41.373 1.00 62.53 668 LYS A C 1
ATOM 5185 O O . LYS A 1 668 ? 1.830 19.699 41.480 1.00 62.53 668 LYS A O 1
ATOM 5190 N N . SER A 1 669 ? 0.827 17.806 40.791 1.00 52.84 669 SER A N 1
ATOM 5191 C CA . SER A 1 669 ? -0.447 18.454 40.485 1.00 52.84 669 SER A CA 1
ATOM 5192 C C . SER A 1 669 ? -1.156 18.803 41.798 1.00 52.84 669 SER A C 1
ATOM 5194 O O . SER A 1 669 ? -1.132 18.035 42.759 1.00 52.84 669 SER A O 1
ATOM 5196 N N . THR A 1 670 ? -1.764 19.986 41.881 1.00 42.09 670 THR A N 1
ATOM 5197 C CA . THR A 1 670 ? -2.300 20.504 43.151 1.00 42.09 670 THR A CA 1
ATOM 5198 C C . THR A 1 670 ? -3.565 19.794 43.640 1.00 42.09 670 THR A C 1
ATOM 5200 O O . THR A 1 670 ? -3.969 20.021 44.780 1.00 42.09 670 THR A O 1
ATOM 5203 N N . VAL A 1 671 ? -4.172 18.928 42.818 1.00 54.34 671 VAL A N 1
ATOM 5204 C CA . VAL A 1 671 ? -5.311 18.071 43.176 1.00 54.34 671 VAL A CA 1
ATOM 5205 C C . VAL A 1 671 ? -5.163 16.713 42.480 1.00 54.34 671 VAL A C 1
ATOM 5207 O O . VAL A 1 671 ? -5.375 16.603 41.274 1.00 54.34 671 VAL A O 1
ATOM 5210 N N . LEU A 1 672 ? -4.855 15.668 43.251 1.00 60.12 672 LEU A N 1
ATOM 5211 C CA . LEU A 1 672 ? -4.987 14.278 42.802 1.00 60.12 672 LEU A CA 1
ATOM 5212 C C . LEU A 1 672 ? -6.463 13.964 42.499 1.00 60.12 672 LEU A C 1
ATOM 5214 O O . LEU A 1 672 ? -7.345 14.325 43.281 1.00 60.12 672 LEU A O 1
ATOM 5218 N N . LYS A 1 673 ? -6.732 13.253 41.395 1.00 72.44 673 LYS A N 1
ATOM 5219 C CA . LYS A 1 673 ? -8.080 12.751 41.077 1.00 72.44 673 LYS A CA 1
ATOM 5220 C C . LYS A 1 673 ? -8.610 11.869 42.211 1.00 72.44 673 LYS A C 1
ATOM 5222 O O . LYS A 1 673 ? -7.879 11.027 42.738 1.00 72.44 673 LYS A O 1
ATOM 5227 N N . ARG A 1 674 ? -9.890 12.031 42.557 1.00 76.62 674 ARG A N 1
ATOM 5228 C CA . ARG A 1 674 ? -10.532 11.320 43.675 1.00 76.62 674 ARG A CA 1
ATOM 5229 C C . ARG A 1 674 ? -10.496 9.805 43.477 1.00 76.62 674 ARG A C 1
ATOM 5231 O O . ARG A 1 674 ? -10.267 9.070 44.428 1.00 76.62 674 ARG A O 1
ATOM 5238 N N . GLU A 1 675 ? -10.657 9.361 42.242 1.00 78.94 675 GLU A N 1
ATOM 5239 C CA . GLU A 1 675 ? -10.695 7.960 41.825 1.00 78.94 675 GLU A CA 1
ATOM 5240 C C . GLU A 1 675 ? -9.321 7.294 42.005 1.00 78.94 675 GLU A C 1
ATOM 5242 O O . GLU A 1 675 ? -9.234 6.132 42.393 1.00 78.94 675 GLU A O 1
ATOM 5247 N N . ILE A 1 676 ? -8.238 8.060 41.815 1.00 79.62 676 ILE A N 1
ATOM 5248 C CA . ILE A 1 676 ? -6.868 7.613 42.099 1.00 79.62 676 ILE A CA 1
ATOM 5249 C C . ILE A 1 676 ? -6.645 7.511 43.613 1.00 79.62 676 ILE A C 1
ATOM 5251 O O . ILE A 1 676 ? -6.035 6.548 44.064 1.00 79.62 676 ILE A O 1
ATOM 5255 N N . ILE A 1 677 ? -7.156 8.461 44.407 1.00 76.62 677 ILE A N 1
ATOM 5256 C CA . ILE A 1 677 ? -7.054 8.415 45.878 1.00 76.62 677 ILE A CA 1
ATOM 5257 C C . ILE A 1 677 ? -7.814 7.202 46.431 1.00 76.62 677 ILE A C 1
ATOM 5259 O O . ILE A 1 677 ? -7.225 6.410 47.159 1.00 76.62 677 ILE A O 1
ATOM 5263 N N . GLU A 1 678 ? -9.077 7.015 46.039 1.00 78.31 678 GLU A N 1
ATOM 5264 C CA . GLU A 1 678 ? -9.886 5.857 46.445 1.00 78.31 678 GLU A CA 1
ATOM 5265 C C . GLU A 1 678 ? -9.220 4.538 46.018 1.00 78.31 678 GLU A C 1
ATOM 5267 O O . GLU A 1 678 ? -9.115 3.614 46.821 1.00 78.31 678 GLU A O 1
ATOM 5272 N N . GLY A 1 679 ? -8.688 4.457 44.793 1.00 80.25 679 GLY A N 1
ATOM 5273 C CA . GLY A 1 679 ? -7.954 3.280 44.327 1.00 80.25 679 GLY A CA 1
ATOM 5274 C C . GLY A 1 679 ? -6.670 3.004 45.121 1.00 80.25 679 GLY A C 1
ATOM 5275 O O . GLY A 1 679 ? -6.413 1.859 45.491 1.00 80.25 679 GLY A O 1
ATOM 5276 N N . LEU A 1 680 ? -5.887 4.036 45.455 1.00 81.19 680 LEU A N 1
ATOM 5277 C CA . LEU A 1 680 ? -4.703 3.913 46.318 1.00 81.19 680 LEU A CA 1
ATOM 5278 C C . LEU A 1 680 ? -5.069 3.437 47.732 1.00 81.19 680 LEU A C 1
ATOM 5280 O O . LEU A 1 680 ? -4.356 2.601 48.282 1.00 81.19 680 LEU A O 1
ATOM 5284 N N . GLU A 1 681 ? -6.184 3.901 48.304 1.00 78.88 681 GLU A N 1
ATOM 5285 C CA . GLU A 1 681 ? -6.666 3.450 49.620 1.00 78.88 681 GLU A CA 1
ATOM 5286 C C . GLU A 1 681 ? -7.051 1.954 49.636 1.00 78.88 681 GLU A C 1
ATOM 5288 O O . GLU A 1 681 ? -6.949 1.316 50.684 1.00 78.88 681 GLU A O 1
ATOM 5293 N N . THR A 1 682 ? -7.405 1.356 48.488 1.00 76.38 682 THR A N 1
ATOM 5294 C CA . THR A 1 682 ? -7.661 -0.099 48.380 1.00 76.38 682 THR A CA 1
ATOM 5295 C C . THR A 1 682 ? -6.401 -0.968 48.241 1.00 76.38 682 THR A C 1
ATOM 5297 O O . THR A 1 682 ? -6.483 -2.191 48.376 1.00 76.38 682 THR A O 1
ATOM 5300 N N . MET A 1 683 ? -5.225 -0.381 47.982 1.00 80.50 683 MET A N 1
ATOM 5301 C CA . MET A 1 683 ? -3.992 -1.122 47.687 1.00 80.50 683 MET A CA 1
ATOM 5302 C C . MET A 1 683 ? -2.988 -1.088 48.842 1.00 80.50 683 MET A C 1
ATOM 5304 O O . MET A 1 683 ? -2.436 -0.045 49.176 1.00 80.50 683 MET A O 1
ATOM 5308 N N . ASN A 1 684 ? -2.665 -2.258 49.402 1.00 78.19 684 ASN A N 1
ATOM 5309 C CA . ASN A 1 684 ? -1.578 -2.372 50.379 1.00 78.19 684 ASN A CA 1
ATOM 5310 C C . ASN A 1 684 ? -0.182 -2.233 49.725 1.00 78.19 684 ASN A C 1
ATOM 5312 O O . ASN A 1 684 ? -0.016 -2.377 48.509 1.00 78.19 684 ASN A O 1
ATOM 5316 N N . SER A 1 685 ? 0.845 -1.993 50.549 1.00 74.75 685 SER A N 1
ATOM 5317 C CA . SER A 1 685 ? 2.219 -1.733 50.093 1.00 74.75 685 SER A CA 1
ATOM 5318 C C . SER A 1 685 ? 2.847 -2.856 49.267 1.00 74.75 685 SER A C 1
ATOM 5320 O O . SER A 1 685 ? 3.692 -2.582 48.414 1.00 74.75 685 SER A O 1
ATOM 5322 N N . GLU A 1 686 ? 2.453 -4.110 49.494 1.00 79.44 686 GLU A N 1
ATOM 5323 C CA . GLU A 1 686 ? 2.998 -5.262 48.775 1.00 79.44 686 GLU A CA 1
ATOM 5324 C C . GLU A 1 686 ? 2.286 -5.467 47.434 1.00 79.44 686 GLU A C 1
ATOM 5326 O O . GLU A 1 686 ? 2.947 -5.735 46.432 1.00 79.44 686 GLU A O 1
ATOM 5331 N N . THR A 1 687 ? 0.976 -5.210 47.369 1.00 82.62 687 THR A N 1
ATOM 5332 C CA . THR A 1 687 ? 0.220 -5.124 46.109 1.00 82.62 687 THR A CA 1
ATOM 5333 C C . THR A 1 687 ? 0.749 -3.993 45.219 1.00 82.62 687 THR A C 1
ATOM 5335 O O . THR A 1 687 ? 0.903 -4.184 44.011 1.00 82.62 687 THR A O 1
ATOM 5338 N N . TRP A 1 688 ? 1.102 -2.836 45.795 1.00 86.31 688 TRP A N 1
ATOM 5339 C CA . TRP A 1 688 ? 1.746 -1.738 45.062 1.00 86.31 688 TRP A CA 1
ATOM 5340 C C . TRP A 1 688 ? 3.127 -2.136 44.518 1.00 86.31 688 TRP A C 1
ATOM 5342 O O . TRP A 1 688 ? 3.386 -1.989 43.325 1.00 86.31 688 TRP A O 1
ATOM 5352 N N . LYS A 1 689 ? 4.002 -2.712 45.361 1.00 85.50 689 LYS A N 1
ATOM 5353 C CA . LYS A 1 689 ? 5.313 -3.241 44.932 1.00 85.50 689 LYS A CA 1
ATOM 5354 C C . LYS A 1 689 ? 5.186 -4.264 43.803 1.00 85.50 689 LYS A C 1
ATOM 5356 O O . LYS A 1 689 ? 5.979 -4.211 42.866 1.00 85.50 689 LYS A O 1
ATOM 5361 N N . LEU A 1 690 ? 4.213 -5.173 43.886 1.00 88.94 690 LEU A N 1
ATOM 5362 C CA . LEU A 1 690 ? 3.999 -6.201 42.871 1.00 88.94 690 LEU A CA 1
ATOM 5363 C C . LEU A 1 690 ? 3.599 -5.574 41.527 1.00 88.94 690 LEU A C 1
ATOM 5365 O O . LEU A 1 690 ? 4.199 -5.904 40.511 1.00 88.94 690 LEU A O 1
ATOM 5369 N N . ASN A 1 691 ? 2.697 -4.586 41.516 1.00 92.06 691 ASN A N 1
ATOM 5370 C CA . ASN A 1 691 ? 2.367 -3.842 40.293 1.00 92.06 691 ASN A CA 1
ATOM 5371 C C . ASN A 1 691 ? 3.584 -3.089 39.714 1.00 92.06 691 ASN A C 1
ATOM 5373 O O . ASN A 1 691 ? 3.822 -3.152 38.511 1.00 92.06 691 ASN A O 1
ATOM 5377 N N . CYS A 1 692 ? 4.431 -2.475 40.551 1.00 90.25 692 CYS A N 1
ATOM 5378 C CA . CYS A 1 692 ? 5.704 -1.879 40.110 1.00 90.25 692 CYS A CA 1
ATOM 5379 C C . CYS A 1 692 ? 6.675 -2.893 39.465 1.00 90.25 692 CYS A C 1
ATOM 5381 O O . CYS A 1 692 ? 7.501 -2.514 38.635 1.00 90.25 692 CYS A O 1
ATOM 5383 N N . GLN A 1 693 ? 6.612 -4.172 39.851 1.00 92.00 693 GLN A N 1
ATOM 5384 C CA . GLN A 1 693 ? 7.415 -5.247 39.254 1.00 92.00 693 GLN A CA 1
ATOM 5385 C C . GLN A 1 693 ? 6.785 -5.784 37.961 1.00 92.00 693 GLN A C 1
ATOM 5387 O O . GLN A 1 693 ? 7.497 -6.034 36.992 1.00 92.00 693 GLN A O 1
ATOM 5392 N N . MET A 1 694 ? 5.459 -5.931 37.920 1.00 94.19 694 MET A N 1
ATOM 5393 C CA . MET A 1 694 ? 4.722 -6.412 36.747 1.00 94.19 694 MET A CA 1
ATOM 5394 C C . MET A 1 694 ? 4.735 -5.399 35.588 1.00 94.19 694 MET A C 1
ATOM 5396 O O . MET A 1 694 ? 4.881 -5.803 34.438 1.00 94.19 694 MET A O 1
ATOM 5400 N N . LEU A 1 695 ? 4.674 -4.092 35.871 1.00 94.25 695 LEU A N 1
ATOM 5401 C CA . LEU A 1 695 ? 4.802 -3.022 34.868 1.00 94.25 695 LEU A CA 1
ATOM 5402 C C . LEU A 1 695 ? 6.241 -2.772 34.378 1.00 94.25 695 LEU A C 1
ATOM 5404 O O . LEU A 1 695 ? 6.460 -1.841 33.605 1.00 94.25 695 LEU A O 1
ATOM 5408 N N . ASN A 1 696 ? 7.247 -3.548 34.801 1.00 89.75 696 ASN A N 1
ATOM 5409 C CA . ASN A 1 696 ? 8.630 -3.214 34.464 1.00 89.75 696 ASN A CA 1
ATOM 5410 C C . ASN A 1 696 ? 8.861 -3.179 32.940 1.00 89.75 696 ASN A C 1
ATOM 5412 O O . ASN A 1 696 ? 8.507 -4.114 32.221 1.00 89.75 696 ASN A O 1
ATOM 5416 N N . SER A 1 697 ? 9.508 -2.124 32.444 1.00 85.38 697 SER A N 1
ATOM 5417 C CA . SER A 1 697 ? 9.813 -1.954 31.016 1.00 85.38 697 SER A CA 1
ATOM 5418 C C . SER A 1 697 ? 10.783 -3.004 30.457 1.00 85.38 697 SER A C 1
ATOM 5420 O O . SER A 1 697 ? 10.880 -3.167 29.246 1.00 85.38 697 SER A O 1
ATOM 5422 N N . SER A 1 698 ? 11.469 -3.758 31.322 1.00 84.31 698 SER A N 1
ATOM 5423 C CA . SER A 1 698 ? 12.322 -4.891 30.961 1.00 84.31 698 SER A CA 1
ATOM 5424 C C . SER A 1 698 ? 11.595 -6.217 31.262 1.00 84.31 698 SER A C 1
ATOM 5426 O O . SER A 1 698 ? 11.416 -6.534 32.441 1.00 84.31 698 SER A O 1
ATOM 5428 N N . PRO A 1 699 ? 11.203 -7.022 30.249 1.00 84.50 699 PRO A N 1
ATOM 5429 C CA . PRO A 1 699 ? 10.445 -8.265 30.459 1.00 84.50 699 PRO A CA 1
ATOM 5430 C C . PRO A 1 699 ? 11.150 -9.256 31.391 1.00 84.50 699 PRO A C 1
ATOM 5432 O O . PRO A 1 699 ? 10.535 -9.816 32.292 1.00 84.50 699 PRO A O 1
ATOM 5435 N N . SER A 1 700 ? 12.477 -9.369 31.273 1.00 81.81 700 SER A N 1
ATOM 5436 C CA . SER A 1 700 ? 13.339 -10.202 32.125 1.00 81.81 700 SER A CA 1
ATOM 5437 C C . SER A 1 700 ? 13.429 -9.766 33.598 1.00 81.81 700 SER A C 1
ATOM 5439 O O . SER A 1 700 ? 14.106 -10.428 34.384 1.00 81.81 700 SER A O 1
ATOM 5441 N N . LYS A 1 701 ? 12.769 -8.667 33.988 1.00 85.19 701 LYS A N 1
ATOM 5442 C CA . LYS A 1 701 ? 12.620 -8.218 35.383 1.00 85.19 701 LYS A CA 1
ATOM 5443 C C . LYS A 1 701 ? 11.195 -8.380 35.922 1.00 85.19 701 LYS A C 1
ATOM 5445 O O . LYS A 1 701 ? 10.973 -8.077 37.094 1.00 85.19 701 LYS A O 1
ATOM 5450 N N . ARG A 1 702 ? 10.239 -8.819 35.096 1.00 91.56 702 ARG A N 1
ATOM 5451 C CA . ARG A 1 702 ? 8.865 -9.088 35.532 1.00 91.56 702 ARG A CA 1
ATOM 5452 C C . ARG A 1 702 ? 8.786 -10.468 36.204 1.00 91.56 702 ARG A C 1
ATOM 5454 O O . ARG A 1 702 ? 9.439 -11.401 35.736 1.00 91.56 702 ARG A O 1
ATOM 5461 N N . PRO A 1 703 ? 7.995 -10.618 37.279 1.00 91.38 703 PRO A N 1
ATOM 5462 C CA . PRO A 1 703 ? 7.701 -11.917 37.886 1.00 91.38 703 PRO A CA 1
ATOM 5463 C C . PRO A 1 703 ? 6.888 -12.817 36.941 1.00 91.38 703 PRO A C 1
ATOM 5465 O O . PRO A 1 703 ? 6.185 -12.325 36.056 1.00 91.38 703 PRO A O 1
ATOM 5468 N N . THR A 1 704 ? 6.932 -14.135 37.153 1.00 89.44 704 THR A N 1
ATOM 5469 C CA . THR A 1 704 ? 6.004 -15.074 36.499 1.00 89.44 704 THR A CA 1
ATOM 5470 C C . THR A 1 704 ? 4.618 -15.052 37.159 1.00 89.44 704 THR A C 1
ATOM 5472 O O . THR A 1 704 ? 4.442 -14.515 38.256 1.00 89.44 704 THR A O 1
ATOM 5475 N N . THR A 1 705 ? 3.618 -15.675 36.525 1.00 90.00 705 THR A N 1
ATOM 5476 C CA . THR A 1 705 ? 2.277 -15.855 37.116 1.00 90.00 705 THR A CA 1
ATOM 5477 C C . THR A 1 705 ? 2.343 -16.611 38.447 1.00 90.00 705 THR A C 1
ATOM 5479 O O . THR A 1 705 ? 1.675 -16.220 39.406 1.00 90.00 705 THR A O 1
ATOM 5482 N N . GLU A 1 706 ? 3.208 -17.627 38.552 1.00 87.06 706 GLU A N 1
ATOM 5483 C CA . GLU A 1 706 ? 3.450 -18.353 39.803 1.00 87.06 706 GLU A CA 1
ATOM 5484 C C . GLU A 1 706 ? 4.094 -17.461 40.873 1.00 87.06 706 GLU A C 1
ATOM 5486 O O . GLU A 1 706 ? 3.611 -17.438 42.003 1.00 87.06 706 GLU A O 1
ATOM 5491 N N . ASP A 1 707 ? 5.118 -16.667 40.533 1.00 89.06 707 ASP A N 1
ATOM 5492 C CA . ASP A 1 707 ? 5.755 -15.729 41.473 1.00 89.06 707 ASP A CA 1
ATOM 5493 C C . ASP A 1 707 ? 4.758 -14.696 42.016 1.00 89.06 707 ASP A C 1
ATOM 5495 O O . ASP A 1 707 ? 4.757 -14.391 43.215 1.00 89.06 707 ASP A O 1
ATOM 5499 N N . CYS A 1 708 ? 3.884 -14.169 41.152 1.00 90.69 708 CYS A N 1
ATOM 5500 C CA . CYS A 1 708 ? 2.841 -13.222 41.538 1.00 90.69 708 CYS A CA 1
ATOM 5501 C C . CYS A 1 708 ? 1.835 -13.864 42.502 1.00 90.69 708 CYS A C 1
ATOM 5503 O O . CYS A 1 708 ? 1.575 -13.325 43.580 1.00 90.69 708 CYS A O 1
ATOM 5505 N N . LEU A 1 709 ? 1.297 -15.038 42.153 1.00 88.44 709 LEU A N 1
ATOM 5506 C CA . LEU A 1 709 ? 0.328 -15.761 42.982 1.00 88.44 709 LEU A CA 1
ATOM 5507 C C . LEU A 1 709 ? 0.946 -16.246 44.304 1.00 88.44 709 LEU A C 1
ATOM 5509 O O . LEU A 1 709 ? 0.299 -16.172 45.349 1.00 88.44 709 LEU A O 1
ATOM 5513 N N . LEU A 1 710 ? 2.212 -16.669 44.297 1.00 86.00 710 LEU A N 1
ATOM 5514 C CA . LEU A 1 710 ? 2.979 -17.018 45.494 1.00 86.00 710 LEU A CA 1
ATOM 5515 C C . LEU A 1 710 ? 3.244 -15.794 46.384 1.00 86.00 710 LEU A C 1
ATOM 5517 O O . LEU A 1 710 ? 3.284 -15.914 47.608 1.00 86.00 710 LEU A O 1
ATOM 5521 N N . THR A 1 711 ? 3.437 -14.615 45.793 1.00 85.75 711 THR A N 1
ATOM 5522 C CA . THR A 1 711 ? 3.604 -13.360 46.538 1.00 85.75 711 THR A CA 1
ATOM 5523 C C . THR A 1 711 ? 2.291 -12.956 47.202 1.00 85.75 711 THR A C 1
ATOM 5525 O O . THR A 1 711 ? 2.278 -12.702 48.404 1.00 85.75 711 THR A O 1
ATOM 5528 N N . LEU A 1 712 ? 1.173 -12.999 46.471 1.00 83.31 712 LEU A N 1
ATOM 5529 C CA . LEU A 1 712 ? -0.157 -12.706 47.013 1.00 83.31 712 LEU A CA 1
ATOM 5530 C C . LEU A 1 712 ? -0.604 -13.728 48.074 1.00 83.31 712 LEU A C 1
ATOM 5532 O O . LEU A 1 712 ? -1.160 -13.332 49.098 1.00 83.31 712 LEU A O 1
ATOM 5536 N N . SER A 1 713 ? -0.315 -15.024 47.903 1.00 79.56 713 SER A N 1
ATOM 5537 C CA . SER A 1 713 ? -0.705 -16.048 48.885 1.00 79.56 713 SER A CA 1
ATOM 5538 C C . SER A 1 713 ? -0.044 -15.842 50.254 1.00 79.56 713 SER A C 1
ATOM 5540 O O . SER A 1 713 ? -0.695 -16.031 51.286 1.00 79.56 713 SER A O 1
ATOM 5542 N N . LYS A 1 714 ? 1.205 -15.355 50.283 1.00 74.00 714 LYS A N 1
ATOM 5543 C CA . LYS A 1 714 ? 1.920 -14.984 51.518 1.00 74.00 714 LYS A CA 1
ATOM 5544 C C . LYS A 1 714 ? 1.239 -13.837 52.273 1.00 74.00 714 LYS A C 1
ATOM 5546 O O . LYS A 1 714 ? 1.269 -13.848 53.499 1.00 74.00 714 LYS A O 1
ATOM 5551 N N . LEU A 1 715 ? 0.583 -12.905 51.572 1.00 65.94 715 LEU A N 1
ATOM 5552 C CA . LEU A 1 715 ? -0.211 -11.831 52.189 1.00 65.94 715 LEU A CA 1
ATOM 5553 C C . LEU A 1 715 ? -1.518 -12.365 52.797 1.00 65.94 715 LEU A C 1
ATOM 5555 O O . LEU A 1 715 ? -1.960 -11.883 53.834 1.00 65.94 715 LEU A O 1
ATOM 5559 N N . THR A 1 716 ? -2.122 -13.389 52.186 1.00 57.16 716 THR A N 1
ATOM 5560 C CA . THR A 1 716 ? -3.357 -14.019 52.696 1.00 57.16 716 THR A CA 1
ATOM 5561 C C . THR A 1 716 ? -3.134 -15.032 53.827 1.00 57.16 716 THR A C 1
ATOM 5563 O O . THR A 1 716 ? -4.092 -15.429 54.482 1.00 57.16 716 THR A O 1
ATOM 5566 N N . GLY A 1 717 ? -1.890 -15.475 54.052 1.00 42.78 717 GLY A N 1
ATOM 5567 C CA . GLY A 1 717 ? -1.548 -16.509 55.040 1.00 42.78 717 GLY A CA 1
ATOM 5568 C C . GLY A 1 717 ? -1.275 -15.997 56.460 1.00 42.78 717 GLY A C 1
ATOM 5569 O O . GLY A 1 717 ? -1.244 -16.791 57.400 1.00 42.78 717 GLY A O 1
ATOM 5570 N N . SER A 1 718 ? -1.071 -14.692 56.641 1.00 36.34 718 SER A N 1
ATOM 5571 C CA . SER A 1 718 ? -0.957 -14.061 57.960 1.00 36.34 718 SER A CA 1
ATOM 5572 C C . SER A 1 718 ? -2.337 -13.756 58.544 1.00 36.34 718 SER A C 1
ATOM 5574 O O . SER A 1 718 ? -3.179 -13.178 57.861 1.00 36.34 718 SER A O 1
ATOM 5576 N N . ASN A 1 719 ? -2.554 -14.092 59.822 1.00 31.70 719 ASN A N 1
ATOM 5577 C CA . ASN A 1 719 ? -3.778 -13.733 60.549 1.00 31.70 719 ASN A CA 1
ATOM 5578 C C . ASN A 1 719 ? -4.103 -12.238 60.385 1.00 31.70 719 ASN A C 1
ATOM 5580 O O . ASN A 1 719 ? -3.253 -11.396 60.673 1.00 31.70 719 ASN A O 1
ATOM 5584 N N . PHE A 1 720 ? -5.357 -11.912 60.050 1.00 38.19 720 PHE A N 1
ATOM 5585 C CA . PHE A 1 720 ? -5.909 -10.551 60.123 1.00 38.19 720 PHE A CA 1
ATOM 5586 C C . PHE A 1 720 ? -6.111 -10.126 61.592 1.00 38.19 720 PHE A C 1
ATOM 5588 O O . PHE A 1 720 ? -7.225 -9.966 62.088 1.00 38.19 720 PHE A O 1
ATOM 5595 N N . GLY A 1 721 ? -4.998 -10.010 62.316 1.00 26.34 721 GLY A N 1
ATOM 5596 C CA . GLY A 1 721 ? -4.923 -9.775 63.752 1.00 26.34 721 GLY A CA 1
ATOM 5597 C C . GLY A 1 721 ? -4.519 -8.349 64.109 1.00 26.34 721 GLY A C 1
ATOM 5598 O O . GLY A 1 721 ? -3.463 -8.158 64.694 1.00 26.34 721 GLY A O 1
ATOM 5599 N N . GLY A 1 722 ? -5.375 -7.371 63.807 1.00 30.98 722 GLY A N 1
ATOM 5600 C CA . GLY A 1 722 ? -5.469 -6.136 64.597 1.00 30.98 722 GLY A CA 1
ATOM 5601 C C . GLY A 1 722 ? -4.235 -5.228 64.714 1.00 30.98 722 GLY A C 1
ATOM 5602 O O . GLY A 1 722 ? -4.108 -4.569 65.742 1.00 30.98 722 GLY A O 1
ATOM 5603 N N . GLU A 1 723 ? -3.374 -5.132 63.697 1.00 27.05 723 GLU A N 1
ATOM 5604 C CA . GLU A 1 723 ? -2.445 -3.998 63.570 1.00 27.05 723 GLU A CA 1
ATOM 5605 C C . GLU A 1 723 ? -2.916 -3.046 62.461 1.00 27.05 723 GLU A C 1
ATOM 5607 O O . GLU A 1 723 ? -3.083 -3.441 61.306 1.00 27.05 723 GLU A O 1
ATOM 5612 N N . GLU A 1 724 ? -3.138 -1.775 62.814 1.00 33.66 724 GLU A N 1
ATOM 5613 C CA . GLU A 1 724 ? -3.364 -0.702 61.842 1.00 33.66 724 GLU A CA 1
ATOM 5614 C C . GLU A 1 724 ? -2.067 -0.470 61.054 1.00 33.66 724 GLU A C 1
ATOM 5616 O O . GLU A 1 724 ? -1.142 0.189 61.535 1.00 33.66 724 GLU A O 1
ATOM 5621 N N . VAL A 1 725 ? -1.984 -1.006 59.833 1.00 30.69 725 VAL A N 1
ATOM 5622 C CA . VAL A 1 725 ? -0.859 -0.733 58.928 1.00 30.69 725 VAL A CA 1
ATOM 5623 C C . VAL A 1 725 ? -0.956 0.721 58.461 1.00 30.69 725 VAL A C 1
ATOM 5625 O O . VAL A 1 725 ? -1.618 1.034 57.473 1.00 30.69 725 VAL A O 1
ATOM 5628 N N . ASP A 1 726 ? -0.315 1.620 59.211 1.00 32.94 726 ASP A N 1
ATOM 5629 C CA . ASP A 1 726 ? -0.292 3.066 58.973 1.00 32.94 726 ASP A CA 1
ATOM 5630 C C . ASP A 1 726 ? 0.409 3.389 57.642 1.00 32.94 726 ASP A C 1
ATOM 5632 O O . ASP A 1 726 ? 1.597 3.709 57.590 1.00 32.94 726 ASP A O 1
ATOM 5636 N N . MET A 1 727 ? -0.340 3.337 56.537 1.00 32.81 727 MET A N 1
ATOM 5637 C CA . MET A 1 727 ? 0.152 3.707 55.203 1.00 32.81 727 MET A CA 1
ATOM 5638 C C . MET A 1 727 ? 0.481 5.210 55.078 1.00 32.81 727 MET A C 1
ATOM 5640 O O . MET A 1 727 ? 1.022 5.641 54.063 1.00 32.81 727 MET A O 1
ATOM 5644 N N . LEU A 1 728 ? 0.253 6.003 56.136 1.00 33.47 728 LEU A N 1
ATOM 5645 C CA . LEU A 1 728 ? 0.734 7.379 56.288 1.00 33.47 728 LEU A CA 1
ATOM 5646 C C . LEU A 1 728 ? 2.001 7.480 57.175 1.00 33.47 728 LEU A C 1
ATOM 5648 O O . LEU A 1 728 ? 2.484 8.588 57.428 1.00 33.47 728 LEU A O 1
ATOM 5652 N N . GLY A 1 729 ? 2.568 6.356 57.638 1.00 32.16 729 GLY A N 1
ATOM 5653 C CA . GLY A 1 729 ? 3.565 6.309 58.710 1.00 32.16 729 GLY A CA 1
ATOM 5654 C C . GLY A 1 729 ? 4.740 5.337 58.519 1.00 32.16 729 GLY A C 1
ATOM 5655 O O . GLY A 1 729 ? 4.701 4.178 58.910 1.00 32.16 729 GLY A O 1
ATOM 5656 N N . ARG A 1 730 ? 5.897 5.888 58.121 1.00 31.64 730 ARG A N 1
ATOM 5657 C CA . ARG A 1 730 ? 7.248 5.387 58.491 1.00 31.64 730 ARG A CA 1
ATOM 5658 C C . ARG A 1 730 ? 7.725 4.023 57.939 1.00 31.64 730 ARG A C 1
ATOM 5660 O O . ARG A 1 730 ? 8.653 3.457 58.509 1.00 31.64 730 ARG A O 1
ATOM 5667 N N . GLY A 1 731 ? 7.211 3.545 56.803 1.00 30.05 731 GLY A N 1
ATOM 5668 C CA . GLY A 1 731 ? 7.761 2.360 56.112 1.00 30.05 731 GLY A CA 1
ATOM 5669 C C . GLY A 1 731 ? 8.894 2.657 55.110 1.00 30.05 731 GLY A C 1
ATOM 5670 O O . GLY A 1 731 ? 10.031 2.221 55.271 1.00 30.05 731 GLY A O 1
ATOM 5671 N N . PHE A 1 732 ? 8.594 3.417 54.053 1.00 28.23 732 PHE A N 1
ATOM 5672 C CA . PHE A 1 732 ? 9.373 3.421 52.800 1.00 28.23 732 PHE A CA 1
ATOM 5673 C C . PHE A 1 732 ? 10.653 4.292 52.757 1.00 28.23 732 PHE A C 1
ATOM 5675 O O . PHE A 1 732 ? 11.305 4.385 51.718 1.00 28.23 732 PHE A O 1
ATOM 5682 N N . ILE A 1 733 ? 11.062 4.931 53.861 1.00 30.44 733 ILE A N 1
ATOM 5683 C CA . ILE A 1 733 ? 12.167 5.917 53.869 1.00 30.44 733 ILE A CA 1
ATOM 5684 C C . ILE A 1 733 ? 13.480 5.300 54.389 1.00 30.44 733 ILE A C 1
ATOM 5686 O O . ILE A 1 733 ? 14.008 5.728 55.417 1.00 30.44 733 ILE A O 1
ATOM 5690 N N . ARG A 1 734 ? 14.003 4.277 53.691 1.00 27.39 734 ARG A N 1
ATOM 5691 C CA . ARG A 1 734 ? 15.344 3.675 53.914 1.00 27.39 734 ARG A CA 1
ATOM 5692 C C . ARG A 1 734 ? 15.773 2.742 52.756 1.00 27.39 734 ARG A C 1
ATOM 5694 O O . ARG A 1 734 ? 16.065 1.574 52.977 1.00 27.39 734 ARG A O 1
ATOM 5701 N N . GLY A 1 735 ? 15.802 3.246 51.515 1.00 28.03 735 GLY A N 1
ATOM 5702 C CA . GLY A 1 735 ? 16.127 2.411 50.337 1.00 28.03 735 GLY A CA 1
ATOM 5703 C C . GLY A 1 735 ? 16.809 3.104 49.150 1.00 28.03 735 GLY A C 1
ATOM 5704 O O . GLY A 1 735 ? 17.699 2.515 48.547 1.00 28.03 735 GLY A O 1
ATOM 5705 N N . ALA A 1 736 ? 16.460 4.356 48.838 1.00 26.53 736 ALA A N 1
ATOM 5706 C CA . ALA A 1 736 ? 17.088 5.141 47.767 1.00 26.53 736 ALA A CA 1
ATOM 5707 C C . ALA A 1 736 ? 17.274 6.612 48.186 1.00 26.53 736 ALA A C 1
ATOM 5709 O O . ALA A 1 736 ? 16.660 7.086 49.145 1.00 26.53 736 ALA A O 1
ATOM 5710 N N . GLY A 1 737 ? 18.185 7.325 47.519 1.00 28.09 737 GLY A N 1
ATOM 5711 C CA . GLY A 1 737 ? 18.702 8.611 47.991 1.00 28.09 737 GLY A CA 1
ATOM 5712 C C . GLY A 1 737 ? 17.926 9.852 47.533 1.00 28.09 737 GLY A C 1
ATOM 5713 O O . GLY A 1 737 ? 17.717 10.055 46.347 1.00 28.09 737 GLY A O 1
ATOM 5714 N N . LYS A 1 738 ? 17.662 10.756 48.487 1.00 29.89 738 LYS A N 1
ATOM 5715 C CA . LYS A 1 738 ? 17.416 12.201 48.286 1.00 29.89 738 LYS A CA 1
ATOM 5716 C C . LYS A 1 738 ? 16.274 12.607 47.330 1.00 29.89 738 LYS A C 1
ATOM 5718 O O . LYS A 1 738 ? 16.508 13.270 46.325 1.00 29.89 738 LYS A O 1
ATOM 5723 N N . CYS A 1 739 ? 15.037 12.467 47.798 1.00 24.73 739 CYS A N 1
ATOM 5724 C CA . CYS A 1 739 ? 14.070 13.558 47.637 1.00 24.73 739 CYS A CA 1
ATOM 5725 C C . CYS A 1 739 ? 13.297 13.781 48.948 1.00 24.73 739 CYS A C 1
ATOM 5727 O O . CYS A 1 739 ? 13.100 12.840 49.718 1.00 24.73 739 CYS A O 1
ATOM 5729 N N . ARG A 1 740 ? 12.918 15.029 49.251 1.00 25.92 740 ARG A N 1
ATOM 5730 C CA . ARG A 1 740 ? 12.090 15.389 50.418 1.00 25.92 740 ARG A CA 1
ATOM 5731 C C . ARG A 1 740 ? 10.769 15.965 49.916 1.00 25.92 740 ARG A C 1
ATOM 5733 O O . ARG A 1 740 ? 10.758 17.096 49.443 1.00 25.92 740 ARG A O 1
ATOM 5740 N N . LEU A 1 741 ? 9.678 15.224 50.086 1.00 26.50 741 LEU A N 1
ATOM 5741 C CA . LEU A 1 741 ? 8.330 15.789 50.003 1.00 26.50 741 LEU A CA 1
ATOM 5742 C C . LEU A 1 741 ? 7.968 16.468 51.341 1.00 26.50 741 LEU A C 1
ATOM 5744 O O . LEU A 1 741 ? 8.298 15.918 52.398 1.00 26.50 741 LEU A O 1
ATOM 5748 N N . PRO A 1 742 ? 7.329 17.650 51.327 1.00 29.94 742 PRO A N 1
ATOM 5749 C CA . PRO A 1 742 ? 6.785 18.293 52.519 1.00 29.94 742 PRO A CA 1
ATOM 5750 C C . PRO A 1 742 ? 5.287 17.981 52.730 1.00 29.94 742 PRO A C 1
ATOM 5752 O O . PRO A 1 742 ? 4.572 17.674 51.783 1.00 29.94 742 PRO A O 1
ATOM 5755 N N . VAL A 1 743 ? 4.818 18.205 53.966 1.00 29.64 743 VAL A N 1
ATOM 5756 C CA . VAL A 1 743 ? 3.403 18.191 54.419 1.00 29.64 743 VAL A CA 1
ATOM 5757 C C . VAL A 1 743 ? 2.759 16.798 54.592 1.00 29.64 743 VAL A C 1
ATOM 5759 O O . VAL A 1 743 ? 3.136 15.809 53.972 1.00 29.64 743 VAL A O 1
ATOM 5762 N N . ASN A 1 744 ? 1.821 16.718 55.543 1.00 32.00 744 ASN A N 1
ATOM 5763 C CA . ASN A 1 744 ? 1.179 15.507 56.062 1.00 32.00 744 ASN A CA 1
ATOM 5764 C C . ASN A 1 744 ? -0.331 15.514 55.725 1.00 32.00 744 ASN A C 1
ATOM 5766 O O . ASN A 1 744 ? -1.007 16.480 56.092 1.00 32.00 744 ASN A O 1
ATOM 5770 N N . PRO A 1 745 ? -0.910 14.452 55.123 1.00 31.42 745 PRO A N 1
ATOM 5771 C CA . PRO A 1 745 ? -2.333 14.414 54.756 1.00 31.42 745 PRO A CA 1
ATOM 5772 C C . PRO A 1 745 ? -3.332 14.669 55.899 1.00 31.42 745 PRO A C 1
ATOM 5774 O O . PRO A 1 745 ? -4.459 15.093 55.643 1.00 31.42 745 PRO A O 1
ATOM 5777 N N . LYS A 1 746 ? -2.945 14.488 57.171 1.00 28.45 746 LYS A N 1
ATOM 5778 C CA . LYS A 1 746 ? -3.817 14.794 58.322 1.00 28.45 746 LYS A CA 1
ATOM 5779 C C . LYS A 1 746 ? -4.033 16.302 58.561 1.00 28.45 746 LYS A C 1
ATOM 5781 O O . LYS A 1 746 ? -4.960 16.650 59.288 1.00 28.45 746 LYS A O 1
ATOM 5786 N N . GLU A 1 747 ? -3.279 17.200 57.916 1.00 31.70 747 GLU A N 1
ATOM 5787 C CA . GLU A 1 747 ? -3.569 18.650 57.929 1.00 31.70 747 GLU A CA 1
ATOM 5788 C C . GLU A 1 747 ? -4.682 19.050 56.938 1.00 31.70 747 GLU A C 1
ATOM 5790 O O . GLU A 1 747 ? -5.402 20.023 57.173 1.00 31.70 747 GLU A O 1
ATOM 5795 N N . TYR A 1 748 ? -4.908 18.261 55.880 1.00 27.16 748 TYR A N 1
ATOM 5796 C CA . TYR A 1 748 ? -5.847 18.594 54.797 1.00 27.16 748 TYR A CA 1
ATOM 5797 C C . TYR A 1 748 ? -7.311 18.711 55.270 1.00 27.16 748 TYR A C 1
ATOM 5799 O O . TYR A 1 748 ? -8.082 19.506 54.736 1.00 27.16 748 TYR A O 1
ATOM 5807 N N . ARG A 1 749 ? -7.696 17.994 56.339 1.00 26.12 749 ARG A N 1
ATOM 5808 C CA . ARG A 1 749 ? -9.047 18.061 56.940 1.00 26.12 749 ARG A CA 1
ATOM 5809 C C . ARG A 1 749 ? -9.307 19.304 57.813 1.00 26.12 749 ARG A C 1
ATOM 5811 O O . ARG A 1 749 ? -10.368 19.382 58.426 1.00 26.12 749 ARG A O 1
ATOM 5818 N N . LYS A 1 750 ? -8.386 20.277 57.885 1.00 26.09 750 LYS A N 1
ATOM 5819 C CA . LYS A 1 750 ? -8.573 21.539 58.637 1.00 26.09 750 LYS A CA 1
ATOM 5820 C C . LYS A 1 750 ? -8.608 22.820 57.797 1.00 26.09 750 LYS A C 1
ATOM 5822 O O . LYS A 1 750 ? -8.831 23.883 58.366 1.00 26.09 750 LYS A O 1
ATOM 5827 N N . VAL A 1 751 ? -8.440 22.733 56.476 1.00 26.36 751 VAL A N 1
ATOM 5828 C CA . VAL A 1 751 ? -8.391 23.909 55.577 1.00 26.36 751 VAL A CA 1
ATOM 5829 C C . VAL A 1 751 ? -9.758 24.229 54.939 1.00 26.36 751 VAL A C 1
ATOM 5831 O O . VAL A 1 751 ? -9.935 25.277 54.328 1.00 26.36 751 VAL A O 1
ATOM 5834 N N . VAL A 1 752 ? -10.780 23.385 55.139 1.00 26.19 752 VAL A N 1
ATOM 5835 C CA . VAL A 1 752 ? -12.151 23.618 54.635 1.00 26.19 752 VAL A CA 1
ATOM 5836 C C . VAL A 1 752 ? -12.941 24.554 55.567 1.00 26.19 752 VAL A C 1
ATOM 5838 O O . VAL A 1 752 ? -13.921 24.159 56.190 1.00 26.19 752 VAL A O 1
ATOM 5841 N N . SER A 1 753 ? -12.474 25.797 55.712 1.00 26.09 753 SER A N 1
ATOM 5842 C CA . SER A 1 753 ? -13.263 26.982 56.102 1.00 26.09 753 SER A CA 1
ATOM 5843 C C . SER A 1 753 ? -12.394 28.249 56.023 1.00 26.09 753 SER A C 1
ATOM 5845 O O . SER A 1 753 ? -11.191 28.174 56.252 1.00 26.09 753 SER A O 1
ATOM 5847 N N . HIS A 1 754 ? -13.020 29.409 55.787 1.00 25.78 754 HIS A N 1
ATOM 5848 C CA . HIS A 1 754 ? -12.404 30.751 55.762 1.00 25.78 754 HIS A CA 1
ATOM 5849 C C . HIS A 1 754 ? -11.479 31.064 54.565 1.00 25.78 754 HIS A C 1
ATOM 5851 O O . HIS A 1 754 ? -10.256 31.114 54.685 1.00 25.78 754 HIS A O 1
ATOM 5857 N N . PHE A 1 755 ? -12.086 31.433 53.432 1.00 26.50 755 PHE A N 1
ATOM 5858 C CA . PHE A 1 755 ? -11.483 32.444 52.554 1.00 26.50 755 PHE A CA 1
ATOM 5859 C C . PHE A 1 755 ? -11.567 33.817 53.258 1.00 26.50 755 PHE A C 1
ATOM 5861 O O . PHE A 1 755 ? -12.658 34.244 53.629 1.00 26.50 755 PHE A O 1
ATOM 5868 N N . ASP A 1 756 ? -10.433 34.500 53.456 1.00 33.38 756 ASP A N 1
ATOM 5869 C CA . ASP A 1 756 ? -10.374 35.878 53.985 1.00 33.38 756 ASP A CA 1
ATOM 5870 C C . ASP A 1 756 ? -10.636 36.878 52.848 1.00 33.38 756 ASP A C 1
ATOM 5872 O O . ASP A 1 756 ? -9.860 36.980 51.895 1.00 33.38 756 ASP A O 1
ATOM 5876 N N . SER A 1 757 ? -11.737 37.623 52.944 1.00 30.94 757 SER A N 1
ATOM 5877 C CA . SER A 1 757 ? -12.280 38.432 51.855 1.00 30.94 757 SER A CA 1
ATOM 5878 C C . SER A 1 757 ? -11.661 39.838 51.735 1.00 30.94 757 SER A C 1
ATOM 5880 O O . SER A 1 757 ? -12.381 40.802 51.482 1.00 30.94 757 SER A O 1
ATOM 5882 N N . SER A 1 758 ? -10.349 39.991 51.971 1.00 33.22 758 SER A N 1
ATOM 5883 C CA . SER A 1 758 ? -9.745 41.311 52.256 1.00 33.22 758 SER A CA 1
ATOM 5884 C C . SER A 1 758 ? -8.433 41.682 51.538 1.00 33.22 758 SER A C 1
ATOM 5886 O O . SER A 1 758 ? -7.884 42.749 51.825 1.00 33.22 758 SER A O 1
ATOM 5888 N N . LYS A 1 759 ? -7.889 40.867 50.612 1.00 33.75 759 LYS A N 1
ATOM 5889 C CA . LYS A 1 759 ? -6.560 41.127 49.995 1.00 33.75 759 LYS A CA 1
ATOM 5890 C C . LYS A 1 759 ? -6.546 41.075 48.445 1.00 33.75 759 LYS A C 1
ATOM 5892 O O . LYS A 1 759 ? -7.035 40.111 47.869 1.00 33.75 759 LYS A O 1
ATOM 5897 N N . PRO A 1 760 ? -5.996 42.100 47.744 1.00 37.03 760 PRO A N 1
ATOM 5898 C CA . PRO A 1 760 ? -5.930 42.150 46.271 1.00 37.03 760 PRO A CA 1
ATOM 5899 C C . PRO A 1 760 ? -4.921 41.213 45.592 1.00 37.03 760 PRO A C 1
ATOM 5901 O O . PRO A 1 760 ? -3.741 41.200 45.957 1.00 37.03 760 PRO A O 1
ATOM 5904 N N . LEU A 1 761 ? -5.313 40.610 44.463 1.00 38.03 761 LEU A N 1
ATOM 5905 C CA . LEU A 1 761 ? -4.402 40.019 43.477 1.00 38.03 761 LEU A CA 1
ATOM 5906 C C . LEU A 1 761 ? -3.958 41.050 42.399 1.00 38.03 761 LEU A C 1
ATOM 5908 O O . LEU A 1 761 ? -4.093 40.821 41.205 1.00 38.03 761 LEU A O 1
ATOM 5912 N N . GLY A 1 762 ? -3.488 42.228 42.826 1.00 33.00 762 GLY A N 1
ATOM 5913 C CA . GLY A 1 762 ? -3.367 43.440 41.990 1.00 33.00 762 GLY A CA 1
ATOM 5914 C C . GLY A 1 762 ? -2.416 43.412 40.775 1.00 33.00 762 GLY A C 1
ATOM 5915 O O . GLY A 1 762 ? -1.201 43.325 40.937 1.00 33.00 762 GLY A O 1
ATOM 5916 N N . LEU A 1 763 ? -2.992 43.631 39.585 1.00 35.25 763 LEU A N 1
ATOM 5917 C CA . LEU A 1 763 ? -2.334 43.804 38.274 1.00 35.25 763 LEU A CA 1
ATOM 5918 C C . LEU A 1 763 ? -2.023 45.263 37.927 1.00 35.25 763 LEU A C 1
ATOM 5920 O O . LEU A 1 763 ? -2.546 46.180 38.559 1.00 35.25 763 LEU A O 1
ATOM 5924 N N . VAL A 1 764 ? -1.216 45.458 36.880 1.00 35.72 764 VAL A N 1
ATOM 5925 C CA . VAL A 1 764 ? -1.107 46.710 36.119 1.00 35.72 764 VAL A CA 1
ATOM 5926 C C . VAL A 1 764 ? -1.535 46.432 34.679 1.00 35.72 764 VAL A C 1
ATOM 5928 O O . VAL A 1 764 ? -1.079 45.473 34.052 1.00 35.72 764 VAL A O 1
ATOM 5931 N N . LEU A 1 765 ? -2.437 47.269 34.183 1.00 32.59 765 LEU A N 1
ATOM 5932 C CA . LEU A 1 765 ? -2.973 47.217 32.831 1.00 32.59 765 LEU A CA 1
ATOM 5933 C C . LEU A 1 765 ? -2.703 48.569 32.160 1.00 32.59 765 LEU A C 1
ATOM 5935 O O . LEU A 1 765 ? -2.659 49.582 32.861 1.00 32.59 765 LEU A O 1
ATOM 5939 N N . GLU A 1 766 ? -2.570 48.588 30.840 1.00 33.09 766 GLU A N 1
ATOM 5940 C CA . GLU A 1 766 ? -2.567 49.815 30.031 1.00 33.09 766 GLU A CA 1
ATOM 5941 C C . GLU A 1 766 ? -3.644 49.701 28.946 1.00 33.09 766 GLU A C 1
ATOM 5943 O O . GLU A 1 766 ? -4.000 48.599 28.524 1.00 33.09 766 GLU A O 1
ATOM 5948 N N . GLU A 1 767 ? -4.199 50.843 28.554 1.00 30.03 767 GLU A N 1
ATOM 5949 C CA . GLU A 1 767 ? -5.349 50.978 27.657 1.00 30.03 767 GLU A CA 1
ATOM 5950 C C . GLU A 1 767 ? -4.904 51.724 26.396 1.00 30.03 767 GLU A C 1
ATOM 5952 O O . GLU A 1 767 ? -4.175 52.713 26.500 1.00 30.03 767 GLU A O 1
ATOM 5957 N N . ASP A 1 768 ? -5.282 51.228 25.216 1.00 33.66 768 ASP A N 1
ATOM 5958 C CA . ASP A 1 768 ? -4.972 51.893 23.948 1.00 33.66 768 ASP A CA 1
ATOM 5959 C C . ASP A 1 768 ? -5.979 53.004 23.603 1.00 33.66 768 ASP A C 1
ATOM 5961 O O . ASP A 1 768 ? -7.022 53.162 24.238 1.00 33.66 768 ASP A O 1
ATOM 5965 N N . GLU A 1 769 ? -5.674 53.792 22.570 1.00 29.03 769 GLU A N 1
ATOM 5966 C CA . GLU A 1 769 ? -6.489 54.951 22.173 1.00 29.03 769 GLU A CA 1
ATOM 5967 C C . GLU A 1 769 ? -7.876 54.572 21.599 1.00 29.03 769 GLU A C 1
ATOM 5969 O O . GLU A 1 769 ? -8.693 55.455 21.343 1.00 29.03 769 GLU A O 1
ATOM 5974 N N . ASN A 1 770 ? -8.179 53.272 21.455 1.00 27.95 770 ASN A N 1
ATOM 5975 C CA . ASN A 1 770 ? -9.503 52.744 21.106 1.00 27.95 770 ASN A CA 1
ATOM 5976 C C . ASN A 1 770 ? -10.250 52.127 22.312 1.00 27.95 770 ASN A C 1
ATOM 5978 O O . ASN A 1 770 ? -11.336 51.571 22.131 1.00 27.95 770 ASN A O 1
ATOM 5982 N N . GLY A 1 771 ? -9.704 52.212 23.531 1.00 30.47 771 GLY A N 1
ATOM 5983 C CA . GLY A 1 771 ? -10.328 51.696 24.757 1.00 30.47 771 GLY A CA 1
ATOM 5984 C C . GLY A 1 771 ? -10.129 50.194 24.993 1.00 30.47 771 GLY A C 1
ATOM 5985 O O . GLY A 1 771 ? -10.952 49.558 25.655 1.00 30.47 771 GLY A O 1
ATOM 5986 N N . SER A 1 772 ? -9.076 49.589 24.430 1.00 26.48 772 SER A N 1
ATOM 5987 C CA . SER A 1 772 ? -8.735 48.179 24.672 1.00 26.48 772 SER A CA 1
ATOM 5988 C C . SER A 1 772 ? -7.654 48.039 25.744 1.00 26.48 772 SER A C 1
ATOM 5990 O O . SER A 1 772 ? -6.539 48.533 25.592 1.00 26.48 772 SER A O 1
ATOM 5992 N N . VAL A 1 773 ? -7.970 47.325 26.829 1.00 29.81 773 VAL A N 1
ATOM 5993 C CA . VAL A 1 773 ? -7.103 47.182 28.013 1.00 29.81 773 VAL A CA 1
ATOM 5994 C C . VAL A 1 773 ? -6.294 45.876 27.977 1.00 29.81 773 VAL A C 1
ATOM 5996 O O . VAL A 1 773 ? -6.868 44.786 27.998 1.00 29.81 773 VAL A O 1
ATOM 5999 N N . MET A 1 774 ? -4.960 45.962 28.014 1.00 31.64 774 MET A N 1
ATOM 6000 C CA . MET A 1 774 ? -4.040 44.814 28.093 1.00 31.64 774 MET A CA 1
ATOM 6001 C C . MET A 1 774 ? -3.269 44.739 29.420 1.00 31.64 774 MET A C 1
ATOM 6003 O O . MET A 1 774 ? -2.940 45.750 30.035 1.00 31.64 774 MET A O 1
ATOM 6007 N N . VAL A 1 775 ? -2.917 43.519 29.851 1.00 39.84 775 VAL A N 1
ATOM 6008 C CA . VAL A 1 775 ? -2.075 43.276 31.040 1.00 39.84 775 VAL A CA 1
ATOM 6009 C C . VAL A 1 775 ? -0.601 43.518 30.696 1.00 39.84 775 VAL A C 1
ATOM 6011 O O . VAL A 1 775 ? 0.044 42.646 30.117 1.00 39.84 775 VAL A O 1
ATOM 6014 N N . THR A 1 776 ? -0.040 44.672 31.069 1.00 37.94 776 THR A N 1
ATOM 6015 C CA . THR A 1 776 ? 1.341 45.031 30.687 1.00 37.94 776 THR A CA 1
ATOM 6016 C C . THR A 1 776 ? 2.383 44.761 31.771 1.00 37.94 776 THR A C 1
ATOM 6018 O O . THR A 1 776 ? 3.542 44.468 31.460 1.00 37.94 776 THR A O 1
ATOM 6021 N N . LYS A 1 777 ? 2.012 44.801 33.060 1.00 36.16 777 LYS A N 1
ATOM 6022 C CA . LYS A 1 777 ? 2.933 44.461 34.159 1.00 36.16 777 LYS A CA 1
ATOM 6023 C C . LYS A 1 777 ? 2.213 44.098 35.448 1.00 36.16 777 LYS A C 1
ATOM 6025 O O . LYS A 1 777 ? 1.016 44.288 35.594 1.00 36.16 777 LYS A O 1
ATOM 6030 N N . ILE A 1 778 ? 2.948 43.563 36.423 1.00 41.06 778 ILE A N 1
ATOM 6031 C CA . ILE A 1 778 ? 2.397 43.234 37.743 1.00 41.06 778 ILE A CA 1
ATOM 6032 C C . ILE A 1 778 ? 3.460 43.452 38.834 1.00 41.06 778 ILE A C 1
ATOM 6034 O O . ILE A 1 778 ? 4.663 43.462 38.547 1.00 41.06 778 ILE A O 1
ATOM 6038 N N . THR A 1 779 ? 3.048 43.664 40.090 1.00 36.56 779 THR A N 1
ATOM 6039 C CA . THR A 1 779 ? 3.939 44.084 41.189 1.00 36.56 779 THR A CA 1
ATOM 6040 C C . THR A 1 779 ? 4.217 42.972 42.205 1.00 36.56 779 THR A C 1
ATOM 6042 O O . THR A 1 779 ? 3.392 42.109 42.470 1.00 36.56 779 THR A O 1
ATOM 6045 N N . SER A 1 780 ? 5.417 42.953 42.786 1.00 37.31 780 SER A N 1
ATOM 6046 C CA . SER A 1 780 ? 5.929 41.821 43.581 1.00 37.31 780 SER A CA 1
ATOM 6047 C C . SER A 1 780 ? 5.548 41.834 45.073 1.00 37.31 780 SER A C 1
ATOM 6049 O O . SER A 1 780 ? 6.331 41.366 45.898 1.00 37.31 780 SER A O 1
ATOM 6051 N N . LYS A 1 781 ? 4.381 42.395 45.434 1.00 38.28 781 LYS A N 1
ATOM 6052 C CA . LYS A 1 781 ? 3.794 42.340 46.797 1.00 38.28 781 LYS A CA 1
ATOM 6053 C C . LYS A 1 781 ? 2.249 42.270 46.818 1.00 38.28 781 LYS A C 1
ATOM 6055 O O . LYS A 1 781 ? 1.635 42.600 47.830 1.00 38.28 781 LYS A O 1
ATOM 6060 N N . SER A 1 782 ? 1.624 41.829 45.730 1.00 38.94 782 SER A N 1
ATOM 6061 C CA . SER A 1 782 ? 0.179 41.560 45.612 1.00 38.94 782 SER A CA 1
ATOM 6062 C C . SER A 1 782 ? -0.093 40.053 45.475 1.00 38.94 782 SER A C 1
ATOM 6064 O O . SER A 1 782 ? 0.823 39.292 45.179 1.00 38.94 782 SER A O 1
ATOM 6066 N N . GLN A 1 783 ? -1.328 39.586 45.717 1.00 40.91 783 GLN A N 1
ATOM 6067 C CA . GLN A 1 783 ? -1.647 38.141 45.688 1.00 40.91 783 GLN A CA 1
ATOM 6068 C C . GLN A 1 783 ? -1.751 37.530 44.278 1.00 40.91 783 GLN A C 1
ATOM 6070 O O . GLN A 1 783 ? -1.763 36.311 44.141 1.00 40.91 783 GLN A O 1
ATOM 6075 N N . ALA A 1 784 ? -1.754 38.364 43.242 1.00 44.28 784 ALA A N 1
ATOM 6076 C CA . ALA A 1 784 ? -1.064 38.054 42.014 1.00 44.28 784 ALA A CA 1
ATOM 6077 C C . ALA A 1 784 ? 0.100 39.029 41.946 1.00 44.28 784 ALA A C 1
ATOM 6079 O O . ALA A 1 784 ? -0.074 40.251 41.912 1.00 44.28 784 ALA A O 1
ATOM 6080 N N . ASP A 1 785 ? 1.280 38.442 42.006 1.00 34.38 785 ASP A N 1
ATOM 6081 C CA . ASP A 1 785 ? 2.449 38.917 41.312 1.00 34.38 785 ASP A CA 1
ATOM 6082 C C . ASP A 1 785 ? 2.367 38.430 39.847 1.00 34.38 785 ASP A C 1
ATOM 6084 O O . ASP A 1 785 ? 1.550 38.951 39.111 1.00 34.38 785 ASP A O 1
ATOM 6088 N N . LYS A 1 786 ? 3.173 37.474 39.364 1.00 35.94 786 LYS A N 1
ATOM 6089 C CA . LYS A 1 786 ? 3.422 37.280 37.924 1.00 35.94 786 LYS A CA 1
ATOM 6090 C C . LYS A 1 786 ? 3.365 35.808 37.456 1.00 35.94 786 LYS A C 1
ATOM 6092 O O . LYS A 1 786 ? 4.393 35.282 37.043 1.00 35.94 786 LYS A O 1
ATOM 6097 N N . THR A 1 787 ? 2.285 35.019 37.491 1.00 42.44 787 THR A N 1
ATOM 6098 C CA . THR A 1 787 ? 0.876 35.144 37.953 1.00 42.44 787 THR A CA 1
ATOM 6099 C C . THR A 1 787 ? 0.033 36.314 37.393 1.00 42.44 787 THR A C 1
ATOM 6101 O O . THR A 1 787 ? 0.491 37.012 36.498 1.00 42.44 787 THR A O 1
ATOM 6104 N N . GLY A 1 788 ? -1.245 36.431 37.799 1.00 47.88 788 GLY A N 1
ATOM 6105 C CA . GLY A 1 788 ? -2.231 37.444 37.362 1.00 47.88 788 GLY A CA 1
ATOM 6106 C C . GLY A 1 788 ? -3.685 37.127 37.812 1.00 47.88 788 GLY A C 1
ATOM 6107 O O . GLY A 1 788 ? -4.109 36.004 37.542 1.00 47.88 788 GLY A O 1
ATOM 6108 N N . ARG A 1 789 ? -4.432 38.024 38.520 1.00 33.62 789 ARG A N 1
ATOM 6109 C CA . ARG A 1 789 ? -5.873 37.904 38.926 1.00 33.62 789 ARG A CA 1
ATOM 6110 C C . ARG A 1 789 ? -6.539 39.177 39.571 1.00 33.62 789 ARG A C 1
ATOM 6112 O O . ARG A 1 789 ? -6.266 40.290 39.146 1.00 33.62 789 ARG A O 1
ATOM 6119 N N . VAL A 1 790 ? -7.497 38.990 40.498 1.00 42.97 790 VAL A N 1
ATOM 6120 C CA . VAL A 1 790 ? -8.718 39.778 40.846 1.00 42.97 790 VAL A CA 1
ATOM 6121 C C . VAL A 1 790 ? -8.642 40.535 42.212 1.00 42.97 790 VAL A C 1
ATOM 6123 O O . VAL A 1 790 ? -7.693 40.346 42.969 1.00 42.97 790 VAL A O 1
ATOM 6126 N N . LYS A 1 791 ? -9.615 41.378 42.607 1.00 36.09 791 LYS A N 1
ATOM 6127 C CA . LYS A 1 791 ? -9.807 41.852 44.007 1.00 36.09 791 LYS A CA 1
ATOM 6128 C C . LYS A 1 791 ? -11.023 41.209 44.682 1.00 36.09 791 LYS A C 1
ATOM 6130 O O . LYS A 1 791 ? -12.004 40.885 44.030 1.00 36.09 791 LYS A O 1
ATOM 6135 N N . VAL A 1 792 ? -11.002 41.083 46.010 1.00 36.25 792 VAL A N 1
ATOM 6136 C CA . VAL A 1 792 ? -12.216 40.662 46.727 1.00 36.25 792 VAL A CA 1
ATOM 6137 C C . VAL A 1 792 ? -13.216 41.818 46.802 1.00 36.25 792 VAL A C 1
ATOM 6139 O O . VAL A 1 792 ? -12.822 42.945 47.102 1.00 36.25 792 VAL A O 1
ATOM 6142 N N . GLY A 1 793 ? -14.481 41.518 46.500 1.00 38.88 793 GLY A N 1
ATOM 6143 C CA . GLY A 1 793 ? -15.525 42.498 46.182 1.00 38.88 793 GLY A CA 1
ATOM 6144 C C . GLY A 1 793 ? -15.797 42.629 44.676 1.00 38.88 793 GLY A C 1
ATOM 6145 O O . GLY A 1 793 ? -16.823 43.181 44.304 1.00 38.88 793 GLY A O 1
ATOM 6146 N N . ASP A 1 794 ? -14.925 42.094 43.810 1.00 44.62 794 ASP A N 1
ATOM 6147 C CA . ASP A 1 794 ? -15.199 41.982 42.373 1.00 44.62 794 ASP A CA 1
ATOM 6148 C C . ASP A 1 794 ? -16.096 40.740 42.122 1.00 44.62 794 ASP A C 1
ATOM 6150 O O . ASP A 1 794 ? -15.722 39.625 42.499 1.00 44.62 794 ASP A O 1
ATOM 6154 N N . GLU A 1 795 ? -17.261 40.897 41.485 1.00 45.25 795 GLU A N 1
ATOM 6155 C CA . GLU A 1 795 ? -18.205 39.800 41.198 1.00 45.25 795 GLU A CA 1
ATOM 6156 C C . GLU A 1 795 ? -17.915 39.148 39.837 1.00 45.25 795 GLU A C 1
ATOM 6158 O O . GLU A 1 795 ? -17.816 39.837 38.824 1.00 45.25 795 GLU A O 1
ATOM 6163 N N . LEU A 1 796 ? -17.791 37.815 39.794 1.00 46.94 796 LEU A N 1
ATOM 6164 C CA . LEU A 1 796 ? -17.571 37.052 38.557 1.00 46.94 796 LEU A CA 1
ATOM 6165 C C . LEU A 1 796 ? -18.867 36.981 37.742 1.00 46.94 796 LEU A C 1
ATOM 6167 O O . LEU A 1 796 ? -19.801 36.296 38.147 1.00 46.94 796 LEU A O 1
ATOM 6171 N N . THR A 1 797 ? -18.898 37.645 36.585 1.00 46.31 797 THR A N 1
ATOM 6172 C CA . THR A 1 797 ? -20.104 37.748 35.741 1.00 46.31 797 THR A CA 1
ATOM 6173 C C . THR A 1 797 ? -19.988 37.023 34.406 1.00 46.31 797 THR A C 1
ATOM 6175 O O . THR A 1 797 ? -21.019 36.672 33.829 1.00 46.31 797 THR A O 1
ATOM 6178 N N . ARG A 1 798 ? -18.772 36.742 33.903 1.00 47.94 798 ARG A N 1
ATOM 6179 C CA . ARG A 1 798 ? -18.582 35.830 32.758 1.00 47.94 798 ARG A CA 1
ATOM 6180 C C . ARG A 1 798 ? -17.412 34.875 32.898 1.00 47.94 798 ARG A C 1
ATOM 6182 O O . ARG A 1 798 ? -16.354 35.225 33.416 1.00 47.94 798 ARG A O 1
ATOM 6189 N N . VAL A 1 799 ? -17.587 33.706 32.289 1.00 48.59 799 VAL A N 1
ATOM 6190 C CA . VAL A 1 799 ? -16.532 32.731 32.005 1.00 48.59 799 VAL A CA 1
ATOM 6191 C C . VAL A 1 799 ? -16.585 32.397 30.513 1.00 48.59 799 VAL A C 1
ATOM 6193 O O . VAL A 1 799 ? -17.641 32.032 29.998 1.00 48.59 799 VAL A O 1
ATOM 6196 N N . GLY A 1 800 ? -15.472 32.549 29.790 1.00 50.16 800 GLY A N 1
ATOM 6197 C CA . GLY A 1 800 ? -15.412 32.287 28.344 1.00 50.16 800 GLY A CA 1
ATOM 6198 C C . GLY A 1 800 ? -16.428 33.102 27.527 1.00 50.16 800 GLY A C 1
ATOM 6199 O O . GLY A 1 800 ? -17.018 32.584 26.583 1.00 50.16 800 GLY A O 1
ATOM 6200 N N . GLY A 1 801 ? -16.720 34.340 27.946 1.00 48.09 801 GLY A N 1
ATOM 6201 C CA . GLY A 1 801 ? -17.744 35.212 27.346 1.00 48.09 801 GLY A CA 1
ATOM 6202 C C . GLY A 1 801 ? -19.207 34.826 27.641 1.00 48.09 801 GLY A C 1
ATOM 6203 O O . GLY A 1 801 ? -20.128 35.579 27.295 1.00 48.09 801 GLY A O 1
ATOM 6204 N N . ARG A 1 802 ? -19.460 33.695 28.314 1.00 47.59 802 ARG A N 1
ATOM 6205 C CA . ARG A 1 802 ? -20.799 33.260 28.739 1.00 47.59 802 ARG A CA 1
ATOM 6206 C C . ARG A 1 802 ? -21.136 33.871 30.099 1.00 47.59 802 ARG A C 1
ATOM 6208 O O . ARG A 1 802 ? -20.317 33.815 31.010 1.00 47.59 802 ARG A O 1
ATOM 6215 N N . GLY A 1 803 ? -22.325 34.463 30.219 1.00 47.44 803 GLY A N 1
ATOM 6216 C CA . GLY A 1 803 ? -22.798 35.040 31.480 1.00 47.44 803 GLY A CA 1
ATOM 6217 C C . GLY A 1 803 ? -23.022 33.968 32.547 1.00 47.44 803 GLY A C 1
ATOM 6218 O O . GLY A 1 803 ? -23.549 32.901 32.232 1.00 47.44 803 GLY A O 1
ATOM 6219 N N . VAL A 1 804 ? -22.622 34.263 33.782 1.00 52.50 804 VAL A N 1
ATOM 6220 C CA . VAL A 1 804 ? -22.810 33.427 34.973 1.00 52.50 804 VAL A CA 1
ATOM 6221 C C . VAL A 1 804 ? -23.285 34.305 36.130 1.00 52.50 804 VAL A C 1
ATOM 6223 O O . VAL A 1 804 ? -22.791 35.415 36.308 1.00 52.50 804 VAL A O 1
ATOM 6226 N N . GLU A 1 805 ? -24.247 33.812 36.906 1.00 45.19 805 GLU A N 1
ATOM 6227 C CA . GLU A 1 805 ? -24.723 34.469 38.126 1.00 45.19 805 GLU A CA 1
ATOM 6228 C C . GLU A 1 805 ? -24.170 33.696 39.329 1.00 45.19 805 GLU A C 1
ATOM 6230 O O . GLU A 1 805 ? -24.550 32.548 39.568 1.00 45.19 805 GLU A O 1
ATOM 6235 N N . GLY A 1 806 ? -23.236 34.304 40.063 1.00 47.25 806 GLY A N 1
ATOM 6236 C CA . GLY A 1 806 ? -22.615 33.710 41.248 1.00 47.25 806 GLY A CA 1
ATOM 6237 C C . GLY A 1 806 ? -21.483 32.701 40.988 1.00 47.25 806 GLY A C 1
ATOM 6238 O O . GLY A 1 806 ? -21.267 32.188 39.888 1.00 47.25 806 GLY A O 1
ATOM 6239 N N . TYR A 1 807 ? -20.730 32.423 42.057 1.00 43.34 807 TYR A N 1
ATOM 6240 C CA . TYR A 1 807 ? -19.496 31.629 42.023 1.00 43.34 807 TYR A CA 1
ATOM 6241 C C . TYR A 1 807 ? -19.722 30.150 41.676 1.00 43.34 807 TYR A C 1
ATOM 6243 O O . TYR A 1 807 ? -18.980 29.594 40.868 1.00 43.34 807 TYR A O 1
ATOM 6251 N N . ASP A 1 808 ? -20.744 29.513 42.251 1.00 43.94 808 ASP A N 1
ATOM 6252 C CA . ASP A 1 808 ? -20.972 28.073 42.073 1.00 43.94 808 ASP A CA 1
ATOM 6253 C C . ASP A 1 808 ? -21.369 27.735 40.627 1.00 43.94 808 ASP A C 1
ATOM 6255 O O . ASP A 1 808 ? -20.792 26.830 40.024 1.00 43.94 808 ASP A O 1
ATOM 6259 N N . THR A 1 809 ? -22.236 28.551 40.018 1.00 45.62 809 THR A N 1
ATOM 6260 C CA . THR A 1 809 ? -22.625 28.484 38.598 1.00 45.62 809 THR A CA 1
ATOM 6261 C C . THR A 1 809 ? -21.416 28.598 37.662 1.00 45.62 809 THR A C 1
ATOM 6263 O O . THR A 1 809 ? -21.321 27.903 36.648 1.00 45.62 809 THR A O 1
ATOM 6266 N N . ALA A 1 810 ? -20.448 29.451 38.014 1.00 46.41 810 ALA A N 1
ATOM 6267 C CA . ALA A 1 810 ? -19.192 29.576 37.283 1.00 46.41 810 ALA A CA 1
ATOM 6268 C C . ALA A 1 810 ? -18.293 28.336 37.451 1.00 46.41 810 ALA A C 1
ATOM 6270 O O . ALA A 1 810 ? -17.657 27.900 36.492 1.00 46.41 810 ALA A O 1
ATOM 6271 N N . VAL A 1 811 ? -18.250 27.743 38.649 1.00 45.38 811 VAL A N 1
ATOM 6272 C CA . VAL A 1 811 ? -17.475 26.525 38.936 1.00 45.38 811 VAL A CA 1
ATOM 6273 C C . VAL A 1 811 ? -18.057 25.297 38.232 1.00 45.38 811 VAL A C 1
ATOM 6275 O O . VAL A 1 811 ? -17.281 24.476 37.742 1.00 45.38 811 VAL A O 1
ATOM 6278 N N . GLU A 1 812 ? -19.380 25.167 38.121 1.00 47.53 812 GLU A N 1
ATOM 6279 C CA . GLU A 1 812 ? -20.009 24.109 37.318 1.00 47.53 812 GLU A CA 1
ATOM 6280 C C . GLU A 1 812 ? -19.675 24.265 35.830 1.00 47.53 812 GLU A C 1
ATOM 6282 O O . GLU A 1 812 ? -19.151 23.329 35.229 1.00 47.53 812 GLU A O 1
ATOM 6287 N N . PHE A 1 813 ? -19.826 25.463 35.257 1.00 48.03 813 PHE A N 1
ATOM 6288 C CA . PHE A 1 813 ? -19.491 25.701 33.847 1.00 48.03 813 PHE A CA 1
ATOM 6289 C C . PHE A 1 813 ? -17.998 25.468 33.523 1.00 48.03 813 PHE A C 1
ATOM 6291 O O . PHE A 1 813 ? -17.662 24.970 32.448 1.00 48.03 813 PHE A O 1
ATOM 6298 N N . ILE A 1 814 ? -17.084 25.755 34.461 1.00 46.44 814 ILE A N 1
ATOM 6299 C CA . ILE A 1 814 ? -15.654 25.416 34.325 1.00 46.44 814 ILE A CA 1
ATOM 6300 C C . ILE A 1 814 ? -15.425 23.894 34.402 1.00 46.44 814 ILE A C 1
ATOM 6302 O O . ILE A 1 814 ? -14.567 23.369 33.693 1.00 46.44 814 ILE A O 1
ATOM 6306 N N . ARG A 1 815 ? -16.186 23.164 35.230 1.00 44.34 815 ARG A N 1
ATOM 6307 C CA . ARG A 1 815 ? -16.105 21.693 35.335 1.00 44.34 815 ARG A CA 1
ATOM 6308 C C . ARG A 1 815 ? -16.648 20.975 34.101 1.00 44.34 815 ARG A C 1
ATOM 6310 O O . ARG A 1 815 ? -16.100 19.940 33.740 1.00 44.34 815 ARG A O 1
ATOM 6317 N N . GLU A 1 816 ? -17.665 21.523 33.440 1.00 41.59 816 GLU A N 1
ATOM 6318 C CA . GLU A 1 816 ? -18.190 20.995 32.171 1.00 41.59 816 GLU A CA 1
ATOM 6319 C C . GLU A 1 816 ? -17.236 21.214 30.980 1.00 41.59 816 GLU A C 1
ATOM 6321 O O . GLU A 1 816 ? -17.378 20.554 29.953 1.00 41.59 816 GLU A O 1
ATOM 6326 N N . CYS A 1 817 ? -16.239 22.102 31.100 1.00 37.59 817 CYS A N 1
ATOM 6327 C CA . CYS A 1 817 ? -15.271 22.418 30.040 1.00 37.59 817 CYS A CA 1
ATOM 6328 C C . CYS A 1 817 ? -13.798 22.269 30.499 1.00 37.59 817 CYS A C 1
ATOM 6330 O O . CYS A 1 817 ? -13.072 23.266 30.550 1.00 37.59 817 CYS A O 1
ATOM 6332 N N . PRO A 1 818 ? -13.292 21.045 30.781 1.00 35.31 818 PRO A N 1
ATOM 6333 C CA . PRO A 1 818 ? -12.011 20.843 31.480 1.00 35.31 818 PRO A CA 1
ATOM 6334 C C . PRO A 1 818 ? -10.733 21.233 30.716 1.00 35.31 818 PRO A C 1
ATOM 6336 O O . PRO A 1 818 ? -9.640 21.134 31.272 1.00 35.31 818 PRO A O 1
ATOM 6339 N N . SER A 1 819 ? -10.830 21.587 29.432 1.00 33.16 819 SER A N 1
ATOM 6340 C CA . SER A 1 819 ? -9.707 21.544 28.483 1.00 33.16 819 SER A CA 1
ATOM 6341 C C . SER A 1 819 ? -9.480 22.841 27.693 1.00 33.16 819 SER A C 1
ATOM 6343 O O . SER A 1 819 ? -8.994 22.789 26.564 1.00 33.16 819 SER A O 1
ATOM 6345 N N . ARG A 1 820 ? -9.837 24.009 28.249 1.00 35.00 820 ARG A N 1
ATOM 6346 C CA . ARG A 1 820 ? -9.602 25.323 27.619 1.00 35.00 820 ARG A CA 1
ATOM 6347 C C . ARG A 1 820 ? -9.092 26.386 28.587 1.00 35.00 820 ARG A C 1
ATOM 6349 O O . ARG A 1 820 ? -9.433 26.392 29.767 1.00 35.00 820 ARG A O 1
ATOM 6356 N N . ILE A 1 821 ? -8.315 27.329 28.053 1.00 35.03 821 ILE A N 1
ATOM 6357 C CA . ILE A 1 821 ? -8.029 28.602 28.722 1.00 35.03 821 ILE A CA 1
ATOM 6358 C C . ILE A 1 821 ? -9.304 29.446 28.635 1.00 35.03 821 ILE A C 1
ATOM 6360 O O . ILE A 1 821 ? -9.752 29.784 27.543 1.00 35.03 821 ILE A O 1
ATOM 6364 N N . LEU A 1 822 ? -9.903 29.760 29.782 1.00 40.97 822 LEU A N 1
ATOM 6365 C CA . LEU A 1 822 ? -11.141 30.534 29.867 1.00 40.97 822 LEU A CA 1
ATOM 6366 C C . LEU A 1 822 ? -10.835 31.964 30.322 1.00 40.97 822 LEU A C 1
ATOM 6368 O O . LEU A 1 822 ? -10.175 32.167 31.344 1.00 40.97 822 LEU A O 1
ATOM 6372 N N . SER A 1 823 ? -11.342 32.954 29.582 1.00 38.66 823 SER A N 1
ATOM 6373 C CA . SER A 1 823 ? -11.411 34.339 30.056 1.00 38.66 823 SER A CA 1
ATOM 6374 C C . SER A 1 823 ? -12.370 34.439 31.246 1.00 38.66 823 SER A C 1
ATOM 6376 O O . SER A 1 823 ? -13.354 33.701 31.320 1.00 38.66 823 SER A O 1
ATOM 6378 N N . LEU A 1 824 ? -12.076 35.338 32.186 1.00 43.47 824 LEU A N 1
ATOM 6379 C CA . LEU A 1 824 ? -12.886 35.580 33.381 1.00 43.47 824 LEU A CA 1
ATOM 6380 C C . LEU A 1 824 ? -13.166 37.083 33.478 1.00 43.47 824 LEU A C 1
ATOM 6382 O O . LEU A 1 824 ? -12.227 37.866 33.621 1.00 43.47 824 LEU A O 1
ATOM 6386 N N . GLU A 1 825 ? -14.434 37.480 33.398 1.00 42.56 825 GLU A N 1
ATOM 6387 C CA . GLU A 1 825 ? -14.853 38.885 33.476 1.00 42.56 825 GLU A CA 1
ATOM 6388 C C . GLU A 1 825 ? -15.523 39.161 34.820 1.00 42.56 825 GLU A C 1
ATOM 6390 O O . GLU A 1 825 ? -16.445 38.449 35.231 1.00 42.56 825 GLU A O 1
ATOM 6395 N N . PHE A 1 826 ? -15.072 40.221 35.490 1.00 46.44 826 PHE A N 1
ATOM 6396 C CA . PHE A 1 826 ? -15.573 40.622 36.798 1.00 46.44 826 PHE A CA 1
ATOM 6397 C C . PHE A 1 826 ? -16.141 42.041 36.750 1.00 46.44 826 PHE A C 1
ATOM 6399 O O . PHE A 1 826 ? -15.524 42.935 36.170 1.00 46.44 826 PHE A O 1
ATOM 6406 N N . VAL A 1 827 ? -17.284 42.256 37.398 1.00 42.75 827 VAL A N 1
ATOM 6407 C CA . VAL A 1 827 ? -17.880 43.582 37.604 1.00 42.75 827 VAL A CA 1
ATOM 6408 C C . VAL A 1 827 ? -17.489 44.100 38.990 1.00 42.75 827 VAL A C 1
ATOM 6410 O O . VAL A 1 827 ? -17.377 43.333 39.945 1.00 42.75 827 VAL A O 1
ATOM 6413 N N . ARG A 1 828 ? -17.262 45.413 39.101 1.00 42.22 828 ARG A N 1
ATOM 6414 C CA . ARG A 1 828 ? -17.059 46.105 40.382 1.00 42.22 828 ARG A CA 1
ATOM 6415 C C . ARG A 1 828 ? -18.288 46.904 40.771 1.00 42.22 828 ARG A C 1
ATOM 6417 O O . ARG A 1 828 ? -18.852 47.611 39.940 1.00 42.22 828 ARG A O 1
ATOM 6424 N N . GLU A 1 829 ? -18.625 46.874 42.055 1.00 35.41 829 GLU A N 1
ATOM 6425 C CA . GLU A 1 829 ? -19.592 47.809 42.622 1.00 35.41 829 GLU A CA 1
ATOM 6426 C C . GLU A 1 829 ? -19.031 49.244 42.663 1.00 35.41 829 GLU A C 1
ATOM 6428 O O . GLU A 1 829 ? -18.155 49.564 43.467 1.00 35.41 829 GLU A O 1
ATOM 6433 N N . GLY A 1 830 ? -19.603 50.121 41.831 1.00 38.19 830 GLY A N 1
ATOM 6434 C CA . GLY A 1 830 ? -19.637 51.574 42.047 1.00 38.19 830 GLY A CA 1
ATOM 6435 C C . GLY A 1 830 ? -18.588 52.429 41.318 1.00 38.19 830 GLY A C 1
ATOM 6436 O O . GLY A 1 830 ? -17.385 52.279 41.521 1.00 38.19 830 GLY A O 1
ATOM 6437 N N . GLY A 1 831 ? -19.066 53.420 40.552 1.00 30.48 831 GLY A N 1
ATOM 6438 C CA . GLY A 1 831 ? -18.257 54.531 40.027 1.00 30.48 831 GLY A CA 1
ATOM 6439 C C . GLY A 1 831 ? -18.800 55.140 38.727 1.00 30.48 831 GLY A C 1
ATOM 6440 O O . GLY A 1 831 ? -18.660 54.542 37.667 1.00 30.48 831 GLY A O 1
ATOM 6441 N N . GLU A 1 832 ? -19.384 56.339 38.794 1.00 30.44 832 GLU A N 1
ATOM 6442 C CA . GLU A 1 832 ? -19.861 57.106 37.627 1.00 30.44 832 GLU A CA 1
ATOM 6443 C C . GLU A 1 832 ? -18.877 58.231 37.232 1.00 30.44 832 GLU A C 1
ATOM 6445 O O . GLU A 1 832 ? -18.262 58.840 38.106 1.00 30.44 832 GLU A O 1
ATOM 6450 N N . GLY A 1 833 ? -18.848 58.613 35.943 1.00 29.03 833 GLY A N 1
ATOM 6451 C CA . GLY A 1 833 ? -18.795 60.042 35.569 1.00 29.03 833 GLY A CA 1
ATOM 6452 C C . GLY A 1 833 ? -17.549 60.641 34.880 1.00 29.03 833 GLY A C 1
ATOM 6453 O O . GLY A 1 833 ? -16.780 61.342 35.526 1.00 29.03 833 GLY A O 1
ATOM 6454 N N . GLY A 1 834 ? -17.503 60.560 33.539 1.00 26.91 834 GLY A N 1
ATOM 6455 C CA . GLY A 1 834 ? -16.966 61.603 32.627 1.00 26.91 834 GLY A CA 1
ATOM 6456 C C . GLY A 1 834 ? -15.435 61.769 32.471 1.00 26.91 834 GLY A C 1
ATOM 6457 O O . GLY A 1 834 ? -14.665 61.440 33.360 1.00 26.91 834 GLY A O 1
ATOM 6458 N N . GLY A 1 835 ? -14.927 62.320 31.355 1.00 27.08 835 GLY A N 1
ATOM 6459 C CA . GLY A 1 835 ? -15.596 62.699 30.093 1.00 27.08 835 GLY A CA 1
ATOM 6460 C C . GLY A 1 835 ? -14.813 63.731 29.247 1.00 27.08 835 GLY A C 1
ATOM 6461 O O . GLY A 1 835 ? -13.918 64.386 29.771 1.00 27.08 835 GLY A O 1
ATOM 6462 N N . THR A 1 836 ? -15.231 63.938 27.981 1.00 25.53 836 THR A N 1
ATOM 6463 C CA . THR A 1 836 ? -14.745 64.947 26.983 1.00 25.53 836 THR A CA 1
ATOM 6464 C C . THR A 1 836 ? -13.298 64.771 26.477 1.00 25.53 836 THR A C 1
ATOM 6466 O O . THR A 1 836 ? -12.427 64.399 27.247 1.00 25.53 836 THR A O 1
ATOM 6469 N N . THR A 1 837 ? -12.916 65.026 25.213 1.00 25.14 837 THR A N 1
ATOM 6470 C CA . THR A 1 837 ? -13.567 65.465 23.937 1.00 25.14 837 THR A CA 1
ATOM 6471 C C . THR A 1 837 ? -12.567 65.122 22.807 1.00 25.14 837 THR A C 1
ATOM 6473 O O . THR A 1 837 ? -11.375 65.184 23.088 1.00 25.14 837 THR A O 1
ATOM 6476 N N . LYS A 1 838 ? -12.879 64.760 21.552 1.00 23.78 838 LYS A N 1
ATOM 6477 C CA . LYS A 1 838 ? -13.654 65.377 20.433 1.00 23.78 838 LYS A CA 1
ATOM 6478 C C . LYS A 1 838 ? -13.488 64.393 19.224 1.00 23.78 838 LYS A C 1
ATOM 6480 O O . LYS A 1 838 ? -12.643 63.513 19.323 1.00 23.78 838 LYS A O 1
ATOM 6485 N N . GLU A 1 839 ? -14.169 64.434 18.076 1.00 22.64 839 GLU A N 1
ATOM 6486 C CA . GLU A 1 839 ? -15.064 65.414 17.439 1.00 22.64 839 GLU A CA 1
ATOM 6487 C C . GLU A 1 839 ? -16.068 64.665 16.517 1.00 22.64 839 GLU A C 1
ATOM 6489 O O . GLU A 1 839 ? -15.679 63.719 15.836 1.00 22.64 839 GLU A O 1
ATOM 6494 N N . GLU A 1 840 ? -17.343 65.071 16.493 1.00 23.67 840 GLU A N 1
ATOM 6495 C CA . GLU A 1 840 ? -18.372 64.625 15.517 1.00 23.67 840 GLU A CA 1
ATOM 6496 C C . GLU A 1 840 ? -18.379 65.609 14.309 1.00 23.67 840 GLU A C 1
ATOM 6498 O O . GLU A 1 840 ? -17.624 66.579 14.328 1.00 23.67 840 GLU A O 1
ATOM 6503 N N . GLU A 1 841 ? -19.110 65.491 13.191 1.00 24.14 841 GLU A N 1
ATOM 6504 C CA . GLU A 1 841 ? -20.350 64.795 12.770 1.00 24.14 841 GLU A CA 1
ATOM 6505 C C . GLU A 1 841 ? -20.175 64.345 11.284 1.00 24.14 841 GLU A C 1
ATOM 6507 O O . GLU A 1 841 ? -19.186 64.713 10.655 1.00 24.14 841 GLU A O 1
ATOM 6512 N N . GLY A 1 842 ? -21.037 63.605 10.570 1.00 23.11 842 GLY A N 1
ATOM 6513 C CA . GLY A 1 842 ? -22.380 63.024 10.755 1.00 23.11 842 GLY A CA 1
ATOM 6514 C C . GLY A 1 842 ? -22.895 62.547 9.366 1.00 23.11 842 GLY A C 1
ATOM 6515 O O . GLY A 1 842 ? -22.238 62.789 8.358 1.00 23.11 842 GLY A O 1
ATOM 6516 N N . GLY A 1 843 ? -24.036 61.875 9.179 1.00 23.14 843 GLY A N 1
ATOM 6517 C CA . GLY A 1 843 ? -25.042 61.358 10.111 1.00 23.14 843 GLY A CA 1
ATOM 6518 C C . GLY A 1 843 ? -26.284 60.819 9.358 1.00 23.14 843 GLY A C 1
ATOM 6519 O O . GLY A 1 843 ? -26.465 61.097 8.174 1.00 23.14 843 GLY A O 1
ATOM 6520 N N . GLY A 1 844 ? -27.164 60.085 10.055 1.00 22.28 844 GLY A N 1
ATOM 6521 C CA . GLY A 1 844 ? -28.455 59.586 9.535 1.00 22.28 844 GLY A CA 1
ATOM 6522 C C . GLY A 1 844 ? -28.429 58.138 8.997 1.00 22.28 844 GLY A C 1
ATOM 6523 O O . GLY A 1 844 ? -27.477 57.733 8.345 1.00 22.28 844 GLY A O 1
ATOM 6524 N N . GLY A 1 845 ? -29.440 57.293 9.232 1.00 23.39 845 GLY A N 1
ATOM 6525 C CA . GLY A 1 845 ? -30.674 57.474 10.013 1.00 23.39 845 GLY A CA 1
ATOM 6526 C C . GLY A 1 845 ? -31.260 56.122 10.460 1.00 23.39 845 GLY A C 1
ATOM 6527 O O . GLY A 1 845 ? -30.954 55.085 9.877 1.00 23.39 845 GLY A O 1
ATOM 6528 N N . GLY A 1 846 ? -32.039 56.115 11.547 1.00 22.44 846 GLY A N 1
ATOM 6529 C CA . GLY A 1 846 ? -32.351 54.889 12.298 1.00 22.44 846 GLY A CA 1
ATOM 6530 C C . GLY A 1 846 ? -33.529 54.038 11.798 1.00 22.44 846 GLY A C 1
ATOM 6531 O O . GLY A 1 846 ? -34.400 54.497 11.064 1.00 22.44 846 GLY A O 1
ATOM 6532 N N . GLY A 1 847 ? -33.590 52.802 12.303 1.00 22.81 847 GLY A N 1
ATOM 6533 C CA . GLY A 1 847 ? -34.729 51.885 12.190 1.00 22.81 847 GLY A CA 1
ATOM 6534 C C . GLY A 1 847 ? -34.560 50.693 13.140 1.00 22.81 847 GLY A C 1
ATOM 6535 O O . GLY A 1 847 ? -33.533 50.020 13.102 1.00 22.81 847 GLY A O 1
ATOM 6536 N N . LEU A 1 848 ? -35.530 50.440 14.028 1.00 29.42 848 LEU A N 1
ATOM 6537 C CA . LEU A 1 848 ? -35.453 49.323 14.981 1.00 29.42 848 LEU A CA 1
ATOM 6538 C C . LEU A 1 848 ? -35.725 47.981 14.286 1.00 29.42 848 LEU A C 1
ATOM 6540 O O . LEU A 1 848 ? -36.733 47.830 13.599 1.00 29.42 848 LEU A O 1
ATOM 6544 N N . GLY A 1 849 ? -34.885 46.981 14.563 1.00 23.88 849 GLY A N 1
ATOM 6545 C CA . GLY A 1 849 ? -35.109 45.585 14.186 1.00 23.88 849 GLY A CA 1
ATOM 6546 C C . GLY A 1 849 ? -34.749 44.641 15.332 1.00 23.88 849 GLY A C 1
ATOM 6547 O O . GLY A 1 849 ? -33.577 44.475 15.668 1.00 23.88 849 GLY A O 1
ATOM 6548 N N . THR A 1 850 ? -35.747 44.010 15.952 1.00 36.47 850 THR A N 1
ATOM 6549 C CA . THR A 1 850 ? -35.532 43.014 17.010 1.00 36.47 850 THR A CA 1
ATOM 6550 C C . THR A 1 850 ? -35.053 41.689 16.418 1.00 36.47 850 THR A C 1
ATOM 6552 O O . THR A 1 850 ? -35.862 40.896 15.940 1.00 36.47 850 THR A O 1
ATOM 6555 N N . GLY A 1 851 ? -33.748 41.422 16.486 1.00 26.83 851 GLY A N 1
ATOM 6556 C CA . GLY A 1 851 ? -33.205 40.098 16.177 1.00 26.83 851 GLY A CA 1
ATOM 6557 C C . GLY A 1 851 ? -31.712 40.087 15.867 1.00 26.83 851 GLY A C 1
ATOM 6558 O O . GLY A 1 851 ? -31.317 40.286 14.721 1.00 26.83 851 GLY A O 1
ATOM 6559 N N . LYS A 1 852 ? -30.873 39.740 16.854 1.00 25.66 852 LYS A N 1
ATOM 6560 C CA . LYS A 1 852 ? -29.509 39.268 16.564 1.00 25.66 852 LYS A CA 1
ATOM 6561 C C . LYS A 1 852 ? -29.571 37.836 16.028 1.00 25.66 852 LYS A C 1
ATOM 6563 O O . LYS A 1 852 ? -29.415 36.871 16.772 1.00 25.66 852 LYS A O 1
ATOM 6568 N N . PHE A 1 853 ? -29.798 37.721 14.720 1.00 24.25 853 PHE A N 1
ATOM 6569 C CA . PHE A 1 853 ? -29.464 36.522 13.953 1.00 24.25 853 PHE A CA 1
ATOM 6570 C C . PHE A 1 853 ? -28.020 36.098 14.265 1.00 24.25 853 PHE A C 1
ATOM 6572 O O . PHE A 1 853 ? -27.102 36.913 14.173 1.00 24.25 853 PHE A O 1
ATOM 6579 N N . ARG A 1 854 ? -27.792 34.809 14.548 1.00 32.62 854 ARG A N 1
ATOM 6580 C CA . ARG A 1 854 ? -26.463 34.203 14.371 1.00 32.62 854 ARG A CA 1
ATOM 6581 C C . ARG A 1 854 ? -26.245 33.929 12.880 1.00 32.62 854 ARG A C 1
ATOM 6583 O O . ARG A 1 854 ? -26.400 32.809 12.410 1.00 32.62 854 ARG A O 1
ATOM 6590 N N . SER A 1 855 ? -25.905 34.982 12.144 1.00 30.11 855 SER A N 1
ATOM 6591 C CA . SER A 1 855 ? -25.249 34.905 10.836 1.00 30.11 855 SER A CA 1
ATOM 6592 C C . SER A 1 855 ? -23.806 35.389 11.012 1.00 30.11 855 SER A C 1
ATOM 6594 O O . SER A 1 855 ? -23.604 36.433 11.622 1.00 30.11 855 SER A O 1
ATOM 6596 N N . SER A 1 856 ? -22.774 34.704 10.526 1.00 33.53 856 SER A N 1
ATOM 6597 C CA . SER A 1 856 ? -22.745 33.670 9.479 1.00 33.53 856 SER A CA 1
ATOM 6598 C C . SER A 1 856 ? -21.859 32.480 9.870 1.00 33.53 856 SER A C 1
ATOM 6600 O O . SER A 1 856 ? -21.068 32.583 10.806 1.00 33.53 856 SER A O 1
ATOM 6602 N N . ASN A 1 857 ? -21.965 31.363 9.140 1.00 47.78 857 ASN A N 1
ATOM 6603 C CA . ASN A 1 857 ? -20.920 30.338 9.170 1.00 47.78 857 ASN A CA 1
ATOM 6604 C C . ASN A 1 857 ? -19.623 30.972 8.657 1.00 47.78 857 ASN A C 1
ATOM 6606 O O . ASN A 1 857 ? -19.567 31.413 7.508 1.00 47.78 857 ASN A O 1
ATOM 6610 N N . GLN A 1 858 ? -18.592 31.010 9.494 1.00 66.75 858 GLN A N 1
ATOM 6611 C CA . GLN A 1 858 ? -17.281 31.501 9.097 1.00 66.75 858 GLN A CA 1
ATOM 6612 C C . GLN A 1 858 ? -16.641 30.481 8.143 1.00 66.75 858 GLN A C 1
ATOM 6614 O O . GLN A 1 858 ? -16.308 29.377 8.553 1.00 66.75 858 GLN A O 1
ATOM 6619 N N . LEU A 1 859 ? -16.502 30.832 6.861 1.00 81.62 859 LEU A N 1
ATOM 6620 C CA . LEU A 1 859 ? -16.044 29.913 5.803 1.00 81.62 859 LEU A CA 1
ATOM 6621 C C . LEU A 1 859 ? -14.524 29.668 5.784 1.00 81.62 859 LEU A C 1
ATOM 6623 O O . LEU A 1 859 ? -14.020 28.977 4.905 1.00 81.62 859 LEU A O 1
ATOM 6627 N N . ILE A 1 860 ? -13.787 30.293 6.700 1.00 91.50 860 ILE A N 1
ATOM 6628 C CA . ILE A 1 860 ? -12.326 30.344 6.721 1.00 91.50 860 ILE A CA 1
ATOM 6629 C C . ILE A 1 860 ? -11.880 30.355 8.179 1.00 91.50 860 ILE A C 1
ATOM 6631 O O . ILE A 1 860 ? -12.318 31.225 8.933 1.00 91.50 860 ILE A O 1
ATOM 6635 N N . GLY A 1 861 ? -10.961 29.477 8.559 1.00 93.19 861 GLY A N 1
ATOM 6636 C CA . GLY A 1 861 ? -10.215 29.591 9.810 1.00 93.19 861 GLY A CA 1
ATOM 6637 C C . GLY A 1 861 ? -8.750 29.233 9.612 1.00 93.19 861 GLY A C 1
ATOM 6638 O O . GLY A 1 861 ? -8.400 28.526 8.670 1.00 93.19 861 GLY A O 1
ATOM 6639 N N . SER A 1 862 ? -7.878 29.719 10.485 1.00 95.94 862 SER A N 1
ATOM 6640 C CA . SER A 1 862 ? -6.476 29.310 10.543 1.00 95.94 862 SER A CA 1
ATOM 6641 C C . SER A 1 862 ? -5.886 29.475 11.937 1.00 95.94 862 SER A C 1
ATOM 6643 O O . SER A 1 862 ? -6.345 30.290 12.736 1.00 95.94 862 SER A O 1
ATOM 6645 N N . HIS A 1 863 ? -4.847 28.698 12.211 1.00 96.88 863 HIS A N 1
ATOM 6646 C CA . HIS A 1 863 ? -4.034 28.792 13.413 1.00 96.88 863 HIS A CA 1
ATOM 6647 C C . HIS A 1 863 ? -2.571 28.560 13.033 1.00 96.88 863 HIS A C 1
ATOM 6649 O O . HIS A 1 863 ? -2.286 27.750 12.154 1.00 96.88 863 HIS A O 1
ATOM 6655 N N . SER A 1 864 ? -1.654 29.253 13.703 1.00 94.50 864 SER A N 1
ATOM 6656 C CA . SER A 1 864 ? -0.211 29.038 13.597 1.00 94.50 864 SER A CA 1
ATOM 6657 C C . SER A 1 864 ? 0.380 29.056 14.998 1.00 94.50 864 SER A C 1
ATOM 6659 O O . SER A 1 864 ? -0.009 29.875 15.835 1.00 94.50 864 SER A O 1
ATOM 6661 N N . THR A 1 865 ? 1.287 28.128 15.290 1.00 90.44 865 THR A N 1
ATOM 6662 C CA . THR A 1 865 ? 1.962 28.071 16.584 1.00 90.44 865 THR A CA 1
ATOM 6663 C C . THR A 1 865 ? 3.364 27.507 16.446 1.00 90.44 865 THR A C 1
ATOM 6665 O O . THR A 1 865 ? 3.578 26.514 15.755 1.00 90.44 865 THR A O 1
ATOM 6668 N N . ARG A 1 866 ? 4.315 28.059 17.212 1.00 90.19 866 ARG A N 1
ATOM 6669 C CA . ARG A 1 866 ? 5.734 27.651 17.172 1.00 90.19 866 ARG A CA 1
ATOM 6670 C C . ARG A 1 866 ? 6.013 26.214 17.632 1.00 90.19 866 ARG A C 1
ATOM 6672 O O . ARG A 1 866 ? 7.172 25.831 17.765 1.00 90.19 866 ARG A O 1
ATOM 6679 N N . GLY A 1 867 ? 4.962 25.468 17.980 1.00 87.88 867 GLY A N 1
ATOM 6680 C CA . GLY A 1 867 ? 4.981 24.086 18.446 1.00 87.88 867 GLY A CA 1
ATOM 6681 C C . GLY A 1 867 ? 6.020 23.850 19.538 1.00 87.88 867 GLY A C 1
ATOM 6682 O O . GLY A 1 867 ? 5.739 24.144 20.709 1.00 87.88 867 GLY A O 1
ATOM 6683 N N . ARG A 1 868 ? 7.194 23.313 19.180 1.00 85.06 868 ARG A N 1
ATOM 6684 C CA . ARG A 1 868 ? 8.336 23.126 20.101 1.00 85.06 868 ARG A CA 1
ATOM 6685 C C . ARG A 1 868 ? 9.639 23.820 19.667 1.00 85.06 868 ARG A C 1
ATOM 6687 O O . ARG A 1 868 ? 10.612 23.763 20.422 1.00 85.06 868 ARG A O 1
ATOM 6694 N N . ARG A 1 869 ? 9.665 24.507 18.520 1.00 81.50 869 ARG A N 1
ATOM 6695 C CA . ARG A 1 869 ? 10.809 25.320 18.068 1.00 81.50 869 ARG A CA 1
ATOM 6696 C C . ARG A 1 869 ? 10.980 26.572 18.947 1.00 81.50 869 ARG A C 1
ATOM 6698 O O . ARG A 1 869 ? 10.109 26.950 19.735 1.00 81.50 869 ARG A O 1
ATOM 6705 N N . GLN A 1 870 ? 12.129 27.238 18.815 1.00 79.06 870 GLN A N 1
ATOM 6706 C CA . GLN A 1 870 ? 12.417 28.477 19.554 1.00 79.06 870 GLN A CA 1
ATOM 6707 C C . GLN A 1 870 ? 11.574 29.657 19.034 1.00 79.06 870 GLN A C 1
ATOM 6709 O O . GLN A 1 870 ? 10.984 30.394 19.834 1.00 79.06 870 GLN A O 1
ATOM 6714 N N . TYR A 1 871 ? 11.467 29.766 17.708 1.00 81.81 871 TYR A N 1
ATOM 6715 C CA . TYR A 1 871 ? 10.771 30.812 16.954 1.00 81.81 871 TYR A CA 1
ATOM 6716 C C . TYR A 1 871 ? 9.594 30.225 16.153 1.00 81.81 871 TYR A C 1
ATOM 6718 O O . TYR A 1 871 ? 9.467 29.003 16.059 1.00 81.81 871 TYR A O 1
ATOM 6726 N N . ASN A 1 872 ? 8.736 31.096 15.612 1.00 87.12 872 ASN A N 1
ATOM 6727 C CA . ASN A 1 872 ? 7.789 30.745 14.551 1.00 87.12 872 ASN A CA 1
ATOM 6728 C C . ASN A 1 872 ? 8.363 31.289 13.240 1.00 87.12 872 ASN A C 1
ATOM 6730 O O . ASN A 1 872 ? 8.590 32.496 13.144 1.00 87.12 872 ASN A O 1
ATOM 6734 N N . GLU A 1 873 ? 8.636 30.412 12.289 1.00 86.94 873 GLU A N 1
ATOM 6735 C CA . GLU A 1 873 ? 9.070 30.741 10.937 1.00 86.94 873 GLU A CA 1
ATOM 6736 C C . GLU A 1 873 ? 7.893 30.592 9.949 1.00 86.94 873 GLU A C 1
ATOM 6738 O O . GLU A 1 873 ? 7.865 31.317 8.959 1.00 86.94 873 GLU A O 1
ATOM 6743 N N . ASP A 1 874 ? 6.867 29.791 10.272 1.00 95.62 874 ASP A N 1
ATOM 6744 C CA . ASP A 1 874 ? 5.580 29.739 9.557 1.00 95.62 874 ASP A CA 1
ATOM 6745 C C . ASP A 1 874 ? 4.834 31.089 9.512 1.00 95.62 874 ASP A C 1
ATOM 6747 O O . ASP A 1 874 ? 4.781 31.825 10.507 1.00 95.62 874 ASP A O 1
ATOM 6751 N N . THR A 1 875 ? 4.107 31.323 8.415 1.00 94.50 875 THR A N 1
ATOM 6752 C CA . THR A 1 875 ? 2.996 32.293 8.325 1.00 94.50 875 THR A CA 1
ATOM 6753 C C . THR A 1 875 ? 1.768 31.684 7.630 1.00 94.50 875 THR A C 1
ATOM 6755 O O . THR A 1 875 ? 1.840 30.617 7.009 1.00 94.50 875 THR A O 1
ATOM 6758 N N . VAL A 1 876 ? 0.598 32.329 7.758 1.00 96.69 876 VAL A N 1
ATOM 6759 C CA . VAL A 1 876 ? -0.669 31.837 7.181 1.00 96.69 876 VAL A CA 1
ATOM 6760 C C . VAL A 1 876 ? -1.475 32.956 6.530 1.00 96.69 876 VAL A C 1
ATOM 6762 O O . VAL A 1 876 ? -1.751 33.982 7.142 1.00 96.69 876 VAL A O 1
ATOM 6765 N N . VAL A 1 877 ? -1.948 32.728 5.305 1.00 94.81 877 VAL A N 1
ATOM 6766 C CA . VAL A 1 877 ? -2.781 33.687 4.566 1.00 94.81 877 VAL A CA 1
ATOM 6767 C C . VAL A 1 877 ? -4.199 33.185 4.386 1.00 94.81 877 VAL A C 1
ATOM 6769 O O . VAL A 1 877 ? -4.435 31.997 4.167 1.00 94.81 877 VAL A O 1
ATOM 6772 N N . ARG A 1 878 ? -5.175 34.097 4.474 1.00 93.44 878 ARG A N 1
ATOM 6773 C CA . ARG A 1 878 ? -6.596 33.758 4.340 1.00 93.44 878 ARG A CA 1
ATOM 6774 C C . ARG A 1 878 ? -7.438 34.972 3.931 1.00 93.44 878 ARG A C 1
ATOM 6776 O O . ARG A 1 878 ? -7.359 36.023 4.563 1.00 93.44 878 ARG A O 1
ATOM 6783 N N . LYS A 1 879 ? -8.268 34.848 2.892 1.00 91.12 879 LYS A N 1
ATOM 6784 C CA . LYS A 1 879 ? -9.128 35.941 2.401 1.00 91.12 879 LYS A CA 1
ATOM 6785 C C . LYS A 1 879 ? -10.356 35.396 1.681 1.00 91.12 879 LYS A C 1
ATOM 6787 O O . LYS A 1 879 ? -10.266 34.456 0.897 1.00 91.12 879 LYS A O 1
ATOM 6792 N N . LYS A 1 880 ? -11.506 36.043 1.883 1.00 89.81 880 LYS A N 1
ATOM 6793 C CA . LYS A 1 880 ? -12.613 35.949 0.929 1.00 89.81 880 LYS A CA 1
ATOM 6794 C C . LYS A 1 880 ? -12.529 37.132 -0.034 1.00 89.81 880 LYS A C 1
ATOM 6796 O O . LYS A 1 880 ? -12.699 38.270 0.400 1.00 89.81 880 LYS A O 1
ATOM 6801 N N . VAL A 1 881 ? -12.301 36.854 -1.314 1.00 86.25 881 VAL A N 1
ATOM 6802 C CA . VAL A 1 881 ? -12.285 37.852 -2.395 1.00 86.25 881 VAL A CA 1
ATOM 6803 C C . VAL A 1 881 ? -13.650 37.854 -3.090 1.00 86.25 881 VAL A C 1
ATOM 6805 O O . VAL A 1 881 ? -14.280 36.807 -3.256 1.00 86.25 881 VAL A O 1
ATOM 6808 N N . ARG A 1 882 ? -14.145 39.032 -3.477 1.00 83.69 882 ARG A N 1
ATOM 6809 C CA . ARG A 1 882 ? -15.423 39.202 -4.186 1.00 83.69 882 ARG A CA 1
ATOM 6810 C C . ARG A 1 882 ? -15.223 40.036 -5.439 1.00 83.69 882 ARG A C 1
ATOM 6812 O O . ARG A 1 882 ? -15.102 41.250 -5.343 1.00 83.69 882 ARG A O 1
ATOM 6819 N N . THR A 1 883 ? -15.270 39.403 -6.602 1.00 76.56 883 THR A N 1
ATOM 6820 C CA . THR A 1 883 ? -15.181 40.098 -7.893 1.00 76.56 883 THR A CA 1
ATOM 6821 C C . THR A 1 883 ? -16.591 40.416 -8.410 1.00 76.56 883 THR A C 1
ATOM 6823 O O . THR A 1 883 ? -17.585 39.978 -7.812 1.00 76.56 883 THR A O 1
ATOM 6826 N N . PRO A 1 884 ? -16.759 41.149 -9.523 1.00 72.62 884 PRO A N 1
ATOM 6827 C CA . PRO A 1 884 ? -18.074 41.327 -10.141 1.00 72.62 884 PRO A CA 1
ATOM 6828 C C . PRO A 1 884 ? -18.735 40.006 -10.577 1.00 72.62 884 PRO A C 1
ATOM 6830 O O . PRO A 1 884 ? -19.963 39.918 -10.569 1.00 72.62 884 PRO A O 1
ATOM 6833 N N . SER A 1 885 ? -17.951 38.968 -10.907 1.00 71.38 885 SER A N 1
ATOM 6834 C CA . SER A 1 885 ? -18.450 37.720 -11.509 1.00 71.38 885 SER A CA 1
ATOM 6835 C C . SER A 1 885 ? -18.314 36.450 -10.664 1.00 71.38 885 SER A C 1
ATOM 6837 O O . SER A 1 885 ? -18.889 35.433 -11.046 1.00 71.38 885 SER A O 1
ATOM 6839 N N . SER A 1 886 ? -17.569 36.447 -9.555 1.00 76.75 886 SER A N 1
ATOM 6840 C CA . SER A 1 886 ? -17.470 35.293 -8.641 1.00 76.75 886 SER A CA 1
ATOM 6841 C C . SER A 1 886 ? -17.078 35.707 -7.217 1.00 76.75 886 SER A C 1
ATOM 6843 O O . SER A 1 886 ? -16.450 36.745 -6.999 1.00 76.75 886 SER A O 1
ATOM 6845 N N . ASP A 1 887 ? -17.444 34.873 -6.245 1.00 83.31 887 ASP A N 1
ATOM 6846 C CA . ASP A 1 887 ? -16.899 34.902 -4.885 1.00 83.31 887 ASP A CA 1
ATOM 6847 C C . ASP A 1 887 ? -15.821 33.806 -4.793 1.00 83.31 887 ASP A C 1
ATOM 6849 O O . ASP A 1 887 ? -16.045 32.678 -5.233 1.00 83.31 887 ASP A O 1
ATOM 6853 N N . PHE A 1 888 ? -14.661 34.134 -4.223 1.00 88.69 888 PHE A N 1
ATOM 6854 C CA . PHE A 1 888 ? -13.530 33.220 -4.048 1.00 88.69 888 PHE A CA 1
ATOM 6855 C C . PHE A 1 888 ? -13.189 33.076 -2.565 1.00 88.69 888 PHE A C 1
ATOM 6857 O O . PHE A 1 888 ? -13.150 34.067 -1.831 1.00 88.69 888 PHE A O 1
ATOM 6864 N N . VAL A 1 889 ? -12.905 31.851 -2.128 1.00 92.44 889 VAL A N 1
ATOM 6865 C CA . VAL A 1 889 ? -12.457 31.549 -0.759 1.00 92.44 889 VAL A CA 1
ATOM 6866 C C . VAL A 1 889 ? -11.016 31.060 -0.842 1.00 92.44 889 VAL A C 1
ATOM 6868 O O . VAL A 1 889 ? -10.772 29.978 -1.369 1.00 92.44 889 VAL A O 1
ATOM 6871 N N . VAL A 1 890 ? -10.077 31.879 -0.365 1.00 93.69 890 VAL A N 1
ATOM 6872 C CA . VAL A 1 890 ? -8.625 31.679 -0.481 1.00 93.69 890 VAL A CA 1
ATOM 6873 C C . VAL A 1 890 ? -8.011 31.450 0.895 1.00 93.69 890 VAL A C 1
ATOM 6875 O O . VAL A 1 890 ? -8.332 32.162 1.851 1.00 93.69 890 VAL A O 1
ATOM 6878 N N . GLY A 1 891 ? -7.051 30.536 0.980 1.00 95.50 891 GLY A N 1
ATOM 6879 C CA . GLY A 1 891 ? -6.098 30.507 2.080 1.00 95.50 891 GLY A CA 1
ATOM 6880 C C . GLY A 1 891 ? -5.017 29.445 1.922 1.00 95.50 891 GLY A C 1
ATOM 6881 O O . GLY A 1 891 ? -5.131 28.540 1.098 1.00 95.50 891 GLY A O 1
ATOM 6882 N N . GLY A 1 892 ? -3.951 29.575 2.702 1.00 96.94 892 GLY A N 1
ATOM 6883 C CA . GLY A 1 892 ? -2.778 28.720 2.601 1.00 96.94 892 GLY A CA 1
ATOM 6884 C C . GLY A 1 892 ? -1.692 29.052 3.617 1.00 96.94 892 GLY A C 1
ATOM 6885 O O . GLY A 1 892 ? -1.859 29.941 4.456 1.00 96.94 892 GLY A O 1
ATOM 6886 N N . VAL A 1 893 ? -0.592 28.312 3.538 1.00 98.31 893 VAL A N 1
ATOM 6887 C CA . VAL A 1 893 ? 0.538 28.383 4.472 1.00 98.31 893 VAL A CA 1
ATOM 6888 C C . VAL A 1 893 ? 1.842 28.670 3.732 1.00 98.31 893 VAL A C 1
ATOM 6890 O O . VAL A 1 893 ? 1.998 28.281 2.570 1.00 98.31 893 VAL A O 1
ATOM 6893 N N . PHE A 1 894 ? 2.769 29.312 4.438 1.00 97.50 894 PHE A N 1
ATOM 6894 C CA . PHE A 1 894 ? 4.160 29.477 4.032 1.00 97.50 894 PHE A CA 1
ATOM 6895 C C . PHE A 1 894 ? 5.046 28.959 5.173 1.00 97.50 894 PHE A C 1
ATOM 6897 O O . PHE A 1 894 ? 5.088 29.561 6.246 1.00 97.50 894 PHE A O 1
ATOM 6904 N N . ASP A 1 895 ? 5.689 27.811 4.967 1.00 97.12 895 ASP A N 1
ATOM 6905 C CA . ASP A 1 895 ? 6.607 27.173 5.923 1.00 97.12 895 ASP A CA 1
ATOM 6906 C C . ASP A 1 895 ? 7.977 27.844 5.792 1.00 97.12 895 ASP A C 1
ATOM 6908 O O . ASP A 1 895 ? 8.488 27.944 4.674 1.00 97.12 895 ASP A O 1
ATOM 6912 N N . GLY A 1 896 ? 8.527 28.410 6.866 1.00 91.50 896 GLY A N 1
ATOM 6913 C CA . GLY A 1 896 ? 9.713 29.273 6.799 1.00 91.50 896 GLY A CA 1
ATOM 6914 C C . GLY A 1 896 ? 10.987 28.567 7.255 1.00 91.50 896 GLY A C 1
ATOM 6915 O O . GLY A 1 896 ? 11.002 27.918 8.299 1.00 91.50 896 GLY A O 1
ATOM 6916 N N . HIS A 1 897 ? 12.093 28.749 6.530 1.00 87.38 897 HIS A N 1
ATOM 6917 C CA . HIS A 1 897 ? 13.378 28.143 6.888 1.00 87.38 897 HIS A CA 1
ATOM 6918 C C . HIS A 1 897 ? 14.552 29.110 6.741 1.00 87.38 897 HIS A C 1
ATOM 6920 O O . HIS A 1 897 ? 14.644 29.886 5.793 1.00 87.38 897 HIS A O 1
ATOM 6926 N N . GLY A 1 898 ? 15.493 29.044 7.688 1.00 78.81 898 GLY A N 1
ATOM 6927 C CA . GLY A 1 898 ? 16.655 29.941 7.708 1.00 78.81 898 GLY A CA 1
ATOM 6928 C C . GLY A 1 898 ? 16.307 31.381 8.110 1.00 78.81 898 GLY A C 1
ATOM 6929 O O . GLY A 1 898 ? 17.073 32.299 7.815 1.00 78.81 898 GLY A O 1
ATOM 6930 N N . GLY A 1 899 ? 15.168 31.583 8.780 1.00 79.12 899 GLY A N 1
ATOM 6931 C CA . GLY A 1 899 ? 14.595 32.876 9.144 1.00 79.12 899 GLY A CA 1
ATOM 6932 C C . GLY A 1 899 ? 13.196 33.095 8.555 1.00 79.12 899 GLY A C 1
ATOM 6933 O O . GLY A 1 899 ? 12.896 32.693 7.438 1.00 79.12 899 GLY A O 1
ATOM 6934 N N . SER A 1 900 ? 12.347 33.823 9.282 1.00 80.25 900 SER A N 1
ATOM 6935 C CA . SER A 1 900 ? 10.943 34.085 8.919 1.00 80.25 900 SER A CA 1
ATOM 6936 C C . SER A 1 900 ? 10.727 35.144 7.823 1.00 80.25 900 SER A C 1
ATOM 6938 O O . SER A 1 900 ? 9.595 35.562 7.596 1.00 80.25 900 SER A O 1
ATOM 6940 N N . ALA A 1 901 ? 11.778 35.673 7.189 1.00 77.81 901 ALA A N 1
ATOM 6941 C CA . ALA A 1 901 ? 11.635 36.858 6.336 1.00 77.81 901 ALA A CA 1
ATOM 6942 C C . ALA A 1 901 ? 10.948 36.550 4.991 1.00 77.81 901 ALA A C 1
ATOM 6944 O O . ALA A 1 901 ? 10.174 37.371 4.502 1.00 77.81 901 ALA A O 1
ATOM 6945 N N . ALA A 1 902 ? 11.185 35.368 4.414 1.00 83.25 902 ALA A N 1
ATOM 6946 C CA . ALA A 1 902 ? 10.527 34.931 3.182 1.00 83.25 902 ALA A CA 1
ATOM 6947 C C . ALA A 1 902 ? 9.022 34.659 3.389 1.00 83.25 902 ALA A C 1
ATOM 6949 O O . ALA A 1 902 ? 8.192 35.141 2.616 1.00 83.25 902 ALA A O 1
ATOM 6950 N N . SER A 1 903 ? 8.655 33.959 4.468 1.00 89.00 903 SER A N 1
ATOM 6951 C CA . SER A 1 903 ? 7.260 33.665 4.827 1.00 89.00 903 SER A CA 1
ATOM 6952 C C . SER A 1 903 ? 6.481 34.926 5.229 1.00 89.00 903 SER A C 1
ATOM 6954 O O . SER A 1 903 ? 5.325 35.083 4.837 1.00 89.00 903 SER A O 1
ATOM 6956 N N . GLN A 1 904 ? 7.108 35.880 5.927 1.00 85.75 904 GLN A N 1
ATOM 6957 C CA . GLN A 1 904 ? 6.507 37.185 6.254 1.00 85.75 904 GLN A CA 1
ATOM 6958 C C . GLN A 1 904 ? 6.325 38.085 5.022 1.00 85.75 904 GLN A C 1
ATOM 6960 O O . GLN A 1 904 ? 5.322 38.792 4.921 1.00 85.75 904 GLN A O 1
ATOM 6965 N N . PHE A 1 905 ? 7.245 38.038 4.053 1.00 83.62 905 PHE A N 1
ATOM 6966 C CA . PHE A 1 905 ? 7.064 38.723 2.769 1.00 83.62 905 PHE A CA 1
ATOM 6967 C C . PHE A 1 905 ? 5.867 38.150 1.993 1.00 83.62 905 PHE A C 1
ATOM 6969 O O . PHE A 1 905 ? 5.014 38.903 1.516 1.00 83.62 905 PHE A O 1
ATOM 6976 N N . CYS A 1 906 ? 5.756 36.819 1.934 1.00 88.81 906 CYS A N 1
ATOM 6977 C CA . CYS A 1 906 ? 4.629 36.143 1.296 1.00 88.81 906 CYS A CA 1
ATOM 6978 C C . CYS A 1 906 ? 3.294 36.427 2.012 1.00 88.81 906 CYS A C 1
ATOM 6980 O O . CYS A 1 906 ? 2.288 36.668 1.345 1.00 88.81 906 CYS A O 1
ATOM 6982 N N . GLU A 1 907 ? 3.278 36.478 3.348 1.00 91.31 907 GLU A N 1
ATOM 6983 C CA . GLU A 1 907 ? 2.091 36.834 4.140 1.00 91.31 907 GLU A CA 1
ATOM 6984 C C . GLU A 1 907 ? 1.541 38.223 3.780 1.00 91.31 907 GLU A C 1
ATOM 6986 O O . GLU A 1 907 ? 0.332 38.381 3.589 1.00 91.31 907 GLU A O 1
ATOM 6991 N N . ALA A 1 908 ? 2.426 39.214 3.645 1.00 83.25 908 ALA A N 1
ATOM 6992 C CA . ALA A 1 908 ? 2.045 40.598 3.382 1.00 83.25 908 ALA A CA 1
ATOM 6993 C C . ALA A 1 908 ? 1.598 40.854 1.929 1.00 83.25 908 ALA A C 1
ATOM 6995 O O . ALA A 1 908 ? 0.618 41.568 1.705 1.00 83.25 908 ALA A O 1
ATOM 6996 N N . GLU A 1 909 ? 2.294 40.292 0.935 1.00 86.69 909 GLU A N 1
ATOM 6997 C CA . GLU A 1 909 ? 2.068 40.632 -0.479 1.00 86.69 909 GLU A CA 1
ATOM 6998 C C . GLU A 1 909 ? 1.121 39.671 -1.222 1.00 86.69 909 GLU A C 1
ATOM 7000 O O . GLU A 1 909 ? 0.415 40.114 -2.131 1.00 86.69 909 GLU A O 1
ATOM 7005 N N . PHE A 1 910 ? 1.047 38.382 -0.857 1.00 91.94 910 PHE A N 1
ATOM 7006 C CA . PHE A 1 910 ? 0.357 37.371 -1.679 1.00 91.94 910 PHE A CA 1
ATOM 7007 C C . PHE A 1 910 ? -1.147 37.623 -1.815 1.00 91.94 910 PHE A C 1
ATOM 7009 O O . PHE A 1 910 ? -1.689 37.600 -2.919 1.00 91.94 910 PHE A O 1
ATOM 7016 N N . ILE A 1 911 ? -1.841 37.900 -0.707 1.00 91.62 911 ILE A N 1
ATOM 7017 C CA . ILE A 1 911 ? -3.293 38.144 -0.735 1.00 91.62 911 ILE A CA 1
ATOM 7018 C C . ILE A 1 911 ? -3.638 39.441 -1.466 1.00 91.62 911 ILE A C 1
ATOM 7020 O O . ILE A 1 911 ? -4.640 39.477 -2.173 1.00 91.62 911 ILE A O 1
ATOM 7024 N N . LYS A 1 912 ? -2.813 40.481 -1.314 1.00 88.56 912 LYS A N 1
ATOM 7025 C CA . LYS A 1 912 ? -2.979 41.778 -1.978 1.00 88.56 912 LYS A CA 1
ATOM 7026 C C . LYS A 1 912 ? -2.881 41.622 -3.498 1.00 88.56 912 LYS A C 1
ATOM 7028 O O . LYS A 1 912 ? -3.834 41.939 -4.203 1.00 88.56 912 LYS A O 1
ATOM 7033 N N . ARG A 1 913 ? -1.783 41.032 -3.982 1.00 91.88 913 ARG A N 1
ATOM 7034 C CA . ARG A 1 913 ? -1.553 40.789 -5.414 1.00 91.88 913 ARG A CA 1
ATOM 7035 C C . ARG A 1 913 ? -2.592 39.847 -6.017 1.00 91.88 913 ARG A C 1
ATOM 7037 O O . ARG A 1 913 ? -3.118 40.141 -7.083 1.00 91.88 913 ARG A O 1
ATOM 7044 N N . LEU A 1 914 ? -2.969 38.772 -5.316 1.00 91.50 914 LEU A N 1
ATOM 7045 C CA . LEU A 1 914 ? -4.012 37.863 -5.798 1.00 91.50 914 LEU A CA 1
ATOM 7046 C C . LEU A 1 914 ? -5.397 38.528 -5.832 1.00 91.50 914 LEU A C 1
ATOM 7048 O O . LEU A 1 914 ? -6.183 38.253 -6.735 1.00 91.50 914 LEU A O 1
ATOM 7052 N N . GLU A 1 915 ? -5.725 39.396 -4.872 1.00 89.50 915 GLU A N 1
ATOM 7053 C CA . GLU A 1 915 ? -6.986 40.144 -4.878 1.00 89.50 915 GLU A CA 1
ATOM 7054 C C . GLU A 1 915 ? -7.034 41.165 -6.020 1.00 89.50 915 GLU A C 1
ATOM 7056 O O . GLU A 1 915 ? -8.059 41.251 -6.690 1.00 89.50 915 GLU A O 1
ATOM 7061 N N . GLU A 1 916 ? -5.932 41.865 -6.301 1.00 89.38 916 GLU A N 1
ATOM 7062 C CA . GLU A 1 916 ? -5.785 42.740 -7.473 1.00 89.38 916 GLU A CA 1
ATOM 7063 C C . GLU A 1 916 ? -5.915 41.934 -8.783 1.00 89.38 916 GLU A C 1
ATOM 7065 O O . GLU A 1 916 ? -6.774 42.233 -9.615 1.00 89.38 916 GLU A O 1
ATOM 7070 N N . ALA A 1 917 ? -5.158 40.843 -8.928 1.00 88.94 917 ALA A N 1
ATOM 7071 C CA . ALA A 1 917 ? -5.141 39.985 -10.115 1.00 88.94 917 ALA A CA 1
ATOM 7072 C C . ALA A 1 917 ? -6.492 39.293 -10.400 1.00 88.94 917 ALA A C 1
ATOM 7074 O O . ALA A 1 917 ? -6.846 39.078 -11.561 1.00 88.94 917 ALA A O 1
ATOM 7075 N N . LEU A 1 918 ? -7.275 38.956 -9.367 1.00 86.94 918 LEU A N 1
ATOM 7076 C CA . LEU A 1 918 ? -8.623 38.386 -9.510 1.00 86.94 918 LEU A CA 1
ATOM 7077 C C . LEU A 1 918 ? -9.693 39.423 -9.904 1.00 86.94 918 LEU A C 1
ATOM 7079 O O . LEU A 1 918 ? -10.783 39.023 -10.314 1.00 86.94 918 LEU A O 1
ATOM 7083 N N . MET A 1 919 ? -9.429 40.729 -9.787 1.00 82.94 919 MET A N 1
ATOM 7084 C CA . MET A 1 919 ? -10.371 41.783 -10.205 1.00 82.94 919 MET A CA 1
ATOM 7085 C C . MET A 1 919 ? -10.291 42.114 -11.704 1.00 82.94 919 MET A C 1
ATOM 7087 O O . MET A 1 919 ? -11.160 42.825 -12.209 1.00 82.94 919 MET A O 1
ATOM 7091 N N . GLU A 1 920 ? -9.281 41.607 -12.413 1.00 81.38 920 GLU A N 1
ATOM 7092 C CA . GLU A 1 920 ? -9.111 41.793 -13.857 1.00 81.38 920 GLU A CA 1
ATOM 7093 C C . GLU A 1 920 ? -10.116 40.976 -14.699 1.00 81.38 920 GLU A C 1
ATOM 7095 O O . GLU A 1 920 ? -10.692 39.988 -14.245 1.00 81.38 920 GLU A O 1
ATOM 7100 N N . ASP A 1 921 ? -10.296 41.352 -15.971 1.00 62.91 921 ASP A N 1
ATOM 7101 C CA . ASP A 1 921 ? -11.280 40.723 -16.871 1.00 62.91 921 ASP A CA 1
ATOM 7102 C C . ASP A 1 921 ? -10.952 39.268 -17.296 1.00 62.91 921 ASP A C 1
ATOM 7104 O O . ASP A 1 921 ? -11.859 38.558 -17.748 1.00 62.91 921 ASP A O 1
ATOM 7108 N N . ASP A 1 922 ? -9.698 38.792 -17.170 1.00 60.78 922 ASP A N 1
ATOM 7109 C CA . ASP A 1 922 ? -9.354 37.378 -17.441 1.00 60.78 922 ASP A CA 1
ATOM 7110 C C . ASP A 1 922 ? -9.744 36.488 -16.253 1.00 60.78 922 ASP A C 1
ATOM 7112 O O . ASP A 1 922 ? -9.216 36.614 -15.149 1.00 60.78 922 ASP A O 1
ATOM 7116 N N . LYS A 1 923 ? -10.668 35.558 -16.506 1.00 66.50 923 LYS A N 1
ATOM 7117 C CA . LYS A 1 923 ? -11.407 34.801 -15.485 1.00 66.50 923 LYS A CA 1
ATOM 7118 C C . LYS A 1 923 ? -10.751 33.489 -15.063 1.00 66.50 923 LYS A C 1
ATOM 7120 O O . LYS A 1 923 ? -11.390 32.725 -14.345 1.00 66.50 923 LYS A O 1
ATOM 7125 N N . ASP A 1 924 ? -9.544 33.191 -15.535 1.00 85.06 924 ASP A N 1
ATOM 7126 C CA . ASP A 1 924 ? -8.843 31.942 -15.226 1.00 85.06 924 ASP A CA 1
ATOM 7127 C C . ASP A 1 924 ? -8.096 32.025 -13.876 1.00 85.06 924 ASP A C 1
ATOM 7129 O O . ASP A 1 924 ? -7.023 32.636 -13.811 1.00 85.06 924 ASP A O 1
ATOM 7133 N N . PRO A 1 925 ? -8.603 31.405 -12.787 1.00 85.81 925 PRO A N 1
ATOM 7134 C CA . PRO A 1 925 ? -7.997 31.550 -11.466 1.00 85.81 925 PRO A CA 1
ATOM 7135 C C . PRO A 1 925 ? -6.643 30.841 -11.371 1.00 85.81 925 PRO A C 1
ATOM 7137 O O . PRO A 1 925 ? -5.838 31.208 -10.521 1.00 85.81 925 PRO A O 1
ATOM 7140 N N . VAL A 1 926 ? -6.374 29.857 -12.242 1.00 90.06 926 VAL A N 1
ATOM 7141 C CA . VAL A 1 926 ? -5.094 29.134 -12.280 1.00 90.06 926 VAL A CA 1
ATOM 7142 C C . VAL A 1 926 ? -3.980 30.089 -12.693 1.00 90.06 926 VAL A C 1
ATOM 7144 O O . VAL A 1 926 ? -2.993 30.205 -11.974 1.00 90.06 926 VAL A O 1
ATOM 7147 N N . LYS A 1 927 ? -4.176 30.852 -13.776 1.00 89.94 927 LYS A N 1
ATOM 7148 C CA . LYS A 1 927 ? -3.192 31.846 -14.233 1.00 89.94 927 LYS A CA 1
ATOM 7149 C C . LYS A 1 927 ? -2.983 32.977 -13.233 1.00 89.94 927 LYS A C 1
ATOM 7151 O O . LYS A 1 927 ? -1.858 33.431 -13.073 1.00 89.94 927 LYS A O 1
ATOM 7156 N N . LYS A 1 928 ? -4.045 33.453 -12.566 1.00 90.56 928 LYS A N 1
ATOM 7157 C CA . LYS A 1 928 ? -3.912 34.510 -11.544 1.00 90.56 928 LYS A CA 1
ATOM 7158 C C . LYS A 1 928 ? -3.112 34.018 -10.337 1.00 90.56 928 LYS A C 1
ATOM 7160 O O . LYS A 1 928 ? -2.292 34.764 -9.810 1.00 90.56 928 LYS A O 1
ATOM 7165 N N . LEU A 1 929 ? -3.308 32.759 -9.942 1.00 91.56 929 LEU A N 1
ATOM 7166 C CA . LEU A 1 929 ? -2.573 32.109 -8.856 1.00 91.56 929 LEU A CA 1
ATOM 7167 C C . LEU A 1 929 ? -1.103 31.833 -9.231 1.00 91.56 929 LEU A C 1
ATOM 7169 O O . LEU A 1 929 ? -0.215 32.078 -8.420 1.00 91.56 929 LEU A O 1
ATOM 7173 N N . GLU A 1 930 ? -0.848 31.377 -10.461 1.00 92.50 930 GLU A N 1
ATOM 7174 C CA . GLU A 1 930 ? 0.497 31.150 -11.010 1.00 92.50 930 GLU A CA 1
ATOM 7175 C C . GLU A 1 930 ? 1.281 32.460 -11.166 1.00 92.50 930 GLU A C 1
ATOM 7177 O O . GLU A 1 930 ? 2.406 32.564 -10.679 1.00 92.50 930 GLU A O 1
ATOM 7182 N N . GLY A 1 931 ? 0.658 33.478 -11.771 1.00 90.94 931 GLY A N 1
ATOM 7183 C CA . GLY A 1 931 ? 1.226 34.813 -11.955 1.00 90.94 931 GLY A CA 1
ATOM 7184 C C . GLY A 1 931 ? 1.565 35.484 -10.628 1.00 90.94 931 GLY A C 1
ATOM 7185 O O . GLY A 1 931 ? 2.714 35.847 -10.424 1.00 90.94 931 GLY A O 1
ATOM 7186 N N . THR A 1 932 ? 0.624 35.521 -9.672 1.00 93.62 932 THR A N 1
ATOM 7187 C CA . THR A 1 932 ? 0.870 36.114 -8.339 1.00 93.62 932 THR A CA 1
ATOM 7188 C C . THR A 1 932 ? 2.093 35.505 -7.646 1.00 93.62 932 THR A C 1
ATOM 7190 O O . THR A 1 932 ? 2.857 36.213 -6.988 1.00 93.62 932 THR A O 1
ATOM 7193 N N . TRP A 1 933 ? 2.283 34.188 -7.774 1.00 94.56 933 TRP A N 1
ATOM 7194 C CA . TRP A 1 933 ? 3.452 33.515 -7.218 1.00 94.56 933 TRP A CA 1
ATOM 7195 C C . TRP A 1 933 ? 4.733 33.858 -7.993 1.00 94.56 933 TRP A C 1
ATOM 7197 O O . TRP A 1 933 ? 5.748 34.155 -7.367 1.00 94.56 933 TRP A O 1
ATOM 7207 N N . GLY A 1 934 ? 4.680 33.905 -9.328 1.00 89.12 934 GLY A N 1
ATOM 7208 C CA . GLY A 1 934 ? 5.780 34.386 -10.173 1.00 89.12 934 GLY A CA 1
ATOM 7209 C C . GLY A 1 934 ? 6.232 35.805 -9.815 1.00 89.12 934 GLY A C 1
ATOM 7210 O O . GLY A 1 934 ? 7.414 36.015 -9.549 1.00 89.12 934 GLY A O 1
ATOM 7211 N N . ASP A 1 935 ? 5.292 36.746 -9.698 1.00 87.31 935 ASP A N 1
ATOM 7212 C CA . ASP A 1 935 ? 5.555 38.145 -9.338 1.00 87.31 935 ASP A CA 1
ATOM 7213 C C . ASP A 1 935 ? 6.225 38.264 -7.955 1.00 87.31 935 ASP A C 1
ATOM 7215 O O . ASP A 1 935 ? 7.045 39.156 -7.721 1.00 87.31 935 ASP A O 1
ATOM 7219 N N . ILE A 1 936 ? 5.867 37.380 -7.014 1.00 88.31 936 ILE A N 1
ATOM 7220 C CA . ILE A 1 936 ? 6.464 37.309 -5.671 1.00 88.31 936 ILE A CA 1
ATOM 7221 C C . ILE A 1 936 ? 7.882 36.747 -5.713 1.00 88.31 936 ILE A C 1
ATOM 7223 O O . ILE A 1 936 ? 8.762 37.318 -5.069 1.00 88.31 936 ILE A O 1
ATOM 7227 N N . VAL A 1 937 ? 8.119 35.688 -6.493 1.00 85.88 937 VAL A N 1
ATOM 7228 C CA . VAL A 1 937 ? 9.464 35.140 -6.716 1.00 85.88 937 VAL A CA 1
ATOM 7229 C C . VAL A 1 937 ? 10.371 36.206 -7.334 1.00 85.88 937 VAL A C 1
ATOM 7231 O O . VAL A 1 937 ? 11.466 36.432 -6.826 1.00 85.88 937 VAL A O 1
ATOM 7234 N N . GLU A 1 938 ? 9.906 36.909 -8.369 1.00 84.31 938 GLU A N 1
ATOM 7235 C CA . GLU A 1 938 ? 10.663 37.979 -9.028 1.00 84.31 938 GLU A CA 1
ATOM 7236 C C . GLU A 1 938 ? 10.953 39.142 -8.065 1.00 84.31 938 GLU A C 1
ATOM 7238 O O . GLU A 1 938 ? 12.117 39.479 -7.853 1.00 84.31 938 GLU A O 1
ATOM 7243 N N . THR A 1 939 ? 9.935 39.679 -7.375 1.00 83.06 939 THR A N 1
ATOM 7244 C CA . THR A 1 939 ? 10.124 40.810 -6.439 1.00 83.06 939 THR A CA 1
ATOM 7245 C C . THR A 1 939 ? 11.085 40.463 -5.295 1.00 83.06 939 THR A C 1
ATOM 7247 O O . THR A 1 939 ? 11.901 41.296 -4.890 1.00 83.06 939 THR A O 1
ATOM 7250 N N . TYR A 1 940 ? 10.996 39.248 -4.745 1.00 79.25 940 TYR A N 1
ATOM 7251 C CA . TYR A 1 940 ? 11.870 38.810 -3.656 1.00 79.25 940 TYR A CA 1
ATOM 7252 C C . TYR A 1 940 ? 13.321 38.656 -4.136 1.00 79.25 940 TYR A C 1
ATOM 7254 O O . TYR A 1 940 ? 14.237 39.154 -3.483 1.00 79.25 940 TYR A O 1
ATOM 7262 N N . MET A 1 941 ? 13.529 38.058 -5.315 1.00 72.81 941 MET A N 1
ATOM 7263 C CA . MET A 1 941 ? 14.855 37.905 -5.922 1.00 72.81 941 MET A CA 1
ATOM 7264 C C . MET A 1 941 ? 15.493 39.255 -6.288 1.00 72.81 941 MET A C 1
ATOM 7266 O O . MET A 1 941 ? 16.647 39.484 -5.929 1.00 72.81 941 MET A O 1
ATOM 7270 N N . GLU A 1 942 ? 14.755 40.188 -6.903 1.00 70.50 942 GLU A N 1
ATOM 7271 C CA . GLU A 1 942 ? 15.252 41.551 -7.177 1.00 70.50 942 GLU A CA 1
ATOM 7272 C C . GLU A 1 942 ? 15.672 42.278 -5.888 1.00 70.50 942 GLU A C 1
ATOM 7274 O O . GLU A 1 942 ? 16.709 42.945 -5.838 1.00 70.50 942 GLU A O 1
ATOM 7279 N N . THR A 1 943 ? 14.899 42.104 -4.810 1.00 64.94 943 THR A N 1
ATOM 7280 C CA . THR A 1 943 ? 15.200 42.668 -3.484 1.00 64.94 943 THR A CA 1
ATOM 7281 C C . THR A 1 943 ? 16.494 42.091 -2.884 1.00 64.94 943 THR A C 1
ATOM 7283 O O . THR A 1 943 ? 17.140 42.754 -2.065 1.00 64.94 943 THR A O 1
ATOM 7286 N N . CYS A 1 944 ? 16.911 40.894 -3.309 1.00 58.78 944 CYS A N 1
ATOM 7287 C CA . CYS A 1 944 ? 18.117 40.217 -2.835 1.00 58.78 944 CYS A CA 1
ATOM 7288 C C . CYS A 1 944 ? 19.413 40.566 -3.596 1.00 58.78 944 CYS A C 1
ATOM 7290 O O . CYS A 1 944 ? 20.491 40.324 -3.051 1.00 58.78 944 CYS A O 1
ATOM 7292 N N . GLU A 1 945 ? 19.363 41.144 -4.803 1.00 54.06 945 GLU A N 1
ATOM 7293 C CA . GLU A 1 945 ? 20.577 41.393 -5.615 1.00 54.06 945 GLU A CA 1
ATOM 7294 C C . GLU A 1 945 ? 21.174 42.818 -5.500 1.00 54.06 945 GLU A C 1
ATOM 7296 O O . GLU A 1 945 ? 22.290 43.060 -5.964 1.00 54.06 945 GLU A O 1
ATOM 7301 N N . GLY A 1 946 ? 20.487 43.774 -4.860 1.00 46.88 946 GLY A N 1
ATOM 7302 C CA . GLY A 1 946 ? 20.930 45.179 -4.772 1.00 46.88 946 GLY A CA 1
ATOM 7303 C C . GLY A 1 946 ? 21.809 45.545 -3.558 1.00 46.88 946 GLY A C 1
ATOM 7304 O O . GLY A 1 946 ? 21.544 45.124 -2.435 1.00 46.88 946 GLY A O 1
ATOM 7305 N N . GLU A 1 947 ? 22.787 46.452 -3.736 1.00 39.19 947 GLU A N 1
ATOM 7306 C CA . GLU A 1 947 ? 23.676 46.991 -2.670 1.00 39.19 947 GLU A CA 1
ATOM 7307 C C . GLU A 1 947 ? 22.978 47.902 -1.618 1.00 39.19 947 GLU A C 1
ATOM 7309 O O . GLU A 1 947 ? 23.592 48.794 -1.028 1.00 39.19 947 GLU A O 1
ATOM 7314 N N . GLY A 1 948 ? 21.681 47.728 -1.356 1.00 41.53 948 GLY A N 1
ATOM 7315 C CA . GLY A 1 948 ? 20.968 48.564 -0.390 1.00 41.53 948 GLY A CA 1
ATOM 7316 C C . GLY A 1 948 ? 19.544 48.112 -0.108 1.00 41.53 948 GLY A C 1
ATOM 7317 O O . GLY A 1 948 ? 18.606 48.629 -0.710 1.00 41.53 948 GLY A O 1
ATOM 7318 N N . CYS A 1 949 ? 19.390 47.208 0.862 1.00 40.72 949 CYS A N 1
ATOM 7319 C CA . CYS A 1 949 ? 18.102 46.685 1.316 1.00 40.72 949 CYS A CA 1
ATOM 7320 C C . CYS A 1 949 ? 17.084 47.801 1.622 1.00 40.72 949 CYS A C 1
ATOM 7322 O O . CYS A 1 949 ? 17.292 48.640 2.506 1.00 40.72 949 CYS A O 1
ATOM 7324 N N . LYS A 1 950 ? 15.961 47.776 0.896 1.00 36.56 950 LYS A N 1
ATOM 7325 C CA . LYS A 1 950 ? 14.800 48.663 1.063 1.00 36.56 950 LYS A CA 1
ATOM 7326 C C . LYS A 1 950 ? 13.484 47.868 0.941 1.00 36.56 950 LYS A C 1
ATOM 7328 O O . LYS A 1 950 ? 12.655 48.160 0.090 1.00 36.56 950 LYS A O 1
ATOM 7333 N N . ALA A 1 951 ? 13.328 46.858 1.806 1.00 36.09 951 ALA A N 1
ATOM 7334 C CA . ALA A 1 951 ? 12.062 46.169 2.128 1.00 36.09 951 ALA A CA 1
ATOM 7335 C C . ALA A 1 951 ? 11.708 46.387 3.616 1.00 36.09 951 ALA A C 1
ATOM 7337 O O . ALA A 1 951 ? 12.592 46.686 4.416 1.00 36.09 951 ALA A O 1
ATOM 7338 N N . GLU A 1 952 ? 10.421 46.456 3.974 1.00 33.88 952 GLU A N 1
ATOM 7339 C CA . GLU A 1 952 ? 10.010 47.582 4.831 1.00 33.88 952 GLU A CA 1
ATOM 7340 C C . GLU A 1 952 ? 8.724 47.403 5.708 1.00 33.88 952 GLU A C 1
ATOM 7342 O O . GLU A 1 952 ? 8.037 46.399 5.568 1.00 33.88 952 GLU A O 1
ATOM 7347 N N . TYR A 1 953 ? 8.375 48.353 6.618 1.00 36.81 953 TYR A N 1
ATOM 7348 C CA . TYR A 1 953 ? 7.068 48.418 7.352 1.00 36.81 953 TYR A CA 1
ATOM 7349 C C . TYR A 1 953 ? 6.615 49.826 7.872 1.00 36.81 953 TYR A C 1
ATOM 7351 O O . TYR A 1 953 ? 7.257 50.353 8.774 1.00 36.81 953 TYR A O 1
ATOM 7359 N N . ASP A 1 954 ? 5.495 50.395 7.363 1.00 36.59 954 ASP A N 1
ATOM 7360 C CA . ASP A 1 954 ? 4.832 51.691 7.732 1.00 36.59 954 ASP A CA 1
ATOM 7361 C C . ASP A 1 954 ? 3.349 51.450 8.089 1.00 36.59 954 ASP A C 1
ATOM 7363 O O . ASP A 1 954 ? 2.714 50.587 7.484 1.00 36.59 954 ASP A O 1
ATOM 7367 N N . SER A 1 955 ? 2.782 52.177 9.061 1.00 34.81 955 SER A N 1
ATOM 7368 C CA . SER A 1 955 ? 1.430 51.926 9.600 1.00 34.81 955 SER A CA 1
ATOM 7369 C C . SER A 1 955 ? 0.272 52.702 8.948 1.00 34.81 955 SER A C 1
ATOM 7371 O O . SER A 1 955 ? -0.880 52.438 9.287 1.00 34.81 955 SER A O 1
ATOM 7373 N N . ILE A 1 956 ? 0.540 53.635 8.030 1.00 37.00 956 ILE A N 1
ATOM 7374 C CA . ILE A 1 956 ? -0.466 54.385 7.253 1.00 37.00 956 ILE A CA 1
ATOM 7375 C C . ILE A 1 956 ? -0.513 53.891 5.799 1.00 37.00 956 ILE A C 1
ATOM 7377 O O . ILE A 1 956 ? -1.591 53.843 5.209 1.00 37.00 956 ILE A O 1
ATOM 7381 N N . PHE A 1 957 ? 0.632 53.500 5.228 1.00 38.25 957 PHE A N 1
ATOM 7382 C CA . PHE A 1 957 ? 0.746 53.061 3.828 1.00 38.25 957 PHE A CA 1
ATOM 7383 C C . PHE A 1 957 ? 1.130 51.587 3.638 1.00 38.25 957 PHE A C 1
ATOM 7385 O O . PHE A 1 957 ? 0.986 51.067 2.532 1.00 38.25 957 PHE A O 1
ATOM 7392 N N . GLY A 1 958 ? 1.594 50.909 4.691 1.00 36.66 958 GLY A N 1
ATOM 7393 C CA . GLY A 1 958 ? 2.281 49.624 4.568 1.00 36.66 958 GLY A CA 1
ATOM 7394 C C . GLY A 1 958 ? 3.742 49.810 4.140 1.00 36.66 958 GLY A C 1
ATOM 7395 O O . GLY A 1 958 ? 4.069 50.673 3.334 1.00 36.66 958 GLY A O 1
ATOM 7396 N N . ILE A 1 959 ? 4.638 48.981 4.679 1.00 34.94 959 ILE A N 1
ATOM 7397 C CA . ILE A 1 959 ? 5.956 48.703 4.072 1.00 34.94 959 ILE A CA 1
ATOM 7398 C C . ILE A 1 959 ? 6.884 49.956 3.809 1.00 34.94 959 ILE A C 1
ATOM 7400 O O . ILE A 1 959 ? 7.390 50.126 2.707 1.00 34.94 959 ILE A O 1
ATOM 7404 N N . VAL A 1 960 ? 7.195 50.791 4.849 1.00 37.88 960 VAL A N 1
ATOM 7405 C CA . VAL A 1 960 ? 8.390 51.715 5.035 1.00 37.88 960 VAL A CA 1
ATOM 7406 C C . VAL A 1 960 ? 8.911 51.748 6.524 1.00 37.88 960 VAL A C 1
ATOM 7408 O O . VAL A 1 960 ? 8.323 52.490 7.297 1.00 37.88 960 VAL A O 1
ATOM 7411 N N . LYS A 1 961 ? 9.938 51.063 7.116 1.00 36.41 961 LYS A N 1
ATOM 7412 C CA . LYS A 1 961 ? 11.236 50.397 6.740 1.00 36.41 961 LYS A CA 1
ATOM 7413 C C . LYS A 1 961 ? 11.694 49.259 7.720 1.00 36.41 961 LYS A C 1
ATOM 7415 O O . LYS A 1 961 ? 11.488 49.393 8.919 1.00 36.41 961 LYS A O 1
ATOM 7420 N N . GLY A 1 962 ? 12.436 48.228 7.251 1.00 34.06 962 GLY A N 1
ATOM 7421 C CA . GLY A 1 962 ? 13.201 47.223 8.034 1.00 34.06 962 GLY A CA 1
ATOM 7422 C C . GLY A 1 962 ? 14.530 46.799 7.349 1.00 34.06 962 GLY A C 1
ATOM 7423 O O . GLY A 1 962 ? 14.695 47.002 6.154 1.00 34.06 962 GLY A O 1
ATOM 7424 N N . TYR A 1 963 ? 15.527 46.269 8.074 1.00 36.00 963 TYR A N 1
ATOM 7425 C CA . TYR A 1 963 ? 16.835 45.892 7.488 1.00 36.00 963 TYR A CA 1
ATOM 7426 C C . TYR A 1 963 ? 17.015 44.370 7.410 1.00 36.00 963 TYR A C 1
ATOM 7428 O O . TYR A 1 963 ? 17.199 43.729 8.444 1.00 36.00 963 TYR A O 1
ATOM 7436 N N . LEU A 1 964 ? 17.092 43.816 6.195 1.00 39.78 964 LEU A N 1
ATOM 7437 C CA . LEU A 1 964 ? 17.754 42.527 5.983 1.00 39.78 964 LEU A CA 1
ATOM 7438 C C . LEU A 1 964 ? 19.259 42.720 6.223 1.00 39.78 964 LEU A C 1
ATOM 7440 O O . LEU A 1 964 ? 19.937 43.428 5.479 1.00 39.78 964 LEU A O 1
ATOM 7444 N N . THR A 1 965 ? 19.797 42.127 7.287 1.00 38.69 965 THR A N 1
ATOM 7445 C CA . THR A 1 965 ? 21.251 42.016 7.468 1.00 38.69 965 THR A CA 1
ATOM 7446 C C . THR A 1 965 ? 21.800 40.935 6.538 1.00 38.69 965 THR A C 1
ATOM 7448 O O . THR A 1 965 ? 21.073 40.032 6.120 1.00 38.69 965 THR A O 1
ATOM 7451 N N . SER A 1 966 ? 23.108 40.944 6.271 1.00 45.66 966 SER A N 1
ATOM 7452 C CA . SER A 1 966 ? 23.771 39.919 5.442 1.00 45.66 966 SER A CA 1
ATOM 7453 C C . SER A 1 966 ? 23.594 38.475 5.944 1.00 45.66 966 SER A C 1
ATOM 7455 O O . SER A 1 966 ? 23.818 37.539 5.187 1.00 45.66 966 SER A O 1
ATOM 7457 N N . SER A 1 967 ? 23.159 38.295 7.196 1.00 43.69 967 SER A N 1
ATOM 7458 C CA . SER A 1 967 ? 22.805 37.018 7.830 1.00 43.69 967 SER A CA 1
ATOM 7459 C C . SER A 1 967 ? 21.328 36.608 7.690 1.00 43.69 967 SER A C 1
ATOM 7461 O O . SER A 1 967 ? 20.926 35.627 8.300 1.00 43.69 967 SER A O 1
ATOM 7463 N N . THR A 1 968 ? 20.500 37.380 6.977 1.00 49.81 968 THR A N 1
ATOM 7464 C CA . THR A 1 968 ? 19.057 37.103 6.762 1.00 49.81 968 THR A CA 1
ATOM 7465 C C . THR A 1 968 ? 18.694 36.863 5.294 1.00 49.81 968 THR A C 1
ATOM 7467 O O . THR A 1 968 ? 17.584 36.432 4.989 1.00 49.81 968 THR A O 1
ATOM 7470 N N . MET A 1 969 ? 19.651 37.067 4.383 1.00 51.53 969 MET A N 1
ATOM 7471 C CA . MET A 1 969 ? 19.494 36.851 2.936 1.00 51.53 969 MET A CA 1
ATOM 7472 C C . MET A 1 969 ? 19.548 35.366 2.524 1.00 51.53 969 MET A C 1
ATOM 7474 O O . MET A 1 969 ? 19.574 35.049 1.342 1.00 51.53 969 MET A O 1
ATOM 7478 N N . SER A 1 970 ? 19.594 34.460 3.501 1.00 61.38 970 SER A N 1
ATOM 7479 C CA . SER A 1 970 ? 19.576 33.001 3.343 1.00 61.38 970 SER A CA 1
ATOM 7480 C C . SER A 1 970 ? 18.259 32.369 3.803 1.00 61.38 970 SER A C 1
ATOM 7482 O O . SER A 1 970 ? 18.202 31.154 3.962 1.00 61.38 970 SER A O 1
ATOM 7484 N N . SER A 1 971 ? 17.232 33.178 4.085 1.00 78.75 971 SER A N 1
ATOM 7485 C CA . SER A 1 971 ? 15.898 32.652 4.374 1.00 78.75 971 SER A CA 1
ATOM 7486 C C . SER A 1 971 ? 15.186 32.236 3.089 1.00 78.75 971 SER A C 1
ATOM 7488 O O . SER A 1 971 ? 15.364 32.846 2.030 1.00 78.75 971 SER A O 1
ATOM 7490 N N . GLY A 1 972 ? 14.364 31.202 3.202 1.00 87.75 972 GLY A N 1
ATOM 7491 C CA . GLY A 1 972 ? 13.450 30.757 2.166 1.00 87.75 972 GLY A CA 1
ATOM 7492 C C . GLY A 1 972 ? 12.115 30.332 2.769 1.00 87.75 972 GLY A C 1
ATOM 7493 O O . GLY A 1 972 ? 11.917 30.382 3.987 1.00 87.75 972 GLY A O 1
ATOM 7494 N N . THR A 1 973 ? 11.165 29.969 1.912 1.00 93.88 973 THR A N 1
ATOM 7495 C CA . THR A 1 973 ? 9.863 29.466 2.359 1.00 93.88 973 THR A CA 1
ATOM 7496 C C . THR A 1 973 ? 9.202 28.549 1.330 1.00 93.88 973 THR A C 1
ATOM 7498 O O . THR A 1 973 ? 9.408 28.700 0.120 1.00 93.88 973 THR A O 1
ATOM 7501 N N . THR A 1 974 ? 8.400 27.592 1.797 1.00 97.00 974 THR A N 1
ATOM 7502 C CA . THR A 1 974 ? 7.443 26.875 0.943 1.00 97.00 974 THR A CA 1
ATOM 7503 C C . THR A 1 974 ? 6.228 27.754 0.643 1.00 97.00 974 THR A C 1
ATOM 7505 O O . THR A 1 974 ? 6.014 28.779 1.284 1.00 97.00 974 THR A O 1
ATOM 7508 N N . ALA A 1 975 ? 5.385 27.340 -0.303 1.00 97.12 975 ALA A N 1
ATOM 7509 C CA . ALA A 1 975 ? 4.043 27.899 -0.445 1.00 97.12 975 ALA A CA 1
ATOM 7510 C C . ALA A 1 975 ? 3.025 26.818 -0.795 1.00 97.12 975 ALA A C 1
ATOM 7512 O O . ALA A 1 975 ? 3.172 26.139 -1.812 1.00 97.12 975 ALA A O 1
ATOM 7513 N N . THR A 1 976 ? 1.949 26.705 -0.018 1.00 98.44 976 THR A N 1
ATOM 7514 C CA . THR A 1 976 ? 0.812 25.843 -0.369 1.00 98.44 976 THR A CA 1
ATOM 7515 C C . THR A 1 976 ? -0.486 26.616 -0.204 1.00 98.44 976 THR A C 1
ATOM 7517 O O . THR A 1 976 ? -0.829 27.036 0.899 1.00 98.44 976 THR A O 1
ATOM 7520 N N . ILE A 1 977 ? -1.217 26.810 -1.304 1.00 97.81 977 ILE A N 1
ATOM 7521 C CA . ILE A 1 977 ? -2.376 27.709 -1.382 1.00 97.81 977 ILE A CA 1
ATOM 7522 C C . ILE A 1 977 ? -3.577 26.976 -1.976 1.00 97.81 977 ILE A C 1
ATOM 7524 O O . ILE A 1 977 ? -3.481 26.368 -3.042 1.00 97.81 977 ILE A O 1
ATOM 7528 N N . GLY A 1 978 ? -4.728 27.088 -1.317 1.00 96.31 978 GLY A N 1
ATOM 7529 C CA . GLY A 1 978 ? -6.021 26.653 -1.829 1.00 96.31 978 GLY A CA 1
ATOM 7530 C C . GLY A 1 978 ? -6.933 27.824 -2.182 1.00 96.31 978 GLY A C 1
ATOM 7531 O O . GLY A 1 978 ? -7.032 28.801 -1.437 1.00 96.31 978 GLY A O 1
ATOM 7532 N N . ILE A 1 979 ? -7.647 27.705 -3.301 1.00 93.38 979 ILE A N 1
ATOM 7533 C CA . ILE A 1 979 ? -8.701 28.639 -3.710 1.00 93.38 979 ILE A CA 1
ATOM 7534 C C . ILE A 1 979 ? -9.932 27.878 -4.214 1.00 93.38 979 ILE A C 1
ATOM 7536 O O . ILE A 1 979 ? -9.882 27.163 -5.217 1.00 93.38 979 ILE A O 1
ATOM 7540 N N . PHE A 1 980 ? -11.066 28.057 -3.535 1.00 93.25 980 PHE A N 1
ATOM 7541 C CA . PHE A 1 980 ? -12.366 27.661 -4.076 1.00 93.25 980 PHE A CA 1
ATOM 7542 C C . PHE A 1 980 ? -12.883 28.726 -5.046 1.00 93.25 980 PHE A C 1
ATOM 7544 O O . PHE A 1 980 ? -12.902 29.917 -4.723 1.00 93.25 980 PHE A O 1
ATOM 7551 N N . SER A 1 981 ? -13.363 28.276 -6.205 1.00 86.19 981 SER A N 1
ATOM 7552 C CA . SER A 1 981 ? -14.102 29.078 -7.177 1.00 86.19 981 SER A CA 1
ATOM 7553 C C . SER A 1 981 ? -15.287 28.268 -7.690 1.00 86.19 981 SER A C 1
ATOM 7555 O O . SER A 1 981 ? -15.110 27.299 -8.428 1.00 86.19 981 SER A O 1
ATOM 7557 N N . ASN A 1 982 ? -16.504 28.668 -7.314 1.00 79.25 982 ASN A N 1
ATOM 7558 C CA . ASN A 1 982 ? -17.743 27.991 -7.706 1.00 79.25 982 ASN A CA 1
ATOM 7559 C C . ASN A 1 982 ? -17.708 26.476 -7.371 1.00 79.25 982 ASN A C 1
ATOM 7561 O O . ASN A 1 982 ? -17.619 26.110 -6.203 1.00 79.25 982 ASN A O 1
ATOM 7565 N N . ASP A 1 983 ? -17.762 25.595 -8.375 1.00 85.62 983 ASP A N 1
ATOM 7566 C CA . ASP A 1 983 ? -17.721 24.130 -8.251 1.00 85.62 983 ASP A CA 1
ATOM 7567 C C . ASP A 1 983 ? -16.295 23.534 -8.242 1.00 85.62 983 ASP A C 1
ATOM 7569 O O . ASP A 1 983 ? -16.127 22.316 -8.362 1.00 85.62 983 ASP A O 1
ATOM 7573 N N . LYS A 1 984 ? -15.257 24.374 -8.125 1.00 92.25 984 LYS A N 1
ATOM 7574 C CA . LYS A 1 984 ? -13.846 23.989 -8.282 1.00 92.25 984 LYS A CA 1
ATOM 7575 C C . LYS A 1 984 ? -12.989 24.373 -7.086 1.00 92.25 984 LYS A C 1
ATOM 7577 O O . LYS A 1 984 ? -13.241 25.367 -6.405 1.00 92.25 984 LYS A O 1
ATOM 7582 N N . CYS A 1 985 ? -11.932 23.597 -6.876 1.00 95.44 985 CYS A N 1
ATOM 7583 C CA . CYS A 1 985 ? -10.859 23.893 -5.936 1.00 95.44 985 CYS A CA 1
ATOM 7584 C C . CYS A 1 985 ? -9.528 23.834 -6.687 1.00 95.44 985 CYS A C 1
ATOM 7586 O O . CYS A 1 985 ? -9.176 22.781 -7.221 1.00 95.44 985 CYS A O 1
ATOM 7588 N N . HIS A 1 986 ? -8.806 24.951 -6.744 1.00 95.44 986 HIS A N 1
ATOM 7589 C CA . HIS A 1 986 ? -7.461 25.005 -7.310 1.00 95.44 986 HIS A CA 1
ATOM 7590 C C . HIS A 1 986 ? -6.444 24.994 -6.164 1.00 95.44 986 HIS A C 1
ATOM 7592 O O . HIS A 1 986 ? -6.630 25.689 -5.163 1.00 95.44 986 HIS A O 1
ATOM 7598 N N . LEU A 1 987 ? -5.393 24.189 -6.308 1.00 97.06 987 LEU A N 1
ATOM 7599 C CA . LEU A 1 987 ? -4.359 23.957 -5.303 1.00 97.06 987 LEU A CA 1
ATOM 7600 C C . LEU A 1 987 ? -2.993 24.254 -5.922 1.00 97.06 987 LEU A C 1
ATOM 7602 O O . LEU A 1 987 ? -2.583 23.537 -6.832 1.00 97.06 987 LEU A O 1
ATOM 7606 N N . LEU A 1 988 ? -2.296 25.277 -5.430 1.00 96.81 988 LEU A N 1
ATOM 7607 C CA . LEU A 1 988 ? -0.889 25.545 -5.740 1.00 96.81 988 LEU A CA 1
ATOM 7608 C C . LEU A 1 988 ? -0.012 24.928 -4.649 1.00 96.81 988 LEU A C 1
ATOM 7610 O O . LEU A 1 988 ? -0.317 25.071 -3.465 1.00 96.81 988 LEU A O 1
ATOM 7614 N N . ASN A 1 989 ? 1.088 24.283 -5.042 1.00 97.81 989 ASN A N 1
ATOM 7615 C CA . ASN A 1 989 ? 2.138 23.851 -4.123 1.00 97.81 989 ASN A CA 1
ATOM 7616 C C . ASN A 1 989 ? 3.542 24.203 -4.628 1.00 97.81 989 ASN A C 1
ATOM 7618 O O . ASN A 1 989 ? 3.836 24.054 -5.813 1.00 97.81 989 ASN A O 1
ATOM 7622 N N . CYS A 1 990 ? 4.417 24.605 -3.713 1.00 96.38 990 CYS A N 1
ATOM 7623 C CA . CYS A 1 990 ? 5.835 24.872 -3.911 1.00 96.38 990 CYS A CA 1
ATOM 7624 C C . CYS A 1 990 ? 6.610 24.534 -2.619 1.00 96.38 990 CYS A C 1
ATOM 7626 O O . CYS A 1 990 ? 7.176 25.413 -1.976 1.00 96.38 990 CYS A O 1
ATOM 7628 N N . GLY A 1 991 ? 6.579 23.259 -2.216 1.00 95.56 991 GLY A N 1
ATOM 7629 C CA . GLY A 1 991 ? 7.300 22.725 -1.054 1.00 95.56 991 GLY A CA 1
ATOM 7630 C C . GLY A 1 991 ? 6.677 21.422 -0.556 1.00 95.56 991 GLY A C 1
ATOM 7631 O O . GLY A 1 991 ? 5.971 20.757 -1.312 1.00 95.56 991 GLY A O 1
ATOM 7632 N N . ASP A 1 992 ? 6.933 21.041 0.692 1.00 94.75 992 ASP A N 1
ATOM 7633 C CA . ASP A 1 992 ? 6.403 19.827 1.336 1.00 94.75 992 ASP A CA 1
ATOM 7634 C C . ASP A 1 992 ? 5.334 20.077 2.416 1.00 94.75 992 ASP A C 1
ATOM 7636 O O . ASP A 1 992 ? 4.752 19.135 2.952 1.00 94.75 992 ASP A O 1
ATOM 7640 N N . SER A 1 993 ? 4.958 21.340 2.622 1.00 96.94 993 SER A N 1
ATOM 7641 C CA . SER A 1 993 ? 3.599 21.688 3.049 1.00 96.94 993 SER A CA 1
ATOM 7642 C C . SER A 1 993 ? 2.551 21.094 2.089 1.00 96.94 993 SER A C 1
ATOM 7644 O O . SER A 1 993 ? 2.802 20.920 0.891 1.00 96.94 993 SER A O 1
ATOM 7646 N N . ARG A 1 994 ? 1.358 20.760 2.604 1.00 97.56 994 ARG A N 1
ATOM 7647 C CA . ARG A 1 994 ? 0.341 19.996 1.853 1.00 97.56 994 ARG A CA 1
ATOM 7648 C C . ARG A 1 994 ? -1.072 20.558 2.021 1.00 97.56 994 ARG A C 1
ATOM 7650 O O . ARG A 1 994 ? -1.471 20.988 3.105 1.00 97.56 994 ARG A O 1
ATOM 7657 N N . ALA A 1 995 ? -1.842 20.517 0.933 1.00 97.81 995 ALA A N 1
ATOM 7658 C CA . ALA A 1 995 ? -3.275 20.793 0.903 1.00 97.81 995 ALA A CA 1
ATOM 7659 C C . ALA A 1 995 ? -4.056 19.529 0.530 1.00 97.81 995 ALA A C 1
ATOM 7661 O O . ALA A 1 995 ? -3.733 18.873 -0.460 1.00 97.81 995 ALA A O 1
ATOM 7662 N N . CYS A 1 996 ? -5.112 19.228 1.284 1.00 98.12 996 CYS A N 1
ATOM 7663 C CA . CYS A 1 996 ? -5.969 18.056 1.118 1.00 98.12 996 CYS A CA 1
ATOM 7664 C C . CYS A 1 996 ? -7.451 18.467 1.162 1.00 98.12 996 CYS A C 1
ATOM 7666 O O . CYS A 1 996 ? -7.899 19.125 2.104 1.00 98.12 996 CYS A O 1
ATOM 7668 N N . LEU A 1 997 ? -8.207 18.090 0.129 1.00 97.88 997 LEU A N 1
ATOM 7669 C CA . LEU A 1 997 ? -9.644 18.330 -0.027 1.00 97.88 997 LEU A CA 1
ATOM 7670 C C . LEU A 1 997 ? -10.414 17.085 0.410 1.00 97.88 997 LEU A C 1
ATOM 7672 O O . LEU A 1 997 ? -10.109 15.990 -0.063 1.00 97.88 997 LEU A O 1
ATOM 7676 N N . TYR A 1 998 ? -11.438 17.260 1.240 1.00 97.94 998 TYR A N 1
ATOM 7677 C CA . TYR A 1 998 ? -12.202 16.169 1.839 1.00 97.94 998 TYR A CA 1
ATOM 7678 C C . TYR A 1 998 ? -13.705 16.270 1.561 1.00 97.94 998 TYR A C 1
ATOM 7680 O O . TYR A 1 998 ? -14.249 17.356 1.341 1.00 97.94 998 TYR A O 1
ATOM 7688 N N . SER A 1 999 ? -14.384 15.123 1.604 1.00 95.56 999 SER A N 1
ATOM 7689 C CA . SER A 1 999 ? -15.841 15.040 1.726 1.00 95.56 999 SER A CA 1
ATOM 7690 C C . SER A 1 999 ? -16.314 15.556 3.092 1.00 95.56 999 SER A C 1
ATOM 7692 O O . SER A 1 999 ? -15.534 15.667 4.037 1.00 95.56 999 SER A O 1
ATOM 7694 N N . SER A 1 1000 ? -17.626 15.748 3.246 1.00 90.31 1000 SER A N 1
ATOM 7695 C CA . SER A 1 1000 ? -18.263 16.040 4.543 1.00 90.31 1000 SER A CA 1
ATOM 7696 C C . SER A 1 1000 ? -18.001 15.013 5.648 1.00 90.31 1000 SER A C 1
ATOM 7698 O O . SER A 1 1000 ? -18.244 15.310 6.814 1.00 90.31 1000 SER A O 1
ATOM 7700 N N . ASN A 1 1001 ? -17.558 13.809 5.284 1.00 89.50 1001 ASN A N 1
ATOM 7701 C CA . ASN A 1 1001 ? -17.325 12.695 6.197 1.00 89.50 1001 ASN A CA 1
ATOM 7702 C C . ASN A 1 1001 ? -15.829 12.515 6.513 1.00 89.50 1001 ASN A C 1
ATOM 7704 O O . ASN A 1 1001 ? -15.486 11.652 7.313 1.00 89.50 1001 ASN A O 1
ATOM 7708 N N . GLY A 1 1002 ? -14.946 13.304 5.885 1.00 90.50 1002 GLY A N 1
ATOM 7709 C CA . GLY A 1 1002 ? -13.492 13.172 6.004 1.00 90.50 1002 GLY A CA 1
ATOM 7710 C C . GLY A 1 1002 ? -12.833 12.302 4.928 1.00 90.50 1002 GLY A C 1
ATOM 7711 O O . GLY A 1 1002 ? -11.633 12.063 5.016 1.00 90.50 1002 GLY A O 1
ATOM 7712 N N . ASP A 1 1003 ? -13.566 11.850 3.901 1.00 92.56 1003 ASP A N 1
ATOM 7713 C CA . ASP A 1 1003 ? -12.989 11.052 2.805 1.00 92.56 1003 ASP A CA 1
ATOM 7714 C C . ASP A 1 1003 ? -12.101 11.936 1.912 1.00 92.56 1003 ASP A C 1
ATOM 7716 O O . ASP A 1 1003 ? -12.563 12.970 1.423 1.00 92.56 1003 ASP A O 1
ATOM 7720 N N . LEU A 1 1004 ? -10.848 11.544 1.655 1.00 96.12 1004 LEU A N 1
ATOM 7721 C CA . LEU A 1 1004 ? -9.928 12.317 0.811 1.00 96.12 1004 LEU A CA 1
ATOM 7722 C C . LEU A 1 1004 ? -10.378 12.318 -0.666 1.00 96.12 1004 LEU A C 1
ATOM 7724 O O . LEU A 1 1004 ? -10.489 11.270 -1.298 1.00 96.12 1004 LEU A O 1
ATOM 7728 N N . LYS A 1 1005 ? -10.595 13.511 -1.234 1.00 93.19 1005 LYS A N 1
ATOM 7729 C CA . LYS A 1 1005 ? -11.005 13.737 -2.635 1.00 93.19 1005 LYS A CA 1
ATOM 7730 C C . LYS A 1 1005 ? -9.867 14.160 -3.561 1.00 93.19 1005 LYS A C 1
ATOM 7732 O O . LYS A 1 1005 ? -9.912 13.878 -4.755 1.00 93.19 1005 LYS A O 1
ATOM 7737 N N . SER A 1 1006 ? -8.897 14.908 -3.040 1.00 94.44 1006 SER A N 1
ATOM 7738 C CA . SER A 1 1006 ? -7.760 15.451 -3.794 1.00 94.44 1006 SER A CA 1
ATOM 7739 C C . SER A 1 1006 ? -6.677 15.920 -2.830 1.00 94.44 1006 SER A C 1
ATOM 7741 O O . SER A 1 1006 ? -6.997 16.346 -1.722 1.00 94.44 1006 SER A O 1
ATOM 7743 N N . ARG A 1 1007 ? -5.413 15.924 -3.257 1.00 95.94 1007 ARG A N 1
ATOM 7744 C CA . ARG A 1 1007 ? -4.312 16.544 -2.507 1.00 95.94 1007 ARG A CA 1
ATOM 7745 C C . ARG A 1 1007 ? -3.226 17.109 -3.418 1.00 95.94 1007 ARG A C 1
ATOM 7747 O O . ARG A 1 1007 ? -3.161 16.746 -4.590 1.00 95.94 1007 ARG A O 1
ATOM 7754 N N . THR A 1 1008 ? -2.370 17.963 -2.869 1.00 93.69 1008 THR A N 1
ATOM 7755 C CA . THR A 1 1008 ? -1.071 18.303 -3.468 1.00 93.69 1008 THR A CA 1
ATOM 7756 C C . THR A 1 1008 ? -0.076 17.147 -3.309 1.00 93.69 1008 THR A C 1
ATOM 7758 O O . THR A 1 1008 ? -0.315 16.203 -2.552 1.00 93.69 1008 THR A O 1
ATOM 7761 N N . ILE A 1 1009 ? 1.039 17.218 -4.040 1.00 91.50 1009 ILE A N 1
ATOM 7762 C CA . ILE A 1 1009 ? 2.191 16.325 -3.880 1.00 91.50 1009 ILE A CA 1
ATOM 7763 C C . ILE A 1 1009 ? 3.342 17.155 -3.311 1.00 91.50 1009 ILE A C 1
ATOM 7765 O O . ILE A 1 1009 ? 3.612 18.253 -3.798 1.00 91.50 1009 ILE A O 1
ATOM 7769 N N . ASP A 1 1010 ? 3.972 16.633 -2.267 1.00 94.25 1010 ASP A N 1
ATOM 7770 C CA . ASP A 1 1010 ? 5.078 17.251 -1.542 1.00 94.25 1010 ASP A CA 1
ATOM 7771 C C . ASP A 1 1010 ? 6.344 17.280 -2.423 1.00 94.25 1010 ASP A C 1
ATOM 7773 O O . ASP A 1 1010 ? 6.713 16.275 -3.027 1.00 94.25 1010 ASP A O 1
ATOM 7777 N N . HIS A 1 1011 ? 7.059 18.404 -2.482 1.00 93.31 1011 HIS A N 1
ATOM 7778 C CA . HIS A 1 1011 ? 8.281 18.551 -3.285 1.00 93.31 1011 HIS A CA 1
ATOM 7779 C C . HIS A 1 1011 ? 9.560 18.167 -2.515 1.00 93.31 1011 HIS A C 1
ATOM 7781 O O . HIS A 1 1011 ? 10.545 18.918 -2.506 1.00 93.31 1011 HIS A O 1
ATOM 7787 N N . ARG A 1 1012 ? 9.576 16.995 -1.868 1.00 91.75 1012 ARG A N 1
ATOM 7788 C CA . ARG A 1 1012 ? 10.775 16.465 -1.181 1.00 91.75 1012 ARG A CA 1
ATOM 7789 C C . ARG A 1 1012 ? 11.782 15.883 -2.206 1.00 91.75 1012 ARG A C 1
ATOM 7791 O O . ARG A 1 1012 ? 11.334 15.325 -3.205 1.00 91.75 1012 ARG A O 1
ATOM 7798 N N . PRO A 1 1013 ? 13.118 15.992 -2.028 1.00 86.56 1013 PRO A N 1
ATOM 7799 C CA . PRO A 1 1013 ? 14.122 15.569 -3.022 1.00 86.56 1013 PRO A CA 1
ATOM 7800 C C . PRO A 1 1013 ? 14.118 14.078 -3.406 1.00 86.56 1013 PRO A C 1
ATOM 7802 O O . PRO A 1 1013 ? 14.697 13.700 -4.421 1.00 86.56 1013 PRO A O 1
ATOM 7805 N N . ASP A 1 1014 ? 13.497 13.226 -2.593 1.00 81.44 1014 ASP A N 1
ATOM 7806 C CA . ASP A 1 1014 ? 13.255 11.800 -2.836 1.00 81.44 1014 ASP A CA 1
ATOM 7807 C C . ASP A 1 1014 ? 11.941 11.508 -3.588 1.00 81.44 1014 ASP A C 1
ATOM 7809 O O . ASP A 1 1014 ? 11.712 10.376 -4.021 1.00 81.44 1014 ASP A O 1
ATOM 7813 N N . SER A 1 1015 ? 11.099 12.524 -3.796 1.00 80.31 1015 SER A N 1
ATOM 7814 C CA . SER A 1 1015 ? 9.865 12.427 -4.582 1.00 80.31 1015 SER A CA 1
ATOM 7815 C C . SER A 1 1015 ? 10.186 12.232 -6.061 1.00 80.31 1015 SER A C 1
ATOM 7817 O O . SER A 1 1015 ? 11.059 12.903 -6.606 1.00 80.31 1015 SER A O 1
ATOM 7819 N N . ILE A 1 1016 ? 9.463 11.325 -6.726 1.00 74.50 1016 ILE A N 1
ATOM 7820 C CA . ILE A 1 1016 ? 9.818 10.796 -8.057 1.00 74.50 1016 ILE A CA 1
ATOM 7821 C C . ILE A 1 1016 ? 10.064 11.912 -9.089 1.00 74.50 1016 ILE A C 1
ATOM 7823 O O . ILE A 1 1016 ? 11.117 11.926 -9.723 1.00 74.50 1016 ILE A O 1
ATOM 7827 N N . THR A 1 1017 ? 9.146 12.879 -9.201 1.00 77.31 1017 THR A N 1
ATOM 7828 C CA . THR A 1 1017 ? 9.249 13.999 -10.159 1.00 77.31 1017 THR A CA 1
ATOM 7829 C C . THR A 1 1017 ? 10.426 14.928 -9.874 1.00 77.31 1017 THR A C 1
ATOM 7831 O O . THR A 1 1017 ? 10.991 15.519 -10.789 1.00 77.31 1017 THR A O 1
ATOM 7834 N N . GLU A 1 1018 ? 10.814 15.063 -8.607 1.00 85.00 1018 GLU A N 1
ATOM 7835 C CA . GLU A 1 1018 ? 11.886 15.959 -8.183 1.00 85.00 1018 GLU A CA 1
ATOM 7836 C C . GLU A 1 1018 ? 13.247 15.282 -8.297 1.00 85.00 1018 GLU A C 1
ATOM 7838 O O . GLU A 1 1018 ? 14.188 15.895 -8.791 1.00 85.00 1018 GLU A O 1
ATOM 7843 N N . MET A 1 1019 ? 13.335 13.996 -7.956 1.00 79.69 1019 MET A N 1
ATOM 7844 C CA . MET A 1 1019 ? 14.500 13.156 -8.231 1.00 79.69 1019 MET A CA 1
ATOM 7845 C C . MET A 1 1019 ? 14.796 13.095 -9.737 1.00 79.69 1019 MET A C 1
ATOM 7847 O O . MET A 1 1019 ? 15.951 13.254 -10.138 1.00 79.69 1019 MET A O 1
ATOM 7851 N N . GLU A 1 1020 ? 13.768 12.938 -10.577 1.00 79.44 1020 GLU A N 1
ATOM 7852 C CA . GLU A 1 1020 ? 13.892 13.020 -12.035 1.00 79.44 1020 GLU A CA 1
ATOM 7853 C C . GLU A 1 1020 ? 14.369 14.411 -12.475 1.00 79.44 1020 GLU A C 1
ATOM 7855 O O . GLU A 1 1020 ? 15.407 14.519 -13.126 1.00 79.44 1020 GLU A O 1
ATOM 7860 N N . ARG A 1 1021 ? 13.680 15.485 -12.066 1.00 86.06 1021 ARG A N 1
ATOM 7861 C CA . ARG A 1 1021 ? 14.025 16.870 -12.430 1.00 86.06 1021 ARG A CA 1
ATOM 7862 C C . ARG A 1 1021 ? 15.448 17.261 -12.023 1.00 86.06 1021 ARG A C 1
ATOM 7864 O O . ARG A 1 1021 ? 16.137 17.920 -12.800 1.00 86.06 1021 ARG A O 1
ATOM 7871 N N . LEU A 1 1022 ? 15.893 16.873 -10.828 1.00 81.88 1022 LEU A N 1
ATOM 7872 C CA . LEU A 1 1022 ? 17.254 17.122 -10.345 1.00 81.88 1022 LEU A CA 1
ATOM 7873 C C . LEU A 1 1022 ? 18.282 16.375 -11.206 1.00 81.88 1022 LEU A C 1
ATOM 7875 O O . LEU A 1 1022 ? 19.254 16.976 -11.659 1.00 81.88 1022 LEU A O 1
ATOM 7879 N N . THR A 1 1023 ? 18.026 15.095 -11.495 1.00 77.12 1023 THR A N 1
ATOM 7880 C CA . THR A 1 1023 ? 18.920 14.240 -12.292 1.00 77.12 1023 THR A CA 1
ATOM 7881 C C . THR A 1 1023 ? 19.012 14.709 -13.748 1.00 77.12 1023 THR A C 1
ATOM 7883 O O . THR A 1 1023 ? 20.111 14.895 -14.267 1.00 77.12 1023 THR A O 1
ATOM 7886 N N . VAL A 1 1024 ? 17.874 14.959 -14.403 1.00 71.56 1024 VAL A N 1
ATOM 7887 C CA . VAL A 1 1024 ? 17.792 15.438 -15.797 1.00 71.56 1024 VAL A CA 1
ATOM 7888 C C . VAL A 1 1024 ? 18.333 16.865 -15.934 1.00 71.56 1024 VAL A C 1
ATOM 7890 O O . VAL A 1 1024 ? 18.956 17.191 -16.942 1.00 71.56 1024 VAL A O 1
ATOM 7893 N N . GLY A 1 1025 ? 18.162 17.704 -14.908 1.00 70.38 1025 GLY A N 1
ATOM 7894 C CA . GLY A 1 1025 ? 18.762 19.039 -14.836 1.00 70.38 1025 GLY A CA 1
ATOM 7895 C C . GLY A 1 1025 ? 20.278 19.051 -14.592 1.00 70.38 1025 GLY A C 1
ATOM 7896 O O . GLY A 1 1025 ? 20.881 20.120 -14.638 1.00 70.38 1025 GLY A O 1
ATOM 7897 N N . GLY A 1 1026 ? 20.905 17.895 -14.336 1.00 77.69 1026 GLY A N 1
ATOM 7898 C CA . GLY A 1 1026 ? 22.339 17.790 -14.047 1.00 77.69 1026 GLY A CA 1
ATOM 7899 C C . GLY A 1 1026 ? 22.748 18.344 -12.676 1.00 77.69 1026 GLY A C 1
ATOM 7900 O O . GLY A 1 1026 ? 23.916 18.677 -12.473 1.00 77.69 1026 GLY A O 1
ATOM 7901 N N . PHE A 1 1027 ? 21.801 18.467 -11.743 1.00 81.00 1027 PHE A N 1
ATOM 7902 C CA . PHE A 1 1027 ? 22.048 18.966 -10.392 1.00 81.00 1027 PHE A CA 1
ATOM 7903 C C . PHE A 1 1027 ? 22.679 17.886 -9.491 1.00 81.00 1027 PHE A C 1
ATOM 7905 O O . PHE A 1 1027 ? 22.558 16.691 -9.778 1.00 81.00 1027 PHE A O 1
ATOM 7912 N N . PRO A 1 1028 ? 23.355 18.266 -8.387 1.00 72.88 1028 PRO A N 1
ATOM 7913 C CA . PRO A 1 1028 ? 23.911 17.298 -7.445 1.00 72.88 1028 PRO A CA 1
ATOM 7914 C C . PRO A 1 1028 ? 22.819 16.369 -6.879 1.00 72.88 1028 PRO A C 1
ATOM 7916 O O . PRO A 1 1028 ? 21.778 16.864 -6.441 1.00 72.88 1028 PRO A O 1
ATOM 7919 N N . PRO A 1 1029 ? 23.033 15.039 -6.844 1.00 72.00 1029 PRO A N 1
ATOM 7920 C CA . PRO A 1 1029 ? 22.032 14.112 -6.330 1.00 72.00 1029 PRO A CA 1
ATOM 7921 C C . PRO A 1 1029 ? 21.796 14.331 -4.823 1.00 72.00 1029 PRO A C 1
ATOM 7923 O O . PRO A 1 1029 ? 22.759 14.589 -4.088 1.00 72.00 1029 PRO A O 1
ATOM 7926 N N . PRO A 1 1030 ? 20.549 14.196 -4.330 1.00 81.06 1030 PRO A N 1
ATOM 7927 C CA . PRO A 1 1030 ? 20.252 14.303 -2.905 1.00 81.06 1030 PRO A CA 1
ATOM 7928 C C . PRO A 1 1030 ? 21.019 13.273 -2.070 1.00 81.06 1030 PRO A C 1
ATOM 7930 O O . PRO A 1 1030 ? 21.127 12.102 -2.433 1.00 81.06 1030 PRO A O 1
ATOM 7933 N N . VAL A 1 1031 ? 21.521 13.701 -0.913 1.00 79.12 1031 VAL A N 1
ATOM 7934 C CA . VAL A 1 1031 ? 22.254 12.855 0.032 1.00 79.12 1031 VAL A CA 1
ATOM 7935 C C . VAL A 1 1031 ? 21.317 12.405 1.147 1.00 79.12 1031 VAL A C 1
ATOM 7937 O O . VAL A 1 1031 ? 20.691 13.228 1.815 1.00 79.12 1031 VAL A O 1
ATOM 7940 N N . CYS A 1 1032 ? 21.235 11.096 1.382 1.00 72.31 1032 CYS A N 1
ATOM 7941 C CA . CYS A 1 1032 ? 20.476 10.548 2.502 1.00 72.31 1032 CYS A CA 1
ATOM 7942 C C . CYS A 1 1032 ? 21.224 10.767 3.824 1.00 72.31 1032 CYS A C 1
ATOM 7944 O O . CYS A 1 1032 ? 22.385 10.387 3.977 1.00 72.31 1032 CYS A O 1
ATOM 7946 N N . THR A 1 1033 ? 20.543 11.361 4.800 1.00 63.97 1033 THR A N 1
ATOM 7947 C CA . THR A 1 1033 ? 21.039 11.472 6.178 1.00 63.97 1033 THR A CA 1
ATOM 7948 C C . THR A 1 1033 ? 20.912 10.136 6.918 1.00 63.97 1033 THR A C 1
ATOM 7950 O O . THR A 1 1033 ? 20.146 9.260 6.521 1.00 63.97 1033 THR A O 1
ATOM 7953 N N . ALA A 1 1034 ? 21.613 9.978 8.047 1.00 43.56 1034 ALA A N 1
ATOM 7954 C CA . ALA A 1 1034 ? 21.563 8.753 8.859 1.00 43.56 1034 ALA A CA 1
ATOM 7955 C C . ALA A 1 1034 ? 20.168 8.425 9.449 1.00 43.56 1034 ALA A C 1
ATOM 7957 O O . ALA A 1 1034 ? 19.972 7.329 9.966 1.00 43.56 1034 ALA A O 1
ATOM 7958 N N . GLY A 1 1035 ? 19.209 9.357 9.372 1.00 44.62 1035 GLY A N 1
ATOM 7959 C CA . GLY A 1 1035 ? 17.797 9.143 9.711 1.00 44.62 1035 GLY A CA 1
ATOM 7960 C C . GLY A 1 1035 ? 16.903 8.756 8.523 1.00 44.62 1035 GLY A C 1
ATOM 7961 O O . GLY A 1 1035 ? 15.692 8.715 8.687 1.00 44.62 1035 GLY A O 1
ATOM 7962 N N . GLY A 1 1036 ? 17.465 8.523 7.332 1.00 55.75 1036 GLY A N 1
ATOM 7963 C CA . GLY A 1 1036 ? 16.730 8.158 6.111 1.00 55.75 1036 GLY A CA 1
ATOM 7964 C C . GLY A 1 1036 ? 16.261 9.340 5.255 1.00 55.75 1036 GLY A C 1
ATOM 7965 O O . GLY A 1 1036 ? 16.048 9.166 4.060 1.00 55.75 1036 GLY A O 1
ATOM 7966 N N . ASN A 1 1037 ? 16.173 10.549 5.818 1.00 70.75 1037 ASN A N 1
ATOM 7967 C CA . ASN A 1 1037 ? 15.699 11.733 5.095 1.00 70.75 1037 ASN A CA 1
ATOM 7968 C C . ASN A 1 1037 ? 16.716 12.198 4.038 1.00 70.75 1037 ASN A C 1
ATOM 7970 O O . ASN A 1 1037 ? 17.879 12.462 4.377 1.00 70.75 1037 ASN A O 1
ATOM 7974 N N . ALA A 1 1038 ? 16.270 12.344 2.788 1.00 82.25 1038 ALA A N 1
ATOM 7975 C CA . ALA A 1 1038 ? 17.051 12.910 1.689 1.00 82.25 1038 ALA A CA 1
ATOM 7976 C C . ALA A 1 1038 ? 17.252 14.427 1.853 1.00 82.25 1038 ALA A C 1
ATOM 7978 O O . ALA A 1 1038 ? 16.377 15.129 2.365 1.00 82.25 1038 ALA A O 1
ATOM 7979 N N . ARG A 1 1039 ? 18.417 14.937 1.435 1.00 87.44 1039 ARG A N 1
ATOM 7980 C CA . ARG A 1 1039 ? 18.780 16.358 1.531 1.00 87.44 1039 ARG A CA 1
ATOM 7981 C C . ARG A 1 1039 ? 19.536 16.855 0.304 1.00 87.44 1039 ARG A C 1
ATOM 7983 O O . ARG A 1 1039 ? 20.471 16.198 -0.148 1.00 87.44 1039 ARG A O 1
ATOM 7990 N N . ILE A 1 1040 ? 19.198 18.047 -0.185 1.00 88.00 1040 ILE A N 1
ATOM 7991 C CA . ILE A 1 1040 ? 20.030 18.766 -1.163 1.00 88.00 1040 ILE A CA 1
ATOM 7992 C C . ILE A 1 1040 ? 21.117 19.531 -0.402 1.00 88.00 1040 ILE A C 1
ATOM 7994 O O . ILE A 1 1040 ? 20.819 20.302 0.512 1.00 88.00 1040 ILE A O 1
ATOM 7998 N N . ASN A 1 1041 ? 22.378 19.305 -0.779 1.00 89.38 1041 ASN A N 1
ATOM 7999 C CA . ASN A 1 1041 ? 23.536 20.022 -0.244 1.00 89.38 1041 ASN A CA 1
ATOM 8000 C C . ASN A 1 1041 ? 23.741 21.328 -1.025 1.00 89.38 1041 ASN A C 1
ATOM 8002 O O . ASN A 1 1041 ? 24.170 21.285 -2.177 1.00 89.38 1041 ASN A O 1
ATOM 8006 N N . VAL A 1 1042 ? 23.496 22.475 -0.392 1.00 84.06 1042 VAL A N 1
ATOM 8007 C CA . VAL A 1 1042 ? 23.684 23.801 -1.001 1.00 84.06 1042 VAL A CA 1
ATOM 8008 C C . VAL A 1 1042 ? 24.955 24.456 -0.442 1.00 84.06 1042 VAL A C 1
ATOM 8010 O O . VAL A 1 1042 ? 25.030 24.680 0.768 1.00 84.06 1042 VAL A O 1
ATOM 8013 N N . PRO A 1 1043 ? 25.970 24.778 -1.266 1.00 83.69 1043 PRO A N 1
ATOM 8014 C CA . PRO A 1 1043 ? 27.172 25.471 -0.812 1.00 83.69 1043 PRO A CA 1
ATOM 8015 C C . PRO A 1 1043 ? 26.916 26.983 -0.687 1.00 83.69 1043 PRO A C 1
ATOM 8017 O O . PRO A 1 1043 ? 26.987 27.712 -1.674 1.00 83.69 1043 PRO A O 1
ATOM 8020 N N . LEU A 1 1044 ? 26.633 27.453 0.529 1.00 77.19 1044 LEU A N 1
ATOM 8021 C CA . LEU A 1 1044 ? 26.482 28.873 0.862 1.00 77.19 1044 LEU A CA 1
ATOM 8022 C C . LEU A 1 1044 ? 27.810 29.491 1.340 1.00 77.19 1044 LEU A C 1
ATOM 8024 O O . LEU A 1 1044 ? 28.827 28.818 1.509 1.00 77.19 1044 LEU A O 1
ATOM 8028 N N . LYS A 1 1045 ? 27.803 30.814 1.547 1.00 70.81 1045 LYS A N 1
ATOM 8029 C CA . LYS A 1 1045 ? 28.991 31.621 1.897 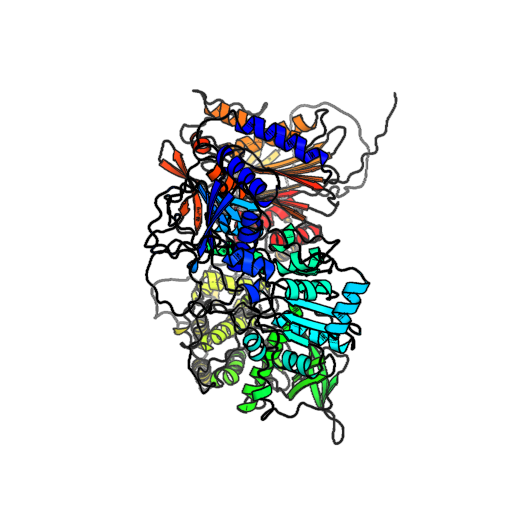1.00 70.81 1045 LYS A CA 1
ATOM 8030 C C . LYS A 1 1045 ? 29.572 31.313 3.287 1.00 70.81 1045 LYS A C 1
ATOM 8032 O O . LYS A 1 1045 ? 30.715 31.677 3.549 1.00 70.81 1045 LYS A O 1
ATOM 8037 N N . ASP A 1 1046 ? 28.801 30.671 4.162 1.00 69.56 1046 ASP A N 1
ATOM 8038 C CA . ASP A 1 1046 ? 29.156 30.307 5.538 1.00 69.56 1046 ASP A CA 1
ATOM 8039 C C . ASP A 1 1046 ? 29.328 28.788 5.759 1.00 69.56 1046 ASP A C 1
ATOM 8041 O O . ASP A 1 1046 ? 29.920 28.379 6.759 1.00 69.56 1046 ASP A O 1
ATOM 8045 N N . GLY A 1 1047 ? 28.872 27.947 4.825 1.00 76.81 1047 GLY A N 1
ATOM 8046 C CA . GLY A 1 1047 ? 28.981 26.490 4.900 1.00 76.81 1047 GLY A CA 1
ATOM 8047 C C . GLY A 1 1047 ? 28.094 25.762 3.886 1.00 76.81 1047 GLY A C 1
ATOM 8048 O O . GLY A 1 1047 ? 27.437 26.374 3.048 1.00 76.81 1047 GLY A O 1
ATOM 8049 N N . THR A 1 1048 ? 28.053 24.430 3.959 1.00 82.44 1048 THR A N 1
ATOM 8050 C CA . THR A 1 1048 ? 27.123 23.618 3.154 1.00 82.44 1048 THR A CA 1
ATOM 8051 C C . THR A 1 1048 ? 25.854 23.331 3.954 1.00 82.44 1048 THR A C 1
ATOM 8053 O O . THR A 1 1048 ? 25.904 22.636 4.967 1.00 82.44 1048 THR A O 1
ATOM 8056 N N . TRP A 1 1049 ? 24.725 23.869 3.499 1.00 84.38 1049 TRP A N 1
ATOM 8057 C CA . TRP A 1 1049 ? 23.405 23.722 4.120 1.00 84.38 1049 TRP A CA 1
ATOM 8058 C C . TRP A 1 1049 ? 22.654 22.511 3.536 1.00 84.38 1049 TRP A C 1
ATOM 8060 O O . TRP A 1 1049 ? 22.954 22.077 2.423 1.00 84.38 1049 TRP A O 1
ATOM 8070 N N . GLN A 1 1050 ? 21.690 21.949 4.280 1.00 86.94 1050 GLN A N 1
ATOM 8071 C CA . GLN A 1 1050 ? 21.014 20.684 3.938 1.00 86.94 1050 GLN A CA 1
ATOM 8072 C C . GLN A 1 1050 ? 19.482 20.804 3.912 1.00 86.94 1050 GLN A C 1
ATOM 8074 O O . GLN A 1 1050 ? 18.806 20.662 4.936 1.00 86.94 1050 GLN A O 1
ATOM 8079 N N . TYR A 1 1051 ? 18.927 21.002 2.718 1.00 88.81 1051 TYR A N 1
ATOM 8080 C CA . TYR A 1 1051 ? 17.504 21.280 2.496 1.00 88.81 1051 TYR A CA 1
ATOM 8081 C C . TYR A 1 1051 ? 16.682 19.990 2.383 1.00 88.81 1051 TYR A C 1
ATOM 8083 O O . TYR A 1 1051 ? 17.051 19.094 1.625 1.00 88.81 1051 TYR A O 1
ATOM 8091 N N . ALA A 1 1052 ? 15.572 19.897 3.128 1.00 89.94 1052 ALA A N 1
ATOM 8092 C CA . ALA A 1 1052 ? 14.591 18.794 3.065 1.00 89.94 1052 ALA A CA 1
ATOM 8093 C C . ALA A 1 1052 ? 13.673 18.857 1.835 1.00 89.94 1052 ALA A C 1
ATOM 8095 O O . ALA A 1 1052 ? 12.893 17.942 1.588 1.00 89.94 1052 ALA A O 1
ATOM 8096 N N . ILE A 1 1053 ? 13.769 19.956 1.094 1.00 92.69 1053 ILE A N 1
ATOM 8097 C CA . ILE A 1 1053 ? 12.874 20.378 0.027 1.00 92.69 1053 ILE A CA 1
ATOM 8098 C C . ILE A 1 1053 ? 13.667 20.553 -1.262 1.00 92.69 1053 ILE A C 1
ATOM 8100 O O . ILE A 1 1053 ? 14.869 20.817 -1.247 1.00 92.69 1053 ILE A O 1
ATOM 8104 N N . SER A 1 1054 ? 12.978 20.396 -2.385 1.00 91.69 1054 SER A N 1
ATOM 8105 C CA . SER A 1 1054 ? 13.527 20.592 -3.730 1.00 91.69 1054 SER A CA 1
ATOM 8106 C C . SER A 1 1054 ? 12.858 21.740 -4.488 1.00 91.69 1054 SER A C 1
ATOM 8108 O O . SER A 1 1054 ? 13.330 22.115 -5.564 1.00 91.69 1054 SER A O 1
ATOM 8110 N N . ARG A 1 1055 ? 11.785 22.317 -3.929 1.00 94.12 1055 ARG A N 1
ATOM 8111 C CA . ARG A 1 1055 ? 11.135 23.529 -4.431 1.00 94.12 1055 ARG A CA 1
ATOM 8112 C C . ARG A 1 1055 ? 10.702 24.446 -3.294 1.00 94.12 1055 ARG A C 1
ATOM 8114 O O . ARG A 1 1055 ? 10.110 23.968 -2.330 1.00 94.12 1055 ARG A O 1
ATOM 8121 N N . SER A 1 1056 ? 10.976 25.736 -3.454 1.00 93.75 1056 SER A N 1
ATOM 8122 C CA . SER A 1 1056 ? 10.740 26.803 -2.473 1.00 93.75 1056 SER A CA 1
ATOM 8123 C C . SER A 1 1056 ? 11.086 28.168 -3.079 1.00 93.75 1056 SER A C 1
ATOM 8125 O O . SER A 1 1056 ? 11.767 28.263 -4.107 1.00 93.75 1056 SER A O 1
ATOM 8127 N N . LEU A 1 1057 ? 10.626 29.241 -2.439 1.00 89.50 1057 LEU A N 1
ATOM 8128 C CA . LEU A 1 1057 ? 11.223 30.567 -2.588 1.00 89.50 1057 LEU A CA 1
ATOM 8129 C C . LEU A 1 1057 ? 12.520 30.612 -1.766 1.00 89.50 1057 LEU A C 1
ATOM 8131 O O . LEU A 1 1057 ? 12.509 30.207 -0.608 1.00 89.50 1057 LEU A O 1
ATOM 8135 N N . GLU A 1 1058 ? 13.621 31.096 -2.340 1.00 85.88 1058 GLU A N 1
ATOM 8136 C CA . GLU A 1 1058 ? 14.954 31.090 -1.715 1.00 85.88 1058 GLU A CA 1
ATOM 8137 C C . GLU A 1 1058 ? 15.665 32.426 -1.942 1.00 85.88 1058 GLU A C 1
ATOM 8139 O O . GLU A 1 1058 ? 15.759 32.875 -3.080 1.00 85.88 1058 GLU A O 1
ATOM 8144 N N . GLY A 1 1059 ? 16.229 33.040 -0.896 1.00 68.88 1059 GLY A N 1
ATOM 8145 C CA . GLY A 1 1059 ? 17.009 34.282 -1.029 1.00 68.88 1059 GLY A CA 1
ATOM 8146 C C . GLY A 1 1059 ? 18.433 34.103 -1.580 1.00 68.88 1059 GLY A C 1
ATOM 8147 O O . GLY A 1 1059 ? 19.102 35.090 -1.888 1.00 68.88 1059 GLY A O 1
ATOM 8148 N N . ALA A 1 1060 ? 18.911 32.858 -1.704 1.00 73.56 1060 ALA A N 1
ATOM 8149 C CA . ALA A 1 1060 ? 20.279 32.530 -2.104 1.00 73.56 1060 ALA A CA 1
ATOM 8150 C C . ALA A 1 1060 ? 20.345 31.938 -3.534 1.00 73.56 1060 ALA A C 1
ATOM 8152 O O . ALA A 1 1060 ? 19.883 30.813 -3.752 1.00 73.56 1060 ALA A O 1
ATOM 8153 N N . PRO A 1 1061 ? 20.989 32.611 -4.513 1.00 73.94 1061 PRO A N 1
ATOM 8154 C CA . PRO A 1 1061 ? 21.141 32.103 -5.886 1.00 73.94 1061 PRO A CA 1
ATOM 8155 C C . PRO A 1 1061 ? 21.891 30.763 -6.002 1.00 73.94 1061 PRO A C 1
ATOM 8157 O O . PRO A 1 1061 ? 21.848 30.096 -7.037 1.00 73.94 1061 PRO A O 1
ATOM 8160 N N . GLU A 1 1062 ? 22.621 30.358 -4.966 1.00 81.31 1062 GLU A N 1
ATOM 8161 C CA . GLU A 1 1062 ? 23.248 29.044 -4.840 1.00 81.31 1062 GLU A CA 1
ATOM 8162 C C . GLU A 1 1062 ? 22.229 27.897 -4.685 1.00 81.31 1062 GLU A C 1
ATOM 8164 O O . GLU A 1 1062 ? 22.512 26.787 -5.143 1.00 81.31 1062 GLU A O 1
ATOM 8169 N N . CYS A 1 1063 ? 21.031 28.148 -4.141 1.00 83.38 1063 CYS A N 1
ATOM 8170 C CA . CYS A 1 1063 ? 19.946 27.161 -4.058 1.00 83.38 1063 CYS A CA 1
ATOM 8171 C C . CYS A 1 1063 ? 19.478 26.738 -5.462 1.00 83.38 1063 CYS A C 1
ATOM 8173 O O . CYS A 1 1063 ? 19.433 25.544 -5.763 1.00 83.38 1063 CYS A O 1
ATOM 8175 N N . LEU A 1 1064 ? 19.269 27.708 -6.363 1.00 82.81 1064 LEU A N 1
ATOM 8176 C CA . LEU A 1 1064 ? 18.924 27.471 -7.771 1.00 82.81 1064 LEU A CA 1
ATOM 8177 C C . LEU A 1 1064 ? 20.012 26.681 -8.514 1.00 82.81 1064 LEU A C 1
ATOM 8179 O O . LEU A 1 1064 ? 19.713 25.733 -9.236 1.00 82.81 1064 LEU A O 1
ATOM 8183 N N . LYS A 1 1065 ? 21.291 27.003 -8.278 1.00 82.44 1065 LYS A N 1
ATOM 8184 C CA . LYS A 1 1065 ? 22.442 26.255 -8.830 1.00 82.44 1065 LYS A CA 1
ATOM 8185 C C . LYS A 1 1065 ? 22.560 24.830 -8.272 1.00 82.44 1065 LYS A C 1
ATOM 8187 O O . LYS A 1 1065 ? 23.223 23.997 -8.881 1.00 82.44 1065 LYS A O 1
ATOM 8192 N N . SER A 1 1066 ? 21.919 24.558 -7.137 1.00 82.88 1066 SER A N 1
ATOM 8193 C CA . SER A 1 1066 ? 21.847 23.240 -6.492 1.00 82.88 1066 SER A CA 1
ATOM 8194 C C . SER A 1 1066 ? 20.549 22.487 -6.823 1.00 82.88 1066 SER A C 1
ATOM 8196 O O . SER A 1 1066 ? 20.349 21.379 -6.334 1.00 82.88 1066 SER A O 1
ATOM 8198 N N . GLY A 1 1067 ? 19.676 23.066 -7.656 1.00 84.69 1067 GLY A N 1
ATOM 8199 C CA . GLY A 1 1067 ? 18.450 22.436 -8.148 1.00 84.69 1067 GLY A CA 1
ATOM 8200 C C . GLY A 1 1067 ? 17.183 22.729 -7.343 1.00 84.69 1067 GLY A C 1
ATOM 8201 O O . GLY A 1 1067 ? 16.131 22.175 -7.669 1.00 84.69 1067 GLY A O 1
ATOM 8202 N N . ILE A 1 1068 ? 17.239 23.605 -6.336 1.00 89.50 1068 ILE A N 1
ATOM 8203 C CA . ILE A 1 1068 ? 16.047 24.083 -5.622 1.00 89.50 1068 ILE A CA 1
ATOM 8204 C C . ILE A 1 1068 ? 15.388 25.183 -6.461 1.00 89.50 1068 ILE A C 1
ATOM 8206 O O . ILE A 1 1068 ? 16.034 26.183 -6.767 1.00 89.50 1068 ILE A O 1
ATOM 8210 N N . ILE A 1 1069 ? 14.126 25.003 -6.865 1.00 90.69 1069 ILE A N 1
ATOM 8211 C CA . ILE A 1 1069 ? 13.432 25.941 -7.770 1.00 90.69 1069 ILE A CA 1
ATOM 8212 C C . ILE A 1 1069 ? 12.106 26.442 -7.202 1.00 90.69 1069 ILE A C 1
ATOM 8214 O O . ILE A 1 1069 ? 11.367 25.691 -6.579 1.00 90.69 1069 ILE A O 1
ATOM 8218 N N . SER A 1 1070 ? 11.742 27.684 -7.504 1.00 91.50 1070 SER A N 1
ATOM 8219 C CA . SER A 1 1070 ? 10.477 28.277 -7.043 1.00 91.50 1070 SER A CA 1
ATOM 8220 C C . SER A 1 1070 ? 9.271 27.957 -7.936 1.00 91.50 1070 SER A C 1
ATOM 8222 O O . SER A 1 1070 ? 8.190 28.495 -7.722 1.00 91.50 1070 SER A O 1
ATOM 8224 N N . SER A 1 1071 ? 9.420 27.111 -8.960 1.00 91.00 1071 SER A N 1
ATOM 8225 C CA . SER A 1 1071 ? 8.331 26.783 -9.890 1.00 91.00 1071 SER A CA 1
ATOM 8226 C C . SER A 1 1071 ? 7.258 25.919 -9.208 1.00 91.00 1071 SER A C 1
ATOM 8228 O O . SER A 1 1071 ? 7.569 24.800 -8.786 1.00 91.00 1071 SER A O 1
ATOM 8230 N N . PRO A 1 1072 ? 5.995 26.367 -9.120 1.00 94.25 1072 PRO A N 1
ATOM 8231 C CA . PRO A 1 1072 ? 4.952 25.620 -8.432 1.00 94.25 1072 PRO A CA 1
ATOM 8232 C C . PRO A 1 1072 ? 4.485 24.401 -9.243 1.00 94.25 1072 PRO A C 1
ATOM 8234 O O . PRO A 1 1072 ? 4.804 24.229 -10.420 1.00 94.25 1072 PRO A O 1
ATOM 8237 N N . THR A 1 1073 ? 3.662 23.568 -8.617 1.00 93.50 1073 THR A N 1
ATOM 8238 C CA . THR A 1 1073 ? 2.697 22.699 -9.305 1.00 93.50 1073 THR A CA 1
ATOM 8239 C C . THR A 1 1073 ? 1.294 23.174 -8.966 1.00 93.50 1073 THR A C 1
ATOM 8241 O O . THR A 1 1073 ? 1.032 23.471 -7.798 1.00 93.50 1073 THR A O 1
ATOM 8244 N N . ILE A 1 1074 ? 0.387 23.213 -9.945 1.00 93.38 1074 ILE A N 1
ATOM 8245 C CA . ILE A 1 1074 ? -1.010 23.603 -9.718 1.00 93.38 1074 ILE A CA 1
ATOM 8246 C C . ILE A 1 1074 ? -1.948 22.485 -10.182 1.00 93.38 1074 ILE A C 1
ATOM 8248 O O . ILE A 1 1074 ? -1.867 22.017 -11.316 1.00 93.38 1074 ILE A O 1
ATOM 8252 N N . HIS A 1 1075 ? -2.854 22.064 -9.301 1.00 91.94 1075 HIS A N 1
ATOM 8253 C CA . HIS A 1 1075 ? -3.896 21.078 -9.581 1.00 91.94 1075 HIS A CA 1
ATOM 8254 C C . HIS A 1 1075 ? -5.289 21.712 -9.461 1.00 91.94 1075 HIS A C 1
ATOM 8256 O O . HIS A 1 1075 ? -5.483 22.652 -8.695 1.00 91.94 1075 HIS A O 1
ATOM 8262 N N . THR A 1 1076 ? -6.277 21.207 -10.206 1.00 94.31 1076 THR A N 1
ATOM 8263 C CA . THR A 1 1076 ? -7.671 21.678 -10.138 1.00 94.31 1076 THR A CA 1
ATOM 8264 C C . THR A 1 1076 ? -8.627 20.503 -9.978 1.00 94.31 1076 THR A C 1
ATOM 8266 O O . THR A 1 1076 ? -8.809 19.718 -10.907 1.00 94.31 1076 THR A O 1
ATOM 8269 N N . HIS A 1 1077 ? -9.289 20.429 -8.826 1.00 94.62 1077 HIS A N 1
ATOM 8270 C CA . HIS A 1 1077 ? -10.415 19.531 -8.592 1.00 94.62 1077 HIS A CA 1
ATOM 8271 C C . HIS A 1 1077 ? -11.723 20.192 -9.057 1.00 94.62 1077 HIS A C 1
ATOM 8273 O O . HIS A 1 1077 ? -11.918 21.396 -8.872 1.00 94.62 1077 HIS A O 1
ATOM 8279 N N . VAL A 1 1078 ? -12.631 19.407 -9.640 1.00 92.06 1078 VAL A N 1
ATOM 8280 C CA . VAL A 1 1078 ? -13.922 19.855 -10.194 1.00 92.06 1078 VAL A CA 1
ATOM 8281 C C . VAL A 1 1078 ? -15.037 18.982 -9.621 1.00 92.06 1078 VAL A C 1
ATOM 8283 O O . VAL A 1 1078 ? -14.850 17.778 -9.466 1.00 92.06 1078 VAL A O 1
ATOM 8286 N N . GLY A 1 1079 ? -16.196 19.571 -9.321 1.00 89.69 1079 GLY A N 1
ATOM 8287 C CA . GLY A 1 1079 ? -17.307 18.874 -8.664 1.00 89.69 1079 GLY A CA 1
ATOM 8288 C C . GLY A 1 1079 ? -17.299 19.000 -7.137 1.00 89.69 1079 GLY A C 1
ATOM 8289 O O . GLY A 1 1079 ? -17.873 18.151 -6.448 1.00 89.69 1079 GLY A O 1
ATOM 8290 N N . VAL A 1 1080 ? -16.679 20.061 -6.608 1.00 91.00 1080 VAL A N 1
ATOM 8291 C CA . VAL A 1 1080 ? -16.742 20.441 -5.188 1.00 91.00 1080 VAL A CA 1
ATOM 8292 C C . VAL A 1 1080 ? -18.203 20.548 -4.747 1.00 91.00 1080 VAL A C 1
ATOM 8294 O O . VAL A 1 1080 ? -19.040 21.115 -5.449 1.00 91.00 1080 VAL A O 1
ATOM 8297 N N . GLN A 1 1081 ? -18.512 20.012 -3.571 1.00 90.88 1081 GLN A N 1
ATOM 8298 C CA . GLN A 1 1081 ? -19.829 20.080 -2.947 1.00 90.88 1081 GLN A CA 1
ATOM 8299 C C . GLN A 1 1081 ? -19.843 21.102 -1.809 1.00 90.88 1081 GLN A C 1
ATOM 8301 O O . GLN A 1 1081 ? -18.837 21.342 -1.150 1.00 90.88 1081 GLN A O 1
ATOM 8306 N N . LYS A 1 1082 ? -21.019 21.664 -1.509 1.00 85.81 1082 LYS A N 1
ATOM 8307 C CA . LYS A 1 1082 ? -21.206 22.666 -0.439 1.00 85.81 1082 LYS A CA 1
ATOM 8308 C C . LYS A 1 1082 ? -20.802 22.189 0.968 1.00 85.81 1082 LYS A C 1
ATOM 8310 O O . LYS A 1 1082 ? -20.634 23.008 1.867 1.00 85.81 1082 LYS A O 1
ATOM 8315 N N . SER A 1 1083 ? -20.705 20.880 1.165 1.00 87.31 1083 SER A N 1
ATOM 8316 C CA . SER A 1 1083 ? -20.334 20.235 2.425 1.00 87.31 1083 SER A CA 1
ATOM 8317 C C . SER A 1 1083 ? -18.902 19.689 2.442 1.00 87.31 1083 SER A C 1
ATOM 8319 O O . SER A 1 1083 ? -18.524 19.064 3.428 1.00 87.31 1083 SER A O 1
ATOM 8321 N N . ASP A 1 1084 ? -18.129 19.894 1.374 1.00 94.81 1084 ASP A N 1
ATOM 8322 C CA . ASP A 1 1084 ? -16.697 19.590 1.345 1.00 94.81 1084 ASP A CA 1
ATOM 8323 C C . ASP A 1 1084 ? -15.906 20.641 2.136 1.00 94.81 1084 ASP A C 1
ATOM 8325 O O . ASP A 1 1084 ? -16.385 21.753 2.375 1.00 94.81 1084 ASP A O 1
ATOM 8329 N N . PHE A 1 1085 ? -14.670 20.314 2.505 1.00 96.44 1085 PHE A N 1
ATOM 8330 C CA . PHE A 1 1085 ? -13.739 21.258 3.123 1.00 96.44 1085 PHE A CA 1
ATOM 8331 C C . PHE A 1 1085 ? -12.303 20.995 2.669 1.00 96.44 1085 PHE A C 1
ATOM 8333 O O . PHE A 1 1085 ? -11.935 19.869 2.330 1.00 96.44 1085 PHE A O 1
ATOM 8340 N N . LEU A 1 1086 ? -11.483 22.044 2.663 1.00 98.06 1086 LEU A N 1
ATOM 8341 C CA . LEU A 1 1086 ? -10.050 21.959 2.388 1.00 98.06 1086 LEU A CA 1
ATOM 8342 C C . LEU A 1 1086 ? -9.272 22.164 3.688 1.00 98.06 1086 LEU A C 1
ATOM 8344 O O . LEU A 1 1086 ? -9.570 23.104 4.420 1.00 98.06 1086 LEU A O 1
ATOM 8348 N N . VAL A 1 1087 ? -8.257 21.336 3.936 1.00 98.44 1087 VAL A N 1
ATOM 8349 C CA . VAL A 1 1087 ? -7.232 21.555 4.968 1.00 98.44 1087 VAL A CA 1
ATOM 8350 C C . VAL A 1 1087 ? -5.907 21.837 4.264 1.00 98.44 1087 VAL A C 1
ATOM 8352 O O . VAL A 1 1087 ? -5.495 21.057 3.408 1.00 98.44 1087 VAL A O 1
ATOM 8355 N N . VAL A 1 1088 ? -5.236 22.930 4.618 1.00 98.38 1088 VAL A N 1
ATOM 8356 C CA . VAL A 1 1088 ? -3.903 23.306 4.118 1.00 98.38 1088 VAL A CA 1
ATOM 8357 C C . VAL A 1 1088 ? -2.992 23.513 5.319 1.00 98.38 1088 VAL A C 1
ATOM 8359 O O . VAL A 1 1088 ? -3.349 24.293 6.197 1.00 98.38 1088 VAL A O 1
ATOM 8362 N N . ALA A 1 1089 ? -1.860 22.815 5.403 1.00 98.25 1089 ALA A N 1
ATOM 8363 C CA . ALA A 1 1089 ? -1.017 22.847 6.601 1.00 98.25 1089 ALA A CA 1
ATOM 8364 C C . ALA A 1 1089 ? 0.478 22.598 6.330 1.00 98.25 1089 ALA A C 1
ATOM 8366 O O . ALA A 1 1089 ? 0.833 22.038 5.287 1.00 98.25 1089 ALA A O 1
ATOM 8367 N N . THR A 1 1090 ? 1.319 23.019 7.283 1.00 97.88 1090 THR A N 1
ATOM 8368 C CA . THR A 1 1090 ? 2.784 22.846 7.285 1.00 97.88 1090 THR A CA 1
ATOM 8369 C C . THR A 1 1090 ? 3.215 21.424 7.655 1.00 97.88 1090 THR A C 1
ATOM 8371 O O . THR A 1 1090 ? 2.392 20.612 8.100 1.00 97.88 1090 THR A O 1
ATOM 8374 N N . ASP A 1 1091 ? 4.488 21.081 7.427 1.00 95.19 1091 ASP A N 1
ATOM 8375 C CA . ASP A 1 1091 ? 4.974 19.701 7.588 1.00 95.19 1091 ASP A CA 1
ATOM 8376 C C . ASP A 1 1091 ? 4.814 19.190 9.033 1.00 95.19 1091 ASP A C 1
ATOM 8378 O O . ASP A 1 1091 ? 4.406 18.051 9.249 1.00 95.19 1091 ASP A O 1
ATOM 8382 N N . GLY A 1 1092 ? 4.944 20.075 10.024 1.00 93.38 1092 GLY A N 1
ATOM 8383 C CA . GLY A 1 1092 ? 4.727 19.792 11.439 1.00 93.38 1092 GLY A CA 1
ATOM 8384 C C . GLY A 1 1092 ? 3.300 19.374 11.819 1.00 93.38 1092 GLY A C 1
ATOM 8385 O O . GLY A 1 1092 ? 3.089 18.983 12.971 1.00 93.38 1092 GLY A O 1
ATOM 8386 N N . ILE A 1 1093 ? 2.338 19.408 10.887 1.00 96.62 1093 ILE A N 1
ATOM 8387 C CA . ILE A 1 1093 ? 1.070 18.665 10.972 1.00 96.62 1093 ILE A CA 1
ATOM 8388 C C . ILE A 1 1093 ? 1.191 17.303 10.267 1.00 96.62 1093 ILE A C 1
ATOM 8390 O O . ILE A 1 1093 ? 0.890 16.273 10.870 1.00 96.62 1093 ILE A O 1
ATOM 8394 N N . TRP A 1 1094 ? 1.629 17.275 9.006 1.00 96.12 1094 TRP A N 1
ATOM 8395 C CA . TRP A 1 1094 ? 1.591 16.091 8.133 1.00 96.12 1094 TRP A CA 1
ATOM 8396 C C . TRP A 1 1094 ? 2.639 15.005 8.421 1.00 96.12 1094 TRP A C 1
ATOM 8398 O O . TRP A 1 1094 ? 2.440 13.861 8.019 1.00 96.12 1094 TRP A O 1
ATOM 8408 N N . ASP A 1 1095 ? 3.718 15.324 9.135 1.00 90.62 1095 ASP A N 1
ATOM 8409 C CA . ASP A 1 1095 ? 4.699 14.349 9.632 1.00 90.62 1095 ASP A CA 1
ATOM 8410 C C . ASP A 1 1095 ? 4.162 13.560 10.855 1.00 90.62 1095 ASP A C 1
ATOM 8412 O O . ASP A 1 1095 ? 4.750 12.552 11.250 1.00 90.62 1095 ASP A O 1
ATOM 8416 N N . VAL A 1 1096 ? 3.030 13.979 11.450 1.00 92.38 1096 VAL A N 1
ATOM 8417 C CA . VAL A 1 1096 ? 2.357 13.276 12.569 1.00 92.38 1096 VAL A CA 1
ATOM 8418 C C . VAL A 1 1096 ? 0.884 12.923 12.324 1.00 92.38 1096 VAL A C 1
ATOM 8420 O O . VAL A 1 1096 ? 0.327 12.130 13.083 1.00 92.38 1096 VAL A O 1
ATOM 8423 N N . PHE A 1 1097 ? 0.262 13.462 11.274 1.00 91.69 1097 PHE A N 1
ATOM 8424 C CA . PHE A 1 1097 ? -1.072 13.095 10.797 1.00 91.69 1097 PHE A CA 1
ATOM 8425 C C . PHE A 1 1097 ? -1.012 12.502 9.385 1.00 91.69 1097 PHE A C 1
ATOM 8427 O O . PHE A 1 1097 ? -0.616 13.177 8.433 1.00 91.69 1097 PHE A O 1
ATOM 8434 N N . ASP A 1 1098 ? -1.529 11.284 9.217 1.00 92.44 1098 ASP A N 1
ATOM 8435 C CA . ASP A 1 1098 ? -2.003 10.832 7.909 1.00 92.44 1098 ASP A CA 1
ATOM 8436 C C . ASP A 1 1098 ? -3.240 11.636 7.455 1.00 92.44 1098 ASP A C 1
ATOM 8438 O O . ASP A 1 1098 ? -3.945 12.263 8.255 1.00 92.44 1098 ASP A O 1
ATOM 8442 N N . ASN A 1 1099 ? -3.487 11.655 6.143 1.00 92.50 1099 ASN A N 1
ATOM 8443 C CA . ASN A 1 1099 ? -4.512 12.514 5.535 1.00 92.50 1099 ASN A CA 1
ATOM 8444 C C . ASN A 1 1099 ? -5.912 12.074 5.979 1.00 92.50 1099 ASN A C 1
ATOM 8446 O O . ASN A 1 1099 ? -6.781 12.887 6.268 1.00 92.50 1099 ASN A O 1
ATOM 8450 N N . GLU A 1 1100 ? -6.113 10.768 6.063 1.00 92.81 1100 GLU A N 1
ATOM 8451 C CA . GLU A 1 1100 ? -7.363 10.105 6.390 1.00 92.81 1100 GLU A CA 1
ATOM 8452 C C . GLU A 1 1100 ? -7.787 10.436 7.835 1.00 92.81 1100 GLU A C 1
ATOM 8454 O O . GLU A 1 1100 ? -8.921 10.855 8.080 1.00 92.81 1100 GLU A O 1
ATOM 8459 N N . THR A 1 1101 ? -6.852 10.367 8.787 1.00 91.06 1101 THR A N 1
ATOM 8460 C CA . THR A 1 1101 ? -7.057 10.777 10.184 1.00 91.06 1101 THR A CA 1
ATOM 8461 C C . THR A 1 1101 ? -7.270 12.286 10.311 1.00 91.06 1101 THR A C 1
ATOM 8463 O O . THR A 1 1101 ? -8.165 12.702 11.047 1.00 91.06 1101 THR A O 1
ATOM 8466 N N . ALA A 1 1102 ? -6.520 13.122 9.581 1.00 91.44 1102 ALA A N 1
ATOM 8467 C CA . ALA A 1 1102 ? -6.733 14.575 9.573 1.00 91.44 1102 ALA A CA 1
ATOM 8468 C C . ALA A 1 1102 ? -8.123 14.959 9.026 1.00 91.44 1102 ALA A C 1
ATOM 8470 O O . ALA A 1 1102 ? -8.813 15.798 9.612 1.00 91.44 1102 ALA A O 1
ATOM 8471 N N . GLY A 1 1103 ? -8.557 14.309 7.941 1.00 91.50 1103 GLY A N 1
ATOM 8472 C CA . GLY A 1 1103 ? -9.883 14.462 7.349 1.00 91.50 1103 GLY A CA 1
ATOM 8473 C C . GLY A 1 1103 ? -10.991 14.104 8.335 1.00 91.50 1103 GLY A C 1
ATOM 8474 O O . GLY A 1 1103 ? -11.864 14.928 8.601 1.00 91.50 1103 GLY A O 1
ATOM 8475 N N . LEU A 1 1104 ? -10.927 12.919 8.948 1.00 92.50 1104 LEU A N 1
ATOM 8476 C CA . LEU A 1 1104 ? -11.890 12.480 9.968 1.00 92.50 1104 LEU A CA 1
ATOM 8477 C C . LEU A 1 1104 ? -11.921 13.414 11.191 1.00 92.50 1104 LEU A C 1
ATOM 8479 O O . LEU A 1 1104 ? -12.997 13.766 11.678 1.00 92.50 1104 LEU A O 1
ATOM 8483 N N . PHE A 1 1105 ? -10.756 13.850 11.679 1.00 92.88 1105 PHE A N 1
ATOM 8484 C CA . PHE A 1 1105 ? -10.631 14.748 12.831 1.00 92.88 1105 PHE A CA 1
ATOM 8485 C C . PHE A 1 1105 ? -11.330 16.096 12.586 1.00 92.88 1105 PHE A C 1
ATOM 8487 O O . PHE A 1 1105 ? -12.115 16.550 13.422 1.00 92.88 1105 PHE A O 1
ATOM 8494 N N . VAL A 1 1106 ? -11.114 16.704 11.415 1.00 92.81 1106 VAL A N 1
ATOM 8495 C CA . VAL A 1 1106 ? -11.763 17.965 11.020 1.00 92.81 1106 VAL A CA 1
ATOM 8496 C C . VAL A 1 1106 ? -13.254 17.771 10.713 1.00 92.81 1106 VAL A C 1
ATOM 8498 O O . VAL A 1 1106 ? -14.073 18.565 11.179 1.00 92.81 1106 VAL A O 1
ATOM 8501 N N . ALA A 1 1107 ? -13.631 16.707 9.995 1.00 93.19 1107 ALA A N 1
ATOM 8502 C CA . ALA A 1 1107 ? -15.022 16.419 9.633 1.00 93.19 1107 ALA A CA 1
ATOM 8503 C C . ALA A 1 1107 ? -15.929 16.268 10.864 1.00 93.19 1107 ALA A C 1
ATOM 8505 O O . ALA A 1 1107 ? -17.007 16.867 10.915 1.00 93.19 1107 ALA A O 1
ATOM 8506 N N . ASN A 1 1108 ? -15.469 15.537 11.886 1.00 88.50 1108 ASN A N 1
ATOM 8507 C CA . ASN A 1 1108 ? -16.206 15.357 13.137 1.00 88.50 1108 ASN A CA 1
ATOM 8508 C C . ASN A 1 1108 ? -16.536 16.709 13.793 1.00 88.50 1108 ASN A C 1
ATOM 8510 O O . ASN A 1 1108 ? -17.706 16.998 14.048 1.00 88.50 1108 ASN A O 1
ATOM 8514 N N . MET A 1 1109 ? -15.544 17.588 13.969 1.00 88.25 1109 MET A N 1
ATOM 8515 C CA . MET A 1 1109 ? -15.754 18.906 14.585 1.00 88.25 1109 MET A CA 1
ATOM 8516 C C . MET A 1 1109 ? -16.602 19.859 13.726 1.00 88.25 1109 MET A C 1
ATOM 8518 O O . MET A 1 1109 ? -17.403 20.626 14.264 1.00 88.25 1109 MET A O 1
ATOM 8522 N N . LEU A 1 1110 ? -16.485 19.799 12.394 1.00 85.50 1110 LEU A N 1
ATOM 8523 C CA . LEU A 1 1110 ? -17.369 20.542 11.485 1.00 85.50 1110 LEU A CA 1
ATOM 8524 C C . LEU A 1 1110 ? -18.826 20.049 11.562 1.00 85.50 1110 LEU A C 1
ATOM 8526 O O . LEU A 1 1110 ? -19.754 20.844 11.383 1.00 85.50 1110 LEU A O 1
ATOM 8530 N N . SER A 1 1111 ? -19.047 18.762 11.851 1.00 81.50 1111 SER A N 1
ATOM 8531 C CA . SER A 1 1111 ? -20.389 18.185 11.991 1.00 81.50 1111 SER A CA 1
ATOM 8532 C C . SER A 1 1111 ? -21.125 18.686 13.244 1.00 81.50 1111 SER A C 1
ATOM 8534 O O . SER A 1 1111 ? -22.327 18.964 13.168 1.00 81.50 1111 SER A O 1
ATOM 8536 N N . GLU A 1 1112 ? -20.400 18.890 14.353 1.00 73.38 1112 GLU A N 1
ATOM 8537 C CA . GLU A 1 1112 ? -20.936 19.354 15.642 1.00 73.38 1112 GLU A CA 1
ATOM 8538 C C . GLU A 1 1112 ? -21.505 20.779 15.578 1.00 73.38 1112 GLU A C 1
ATOM 8540 O O . GLU A 1 1112 ? -22.480 21.087 16.262 1.00 73.38 1112 GLU A O 1
ATOM 8545 N N . LYS A 1 1113 ? -20.907 21.662 14.761 1.00 66.81 1113 LYS A N 1
ATOM 8546 C CA . LYS A 1 1113 ? -21.299 23.084 14.583 1.00 66.81 1113 LYS A CA 1
ATOM 8547 C C . LYS A 1 1113 ? -21.283 23.925 15.872 1.00 66.81 1113 LYS A C 1
ATOM 8549 O O . LYS A 1 1113 ? -21.866 25.009 15.914 1.00 66.81 1113 LYS A O 1
ATOM 8554 N N . ILE A 1 1114 ? -20.607 23.437 16.912 1.00 73.19 1114 ILE A N 1
ATOM 8555 C CA . ILE A 1 1114 ? -20.370 24.152 18.176 1.00 73.19 1114 ILE A CA 1
ATOM 8556 C C . ILE A 1 1114 ? -19.159 25.089 18.047 1.00 73.19 1114 ILE A C 1
ATOM 8558 O O . ILE A 1 1114 ? -19.175 26.182 18.613 1.00 73.19 1114 ILE A O 1
ATOM 8562 N N . LEU A 1 1115 ? -18.139 24.661 17.297 1.00 72.31 1115 LEU A N 1
ATOM 8563 C CA . LEU A 1 1115 ? -16.857 25.348 17.126 1.00 72.31 1115 LEU A CA 1
ATOM 8564 C C . LEU A 1 1115 ? -16.834 26.240 15.874 1.00 72.31 1115 LEU A C 1
ATOM 8566 O O . LEU A 1 1115 ? -17.474 25.935 14.865 1.00 72.31 1115 LEU A O 1
ATOM 8570 N N . THR A 1 1116 ? -16.052 27.319 15.913 1.00 85.62 1116 THR A N 1
ATOM 8571 C CA . THR A 1 1116 ? -15.641 28.063 14.715 1.00 85.62 1116 THR A CA 1
ATOM 8572 C C . THR A 1 1116 ? -14.512 27.332 13.987 1.00 85.62 1116 THR A C 1
ATOM 8574 O O . THR A 1 1116 ? -13.806 26.504 14.560 1.00 85.62 1116 THR A O 1
ATOM 8577 N N . VAL A 1 1117 ? -14.295 27.661 12.712 1.00 89.50 1117 VAL A N 1
ATOM 8578 C CA . VAL A 1 1117 ? -13.227 27.031 11.921 1.00 89.50 1117 VAL A CA 1
ATOM 8579 C C . VAL A 1 1117 ? -11.829 27.383 12.466 1.00 89.50 1117 VAL A C 1
ATOM 8581 O O . VAL A 1 1117 ? -10.935 26.546 12.415 1.00 89.50 1117 VAL A O 1
ATOM 8584 N N . ASP A 1 1118 ? -11.648 28.561 13.080 1.00 90.44 1118 ASP A N 1
ATOM 8585 C CA . ASP A 1 1118 ? -10.404 28.921 13.787 1.00 90.44 1118 ASP A CA 1
ATOM 8586 C C . ASP A 1 1118 ? -10.123 27.994 14.984 1.00 90.44 1118 ASP A C 1
ATOM 8588 O O . ASP A 1 1118 ? -8.995 27.538 15.171 1.00 90.44 1118 ASP A O 1
ATOM 8592 N N . GLU A 1 1119 ? -11.152 27.658 15.768 1.00 90.62 1119 GLU A N 1
ATOM 8593 C CA . GLU A 1 1119 ? -11.042 26.737 16.909 1.00 90.62 1119 GLU A CA 1
ATOM 8594 C C . GLU A 1 1119 ? -10.748 25.290 16.481 1.00 90.62 1119 GLU A C 1
ATOM 8596 O O . GLU A 1 1119 ? -10.168 24.517 17.245 1.00 90.62 1119 GLU A O 1
ATOM 8601 N N . ILE A 1 1120 ? -11.145 24.911 15.263 1.00 93.25 1120 ILE A N 1
ATOM 8602 C CA . ILE A 1 1120 ? -10.831 23.606 14.668 1.00 93.25 1120 ILE A CA 1
ATOM 8603 C C . ILE A 1 1120 ? -9.361 23.573 14.219 1.00 93.25 1120 ILE A C 1
ATOM 8605 O O . ILE A 1 1120 ? -8.668 22.594 14.499 1.00 93.25 1120 ILE A O 1
ATOM 8609 N N . CYS A 1 1121 ? -8.848 24.658 13.626 1.00 93.75 1121 CYS A N 1
ATOM 8610 C CA . CYS A 1 1121 ? -7.420 24.801 13.315 1.00 93.75 1121 CYS A CA 1
ATOM 8611 C C . CYS A 1 1121 ? -6.547 24.792 14.584 1.00 93.75 1121 CYS A C 1
ATOM 8613 O O . CYS A 1 1121 ? -5.537 24.093 14.623 1.00 93.75 1121 CYS A O 1
ATOM 8615 N N . GLU A 1 1122 ? -6.955 25.499 15.648 1.00 95.06 1122 GLU A N 1
ATOM 8616 C CA . GLU A 1 1122 ? -6.279 25.467 16.958 1.00 95.06 1122 GLU A CA 1
ATOM 8617 C C . GLU A 1 1122 ? -6.172 24.033 17.499 1.00 95.06 1122 GLU A C 1
ATOM 8619 O O . GLU A 1 1122 ? -5.100 23.601 17.931 1.00 95.06 1122 GLU A O 1
ATOM 8624 N N . ARG A 1 1123 ? -7.268 23.267 17.436 1.00 93.94 1123 ARG A N 1
ATOM 8625 C CA . ARG A 1 1123 ? -7.295 21.865 17.875 1.00 93.94 1123 ARG A CA 1
ATOM 8626 C C . ARG A 1 1123 ? -6.417 20.962 17.011 1.00 93.94 1123 ARG A C 1
ATOM 8628 O O . ARG A 1 1123 ? -5.771 20.084 17.572 1.00 93.94 1123 ARG A O 1
ATOM 8635 N N . LEU A 1 1124 ? -6.342 21.186 15.698 1.00 95.12 1124 LEU A N 1
ATOM 8636 C CA . LEU A 1 1124 ? -5.475 20.420 14.794 1.00 95.12 1124 LEU A CA 1
ATOM 8637 C C . LEU A 1 1124 ? -3.987 20.645 15.111 1.00 95.12 1124 LEU A C 1
ATOM 8639 O O . LEU A 1 1124 ? -3.251 19.678 15.312 1.00 95.12 1124 LEU A O 1
ATOM 8643 N N . CYS A 1 1125 ? -3.555 21.900 15.268 1.00 93.31 1125 CYS A N 1
ATOM 8644 C CA . CYS A 1 1125 ? -2.179 22.220 15.666 1.00 93.31 1125 CYS A CA 1
ATOM 8645 C C . CYS A 1 1125 ? -1.851 21.737 17.093 1.00 93.31 1125 CYS A C 1
ATOM 8647 O O . CYS A 1 1125 ? -0.752 21.241 17.357 1.00 93.31 1125 CYS A O 1
ATOM 8649 N N . GLY A 1 1126 ? -2.807 21.845 18.022 1.00 90.00 1126 GLY A N 1
ATOM 8650 C CA . GLY A 1 1126 ? -2.674 21.328 19.385 1.00 90.00 1126 GLY A CA 1
ATOM 8651 C C . GLY A 1 1126 ? -2.524 19.804 19.436 1.00 90.00 1126 GLY A C 1
ATOM 8652 O O . GLY A 1 1126 ? -1.692 19.291 20.187 1.00 90.00 1126 GLY A O 1
ATOM 8653 N N . GLU A 1 1127 ? -3.276 19.084 18.603 1.00 93.31 1127 GLU A N 1
ATOM 8654 C CA . GLU A 1 1127 ? -3.232 17.625 18.521 1.00 93.31 1127 GLU A CA 1
ATOM 8655 C C . GLU A 1 1127 ? -1.960 17.125 17.823 1.00 93.31 1127 GLU A C 1
ATOM 8657 O O . GLU A 1 1127 ? -1.333 16.197 18.325 1.00 93.31 1127 GLU A O 1
ATOM 8662 N N . ALA A 1 1128 ? -1.471 17.792 16.771 1.00 88.00 1128 ALA A N 1
ATOM 8663 C CA . ALA A 1 1128 ? -0.174 17.469 16.160 1.00 88.00 1128 ALA A CA 1
ATOM 8664 C C . ALA A 1 1128 ? 0.976 17.564 17.187 1.00 88.00 1128 ALA A C 1
ATOM 8666 O O . ALA A 1 1128 ? 1.812 16.662 17.331 1.00 88.00 1128 ALA A O 1
ATOM 8667 N N . LYS A 1 1129 ? 0.963 18.619 18.010 1.00 88.50 1129 LYS A N 1
ATOM 8668 C CA . LYS A 1 1129 ? 1.901 18.792 19.129 1.00 88.50 1129 LYS A CA 1
ATOM 8669 C C . LYS A 1 1129 ? 1.756 17.713 20.216 1.00 88.50 1129 LYS A C 1
ATOM 8671 O O . LYS A 1 1129 ? 2.760 17.390 20.866 1.00 88.50 1129 LYS A O 1
ATOM 8676 N N . ARG A 1 1130 ? 0.555 17.144 20.405 1.00 87.25 1130 ARG A N 1
ATOM 8677 C CA . ARG A 1 1130 ? 0.280 16.003 21.303 1.00 87.25 1130 ARG A CA 1
ATOM 8678 C C . ARG A 1 1130 ? 0.780 14.677 20.724 1.00 87.25 1130 ARG A C 1
ATOM 8680 O O . ARG A 1 1130 ? 1.385 13.907 21.466 1.00 87.25 1130 ARG A O 1
ATOM 8687 N N . LEU A 1 1131 ? 0.556 14.432 19.432 1.00 83.44 1131 LEU A N 1
ATOM 8688 C CA . LEU A 1 1131 ? 0.983 13.228 18.706 1.00 83.44 1131 LEU A CA 1
ATOM 8689 C C . LEU A 1 1131 ? 2.508 13.113 18.597 1.00 83.44 1131 LEU A C 1
ATOM 8691 O O . LEU A 1 1131 ? 3.034 12.007 18.543 1.00 83.44 1131 LEU A O 1
ATOM 8695 N N . GLY A 1 1132 ? 3.222 14.239 18.657 1.00 87.38 1132 GLY A N 1
ATOM 8696 C CA . GLY A 1 1132 ? 4.674 14.241 18.823 1.00 87.38 1132 GLY A CA 1
ATOM 8697 C C . GLY A 1 1132 ? 5.424 15.253 17.973 1.00 87.38 1132 GLY A C 1
ATOM 8698 O O . GLY A 1 1132 ? 6.651 15.211 17.988 1.00 87.38 1132 GLY A O 1
ATOM 8699 N N . SER A 1 1133 ? 4.740 16.164 17.274 1.00 91.75 1133 SER A N 1
ATOM 8700 C CA . SER A 1 1133 ? 5.409 17.163 16.439 1.00 91.75 1133 SER A CA 1
ATOM 8701 C C . SER A 1 1133 ? 6.391 18.002 17.261 1.00 91.75 1133 SER A C 1
ATOM 8703 O O . SER A 1 1133 ? 6.070 18.471 18.365 1.00 91.75 1133 SER A O 1
ATOM 8705 N N . GLN A 1 1134 ? 7.611 18.140 16.737 1.00 89.31 1134 GLN A N 1
ATOM 8706 C CA . GLN A 1 1134 ? 8.672 18.978 17.304 1.00 89.31 1134 GLN A CA 1
ATOM 8707 C C . GLN A 1 1134 ? 8.748 20.353 16.631 1.00 89.31 1134 GLN A C 1
ATOM 8709 O O . GLN A 1 1134 ? 9.554 21.188 17.049 1.00 89.31 1134 GLN A O 1
ATOM 8714 N N . ASP A 1 1135 ? 7.924 20.588 15.612 1.00 91.00 1135 ASP A N 1
ATOM 8715 C CA . ASP A 1 1135 ? 8.136 21.678 14.676 1.00 91.00 1135 ASP A CA 1
ATOM 8716 C C . ASP A 1 1135 ? 7.296 22.927 14.971 1.00 91.00 1135 ASP A C 1
ATOM 8718 O O . ASP A 1 1135 ? 6.787 23.093 16.086 1.00 91.00 1135 ASP A O 1
ATOM 8722 N N . ASN A 1 1136 ? 7.219 23.853 14.021 1.00 94.38 1136 ASN A N 1
ATOM 8723 C CA . ASN A 1 1136 ? 6.089 24.768 13.909 1.00 94.38 1136 ASN A CA 1
ATOM 8724 C C . ASN A 1 1136 ? 4.844 24.003 13.421 1.00 94.38 1136 ASN A C 1
ATOM 8726 O O . ASN A 1 1136 ? 4.927 22.877 12.938 1.00 94.38 1136 ASN A O 1
ATOM 8730 N N . CYS A 1 1137 ? 3.656 24.540 13.679 1.00 96.19 1137 CYS A N 1
ATOM 8731 C CA . CYS A 1 1137 ? 2.396 23.860 13.387 1.00 96.19 1137 CYS A CA 1
ATOM 8732 C C . CYS A 1 1137 ? 1.366 24.886 12.918 1.00 96.19 1137 CYS A C 1
ATOM 8734 O O . CYS A 1 1137 ? 0.756 25.578 13.744 1.00 96.19 1137 CYS A O 1
ATOM 8736 N N . SER A 1 1138 ? 1.143 24.956 11.610 1.00 97.31 1138 SER A N 1
ATOM 8737 C CA . SER A 1 1138 ? 0.213 25.900 10.996 1.00 97.31 1138 SER A CA 1
ATOM 8738 C C . SER A 1 1138 ? -0.792 25.198 10.103 1.00 97.31 1138 SER A C 1
ATOM 8740 O O . SER A 1 1138 ? -0.444 24.310 9.331 1.00 97.31 1138 SER A O 1
ATOM 8742 N N . ALA A 1 1139 ? -2.052 25.611 10.212 1.00 97.75 1139 ALA A N 1
ATOM 8743 C CA . ALA A 1 1139 ? -3.158 25.049 9.456 1.00 97.75 1139 ALA A CA 1
ATOM 8744 C C . ALA A 1 1139 ? -4.181 26.125 9.079 1.00 97.75 1139 ALA A C 1
ATOM 8746 O O . ALA A 1 1139 ? -4.521 26.992 9.885 1.00 97.75 1139 ALA A O 1
ATOM 8747 N N . VAL A 1 1140 ? -4.717 26.017 7.868 1.00 98.12 1140 VAL A N 1
ATOM 8748 C CA . VAL A 1 1140 ? -5.849 26.773 7.328 1.00 98.12 1140 VAL A CA 1
ATOM 8749 C C . VAL A 1 1140 ? -6.931 25.775 6.926 1.00 98.12 1140 VAL A C 1
ATOM 8751 O O . VAL A 1 1140 ? -6.642 24.774 6.273 1.00 98.12 1140 VAL A O 1
ATOM 8754 N N . ILE A 1 1141 ? -8.183 26.051 7.285 1.00 97.88 1141 ILE A N 1
ATOM 8755 C CA . ILE A 1 1141 ? -9.343 25.266 6.862 1.00 97.88 1141 ILE A CA 1
ATOM 8756 C C . ILE A 1 1141 ? -10.312 26.186 6.117 1.00 97.88 1141 ILE A C 1
ATOM 8758 O O . ILE A 1 1141 ? -10.687 27.252 6.617 1.00 97.88 1141 ILE A O 1
ATOM 8762 N N . LEU A 1 1142 ? -10.708 25.773 4.912 1.00 95.62 1142 LEU A N 1
ATOM 8763 C CA . LEU A 1 1142 ? -11.612 26.511 4.027 1.00 95.62 1142 LEU A CA 1
ATOM 8764 C C . LEU A 1 1142 ? -12.896 25.713 3.776 1.00 95.62 1142 LEU A C 1
ATOM 8766 O O . LEU A 1 1142 ? -12.851 24.502 3.553 1.00 95.62 1142 LEU A O 1
ATOM 8770 N N . LEU A 1 1143 ? -14.026 26.416 3.725 1.00 93.25 1143 LEU A N 1
ATOM 8771 C CA . LEU A 1 1143 ? -15.337 25.905 3.324 1.00 93.25 1143 LEU A CA 1
ATOM 8772 C C . LEU A 1 1143 ? -15.786 26.621 2.033 1.00 93.25 1143 LEU A C 1
ATOM 8774 O O . LEU A 1 1143 ? -15.668 27.848 1.954 1.00 93.25 1143 LEU A O 1
ATOM 8778 N N . PRO A 1 1144 ? -16.313 25.913 1.021 1.00 88.62 1144 PRO A N 1
ATOM 8779 C CA . PRO A 1 1144 ? -16.662 26.513 -0.263 1.00 88.62 1144 PRO A CA 1
ATOM 8780 C C . PRO A 1 1144 ? -17.940 27.361 -0.181 1.00 88.62 1144 PRO A C 1
ATOM 8782 O O . PRO A 1 1144 ? -18.922 26.994 0.472 1.00 88.62 1144 PRO A O 1
ATOM 8785 N N . ASP A 1 1145 ? -17.957 28.495 -0.886 1.00 80.81 1145 ASP A N 1
ATOM 8786 C CA . ASP A 1 1145 ? -19.107 29.401 -0.894 1.00 80.81 1145 ASP A CA 1
ATOM 8787 C C . ASP A 1 1145 ? -20.045 29.148 -2.085 1.00 80.81 1145 ASP A C 1
ATOM 8789 O O . ASP A 1 1145 ? -19.703 29.382 -3.240 1.00 80.81 1145 ASP A O 1
ATOM 8793 N N . PHE A 1 1146 ? -21.268 28.717 -1.770 1.00 70.69 1146 PHE A N 1
ATOM 8794 C CA . PHE A 1 1146 ? -22.361 28.486 -2.720 1.00 70.69 1146 PHE A CA 1
ATOM 8795 C C . PHE A 1 1146 ? -23.499 29.518 -2.560 1.00 70.69 1146 PHE A C 1
ATOM 8797 O O . PHE A 1 1146 ? -24.683 29.180 -2.674 1.00 70.69 1146 PHE A O 1
ATOM 8804 N N . SER A 1 1147 ? -23.184 30.770 -2.214 1.00 64.38 1147 SER A N 1
ATOM 8805 C CA . SER A 1 1147 ? -24.164 31.863 -2.155 1.00 64.38 1147 SER A CA 1
ATOM 8806 C C . SER A 1 1147 ? -24.511 32.392 -3.553 1.00 64.38 1147 SER A C 1
ATOM 8808 O O . SER A 1 1147 ? -23.715 33.024 -4.242 1.00 64.38 1147 SER A O 1
ATOM 8810 N N . VAL A 1 1148 ? -25.747 32.128 -3.986 1.00 47.00 1148 VAL A N 1
ATOM 8811 C CA . VAL A 1 1148 ? -26.251 32.536 -5.305 1.00 47.00 1148 VAL A CA 1
ATOM 8812 C C . VAL A 1 1148 ? -26.503 34.046 -5.336 1.00 47.00 1148 VAL A C 1
ATOM 8814 O O . VAL A 1 1148 ? -27.351 34.554 -4.598 1.00 47.00 1148 VAL A O 1
ATOM 8817 N N . ARG A 1 1149 ? -25.816 34.769 -6.230 1.00 49.09 1149 ARG A N 1
ATOM 8818 C CA . ARG A 1 1149 ? -26.107 36.182 -6.514 1.00 49.09 1149 ARG A CA 1
ATOM 8819 C C . ARG A 1 1149 ? -27.345 36.312 -7.408 1.00 49.09 1149 ARG A C 1
ATOM 8821 O O . ARG A 1 1149 ? -27.347 35.846 -8.544 1.00 49.09 1149 ARG A O 1
ATOM 8828 N N . PHE A 1 1150 ? -28.365 37.023 -6.931 1.00 38.03 1150 PHE A N 1
ATOM 8829 C CA . PHE A 1 1150 ? -29.420 37.557 -7.795 1.00 38.03 1150 PHE A CA 1
ATOM 8830 C C . PHE A 1 1150 ? -28.947 38.876 -8.414 1.00 38.03 1150 PHE A C 1
ATOM 8832 O O . PHE A 1 1150 ? -28.981 39.918 -7.760 1.00 38.03 1150 PHE A O 1
ATOM 8839 N N . ASN A 1 1151 ? -28.532 38.845 -9.683 1.00 35.66 1151 ASN A N 1
ATOM 8840 C CA . ASN A 1 1151 ? -28.231 40.062 -10.437 1.00 35.66 1151 ASN A CA 1
ATOM 8841 C C . ASN A 1 1151 ? -29.531 40.807 -10.781 1.00 35.66 1151 ASN A C 1
ATOM 8843 O O . ASN A 1 1151 ? -30.118 40.605 -11.845 1.00 35.66 1151 ASN A O 1
ATOM 8847 N N . PHE A 1 1152 ? -29.970 41.697 -9.889 1.00 32.62 1152 PHE A N 1
ATOM 8848 C CA . PHE A 1 1152 ? -30.953 42.723 -10.225 1.00 32.62 1152 PHE A CA 1
ATOM 8849 C C . PHE A 1 1152 ? -30.317 43.725 -11.196 1.00 32.62 1152 PHE A C 1
ATOM 8851 O O . PHE A 1 1152 ? -29.642 44.668 -10.787 1.00 32.62 1152 PHE A O 1
ATOM 8858 N N . VAL A 1 1153 ? -30.540 43.521 -12.497 1.00 33.94 1153 VAL A N 1
ATOM 8859 C CA . VAL A 1 1153 ? -30.215 44.513 -13.530 1.00 33.94 1153 VAL A CA 1
ATOM 8860 C C . VAL A 1 1153 ? -31.231 45.651 -13.434 1.00 33.94 1153 VAL A C 1
ATOM 8862 O O . VAL A 1 1153 ? -32.267 45.656 -14.100 1.00 33.94 1153 VAL A O 1
ATOM 8865 N N . ALA A 1 1154 ? -30.949 46.603 -12.548 1.00 31.30 1154 ALA A N 1
ATOM 8866 C CA . ALA A 1 1154 ? -31.668 47.863 -12.471 1.00 31.30 1154 ALA A CA 1
ATOM 8867 C C . ALA A 1 1154 ? -31.211 48.768 -13.626 1.00 31.30 1154 ALA A C 1
ATOM 8869 O O . ALA A 1 1154 ? -30.208 49.466 -13.514 1.00 31.30 1154 ALA A O 1
ATOM 8870 N N . ASN A 1 1155 ? -31.944 48.744 -14.742 1.00 32.00 1155 ASN A N 1
ATOM 8871 C CA . ASN A 1 1155 ? -31.800 49.759 -15.785 1.00 32.00 1155 ASN A CA 1
ATOM 8872 C C . ASN A 1 1155 ? -32.320 51.106 -15.261 1.00 32.00 1155 ASN A C 1
ATOM 8874 O O . ASN A 1 1155 ? -33.532 51.247 -15.080 1.00 32.00 1155 ASN A O 1
ATOM 8878 N N . PHE A 1 1156 ? -31.422 52.075 -15.082 1.00 27.70 1156 PHE A N 1
ATOM 8879 C CA . PHE A 1 1156 ? -31.710 53.511 -15.045 1.00 27.70 1156 PHE A CA 1
ATOM 8880 C C . PHE A 1 1156 ? -30.488 54.312 -15.505 1.00 27.70 1156 PHE A C 1
ATOM 8882 O O . PHE A 1 1156 ? -29.363 53.890 -15.160 1.00 27.70 1156 PHE A O 1
#

Foldseek 3Di:
DDPVVVVVVVVVLVVVVVDDDDCPDLVNLVVVVVVVVCLQPPLDQPDPPAAFEEEEAFAEQFPDPLRVLSLVSLLSNLVHPRHLYEYEHDDDPDPLFDGHQLCQAANDPSSVSVVPHHYDYLPDDDDDEGQEYEYRDLAPDDDSDHYPAYEYEDFDQLLADDPSSVPDPPDDVDPPPPDHAYEFQFPSRQSRCVVHPNDPSRYHHHHDDDDPLLAADDPVVLCVLCVVVVQNQAQEEEEEEQQPVQQVVVVVLVVQLVVCVVDVRYAYEYEHACSPRNNVVPCCPDLCNVSVVVCVVSVRYDYHHDRGYPNVLSSSLNNHQEYEGAGNGGSAPVVQVSNVNNVHAYEYAPDYNCVRPDDPVRYHHDYDDPVSVVVCVVVLLDDDDDDDDDDPPDPDDDPPPQDDRDPVVVPVVPDDDAQPDKAWDPAFPDDDQQWTKTWIWGDDPPDDTAIKIKTWGDPPDDDPSNSLSVQLQVQQQVLLVLLVVVVNLCPQPAAFHWDHWDDDDPITITITHDQPPKDFLLDLCVCVLAQLLCLLVLLLSNCVSQVVSQKAQLADARRQWIARSVVRGIYGRGRSQMDGLDQPPDPDDGDQDDWDDPDGDHDPLLFAPDRTQRSVQPSQLRSLQSSLLRSLCSLLSVSNPPVSSSVVSVLCVVVQNQPVVSVVVLVVPPDRDPSNVSSVVSDDPLNVVLSSQSSHSDSNSHDHSCRSSVSSVVVVPDDPPDDDPPPQDDDPPDDDDDDDDDDGVVCVVPPPDDDDLAFALDFDWDADPVGDIDGDAADDPGVNHPNDDDHRQWAWQDKQNDGDDDDVRVVVVCVVPVDDDIDTDTDHPDDDDYDDDDDDDDDDDDDDDPDDDPDDADQKAKDWDQLQDPDGLKDKEWDFADEPPWIKTKIAIKHKDLHNPANVLCRPQLVVQLNVLCNDPDNDSQVSNQVSLVVSLVVLQVQLPDPDRQFAADDPPGTHHDDDDPSNLFMWIWIWMWMDIAQKIKIKTFAQFKKFKAALQLHTDDMDDHQFCPDPVNVVQCVVVVADRWDQDPVRQTWQFFQDPVGTDTDRGQGIRGSDVSSVSRRHYPRIDMDMDGRHDQSMKMKTKDVLLVVQDDSSRLSNQLSVVVVVPPDHQNVSNVVSQVVSSVSPRNGMIMMMMGGHDPDDDDPPPDDD